Protein AF-0000000084879248 (afdb_homodimer)

pLDDT: mean 86.06, std 22.72, range [16.31, 98.81]

Nearest PDB structures (foldseek):
  3lke-assembly1_B  TM=8.311E-01  e=5.170E-14  Halalkalibacterium halodurans
  2f6q-assembly1_C  TM=8.134E-01  e=3.874E-13  Homo sapiens
  4u18-assembly1_B  TM=7.980E-01  e=1.569E-12  Homo sapiens
  2fbm-assembly1_C  TM=8.054E-01  e=2.321E-12  Homo sapiens
  2gtr-assembly1_C  TM=8.051E-01  e=1.176E-11  Homo sapiens

Solvent-accessible surface area (backbone atoms only — not comparable to full-atom values): 80104 Å² total; per-residue (Å²): 136,77,89,68,68,85,70,77,73,72,75,70,67,68,72,68,67,69,64,88,74,67,65,53,45,43,33,36,35,42,18,58,56,87,44,70,50,41,46,54,43,48,59,63,43,49,76,66,29,49,71,35,37,41,48,56,79,44,64,66,56,45,46,51,48,48,66,66,60,61,45,47,34,33,40,25,62,38,65,89,68,84,79,50,62,82,42,38,71,68,31,32,28,35,36,50,41,70,27,36,74,64,33,31,57,84,31,47,55,38,44,41,34,56,6,53,42,41,82,64,76,50,62,67,59,42,64,73,65,60,72,54,38,90,66,40,29,58,28,49,26,16,21,28,22,36,58,52,92,51,81,77,64,34,64,36,49,17,20,19,70,46,80,43,58,50,79,42,89,78,50,25,40,48,47,36,46,67,40,64,47,29,53,27,41,44,54,15,46,55,50,24,52,54,50,49,54,52,51,41,69,74,54,62,60,71,80,56,61,63,65,53,69,74,58,79,79,78,63,73,80,49,73,80,70,53,60,59,78,67,76,66,57,73,56,26,59,47,28,23,70,85,78,60,38,57,81,76,28,61,54,58,48,70,39,68,72,73,51,54,81,76,40,44,75,54,47,71,77,38,43,37,68,60,46,18,26,30,20,15,23,17,31,72,71,82,26,18,34,40,46,73,72,46,94,55,65,30,24,35,32,60,29,40,42,25,65,54,43,43,88,82,51,81,72,50,50,56,35,74,43,20,50,58,98,41,18,33,28,29,26,23,54,74,62,31,17,33,30,30,39,28,32,25,60,65,66,48,90,87,45,90,52,48,52,45,57,27,41,24,46,61,50,34,46,74,71,63,58,47,54,70,70,55,48,68,40,41,83,36,47,70,79,74,67,82,47,44,72,70,93,54,54,55,87,74,47,62,31,45,46,67,52,80,65,60,84,76,39,32,39,39,39,37,38,37,49,40,77,88,12,29,37,40,44,70,53,31,51,51,50,42,53,53,48,50,55,56,68,68,43,77,52,42,32,32,42,33,41,36,30,12,71,65,25,25,20,40,20,60,30,59,34,54,22,68,67,40,97,48,38,47,62,45,46,51,52,21,51,53,36,46,31,51,46,37,43,42,50,56,44,55,35,46,75,66,44,24,36,33,30,20,38,29,50,16,30,27,22,22,46,22,37,25,44,35,42,48,26,45,38,27,36,28,14,55,76,17,45,36,31,64,29,33,33,90,45,36,38,77,49,51,42,51,31,80,47,34,38,31,25,34,35,32,62,69,54,33,52,44,48,40,46,58,62,55,80,35,45,32,65,57,32,36,73,52,32,59,35,70,45,68,42,76,56,53,66,71,66,28,52,52,49,50,52,54,50,55,68,68,49,78,43,75,71,55,67,79,26,75,33,55,77,69,40,64,68,47,75,67,36,46,51,50,46,46,52,52,28,49,52,50,37,42,35,30,48,45,21,56,38,15,56,52,19,54,55,41,49,48,32,60,56,26,62,52,79,76,90,66,60,58,38,82,46,20,48,81,73,45,50,91,87,60,70,46,67,66,58,40,75,67,64,74,38,44,66,56,36,43,51,50,54,52,50,53,50,52,50,50,52,50,51,50,50,51,52,55,56,58,53,62,70,66,61,77,69,85,79,72,80,72,87,65,62,81,69,53,73,78,51,75,60,79,78,80,66,86,69,71,76,75,66,82,65,75,72,78,65,77,64,74,80,81,77,131,140,77,90,69,67,89,67,78,74,71,73,70,68,70,69,67,67,70,64,89,76,66,65,54,44,42,35,36,34,44,17,59,55,88,44,71,49,43,45,54,42,48,60,62,44,50,77,66,29,48,71,34,39,40,48,57,79,44,65,65,55,45,46,50,48,48,66,68,59,61,45,47,35,35,40,24,63,39,65,88,65,84,80,51,64,83,43,39,70,70,32,32,28,35,36,50,40,71,27,36,76,63,34,31,58,83,30,46,56,39,44,42,33,55,6,52,42,39,82,65,75,50,62,68,58,42,64,73,64,60,71,53,39,88,67,39,29,59,28,48,25,17,21,26,23,35,56,50,92,52,81,79,64,31,63,36,47,17,19,19,69,47,80,42,58,50,80,41,89,76,50,26,39,50,46,36,45,66,39,64,47,29,54,27,40,43,55,15,46,56,50,25,52,53,50,48,53,51,51,40,68,73,52,63,60,71,79,54,60,63,65,52,68,74,57,79,78,78,63,74,77,47,74,81,71,54,61,59,77,67,76,65,59,72,56,27,58,49,28,24,69,85,78,59,39,56,80,77,27,60,54,58,47,69,38,68,73,73,51,53,82,76,41,43,76,54,47,71,76,39,44,36,67,59,45,19,26,32,20,15,26,17,32,71,72,81,25,16,34,42,47,75,71,45,95,56,65,30,22,35,32,59,30,39,42,26,64,54,42,43,86,83,50,80,71,51,50,56,34,73,43,20,49,56,98,42,18,32,28,28,26,23,54,74,63,30,16,34,29,31,38,28,31,27,60,64,66,48,90,84,45,91,51,48,50,44,57,29,42,24,45,60,50,34,44,74,72,63,60,46,53,71,69,54,47,68,39,40,84,36,46,69,78,75,68,81,47,44,72,70,93,55,53,54,85,74,46,63,29,45,46,67,51,81,64,60,83,75,38,30,39,39,39,37,37,38,50,40,78,86,12,31,37,40,44,70,52,30,50,51,51,41,53,52,48,52,56,55,69,66,43,77,53,43,31,33,40,32,40,36,30,12,71,64,24,26,19,40,20,60,27,60,33,55,23,68,66,39,98,47,36,46,62,46,45,51,52,20,52,53,35,46,30,51,46,38,43,40,51,55,44,58,35,47,75,65,46,24,36,32,31,21,38,29,49,15,31,28,22,21,46,21,37,24,44,35,41,48,27,45,40,26,36,27,15,56,76,16,45,36,31,63,30,34,33,90,46,36,37,76,49,50,42,50,32,80,46,32,38,31,25,35,35,33,61,69,52,33,50,46,48,39,46,58,62,55,79,36,45,33,64,56,32,37,74,54,33,59,34,70,44,69,43,75,56,54,66,72,65,27,52,53,49,51,54,53,49,55,68,68,48,78,43,76,74,54,69,81,26,75,33,55,77,69,39,63,68,47,73,68,35,45,51,49,46,47,51,51,27,50,52,49,36,43,35,30,50,43,22,58,38,15,56,52,19,55,55,40,49,48,34,61,55,25,61,52,79,77,90,66,60,57,38,85,46,21,49,81,73,45,50,91,89,58,70,45,66,66,56,40,74,66,65,73,37,43,66,57,35,44,51,51,54,52,51,52,51,52,51,49,53,50,50,50,51,50,52,54,55,55,51,61,70,65,60,76,66,85,79,73,82,70,87,66,62,81,68,54,73,79,50,76,59,78,77,80,67,86,71,70,75,75,65,82,66,80,68,81,76,74,88,77,86,75,83,130

Organism: Fusarium pseudograminearum (strain CS3096) (NCBI:txid1028729)

Secondary structure (DSSP, 8-state):
--TT---------------TTPPP-EEEEEESS--HHHHHHHHHHTTTSEEEEEE---HHHHHHHHHHH--SEEEESS-SSPPPHHHHTTS-EEEEESS-TT-BSTTHHHHHHHT--SS---HHHHHHHT---SS--SEEEEEEEE--SSTT-SPEEEEEEEE--TT-TT--HHHHIIIIIHHHHHHHHHHHHHHHHHHHHHS--HHHHHHTTSS-TTS--------TT----THHHHS-TTT-----S----B-----GGGG---TTTS-HHHHHHHHHHTTTTT-EEE-TTSSS-EEEEEEEEE----TT--PPTTSEEEEETTEEEEE-TTS-EEEEEEEEEPPPTT-SSPPPPEEHHHHHHHHTSS-HHHHH--TTSPPP-TTSPPSSS---SEEEEEPPPBTTBEEEEEEE--GGGEE-HHHHHHHHHHHHHHHTSTTEEEEEEEE-SSEEE-EE-HHHHHHSSSHHHHHHHHHHHHHHHHHIIIIIHHHTTPEEEEEE-SEEETHHHHHHHTSSEEEEETT-EEE---GGGT----TTHHHHHHHHH-HHHHHHHHHH---EEHHHHHHTTS-SEEE---HHHHHHHHHHHHHHS--SS----GGGGGS--SHHHHHHHHHHHHHHHHHHHHSTTHHHHHHHHHHHHTTPPPSS--TTT-GGG--TT---GGGSGGGG-HHHHHHHHHHHHHHHHHHHHHHHHHHHHHTTSS------TGGGTTT---------------SS--------/--TT---------------TTPPP-EEEEEESS--HHHHHHHHHHTTTSEEEEEE---HHHHHHHHHHH--SEEEESS-SSPPPHHHHTTS-EEEEESS-TT-BSTTHHHHHHHT--SS---HHHHHHHT---SS--SEEEEEEEE--SSTT-SPEEEEEEEE--TT-TT--HHHHIIIIIHHHHHHHHHHHHHHHHHHHHHS--HHHHHHTTTS-TTS--------TT----THHHHS-TTT-----S----B-----GGGG---TTTS-HHHHHHHHHHTTTTT-EEE-TTSSS-EEEEEEEEE----TT--PPTTSEEEEETTEEEEE-TTS-EEEEEEEEEPPPTT-SSPPPPEEHHHHHHHHTSS-HHHHH--TTSPPP-TTSPPSSS---SEEEEEPPPBTTBEEEEEEE--GGGEE-HHHHHHHHHHHHHHHTSTTEEEEEEEE-SSEEE-EE-HHHHHHSSSHHHHHHHHHHHHHHHHHIIIIIHHHTTPEEEEEE-SEEETHHHHHHHTSSEEEEETT-EEE---GGGT----TTHHHHHHHHH-HHHHHHHHHH---EEHHHHHHTTS-SEEE---HHHHHHHHHHHHHHS--SS----GGGGGS--SHHHHHHHHHHHHHHHHHHHHSTTHHHHHHHHHHHHTTPPPSS--TTT-GGG--TT---GGGSGGGG-HHHHHHHHHHHHHHHHHHHHHHHHHHHHHTTSS------TGGGTTT----------------S--------

InterPro domains:
  IPR001753 Enoyl-CoA hydratase/isomerase-like domain [PF00378] (423-584)
  IPR005793 Formyl transferase, C-terminal [PF02911] (266-349)
  IPR011034 Formyl transferase-like, C-terminal domain superfamily [SSF50486] (270-350)
  IPR018376 Enoyl-CoA hydratase/isomerase, conserved site [PS00166] (501-521)
  IPR029045 ClpP/crotonase-like domain superfamily [SSF52096] (408-604)
  IPR036477 Formyl transferase, N-terminal domain superfamily [SSF53328] (26-198)
  IPR047180 Hydrogenase maturation factor HoxX-like [PTHR43388] (22-672)

Radius of gyration: 39.76 Å; Cα contacts (8 Å, |Δi|>4): 2836; chains: 2; bounding box: 88×115×114 Å

Foldseek 3Di:
DPPPPPDDPPPCPVPPPPPPPDFEWEEEEEEQDCDLLNQLLCQVNVVRYHYFYFYPPDQVRLLVLCVLRVTQEYEYAHDPDAHDPSRLQAHWYKYKAQWAQAAFEDQRLLCQLLADLCPDADQVVCLVVVPHHLFGFQKTKIWIFTDDPDGPPHATLAMAMDGDGSLPLVAFSVLCCNPVSSVRSSQGVVSSSVQLSVQCVVDPDVVPVVVVVPDDPPDDVRVPHRHSPGHHDPQRNQAHDPPGHGDRRDHHHYDYDQDQVSLEDDQAPDDLSSNLSSQRSCPPPPAHWYQLLHDAIKGFHRSWKAPQFDPPDPDHGSAWQEDDPLWTWGAGNVRIITITQWIFHDQDPPRPFGAFIDGPNVVCVVVVSDDPVSHPHNVRHDDDDPQDDDPDTDDDQWHWDWDPDDPLAIEIEIEGHDDVQAAFLVNLVVSVVRLVVVLPDPRYLEYEYEAHQAFNHAAHDLSHLLNDPASLVRVLSRQVSLLVVLCCQLPVQVVVQHFYEYETQHEYEALRLLSRLSGLAYEYEQSYKYQHEPLLLLAPGASLSVQRLCLFQNDVVSLCSHLLRRIDGPVRCCVSRSHPYYDYDGDPVVVVVVVVVVVVDPSPRPDGRNSCVVAPSPPVRSVVSRVVRSVLRSCCRDALLVVSNSVSSCCVRRVPRDPTDACSSRVSPADVPDHGCSNDPCNSPRVSSVVVVVVVVVVVVVVVVVVVVVVVPPPPDDDPPDPPPDPPPVPVPPPPPPPPPPPPPPVVPPPPPPDD/DPPPPPDDPPPCPVPPPPPPPDFEWEEEEEEQDCDLLNQLLCQVNVVRYHYFYFYPPDQVRLLVLCVLRVTQEYEYAHDPDAHDCSRLQAHWYKYKAQWAQAAFEDQRLLCQLLACLCPDADQVVCLVVVPHHLFGFQKTKMWIFTDDPDGPPHATLAMAMDGDGSLPLVAFSVLCCNPVSSVRSSQGVVSSSVQLSVQCVVCPDVVPVVVVVPDDPPDRPNSPHRHSPGHHDPQRNQAHDPPGHGDRRDHHHYDYDQDQVSLEDDQQPDDLSSNLSSQRSCPPPPAHWYQLLHDAIKGFHRSWKAPQFDPPDPDHGSAWQEDDPLWTWGAGNVGIITITQWIFHDQDPPRPFGAFIGRPNVVCVVVVSDDPVSHPHNVRHDDDDPQDDDPDTDDDQWHWDWDDDDPLAIEIEIEGHDDVQAAFLVNLVVSVVRLVVVLPDPRYLEYEQEAHQAFNHAAHDLSHLLNDPASLVRVLSRQVSLLVVLCCQLPVQVVVQHFYEYETQHEYEALRLLSRLSGLAYEYEQSYKYQHEPLLLLAPGASLSVQRLCLFQNDVVSLCSHLLRRIDGPVRCCVSRSHPYYDYDGDPVVVVVVVVVVVVDPSPRPDGRNSCVVAPSPPVRSVVSRVVRSVLRSCCRDALLVVSNSVSSCCVRRVPRDPTDACSSRVSPADVPDHGCSNDPCNSPRVSSVVVVVVVVVVVVVVVVVVVVVVVPPPPDDDCPDPPPDPPPVPVPPPPPPPPPPPPPPPPPDDDDPDD

Sequence (1512 aa):
MDSQLFSQVPSQEASSTLDSRTPHLNILFLCTAHNSLSQQLYLRLCKTHTVTIEYALSDKVMIEAANLVRPDLIICPFLTSPVPSEVFDNYLTLIVHPGPPGDAGPSALDWVLMGDDGTVSDSAELLKAQSWNETGRSHWGVTVLQAVAEMDAGPVWAFEQFELDINDPETTKATLYRGSVTQAAVTATLSAIDRIISATNEHPDPRITTDLRQQPLSQTPGVHGISVHLQPSPEYKTLSVTQKKPFLGGATHCRPLLRAAERNFDIRTESAEAISRKIRASDSQPGCLTKLFGSTNLYVYGGIVEAGRSVDCKRQPGEVIGSRSGAVCVATCDGMGIWITHIRRVKRKVDPMLWPKVPAVTGLLELGFVSQSTMDDSTALQTLAGWSKASHSTFQDVWVDFAPPTGEQRVAFVYFEFYNGAMSTPQCSRLIEALQYVASVECLEAVVLMGGNSYFSNGIALNVIEASCDPSTESWRNINRIDDVVHMLLEVFPRKNVTTIAAMRGNCAAGGVALATACDVVIASSEAVLNPAYRALGLYGSEYHSLSYNGRCGPEIARGILRGMLPISAHRAKEIGLIDHVLPGSGPSLDVRVRDFVESLSCVPYKPGNWKSRVDVTPSGLATARAHELGEMAKDFWSARSERYTSRRRDFVRKIKSTKTPLRFATHRRREGEVDEEEADTFDDVANYGAMALDKITEHSSQGQKASFAKRNEEAKSHNEGVVIISELLRETRSAQDGKAMLFPCYYGVDTPVCTMDSQLFSQVPSQEASSTLDSRTPHLNILFLCTAHNSLSQQLYLRLCKTHTVTIEYALSDKVMIEAANLVRPDLIICPFLTSPVPSEVFDNYLTLIVHPGPPGDAGPSALDWVLMGDDGTVSDSAELLKAQSWNETGRSHWGVTVLQAVAEMDAGPVWAFEQFELDINDPETTKATLYRGSVTQAAVTATLSAIDRIISATNEHPDPRITTDLRQQPLSQTPGVHGISVHLQPSPEYKTLSVTQKKPFLGGATHCRPLLRAAERNFDIRTESAEAISRKIRASDSQPGCLTKLFGSTNLYVYGGIVEAGRSVDCKRQPGEVIGSRSGAVCVATCDGMGIWITHIRRVKRKVDPMLWPKVPAVTGLLELGFVSQSTMDDSTALQTLAGWSKASHSTFQDVWVDFAPPTGEQRVAFVYFEFYNGAMSTPQCSRLIEALQYVASVECLEAVVLMGGNSYFSNGIALNVIEASCDPSTESWRNINRIDDVVHMLLEVFPRKNVTTIAAMRGNCAAGGVALATACDVVIASSEAVLNPAYRALGLYGSEYHSLSYNGRCGPEIARGILRGMLPISAHRAKEIGLIDHVLPGSGPSLDVRVRDFVESLSCVPYKPGNWKSRVDVTPSGLATARAHELGEMAKDFWSARSERYTSRRRDFVRKIKSTKTPLRFATHRRREGEVDEEEADTFDDVANYGAMALDKITEHSSQGQKASFAKRNEEAKSHNEGVVIISELLRETRSAQDGKAMLFPCYYGVDTPVCT

Structure (mmCIF, N/CA/C/O backbone):
data_AF-0000000084879248-model_v1
#
loop_
_entity.id
_entity.type
_entity.pdbx_description
1 polymer 'Formyl transferase C-terminal domain-containing protein'
#
loop_
_atom_site.group_PDB
_atom_site.id
_atom_site.type_symbol
_atom_site.label_atom_id
_atom_site.label_alt_id
_atom_site.label_comp_id
_atom_site.label_asym_id
_atom_site.label_entity_id
_atom_site.label_seq_id
_atom_site.pdbx_PDB_ins_code
_atom_site.Cartn_x
_atom_site.Cartn_y
_atom_site.Cartn_z
_atom_site.occupancy
_atom_site.B_iso_or_equiv
_atom_site.auth_seq_id
_atom_site.auth_comp_id
_atom_site.auth_asym_id
_atom_site.auth_atom_id
_atom_site.pdbx_PDB_model_num
ATOM 1 N N . MET A 1 1 ? -21.953 7.809 57.656 1 18.22 1 MET A N 1
ATOM 2 C CA . MET A 1 1 ? -22.625 9.094 57.469 1 18.22 1 MET A CA 1
ATOM 3 C C . MET A 1 1 ? -22.047 9.859 56.312 1 18.22 1 MET A C 1
ATOM 5 O O . MET A 1 1 ? -22.781 10.273 55.406 1 18.22 1 MET A O 1
ATOM 9 N N . ASP A 1 2 ? -21.078 10.82 56.5 1 17.64 2 ASP A N 1
ATOM 10 C CA . ASP A 1 2 ? -21.125 12.234 56.188 1 17.64 2 ASP A CA 1
ATOM 11 C C . ASP A 1 2 ? -20.5 12.5 54.812 1 17.64 2 ASP A C 1
ATOM 13 O O . ASP A 1 2 ? -20.141 13.633 54.5 1 17.64 2 ASP A O 1
ATOM 17 N N . SER A 1 3 ? -19.922 11.508 54.25 1 21.44 3 SER A N 1
ATOM 18 C CA . SER A 1 3 ? -18.953 11.781 53.188 1 21.44 3 SER A CA 1
ATOM 19 C C . SER A 1 3 ? -19.609 12.438 52 1 21.44 3 SER A C 1
ATOM 21 O O . SER A 1 3 ? -19.703 11.836 50.938 1 21.44 3 SER A O 1
ATOM 23 N N . GLN A 1 4 ? -20.719 13.281 52.219 1 19.62 4 GLN A N 1
ATOM 24 C CA . GLN A 1 4 ? -21.734 13.781 51.312 1 19.62 4 GLN A CA 1
ATOM 25 C C . GLN A 1 4 ? -21.109 14.672 50.219 1 19.62 4 GLN A C 1
ATOM 27 O O . GLN A 1 4 ? -21.734 14.945 49.219 1 19.62 4 GLN A O 1
ATOM 32 N N . LEU A 1 5 ? -20.094 15.516 50.469 1 20.05 5 LEU A N 1
ATOM 33 C CA . LEU A 1 5 ? -20.219 16.938 50.125 1 20.05 5 LEU A CA 1
ATOM 34 C C . LEU A 1 5 ? -19.828 17.172 48.688 1 20.05 5 LEU A C 1
ATOM 36 O O . LEU A 1 5 ? -19.531 18.312 48.312 1 20.05 5 LEU A O 1
ATOM 40 N N . PHE A 1 6 ? -19.25 16.234 47.906 1 24.88 6 PHE A N 1
ATOM 41 C CA . PHE A 1 6 ? -18.625 16.844 46.75 1 24.88 6 PHE A CA 1
ATOM 42 C C . PHE A 1 6 ? -19.656 17.547 45.875 1 24.88 6 PHE A C 1
ATOM 44 O O . PHE A 1 6 ? -20.531 16.906 45.312 1 24.88 6 PHE A O 1
ATOM 51 N N . SER A 1 7 ? -20.109 18.75 46.312 1 22.33 7 SER A N 1
ATOM 52 C CA . SER A 1 7 ? -21.109 19.672 45.781 1 22.33 7 SER A CA 1
ATOM 53 C C . SER A 1 7 ? -20.953 19.844 44.281 1 22.33 7 SER A C 1
ATOM 55 O O . SER A 1 7 ? -19.875 19.609 43.719 1 22.33 7 SER A O 1
ATOM 57 N N . GLN A 1 8 ? -22.062 19.938 43.594 1 23.78 8 GLN A N 1
ATOM 58 C CA . GLN A 1 8 ? -22.594 20.141 42.25 1 23.78 8 GLN A CA 1
ATOM 59 C C . GLN A 1 8 ? -22.047 21.406 41.625 1 23.78 8 GLN A C 1
ATOM 61 O O . GLN A 1 8 ? -22.344 22.516 42.062 1 23.78 8 GLN A O 1
ATOM 66 N N . VAL A 1 9 ? -20.75 21.516 41.344 1 28.34 9 VAL A N 1
ATOM 67 C CA . VAL A 1 9 ? -20.422 22.781 40.688 1 28.34 9 VAL A CA 1
ATOM 68 C C . VAL A 1 9 ? -21.359 23 39.5 1 28.34 9 VAL A C 1
ATOM 70 O O . VAL A 1 9 ? -21.469 22.141 38.625 1 28.34 9 VAL A O 1
ATOM 73 N N . PRO A 1 10 ? -22.422 23.703 39.781 1 25.53 10 PRO A N 1
ATOM 74 C CA . PRO A 1 10 ? -23.344 24 38.688 1 25.53 10 PRO A CA 1
ATOM 75 C C . PRO A 1 10 ? -22.625 24.453 37.406 1 25.53 10 PRO A C 1
ATOM 77 O O . PRO A 1 10 ? -21.656 25.219 37.469 1 25.53 10 PRO A O 1
ATOM 80 N N . SER A 1 11 ? -22.375 23.5 36.594 1 24.23 11 SER A N 1
ATOM 81 C CA . SER A 1 11 ? -21.969 23.859 35.25 1 24.23 11 SER A CA 1
ATOM 82 C C . SER A 1 11 ? -22.828 25 34.719 1 24.23 11 SER A C 1
ATOM 84 O O . SER A 1 11 ? -24.016 24.812 34.438 1 24.23 11 SER A O 1
ATOM 86 N N . GLN A 1 12 ? -22.734 26.141 35.406 1 24.58 12 GLN A N 1
ATOM 87 C CA . GLN A 1 12 ? -23.453 27.25 34.781 1 24.58 12 GLN A CA 1
ATOM 88 C C . GLN A 1 12 ? -23.156 27.328 33.281 1 24.58 12 GLN A C 1
ATOM 90 O O . GLN A 1 12 ? -22.047 27.672 32.906 1 24.58 12 GLN A O 1
ATOM 95 N N . GLU A 1 13 ? -23.469 26.312 32.594 1 23.97 13 GLU A N 1
ATOM 96 C CA . GLU A 1 13 ? -23.641 26.656 31.188 1 23.97 13 GLU A CA 1
ATOM 97 C C . GLU A 1 13 ? -24.375 27.969 31.016 1 23.97 13 GLU A C 1
ATOM 99 O O . GLU A 1 13 ? -25.562 28.078 31.328 1 23.97 13 GLU A O 1
ATOM 104 N N . ALA A 1 14 ? -23.781 29.031 31.391 1 27.45 14 ALA A N 1
ATOM 105 C CA . ALA A 1 14 ? -24.422 30.297 31.047 1 27.45 14 ALA A CA 1
ATOM 106 C C . ALA A 1 14 ? -25.016 30.234 29.641 1 27.45 14 ALA A C 1
ATOM 108 O O . ALA A 1 14 ? -24.281 30.078 28.656 1 27.45 14 ALA A O 1
ATOM 109 N N . SER A 1 15 ? -26.141 29.531 29.531 1 28.72 15 SER A N 1
ATOM 110 C CA . SER A 1 15 ? -26.922 29.859 28.344 1 28.72 15 SER A CA 1
ATOM 111 C C . SER A 1 15 ? -26.719 31.312 27.938 1 28.72 15 SER A C 1
ATOM 113 O O . SER A 1 15 ? -27.141 32.219 28.641 1 28.72 15 SER A O 1
ATOM 115 N N . SER A 1 16 ? -25.531 31.656 27.672 1 29.88 16 SER A N 1
ATOM 116 C CA . SER A 1 16 ? -25.5 33 27.062 1 29.88 16 SER A CA 1
ATOM 117 C C . SER A 1 16 ? -26.719 33.188 26.141 1 29.88 16 SER A C 1
ATOM 119 O O . SER A 1 16 ? -26.906 32.438 25.188 1 29.88 16 SER A O 1
ATOM 121 N N . THR A 1 17 ? -27.812 33.406 26.719 1 30.73 17 THR A N 1
ATOM 122 C CA . THR A 1 17 ? -28.891 34.031 25.984 1 30.73 17 THR A CA 1
ATOM 123 C C . THR A 1 17 ? -28.344 34.969 24.891 1 30.73 17 THR A C 1
ATOM 125 O O . THR A 1 17 ? -27.781 36 25.188 1 30.73 17 THR A O 1
ATOM 128 N N . LEU A 1 18 ? -27.672 34.375 23.984 1 34.78 18 LEU A N 1
ATOM 129 C CA . LEU A 1 18 ? -27.578 35.219 22.812 1 34.78 18 LEU A CA 1
ATOM 130 C C . LEU A 1 18 ? -28.781 36.156 22.734 1 34.78 18 LEU A C 1
ATOM 132 O O . LEU A 1 18 ? -29.922 35.719 22.672 1 34.78 18 LEU A O 1
ATOM 136 N N . ASP A 1 19 ? -28.828 37.156 23.438 1 36.88 19 ASP A N 1
ATOM 137 C CA . ASP A 1 19 ? -29.797 38.25 23.312 1 36.88 19 ASP A CA 1
ATOM 138 C C . ASP A 1 19 ? -30.328 38.344 21.875 1 36.88 19 ASP A C 1
ATOM 140 O O . ASP A 1 19 ? -29.547 38.344 20.922 1 36.88 19 ASP A O 1
ATOM 144 N N . SER A 1 20 ? -31.5 37.875 21.562 1 41.97 20 SER A N 1
ATOM 145 C CA . SER A 1 20 ? -32.406 37.906 20.422 1 41.97 20 SER A CA 1
ATOM 146 C C . SER A 1 20 ? -32.094 39.094 19.516 1 41.97 20 SER A C 1
ATOM 148 O O . SER A 1 20 ? -32.625 39.156 18.391 1 41.97 20 SER A O 1
ATOM 150 N N . ARG A 1 21 ? -31.359 40.156 19.953 1 49.94 21 ARG A N 1
ATOM 151 C CA . ARG A 1 21 ? -31.516 41.438 19.266 1 49.94 21 ARG A CA 1
ATOM 152 C C . ARG A 1 21 ? -30.312 41.75 18.406 1 49.94 21 ARG A C 1
ATOM 154 O O . ARG A 1 21 ? -30.094 42.875 18 1 49.94 21 ARG A O 1
ATOM 161 N N . THR A 1 22 ? -29.25 40.781 18.484 1 68.44 22 THR A N 1
ATOM 162 C CA . THR A 1 22 ? -28.188 41.281 17.625 1 68.44 22 THR A CA 1
ATOM 163 C C . THR A 1 22 ? -28.547 41.125 16.156 1 68.44 22 THR A C 1
ATOM 165 O O . THR A 1 22 ? -28.875 40.031 15.703 1 68.44 22 THR A O 1
ATOM 168 N N . PRO A 1 23 ? -28.469 42.094 15.562 1 83.88 23 PRO A N 1
ATOM 169 C CA . PRO A 1 23 ? -28.859 42 14.148 1 83.88 23 PRO A CA 1
ATOM 170 C C . PRO A 1 23 ? -27.891 41.156 13.328 1 83.88 23 PRO A C 1
ATOM 172 O O . PRO A 1 23 ? -26.688 41.125 13.617 1 83.88 23 PRO A O 1
ATOM 175 N N . HIS A 1 24 ? -28.375 40.344 12.508 1 92.12 24 HIS A N 1
ATOM 176 C CA . HIS A 1 24 ? -27.625 39.531 11.562 1 92.12 24 HIS A CA 1
ATOM 177 C C . HIS A 1 24 ? -26.953 40.375 10.492 1 92.12 24 HIS A C 1
ATOM 179 O O . HIS A 1 24 ? -27.609 41.156 9.812 1 92.12 24 HIS A O 1
ATOM 185 N N . LEU A 1 25 ? -25.578 40.25 10.406 1 96.31 25 LEU A N 1
ATOM 186 C CA . LEU A 1 25 ? -24.812 41.031 9.445 1 96.31 25 LEU A CA 1
ATOM 187 C C . LEU A 1 25 ? -24.297 40.156 8.32 1 96.31 25 LEU A C 1
ATOM 189 O O . LEU A 1 25 ? -24.016 38.969 8.523 1 96.31 25 LEU A O 1
ATOM 193 N N . ASN A 1 26 ? -24.234 40.719 7.117 1 97.31 26 ASN A N 1
ATOM 194 C CA . ASN A 1 26 ? -23.438 40.156 6.027 1 97.31 26 ASN A CA 1
ATOM 195 C C . ASN A 1 26 ? -22.016 40.688 6.051 1 97.31 26 ASN A C 1
ATOM 197 O O . ASN A 1 26 ? -21.781 41.875 5.773 1 97.31 26 ASN A O 1
ATOM 201 N N . ILE A 1 27 ? -21.109 39.812 6.312 1 98.44 27 ILE A N 1
ATOM 202 C CA . ILE A 1 27 ? -19.734 40.25 6.527 1 98.44 27 ILE A CA 1
ATOM 203 C C . ILE A 1 27 ? -18.844 39.688 5.41 1 98.44 27 ILE A C 1
ATOM 205 O O . ILE A 1 27 ? -18.953 38.531 5.039 1 98.44 27 ILE A O 1
ATOM 209 N N . LEU A 1 28 ? -17.984 40.531 4.852 1 98.62 28 LEU A N 1
ATOM 210 C CA . LEU A 1 28 ? -16.969 40.125 3.891 1 98.62 28 LEU A CA 1
ATOM 211 C C . LEU A 1 28 ? -15.586 40.125 4.531 1 98.62 28 LEU A C 1
ATOM 213 O O . LEU A 1 28 ? -15.156 41.156 5.094 1 98.62 28 LEU A O 1
ATOM 217 N N . PHE A 1 29 ? -14.898 38.969 4.523 1 98.69 29 PHE A N 1
ATOM 218 C CA . PHE A 1 29 ? -13.492 38.906 4.898 1 98.69 29 PHE A CA 1
ATOM 219 C C . PHE A 1 29 ? -12.602 39.219 3.707 1 98.69 29 PHE A C 1
ATOM 221 O O . PHE A 1 29 ? -12.773 38.656 2.623 1 98.69 29 PHE A O 1
ATOM 228 N N . LEU A 1 30 ? -11.75 40.125 3.82 1 98.25 30 LEU A N 1
ATOM 229 C CA . LEU A 1 30 ? -10.602 40.281 2.93 1 98.25 30 LEU A CA 1
ATOM 230 C C . LEU A 1 30 ? -9.328 39.781 3.604 1 98.25 30 LEU A C 1
ATOM 232 O O . LEU A 1 30 ? -8.898 40.344 4.617 1 98.25 30 LEU A O 1
ATOM 236 N N . CYS A 1 31 ? -8.781 38.75 3.053 1 96 31 CYS A N 1
ATOM 237 C CA . CYS A 1 31 ? -7.617 38.125 3.693 1 96 31 CYS A CA 1
ATOM 238 C C . CYS A 1 31 ? -6.57 37.75 2.66 1 96 31 CYS A C 1
ATOM 240 O O . CYS A 1 31 ? -6.914 37.375 1.528 1 96 31 CYS A O 1
ATOM 242 N N . THR A 1 32 ? -5.309 37.812 3.029 1 94.69 32 THR A N 1
ATOM 243 C CA . THR A 1 32 ? -4.238 37.281 2.182 1 94.69 32 THR A CA 1
ATOM 244 C C . THR A 1 32 ? -4.367 35.781 2.012 1 94.69 32 THR A C 1
ATOM 246 O O . THR A 1 32 ? -4.129 35.25 0.925 1 94.69 32 THR A O 1
ATOM 249 N N . ALA A 1 33 ? -4.664 35.094 3.098 1 93.81 33 ALA A N 1
ATOM 250 C CA . ALA A 1 33 ? -4.953 33.656 3.164 1 93.81 33 ALA A CA 1
ATOM 251 C C . ALA A 1 33 ? -5.93 33.344 4.293 1 93.81 33 ALA A C 1
ATOM 253 O O . ALA A 1 33 ? -6.027 34.094 5.262 1 93.81 33 ALA A O 1
ATOM 254 N N . HIS A 1 34 ? -6.688 32.312 4.105 1 96.06 34 HIS A N 1
ATOM 255 C CA . HIS A 1 34 ? -7.59 31.875 5.164 1 96.06 34 HIS A CA 1
ATOM 256 C C . HIS A 1 34 ? -6.852 31.031 6.195 1 96.06 34 HIS A C 1
ATOM 258 O O . HIS A 1 34 ? -7.094 29.812 6.301 1 96.06 34 HIS A O 1
ATOM 264 N N . ASN A 1 35 ? -6.082 31.703 7.039 1 94.56 35 ASN A N 1
ATOM 265 C CA . ASN A 1 35 ? -5.148 31.062 7.957 1 94.56 35 ASN A CA 1
ATOM 266 C C . ASN A 1 35 ? -5.797 30.781 9.312 1 94.56 35 ASN A C 1
ATOM 268 O O . ASN A 1 35 ? -7.02 30.844 9.445 1 94.56 35 ASN A O 1
ATOM 272 N N . SER A 1 36 ? -5.004 30.469 10.344 1 94.56 36 SER A N 1
ATOM 273 C CA . SER A 1 36 ? -5.504 30.031 11.641 1 94.56 36 SER A CA 1
ATOM 274 C C . SER A 1 36 ? -6.402 31.094 12.273 1 94.56 36 SER A C 1
ATOM 276 O O . SER A 1 36 ? -7.496 30.781 12.742 1 94.56 36 SER A O 1
ATOM 278 N N . LEU A 1 37 ? -5.941 32.375 12.266 1 97.12 37 LEU A N 1
ATOM 279 C CA . LEU A 1 37 ? -6.711 33.438 12.875 1 97.12 37 LEU A CA 1
ATOM 280 C C . LEU A 1 37 ? -8.008 33.688 12.117 1 97.12 37 LEU A C 1
ATOM 282 O O . LEU A 1 37 ? -9.078 33.781 12.719 1 97.12 37 LEU A O 1
ATOM 286 N N . SER A 1 38 ? -7.938 33.812 10.805 1 98 38 SER A N 1
ATOM 287 C CA . SER A 1 38 ? -9.133 34.062 10.008 1 98 38 SER A CA 1
ATOM 288 C C . SER A 1 38 ? -10.141 32.938 10.148 1 98 38 SER A C 1
ATOM 290 O O . SER A 1 38 ? -11.352 33.156 10.164 1 98 38 SER A O 1
ATOM 292 N N . GLN A 1 39 ? -9.648 31.688 10.25 1 98 39 GLN A N 1
ATOM 293 C CA . GLN A 1 39 ? -10.547 30.547 10.406 1 98 39 GLN A CA 1
ATOM 294 C C . GLN A 1 39 ? -11.234 30.578 11.766 1 98 39 GLN A C 1
ATOM 296 O O . GLN A 1 39 ? -12.438 30.312 11.859 1 98 39 GLN A O 1
ATOM 301 N N . GLN A 1 40 ? -10.453 30.844 12.781 1 97.31 40 GLN A N 1
ATOM 302 C CA . GLN A 1 40 ? -11.039 30.922 14.117 1 97.31 40 GLN A CA 1
ATOM 303 C C . GLN A 1 40 ? -12.109 32 14.18 1 97.31 40 GLN A C 1
ATOM 305 O O . GLN A 1 40 ? -13.188 31.781 14.727 1 97.31 40 GLN A O 1
ATOM 310 N N . LEU A 1 41 ? -11.812 33.156 13.648 1 98.12 41 LEU A N 1
ATOM 311 C CA . LEU A 1 41 ? -12.758 34.25 13.648 1 98.12 41 LEU A CA 1
ATOM 312 C C . LEU A 1 41 ? -13.984 33.938 12.805 1 98.12 41 LEU A C 1
ATOM 314 O O . LEU A 1 41 ? -15.117 34.25 13.195 1 98.12 41 LEU A O 1
ATOM 318 N N . TYR A 1 42 ? -13.75 33.344 11.648 1 98.31 42 TYR A N 1
ATOM 319 C CA . TYR A 1 42 ? -14.82 32.906 10.766 1 98.31 42 TYR A CA 1
ATOM 320 C C . TYR A 1 42 ? -15.789 31.984 11.508 1 98.31 42 TYR A C 1
ATOM 322 O O . TYR A 1 42 ? -17 32.188 11.445 1 98.31 42 TYR A O 1
ATOM 330 N N . LEU A 1 43 ? -15.273 31.016 12.211 1 98.06 43 LEU A N 1
ATOM 331 C CA . LEU A 1 43 ? -16.094 30.016 12.906 1 98.06 43 LEU A CA 1
ATOM 332 C C . LEU A 1 43 ? -16.906 30.672 14.023 1 98.06 43 LEU A C 1
ATOM 334 O O . LEU A 1 43 ? -18.047 30.281 14.281 1 98.06 43 LEU A O 1
ATOM 338 N N . ARG A 1 44 ? -16.328 31.688 14.664 1 97.31 44 ARG A N 1
ATOM 339 C CA . ARG A 1 44 ? -17.031 32.406 15.734 1 97.31 44 ARG A CA 1
ATOM 340 C C . ARG A 1 44 ? -18.141 33.281 15.172 1 97.31 44 ARG A C 1
ATOM 342 O O . ARG A 1 44 ? -19.203 33.406 15.797 1 97.31 44 ARG A O 1
ATOM 349 N N . LEU A 1 45 ? -17.938 33.875 14.078 1 97.94 45 LEU A N 1
ATOM 350 C CA . LEU A 1 45 ? -18.875 34.812 13.516 1 97.94 45 LEU A CA 1
ATOM 351 C C . LEU A 1 45 ? -20 34.125 12.789 1 97.94 45 LEU A C 1
ATOM 353 O O . LEU A 1 45 ? -21.141 34.625 12.75 1 97.94 45 LEU A O 1
ATOM 357 N N . CYS A 1 46 ? -19.719 32.969 12.234 1 96.62 46 CYS A N 1
ATOM 358 C CA . CYS A 1 46 ? -20.703 32.25 11.43 1 96.62 46 CYS A CA 1
ATOM 359 C C . CYS A 1 46 ? -21.844 31.734 12.305 1 96.62 46 CYS A C 1
ATOM 361 O O . CYS A 1 46 ? -22.891 31.344 11.789 1 96.62 46 CYS A O 1
ATOM 363 N N . LYS A 1 47 ? -21.688 31.781 13.562 1 94.06 47 LYS A N 1
ATOM 364 C CA . LYS A 1 47 ? -22.75 31.375 14.469 1 94.06 47 LYS A CA 1
ATOM 365 C C . LYS A 1 47 ? -23.938 32.344 14.391 1 94.06 47 LYS A C 1
ATOM 367 O O . LYS A 1 47 ? -25.078 31.953 14.594 1 94.06 47 LYS A O 1
ATOM 372 N N . THR A 1 48 ? -23.609 33.562 14.062 1 94.44 48 THR A N 1
ATOM 373 C CA . THR A 1 48 ? -24.641 34.594 14.109 1 94.44 48 THR A CA 1
ATOM 374 C C . THR A 1 48 ? -24.734 35.344 12.781 1 94.44 48 THR A C 1
ATOM 376 O O . THR A 1 48 ? -25.797 35.875 12.422 1 94.44 48 THR A O 1
ATOM 379 N N . HIS A 1 49 ? -23.672 35.438 12.055 1 96.75 49 HIS A N 1
ATOM 380 C CA . HIS A 1 49 ? -23.594 36.25 10.859 1 96.75 49 HIS A CA 1
ATOM 381 C C . HIS A 1 49 ? -23.312 35.406 9.625 1 96.75 49 HIS A C 1
ATOM 383 O O . HIS A 1 49 ? -23.031 34.219 9.734 1 96.75 49 HIS A O 1
ATOM 389 N N . THR A 1 50 ? -23.578 35.969 8.477 1 97.31 50 THR A N 1
ATOM 390 C CA . THR A 1 50 ? -23.141 35.375 7.223 1 97.31 50 THR A CA 1
ATOM 391 C C . THR A 1 50 ? -21.781 35.906 6.816 1 97.31 50 THR A C 1
ATOM 393 O O . THR A 1 50 ? -21.594 37.125 6.695 1 97.31 50 THR A O 1
ATOM 396 N N . VAL A 1 51 ? -20.875 35.031 6.691 1 98.38 51 VAL A N 1
ATOM 397 C CA . VAL A 1 51 ? -19.516 35.469 6.391 1 98.38 51 VAL A CA 1
ATOM 398 C C . VAL A 1 51 ? -19.062 34.844 5.07 1 98.38 51 VAL A C 1
ATOM 400 O O . VAL A 1 51 ? -19.203 33.625 4.859 1 98.38 51 VAL A O 1
ATOM 403 N N . THR A 1 52 ? -18.578 35.594 4.141 1 98.44 52 THR A N 1
ATOM 404 C CA . THR A 1 52 ? -17.922 35.156 2.916 1 98.44 52 THR A CA 1
ATOM 405 C C . THR A 1 52 ? -16.484 35.656 2.852 1 98.44 52 THR A C 1
ATOM 407 O O . THR A 1 52 ? -16.141 36.625 3.527 1 98.44 52 THR A O 1
ATOM 410 N N . ILE A 1 53 ? -15.617 34.969 2.129 1 98.62 53 ILE A N 1
ATOM 411 C CA . ILE A 1 53 ? -14.188 35.25 2.176 1 98.62 53 ILE A CA 1
ATOM 412 C C . ILE A 1 53 ? -13.672 35.531 0.766 1 98.62 53 ILE A C 1
ATOM 414 O O . ILE A 1 53 ? -14 34.812 -0.174 1 98.62 53 ILE A O 1
ATOM 418 N N . GLU A 1 54 ? -12.914 36.562 0.603 1 98.44 54 GLU A N 1
ATOM 419 C CA . GLU A 1 54 ? -12.172 36.875 -0.615 1 98.44 54 GLU A CA 1
ATOM 420 C C . GLU A 1 54 ? -10.688 37.062 -0.322 1 98.44 54 GLU A C 1
ATOM 422 O O . GLU A 1 54 ? -10.328 37.844 0.573 1 98.44 54 GLU A O 1
ATOM 427 N N . TYR A 1 55 ? -9.875 36.375 -1.026 1 97.75 55 TYR A N 1
ATOM 428 C CA . TYR A 1 55 ? -8.438 36.594 -0.905 1 97.75 55 TYR A CA 1
ATOM 429 C C . TYR A 1 55 ? -8.055 37.938 -1.504 1 97.75 55 TYR A C 1
ATOM 431 O O . TYR A 1 55 ? -8.594 38.344 -2.539 1 97.75 55 TYR A O 1
ATOM 439 N N . ALA A 1 56 ? -7.227 38.625 -0.818 1 97.06 56 ALA A N 1
ATOM 440 C CA . ALA A 1 56 ? -6.727 39.906 -1.291 1 97.06 56 ALA A CA 1
ATOM 441 C C . ALA A 1 56 ? -5.641 39.719 -2.344 1 97.06 56 ALA A C 1
ATOM 443 O O . ALA A 1 56 ? -4.461 39.969 -2.082 1 97.06 56 ALA A O 1
ATOM 444 N N . LEU A 1 57 ? -6.062 39.406 -3.494 1 95.81 57 LEU A N 1
ATOM 445 C CA . LEU A 1 57 ? -5.133 39.062 -4.559 1 95.81 57 LEU A CA 1
ATOM 446 C C . LEU A 1 57 ? -4.707 40.281 -5.336 1 95.81 57 LEU A C 1
ATOM 448 O O . LEU A 1 57 ? -3.58 40.375 -5.832 1 95.81 57 LEU A O 1
ATOM 452 N N . SER A 1 58 ? -5.676 41.25 -5.547 1 95.94 58 SER A N 1
ATOM 453 C CA . SER A 1 58 ? -5.461 42.531 -6.215 1 95.94 58 SER A CA 1
ATOM 454 C C . SER A 1 58 ? -6.512 43.562 -5.797 1 95.94 58 SER A C 1
ATOM 456 O O . SER A 1 58 ? -7.535 43.188 -5.211 1 95.94 58 SER A O 1
ATOM 458 N N . ASP A 1 59 ? -6.234 44.781 -6.121 1 96.44 59 ASP A N 1
ATOM 459 C CA . ASP A 1 59 ? -7.211 45.844 -5.844 1 96.44 59 ASP A CA 1
ATOM 460 C C . ASP A 1 59 ? -8.523 45.562 -6.574 1 96.44 59 ASP A C 1
ATOM 462 O O . ASP A 1 59 ? -9.602 45.719 -5.992 1 96.44 59 ASP A O 1
ATOM 466 N N . LYS A 1 60 ? -8.359 45.156 -7.789 1 97 60 LYS A N 1
ATOM 467 C CA . LYS A 1 60 ? -9.523 44.906 -8.625 1 97 60 LYS A CA 1
ATOM 468 C C . LYS A 1 60 ? -10.414 43.812 -8.023 1 97 60 LYS A C 1
ATOM 470 O O . LYS A 1 60 ? -11.633 43.969 -7.961 1 97 60 LYS A O 1
ATOM 475 N N . VAL A 1 61 ? -9.805 42.781 -7.582 1 97.31 61 VAL A N 1
ATOM 476 C CA . VAL A 1 61 ? -10.539 41.625 -7.043 1 97.31 61 VAL A CA 1
ATOM 477 C C . VAL A 1 61 ? -11.234 42.031 -5.742 1 97.31 61 VAL A C 1
ATOM 479 O O . VAL A 1 61 ? -12.367 41.625 -5.488 1 97.31 61 VAL A O 1
ATOM 482 N N . MET A 1 62 ? -10.648 42.812 -4.918 1 97.94 62 MET A N 1
ATOM 483 C CA . MET A 1 62 ? -11.234 43.25 -3.656 1 97.94 62 MET A CA 1
ATOM 484 C C . MET A 1 62 ? -12.422 44.188 -3.904 1 97.94 62 MET A C 1
ATOM 486 O O . MET A 1 62 ? -13.453 44.062 -3.244 1 97.94 62 MET A O 1
ATOM 490 N N . ILE A 1 63 ? -12.266 45.094 -4.84 1 98.12 63 ILE A N 1
ATOM 491 C CA . ILE A 1 63 ? -13.336 46 -5.195 1 98.12 63 ILE A CA 1
ATOM 492 C C . ILE A 1 63 ? -14.531 45.219 -5.754 1 98.12 63 ILE A C 1
ATOM 494 O O . ILE A 1 63 ? -15.672 45.469 -5.363 1 98.12 63 ILE A O 1
ATOM 498 N N . GLU A 1 64 ? -14.211 44.312 -6.656 1 98.06 64 GLU A N 1
ATOM 499 C CA . GLU A 1 64 ? -15.258 43.5 -7.25 1 98.06 64 GLU A CA 1
ATOM 500 C C . GLU A 1 64 ? -16.016 42.688 -6.184 1 98.06 64 GLU A C 1
ATOM 502 O O . GLU A 1 64 ? -17.234 42.594 -6.227 1 98.06 64 GLU A O 1
ATOM 507 N N . ALA A 1 65 ? -15.273 42.156 -5.27 1 98.38 65 ALA A N 1
ATOM 508 C CA . ALA A 1 65 ? -15.883 41.375 -4.203 1 98.38 65 ALA A CA 1
ATOM 509 C C . ALA A 1 65 ? -16.828 42.219 -3.357 1 98.38 65 ALA A C 1
ATOM 511 O O . ALA A 1 65 ? -17.922 41.781 -3.016 1 98.38 65 ALA A O 1
ATOM 512 N N . ALA A 1 66 ? -16.422 43.375 -2.967 1 97.81 66 ALA A N 1
ATOM 513 C CA . ALA A 1 66 ? -17.25 44.281 -2.176 1 97.81 66 ALA A CA 1
ATOM 514 C C . ALA A 1 66 ? -18.547 44.625 -2.914 1 97.81 66 ALA A C 1
ATOM 516 O O . ALA A 1 66 ? -19.625 44.656 -2.309 1 97.81 66 ALA A O 1
ATOM 517 N N . ASN A 1 67 ? -18.391 44.781 -4.215 1 97.06 67 ASN A N 1
ATOM 518 C CA . ASN A 1 67 ? -19.547 45.156 -5.027 1 97.06 67 ASN A CA 1
ATOM 519 C C . ASN A 1 67 ? -20.516 43.969 -5.164 1 97.06 67 ASN A C 1
ATOM 521 O O . ASN A 1 67 ? -21.734 44.156 -5.234 1 97.06 67 ASN A O 1
ATOM 525 N N . LEU A 1 68 ? -19.938 42.844 -5.262 1 97.19 68 LEU A N 1
ATOM 526 C CA . LEU A 1 68 ? -20.766 41.625 -5.402 1 97.19 68 LEU A CA 1
ATOM 527 C C . LEU A 1 68 ? -21.5 41.312 -4.105 1 97.19 68 LEU A C 1
ATOM 529 O O . LEU A 1 68 ? -22.672 40.969 -4.121 1 97.19 68 LEU A O 1
ATOM 533 N N . VAL A 1 69 ? -20.812 41.469 -2.98 1 97.5 69 VAL A N 1
ATOM 534 C CA . VAL A 1 69 ? -21.359 41.062 -1.69 1 97.5 69 VAL A CA 1
ATOM 535 C C . VAL A 1 69 ? -22.266 42.156 -1.136 1 97.5 69 VAL A C 1
ATOM 537 O O . VAL A 1 69 ? -23.281 41.875 -0.486 1 97.5 69 VAL A O 1
ATOM 540 N N . ARG A 1 70 ? -21.891 43.406 -1.394 1 96.06 70 ARG A N 1
ATOM 541 C CA . ARG A 1 70 ? -22.531 44.562 -0.741 1 96.06 70 ARG A CA 1
ATOM 542 C C . ARG A 1 70 ? -22.672 44.312 0.759 1 96.06 70 ARG A C 1
ATOM 544 O O . ARG A 1 70 ? -23.766 44.406 1.306 1 96.06 70 ARG A O 1
ATOM 551 N N . PRO A 1 71 ? -21.594 44.156 1.454 1 97.81 71 PRO A N 1
ATOM 552 C CA . PRO A 1 71 ? -21.609 43.75 2.859 1 97.81 71 PRO A CA 1
ATOM 553 C C . PRO A 1 71 ? -22.031 44.875 3.797 1 97.81 71 PRO A C 1
ATOM 555 O O . PRO A 1 71 ? -21.906 46.062 3.445 1 97.81 71 PRO A O 1
ATOM 558 N N . ASP A 1 72 ? -22.531 44.469 4.953 1 96.69 72 ASP A N 1
ATOM 559 C CA . ASP A 1 72 ? -22.75 45.438 6.027 1 96.69 72 ASP A CA 1
ATOM 560 C C . ASP A 1 72 ? -21.422 45.906 6.641 1 96.69 72 ASP A C 1
ATOM 562 O O . ASP A 1 72 ? -21.312 47.031 7.121 1 96.69 72 ASP A O 1
ATOM 566 N N . LEU A 1 73 ? -20.5 45 6.645 1 97.56 73 LEU A N 1
ATOM 567 C CA . LEU A 1 73 ? -19.219 45.219 7.301 1 97.56 73 LEU A CA 1
ATOM 568 C C . LEU A 1 73 ? -18.125 44.406 6.621 1 97.56 73 LEU A C 1
ATOM 570 O O . LEU A 1 73 ? -18.359 43.25 6.207 1 97.56 73 LEU A O 1
ATOM 574 N N . ILE A 1 74 ? -16.953 45 6.469 1 98.44 74 ILE A N 1
ATOM 575 C CA . ILE A 1 74 ? -15.781 44.281 5.977 1 98.44 74 ILE A CA 1
ATOM 576 C C . ILE A 1 74 ? -14.766 44.125 7.109 1 98.44 74 ILE A C 1
ATOM 578 O O . ILE A 1 74 ? -14.516 45.062 7.867 1 98.44 74 ILE A O 1
ATOM 582 N N . ILE A 1 75 ? -14.234 42.938 7.293 1 98.62 75 ILE A N 1
ATOM 583 C CA . ILE A 1 75 ? -13.203 42.656 8.289 1 98.62 75 ILE A CA 1
ATOM 584 C C . ILE A 1 75 ? -11.984 42.031 7.609 1 98.62 75 ILE A C 1
ATOM 586 O O . ILE A 1 75 ? -12.109 41.156 6.766 1 98.62 75 ILE A O 1
ATOM 590 N N . CYS A 1 76 ? -10.82 42.5 7.965 1 98.25 76 CYS A N 1
ATOM 591 C CA . CYS A 1 76 ? -9.555 42 7.438 1 98.25 76 CYS A CA 1
ATOM 592 C C . CYS A 1 76 ? -8.711 41.375 8.547 1 98.25 76 CYS A C 1
ATOM 594 O O . CYS A 1 76 ? -7.797 42 9.07 1 98.25 76 CYS A O 1
ATOM 596 N N . PRO A 1 77 ? -8.883 40.062 8.75 1 97.19 77 PRO A N 1
ATOM 597 C CA . PRO A 1 77 ? -8.203 39.438 9.875 1 97.19 77 PRO A CA 1
ATOM 598 C C . PRO A 1 77 ? -6.707 39.25 9.633 1 97.19 77 PRO A C 1
ATOM 600 O O . PRO A 1 77 ? -5.922 39.219 10.586 1 97.19 77 PRO A O 1
ATOM 603 N N . PHE A 1 78 ? -6.305 39.062 8.422 1 93.19 78 PHE A N 1
ATOM 604 C CA . PHE A 1 78 ? -4.922 38.844 8.016 1 93.19 78 PHE A CA 1
ATOM 605 C C . PHE A 1 78 ? -4.645 39.469 6.656 1 93.19 78 PHE A C 1
ATOM 607 O O . PHE A 1 78 ? -5.078 38.938 5.625 1 93.19 78 PHE A O 1
ATOM 614 N N . LEU A 1 79 ? -3.93 40.5 6.633 1 91.75 79 LEU A N 1
ATOM 615 C CA . LEU A 1 79 ? -3.646 41.219 5.383 1 91.75 79 LEU A CA 1
ATOM 616 C C . LEU A 1 79 ? -2.17 41.562 5.285 1 91.75 79 LEU A C 1
ATOM 618 O O . LEU A 1 79 ? -1.569 42.031 6.266 1 91.75 79 LEU A O 1
ATOM 622 N N . THR A 1 80 ? -1.639 41.375 4.113 1 87.88 80 THR A N 1
ATOM 623 C CA . THR A 1 80 ? -0.272 41.812 3.834 1 87.88 80 THR A CA 1
ATOM 624 C C . THR A 1 80 ? -0.253 42.906 2.768 1 87.88 80 THR A C 1
ATOM 626 O O . THR A 1 80 ? 0.816 43.375 2.357 1 87.88 80 THR A O 1
ATOM 629 N N . SER A 1 81 ? -1.461 43.281 2.271 1 88.88 81 SER A N 1
ATOM 630 C CA . SER A 1 81 ? -1.611 44.375 1.299 1 88.88 81 SER A CA 1
ATOM 631 C C . SER A 1 81 ? -2.648 45.406 1.76 1 88.88 81 SER A C 1
ATOM 633 O O . SER A 1 81 ? -3.553 45.062 2.529 1 88.88 81 SER A O 1
ATOM 635 N N . PRO A 1 82 ? -2.559 46.531 1.252 1 91.19 82 PRO A N 1
ATOM 636 C CA . PRO A 1 82 ? -3.533 47.531 1.653 1 91.19 82 PRO A CA 1
ATOM 637 C C . PRO A 1 82 ? -4.906 47.312 1.017 1 91.19 82 PRO A C 1
ATOM 639 O O . PRO A 1 82 ? -5 46.781 -0.087 1 91.19 82 PRO A O 1
ATOM 642 N N . VAL A 1 83 ? -5.902 47.844 1.737 1 95.62 83 VAL A N 1
ATOM 643 C CA . VAL A 1 83 ? -7.254 47.844 1.191 1 95.62 83 VAL A CA 1
ATOM 644 C C . VAL A 1 83 ? -7.465 49.062 0.337 1 95.62 83 VAL A C 1
ATOM 646 O O . VAL A 1 83 ? -7.156 50.188 0.766 1 95.62 83 VAL A O 1
ATOM 649 N N . PRO A 1 84 ? -8.023 48.906 -0.88 1 96.06 84 PRO A N 1
ATOM 650 C CA . PRO A 1 84 ? -8.227 50.094 -1.736 1 96.06 84 PRO A CA 1
ATOM 651 C C . PRO A 1 84 ? -9.219 51.062 -1.143 1 96.06 84 PRO A C 1
ATOM 653 O O . PRO A 1 84 ? -10.203 50.688 -0.513 1 96.06 84 PRO A O 1
ATOM 656 N N . SER A 1 85 ? -9.047 52.375 -1.479 1 95.69 85 SER A N 1
ATOM 657 C CA . SER A 1 85 ? -9.898 53.406 -0.941 1 95.69 85 SER A CA 1
ATOM 658 C C . SER A 1 85 ? -11.336 53.25 -1.433 1 95.69 85 SER A C 1
ATOM 660 O O . SER A 1 85 ? -12.281 53.594 -0.716 1 95.69 85 SER A O 1
ATOM 662 N N . GLU A 1 86 ? -11.453 52.781 -2.65 1 95.5 86 GLU A N 1
ATOM 663 C CA . GLU A 1 86 ? -12.781 52.531 -3.203 1 95.5 86 GLU A CA 1
ATOM 664 C C . GLU A 1 86 ? -13.602 51.625 -2.301 1 95.5 86 GLU A C 1
ATOM 666 O O . GLU A 1 86 ? -14.828 51.688 -2.289 1 95.5 86 GLU A O 1
ATOM 671 N N . VAL A 1 87 ? -12.891 50.844 -1.544 1 97.06 87 VAL A N 1
ATOM 672 C CA . VAL A 1 87 ? -13.562 49.875 -0.68 1 97.06 87 VAL A CA 1
ATOM 673 C C . VAL A 1 87 ? -13.852 50.531 0.678 1 97.06 87 VAL A C 1
ATOM 675 O O . VAL A 1 87 ? -15.008 50.594 1.099 1 97.06 87 VAL A O 1
ATOM 678 N N . PHE A 1 88 ? -12.859 51.094 1.365 1 95.38 88 PHE A N 1
ATOM 679 C CA . PHE A 1 88 ? -13.062 51.531 2.746 1 95.38 88 PHE A CA 1
ATOM 680 C C . PHE A 1 88 ? -13.758 52.875 2.805 1 95.38 88 PHE A C 1
ATOM 682 O O . PHE A 1 88 ? -14.227 53.312 3.865 1 95.38 88 PHE A O 1
ATOM 689 N N . ASP A 1 89 ? -13.938 53.562 1.648 1 94.5 89 ASP A N 1
ATOM 690 C CA . ASP A 1 89 ? -14.727 54.812 1.598 1 94.5 89 ASP A CA 1
ATOM 691 C C . ASP A 1 89 ? -16.219 54.5 1.533 1 94.5 89 ASP A C 1
ATOM 693 O O . ASP A 1 89 ? -17.047 55.344 1.841 1 94.5 89 ASP A O 1
ATOM 697 N N . ASN A 1 90 ? -16.547 53.312 1.068 1 94.69 90 ASN A N 1
ATOM 698 C CA . ASN A 1 90 ? -17.938 53 0.836 1 94.69 90 ASN A CA 1
ATOM 699 C C . ASN A 1 90 ? -18.453 51.969 1.854 1 94.69 90 ASN A C 1
ATOM 701 O O . ASN A 1 90 ? -19.656 51.875 2.094 1 94.69 90 ASN A O 1
ATOM 705 N N . TYR A 1 91 ? -17.609 51.188 2.389 1 96.38 91 TYR A N 1
ATOM 706 C CA . TYR A 1 91 ? -17.969 50.188 3.381 1 96.38 91 TYR A CA 1
ATOM 707 C C . TYR A 1 91 ? -17.094 50.312 4.625 1 96.38 91 TYR A C 1
ATOM 709 O O . TYR A 1 91 ? -15.867 50.438 4.523 1 96.38 91 TYR A O 1
ATOM 717 N N . LEU A 1 92 ? -17.719 50.312 5.809 1 96.62 92 LEU A N 1
ATOM 718 C CA . LEU A 1 92 ? -16.906 50.281 7.02 1 96.62 92 LEU A CA 1
ATOM 719 C C . LEU A 1 92 ? -16 49.062 7.039 1 96.62 92 LEU A C 1
ATOM 721 O O . LEU A 1 92 ? -16.484 47.938 6.98 1 96.62 92 LEU A O 1
ATOM 725 N N . THR A 1 93 ? -14.719 49.281 7.027 1 97.62 93 THR A N 1
ATOM 726 C CA . THR A 1 93 ? -13.719 48.219 6.914 1 97.62 93 THR A CA 1
ATOM 727 C C . THR A 1 93 ? -12.828 48.188 8.148 1 97.62 93 THR A C 1
ATOM 729 O O . THR A 1 93 ? -12.188 49.188 8.492 1 97.62 93 THR A O 1
ATOM 732 N N . LEU A 1 94 ? -12.789 47.031 8.797 1 98 94 LEU A N 1
ATOM 733 C CA . LEU A 1 94 ? -11.992 46.875 10.008 1 98 94 LEU A CA 1
ATOM 734 C C . LEU A 1 94 ? -10.703 46.094 9.711 1 98 94 LEU A C 1
ATOM 736 O O . LEU A 1 94 ? -10.719 45.094 8.984 1 98 94 LEU A O 1
ATOM 740 N N . ILE A 1 95 ? -9.602 46.562 10.281 1 97.25 95 ILE A N 1
ATOM 741 C CA . ILE A 1 95 ? -8.305 45.875 10.219 1 97.25 95 ILE A CA 1
ATOM 742 C C . ILE A 1 95 ? -7.949 45.312 11.594 1 97.25 95 ILE A C 1
ATOM 744 O O . ILE A 1 95 ? -8.016 46.031 12.602 1 97.25 95 ILE A O 1
ATOM 748 N N . VAL A 1 96 ? -7.598 44.062 11.625 1 97.81 96 VAL A N 1
ATOM 749 C CA . VAL A 1 96 ? -7.109 43.438 12.859 1 97.81 96 VAL A CA 1
ATOM 750 C C . VAL A 1 96 ? -5.586 43.531 12.906 1 97.81 96 VAL A C 1
ATOM 752 O O . VAL A 1 96 ? -4.895 42.781 12.219 1 97.81 96 VAL A O 1
ATOM 755 N N . HIS A 1 97 ? -5.059 44.375 13.727 1 97 97 HIS A N 1
ATOM 756 C CA . HIS A 1 97 ? -3.621 44.594 13.852 1 97 97 HIS A CA 1
ATOM 757 C C . HIS A 1 97 ? -3.053 43.844 15.062 1 97 97 HIS A C 1
ATOM 759 O O . HIS A 1 97 ? -3.52 44.062 16.188 1 97 97 HIS A O 1
ATOM 765 N N . PRO A 1 98 ? -2.043 43.062 14.883 1 97.38 98 PRO A N 1
ATOM 766 C CA . PRO A 1 98 ? -1.473 42.312 16.016 1 97.38 98 PRO A CA 1
ATOM 767 C C . PRO A 1 98 ? -0.53 43.156 16.859 1 97.38 98 PRO A C 1
ATOM 769 O O . PRO A 1 98 ? 0.618 42.781 17.094 1 97.38 98 PRO A O 1
ATOM 772 N N . GLY A 1 99 ? -1.022 44.219 17.344 1 97.62 99 GLY A N 1
ATOM 773 C CA . GLY A 1 99 ? -0.363 45.188 18.219 1 97.62 99 GLY A CA 1
ATOM 774 C C . GLY A 1 99 ? -1.335 46.062 19 1 97.62 99 GLY A C 1
ATOM 775 O O . GLY A 1 99 ? -2.471 46.25 18.562 1 97.62 99 GLY A O 1
ATOM 776 N N . PRO A 1 100 ? -0.894 46.562 20.141 1 97.56 100 PRO A N 1
ATOM 777 C CA . PRO A 1 100 ? -1.751 47.438 20.953 1 97.56 100 PRO A CA 1
ATOM 778 C C . PRO A 1 100 ? -1.93 48.812 20.328 1 97.56 100 PRO A C 1
ATOM 780 O O . PRO A 1 100 ? -1.274 49.125 19.344 1 97.56 100 PRO A O 1
ATOM 783 N N . PRO A 1 101 ? -2.891 49.594 20.859 1 96.31 101 PRO A N 1
ATOM 784 C CA . PRO A 1 101 ? -3.08 50.938 20.297 1 96.31 101 PRO A CA 1
ATOM 785 C C . PRO A 1 101 ? -1.792 51.75 20.281 1 96.31 101 PRO A C 1
ATOM 787 O O . PRO A 1 101 ? -1.042 51.75 21.266 1 96.31 101 PRO A O 1
ATOM 790 N N . GLY A 1 102 ? -1.564 52.375 19.219 1 93.94 102 GLY A N 1
ATOM 791 C CA . GLY A 1 102 ? -0.352 53.156 19.078 1 93.94 102 GLY A CA 1
ATOM 792 C C . GLY A 1 102 ? 0.747 52.406 18.328 1 93.94 102 GLY A C 1
ATOM 793 O O . GLY A 1 102 ? 1.67 53.031 17.797 1 93.94 102 GLY A O 1
ATOM 794 N N . ASP A 1 103 ? 0.721 51.125 18.391 1 94.94 103 ASP A N 1
ATOM 795 C CA . ASP A 1 103 ? 1.646 50.344 17.578 1 94.94 103 ASP A CA 1
ATOM 796 C C . ASP A 1 103 ? 1.237 50.344 16.109 1 94.94 103 ASP A C 1
ATOM 798 O O . ASP A 1 103 ? 0.047 50.344 15.789 1 94.94 103 ASP A O 1
ATOM 802 N N . ALA A 1 104 ? 2.188 50.406 15.242 1 92.38 104 ALA A N 1
ATOM 803 C CA . ALA A 1 104 ? 1.925 50.344 13.812 1 92.38 104 ALA A CA 1
ATOM 804 C C . ALA A 1 104 ? 3.123 49.781 13.055 1 92.38 104 ALA A C 1
ATOM 806 O O . ALA A 1 104 ? 4.262 49.875 13.516 1 92.38 104 ALA A O 1
ATOM 807 N N . GLY A 1 105 ? 2.771 49.156 11.93 1 90.56 105 GLY A N 1
ATOM 808 C CA . GLY A 1 105 ? 3.82 48.594 11.094 1 90.56 105 GLY A CA 1
ATOM 809 C C . GLY A 1 105 ? 3.619 47.125 10.773 1 90.56 105 GLY A C 1
ATOM 810 O O . GLY A 1 105 ? 2.852 46.438 11.453 1 90.56 105 GLY A O 1
ATOM 811 N N . PRO A 1 106 ? 4.41 46.656 9.82 1 91.19 106 PRO A N 1
ATOM 812 C CA . PRO A 1 106 ? 4.16 45.312 9.289 1 91.19 106 PRO A CA 1
ATOM 813 C C . PRO A 1 106 ? 4.816 44.219 10.117 1 91.19 106 PRO A C 1
ATOM 815 O O . PRO A 1 106 ? 4.527 43.031 9.922 1 91.19 106 PRO A O 1
ATOM 818 N N . SER A 1 107 ? 5.719 44.531 11.086 1 95.06 107 SER A N 1
ATOM 819 C CA . SER A 1 107 ? 6.477 43.531 11.844 1 95.06 107 SER A CA 1
ATOM 820 C C . SER A 1 107 ? 6.254 43.688 13.344 1 95.06 107 SER A C 1
ATOM 822 O O . SER A 1 107 ? 7.211 43.656 14.125 1 95.06 107 SER A O 1
ATOM 824 N N . ALA A 1 108 ? 5.039 43.844 13.672 1 95.81 108 ALA A N 1
ATOM 825 C CA . ALA A 1 108 ? 4.691 44.156 15.062 1 95.81 108 ALA A CA 1
ATOM 826 C C . ALA A 1 108 ? 5.164 43.062 16 1 95.81 108 ALA A C 1
ATOM 828 O O . ALA A 1 108 ? 5.809 43.312 17.016 1 95.81 108 ALA A O 1
ATOM 829 N N . LEU A 1 109 ? 4.871 41.844 15.695 1 97.19 109 LEU A N 1
ATOM 830 C CA . LEU A 1 109 ? 5.215 40.719 16.562 1 97.19 109 LEU A CA 1
ATOM 831 C C . LEU A 1 109 ? 6.719 40.438 16.531 1 97.19 109 LEU A C 1
ATOM 833 O O . LEU A 1 109 ? 7.297 40.062 17.562 1 97.19 109 LEU A O 1
ATOM 837 N N . ASP A 1 110 ? 7.375 40.656 15.414 1 96.38 110 ASP A N 1
ATOM 838 C CA . ASP A 1 110 ? 8.82 40.469 15.305 1 96.38 110 ASP A CA 1
ATOM 839 C C . ASP A 1 110 ? 9.562 41.375 16.281 1 96.38 110 ASP A C 1
ATOM 841 O O . ASP A 1 110 ? 10.406 40.906 17.047 1 96.38 110 ASP A O 1
ATOM 845 N N . TRP A 1 111 ? 9.172 42.625 16.266 1 96.38 111 TRP A N 1
ATOM 846 C CA . TRP A 1 111 ? 9.828 43.625 17.094 1 96.38 111 TRP A CA 1
ATOM 847 C C . TRP A 1 111 ? 9.688 43.312 18.562 1 96.38 111 TRP A C 1
ATOM 849 O O . TRP A 1 111 ? 10.672 43.344 19.312 1 96.38 111 TRP A O 1
ATOM 859 N N . VAL A 1 112 ? 8.477 43.031 18.969 1 97.44 112 VAL A N 1
ATOM 860 C CA . VAL A 1 112 ? 8.234 42.844 20.391 1 97.44 112 VAL A CA 1
ATOM 861 C C . VAL A 1 112 ? 8.961 41.594 20.875 1 97.44 112 VAL A C 1
ATOM 863 O O . VAL A 1 112 ? 9.477 41.562 22 1 97.44 112 VAL A O 1
ATOM 866 N N . LEU A 1 113 ? 9.008 40.562 20.109 1 96.62 113 LEU A N 1
ATOM 867 C CA . LEU A 1 113 ? 9.656 39.312 20.5 1 96.62 113 LEU A CA 1
ATOM 868 C C . LEU A 1 113 ? 11.172 39.469 20.531 1 96.62 113 LEU A C 1
ATOM 870 O O . LEU A 1 113 ? 11.859 38.781 21.281 1 96.62 113 LEU A O 1
ATOM 874 N N . MET A 1 114 ? 11.68 40.375 19.688 1 95.12 114 MET A N 1
ATOM 875 C CA . MET A 1 114 ? 13.109 40.688 19.703 1 95.12 114 MET A CA 1
ATOM 876 C C . MET A 1 114 ? 13.508 41.312 21.031 1 95.12 114 MET A C 1
ATOM 878 O O . MET A 1 114 ? 14.664 41.188 21.453 1 95.12 114 MET A O 1
ATOM 882 N N . GLY A 1 115 ? 12.594 42.031 21.641 1 95.62 115 GLY A N 1
ATOM 883 C CA . GLY A 1 115 ? 12.875 42.688 22.906 1 95.62 115 GLY A CA 1
ATOM 884 C C . GLY A 1 115 ? 12.547 44.156 22.906 1 95.62 115 GLY A C 1
ATOM 885 O O . GLY A 1 115 ? 12.906 44.875 23.844 1 95.62 115 GLY A O 1
ATOM 886 N N . ASP A 1 116 ? 11.875 44.625 21.875 1 96.44 116 ASP A N 1
ATOM 887 C CA . ASP A 1 116 ? 11.461 46.031 21.859 1 96.44 116 ASP A CA 1
ATOM 888 C C . ASP A 1 116 ? 10.469 46.312 22.984 1 96.44 116 ASP A C 1
ATOM 890 O O . ASP A 1 116 ? 9.344 45.812 22.969 1 96.44 116 ASP A O 1
ATOM 894 N N . ASP A 1 117 ? 10.867 47.219 23.859 1 95.38 117 ASP A N 1
ATOM 895 C CA . ASP A 1 117 ? 10 47.5 25 1 95.38 117 ASP A CA 1
ATOM 896 C C . ASP A 1 117 ? 9.43 48.938 24.891 1 95.38 117 ASP A C 1
ATOM 898 O O . ASP A 1 117 ? 8.82 49.438 25.844 1 95.38 117 ASP A O 1
ATOM 902 N N . GLY A 1 118 ? 9.797 49.625 23.812 1 95 118 GLY A N 1
ATOM 903 C CA . GLY A 1 118 ? 9.219 50.938 23.516 1 95 118 GLY A CA 1
ATOM 904 C C . GLY A 1 118 ? 9.969 52.094 24.172 1 95 118 GLY A C 1
ATOM 905 O O . GLY A 1 118 ? 9.625 53.25 23.984 1 95 118 GLY A O 1
ATOM 906 N N . THR A 1 119 ? 11.016 51.844 24.875 1 94.88 119 THR A N 1
ATOM 907 C CA . THR A 1 119 ? 11.766 52.875 25.562 1 94.88 119 THR A CA 1
ATOM 908 C C . THR A 1 119 ? 12.492 53.781 24.547 1 94.88 119 THR A C 1
ATOM 910 O O . THR A 1 119 ? 12.641 54.969 24.766 1 94.88 119 THR A O 1
ATOM 913 N N . VAL A 1 120 ? 13 53.125 23.531 1 95.5 120 VAL A N 1
ATOM 914 C CA . VAL A 1 120 ? 13.648 53.875 22.453 1 95.5 120 VAL A CA 1
ATOM 915 C C . VAL A 1 120 ? 12.648 54.125 21.344 1 95.5 120 VAL A C 1
ATOM 917 O O . VAL A 1 120 ? 12.141 53.219 20.719 1 95.5 120 VAL A O 1
ATOM 920 N N . SER A 1 121 ? 12.391 55.375 21.078 1 94.5 121 SER A N 1
ATOM 921 C CA . SER A 1 121 ? 11.359 55.75 20.109 1 94.5 121 SER A CA 1
ATOM 922 C C . SER A 1 121 ? 11.852 55.562 18.688 1 94.5 121 SER A C 1
ATOM 924 O O . SER A 1 121 ? 11.086 55.125 17.812 1 94.5 121 SER A O 1
ATOM 926 N N . ASP A 1 122 ? 13.094 55.844 18.469 1 94.56 122 ASP A N 1
ATOM 927 C CA . ASP A 1 122 ? 13.656 55.75 17.125 1 94.56 122 ASP A CA 1
ATOM 928 C C . ASP A 1 122 ? 14.094 54.312 16.797 1 94.56 122 ASP A C 1
ATOM 930 O O . ASP A 1 122 ? 14.984 53.781 17.453 1 94.56 122 ASP A O 1
ATOM 934 N N . SER A 1 123 ? 13.5 53.812 15.789 1 94.38 123 SER A N 1
ATOM 935 C CA . SER A 1 123 ? 13.773 52.438 15.414 1 94.38 123 SER A CA 1
ATOM 936 C C . SER A 1 123 ? 15.219 52.25 14.945 1 94.38 123 SER A C 1
ATOM 938 O O . SER A 1 123 ? 15.852 51.25 15.227 1 94.38 123 SER A O 1
ATOM 940 N N . ALA A 1 124 ? 15.742 53.188 14.188 1 94.38 124 ALA A N 1
ATOM 941 C CA . ALA A 1 124 ? 17.109 53.125 13.672 1 94.38 124 ALA A CA 1
ATOM 942 C C . ALA A 1 124 ? 18.125 53.094 14.812 1 94.38 124 ALA A C 1
ATOM 944 O O . ALA A 1 124 ? 19.125 52.375 14.742 1 94.38 124 ALA A O 1
ATOM 945 N N . GLU A 1 125 ? 17.859 53.906 15.766 1 94.62 125 GLU A N 1
ATOM 946 C CA . GLU A 1 125 ? 18.719 53.938 16.938 1 94.62 125 GLU A CA 1
ATOM 947 C C . GLU A 1 125 ? 18.719 52.594 17.672 1 94.62 125 GLU A C 1
ATOM 949 O O . GLU A 1 125 ? 19.766 52.094 18.062 1 94.62 125 GLU A O 1
ATOM 954 N N . LEU A 1 126 ? 17.609 52.062 17.797 1 93.56 126 LEU A N 1
ATOM 955 C CA . LEU A 1 126 ? 17.453 50.781 18.469 1 93.56 126 LEU A CA 1
ATOM 956 C C . LEU A 1 126 ? 18.203 49.688 17.734 1 93.56 126 LEU A C 1
ATOM 958 O O . LEU A 1 126 ? 18.875 48.875 18.344 1 93.56 126 LEU A O 1
ATOM 962 N N . LEU A 1 127 ? 18.094 49.656 16.422 1 93.12 127 LEU A N 1
ATOM 963 C CA . LEU A 1 127 ? 18.734 48.625 15.594 1 93.12 127 LEU A CA 1
ATOM 964 C C . LEU A 1 127 ? 20.25 48.781 15.609 1 93.12 127 LEU A C 1
ATOM 966 O O . LEU A 1 127 ? 20.969 47.781 15.586 1 93.12 127 LEU A O 1
ATOM 970 N N . LYS A 1 128 ? 20.688 50 15.594 1 91.56 128 LYS A N 1
ATOM 971 C CA . LYS A 1 128 ? 22.125 50.25 15.617 1 91.56 128 LYS A CA 1
ATOM 972 C C . LYS A 1 128 ? 22.734 49.844 16.953 1 91.56 128 LYS A C 1
ATOM 974 O O . LYS A 1 128 ? 23.797 49.219 17 1 91.56 128 LYS A O 1
ATOM 979 N N . ALA A 1 129 ? 22.047 50.219 17.953 1 89.5 129 ALA A N 1
ATOM 980 C CA . ALA A 1 129 ? 22.562 49.938 19.297 1 89.5 129 ALA A CA 1
ATOM 981 C C . ALA A 1 129 ? 22.328 48.5 19.688 1 89.5 129 ALA A C 1
ATOM 983 O O . ALA A 1 129 ? 23.016 47.969 20.562 1 89.5 129 ALA A O 1
ATOM 984 N N . GLN A 1 130 ? 21.375 47.875 19.125 1 86.69 130 GLN A N 1
ATOM 985 C CA . GLN A 1 130 ? 20.922 46.531 19.469 1 86.69 130 GLN A CA 1
ATOM 986 C C . GLN A 1 130 ? 20.609 46.438 20.953 1 86.69 130 GLN A C 1
ATOM 988 O O . GLN A 1 130 ? 20.984 45.438 21.594 1 86.69 130 GLN A O 1
ATOM 993 N N . SER A 1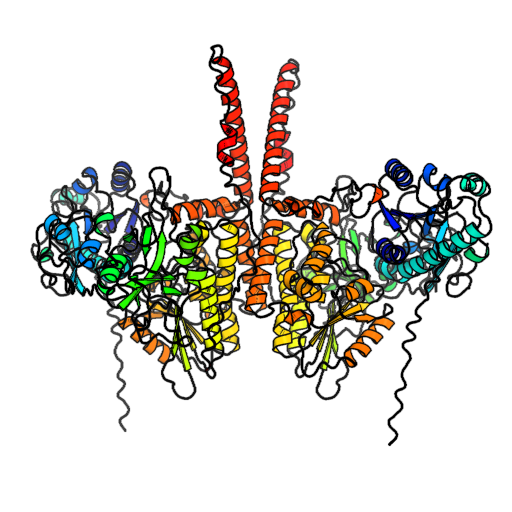 131 ? 20.094 47.469 21.5 1 85.81 131 SER A N 1
ATOM 994 C CA . SER A 1 131 ? 19.797 47.5 22.922 1 85.81 131 SER A CA 1
ATOM 995 C C . SER A 1 131 ? 18.422 46.906 23.219 1 85.81 131 SER A C 1
ATOM 997 O O . SER A 1 131 ? 17.562 47.562 23.797 1 85.81 131 SER A O 1
ATOM 999 N N . TRP A 1 132 ? 18.25 45.656 22.891 1 91.75 132 TRP A N 1
ATOM 1000 C CA . TRP A 1 132 ? 17.016 44.906 23.156 1 91.75 132 TRP A CA 1
ATOM 1001 C C . TRP A 1 132 ? 16.859 44.656 24.656 1 91.75 132 TRP A C 1
ATOM 1003 O O . TRP A 1 132 ? 17.828 44.344 25.344 1 91.75 132 TRP A O 1
ATOM 1013 N N . ASN A 1 133 ? 15.711 44.844 25.125 1 93.56 133 ASN A N 1
ATOM 1014 C CA . ASN A 1 133 ? 15.453 44.531 26.516 1 93.56 133 ASN A CA 1
ATOM 1015 C C . ASN A 1 133 ? 15.406 43.031 26.75 1 93.56 133 ASN A C 1
ATOM 1017 O O . ASN A 1 133 ? 14.633 42.312 26.109 1 93.56 133 ASN A O 1
ATOM 1021 N N . GLU A 1 134 ? 16.047 42.531 27.703 1 91.88 134 GLU A N 1
ATOM 1022 C CA . GLU A 1 134 ? 16.188 41.094 27.938 1 91.88 134 GLU A CA 1
ATOM 1023 C C . GLU A 1 134 ? 14.906 40.5 28.516 1 91.88 134 GLU A C 1
ATOM 1025 O O . GLU A 1 134 ? 14.617 39.312 28.297 1 91.88 134 GLU A O 1
ATOM 1030 N N . THR A 1 135 ? 14.227 41.25 29.172 1 93.38 135 THR A N 1
ATOM 1031 C CA . THR A 1 135 ? 12.984 40.75 29.766 1 93.38 135 THR A CA 1
ATOM 1032 C C . THR A 1 135 ? 11.797 41.031 28.859 1 93.38 135 THR A C 1
ATOM 1034 O O . THR A 1 135 ? 10.805 40.312 28.875 1 93.38 135 THR A O 1
ATOM 1037 N N . GLY A 1 136 ? 11.922 42.094 28.062 1 94.12 136 GLY A N 1
ATOM 1038 C CA . GLY A 1 136 ? 10.852 42.469 27.156 1 94.12 136 GLY A CA 1
ATOM 1039 C C . GLY A 1 136 ? 9.68 43.125 27.875 1 94.12 136 GLY A C 1
ATOM 1040 O O . GLY A 1 136 ? 9.797 43.531 29.031 1 94.12 136 GLY A O 1
ATOM 1041 N N . ARG A 1 137 ? 8.562 43.281 27.141 1 96.19 137 ARG A N 1
ATOM 1042 C CA . ARG A 1 137 ? 7.312 43.844 27.656 1 96.19 137 ARG A CA 1
ATOM 1043 C C . ARG A 1 137 ? 6.539 42.781 28.453 1 96.19 137 ARG A C 1
ATOM 1045 O O . ARG A 1 137 ? 6.613 41.594 28.141 1 96.19 137 ARG A O 1
ATOM 1052 N N . SER A 1 138 ? 5.766 43.281 29.406 1 96.81 138 SER A N 1
ATOM 1053 C CA . SER A 1 138 ? 4.945 42.344 30.172 1 96.81 138 SER A CA 1
ATOM 1054 C C . SER A 1 138 ? 3.678 41.969 29.422 1 96.81 138 SER A C 1
ATOM 1056 O O . SER A 1 138 ? 3.092 40.906 29.656 1 96.81 138 SER A O 1
ATOM 1058 N N . HIS A 1 139 ? 3.238 42.844 28.594 1 97.94 139 HIS A N 1
ATOM 1059 C CA . HIS A 1 139 ? 1.998 42.656 27.844 1 97.94 139 HIS A CA 1
ATOM 1060 C C . HIS A 1 139 ? 2.158 43.062 26.391 1 97.94 139 HIS A C 1
ATOM 1062 O O . HIS A 1 139 ? 3.037 43.844 26.062 1 97.94 139 HIS A O 1
ATOM 1068 N N . TRP A 1 140 ? 1.409 42.469 25.594 1 98.31 140 TRP A N 1
ATOM 1069 C CA . TRP A 1 140 ? 1.177 42.938 24.234 1 98.31 140 TRP A CA 1
ATOM 1070 C C . TRP A 1 140 ? -0.311 42.906 23.891 1 98.31 140 TRP A C 1
ATOM 1072 O O . TRP A 1 140 ? -1.15 42.75 24.781 1 98.31 140 TRP A O 1
ATOM 1082 N N . GLY A 1 141 ? -0.682 43.25 22.625 1 97.94 141 GLY A N 1
ATOM 1083 C CA . GLY A 1 141 ? -2.113 43.312 22.375 1 97.94 141 GLY A CA 1
ATOM 1084 C C . GLY A 1 141 ? -2.469 43.281 20.906 1 97.94 141 GLY A C 1
ATOM 1085 O O . GLY A 1 141 ? -1.589 43.125 20.047 1 97.94 141 GLY A O 1
ATOM 1086 N N . VAL A 1 142 ? -3.744 43.25 20.703 1 98.5 142 VAL A N 1
ATOM 1087 C CA . VAL A 1 142 ? -4.34 43.312 19.359 1 98.5 142 VAL A CA 1
ATOM 1088 C C . VAL A 1 142 ? -5.332 44.469 19.281 1 98.5 142 VAL A C 1
ATOM 1090 O O . VAL A 1 142 ? -6.094 44.688 20.219 1 98.5 142 VAL A O 1
ATOM 1093 N N . THR A 1 143 ? -5.285 45.156 18.172 1 98.19 143 THR A N 1
ATOM 1094 C CA . THR A 1 143 ? -6.18 46.312 17.984 1 98.19 143 THR A CA 1
ATOM 1095 C C . THR A 1 143 ? -7.035 46.094 16.734 1 98.19 143 THR A C 1
ATOM 1097 O O . THR A 1 143 ? -6.539 45.688 15.695 1 98.19 143 THR A O 1
ATOM 1100 N N . VAL A 1 144 ? -8.336 46.344 16.875 1 98.38 144 VAL A N 1
ATOM 1101 C CA . VAL A 1 144 ? -9.258 46.406 15.734 1 98.38 144 VAL A CA 1
ATOM 1102 C C . VAL A 1 144 ? -9.562 47.844 15.383 1 98.38 144 VAL A C 1
ATOM 1104 O O . VAL A 1 144 ? -10.25 48.562 16.125 1 98.38 144 VAL A O 1
ATOM 1107 N N . LEU A 1 145 ? -9.078 48.25 14.25 1 96.44 145 LEU A N 1
ATOM 1108 C CA . LEU A 1 145 ? -9.227 49.625 13.859 1 96.44 145 LEU A CA 1
ATOM 1109 C C . LEU A 1 145 ? -9.867 49.75 12.477 1 96.44 145 LEU A C 1
ATOM 1111 O O . LEU A 1 145 ? -9.906 48.781 11.727 1 96.44 145 LEU A O 1
ATOM 1115 N N . GLN A 1 146 ? -10.414 50.875 12.219 1 96.12 146 GLN A N 1
ATOM 1116 C CA . GLN A 1 146 ? -11.047 51.125 10.93 1 96.12 146 GLN A CA 1
ATOM 1117 C C . GLN A 1 146 ? -10.008 51.5 9.867 1 96.12 146 GLN A C 1
ATOM 1119 O O . GLN A 1 146 ? -9.055 52.219 10.148 1 96.12 146 GLN A O 1
ATOM 1124 N N . ALA A 1 147 ? -10.203 50.969 8.68 1 93.88 147 ALA A N 1
ATOM 1125 C CA . ALA A 1 147 ? -9.289 51.25 7.578 1 93.88 147 ALA A CA 1
ATOM 1126 C C . ALA A 1 147 ? -9.383 52.719 7.137 1 93.88 147 ALA A C 1
ATOM 1128 O O . ALA A 1 147 ? -10.484 53.25 6.984 1 93.88 147 ALA A O 1
ATOM 1129 N N . VAL A 1 148 ? -8.281 53.312 7.039 1 90.12 148 VAL A N 1
ATOM 1130 C CA . VAL A 1 148 ? -8.125 54.656 6.477 1 90.12 148 VAL A CA 1
ATOM 1131 C C . VAL A 1 148 ? -6.926 54.688 5.535 1 90.12 148 VAL A C 1
ATOM 1133 O O . VAL A 1 148 ? -6.297 53.656 5.289 1 90.12 148 VAL A O 1
ATOM 1136 N N . ALA A 1 149 ? -6.695 55.781 5 1 82.62 149 ALA A N 1
ATOM 1137 C CA . ALA A 1 149 ? -5.625 55.906 4.008 1 82.62 149 ALA A CA 1
ATOM 1138 C C . ALA A 1 149 ? -4.266 55.594 4.633 1 82.62 149 ALA A C 1
ATOM 1140 O O . ALA A 1 149 ? -3.432 54.938 4.016 1 82.62 149 ALA A O 1
ATOM 1141 N N . GLU A 1 150 ? -4.129 56.062 5.812 1 78.88 150 GLU A N 1
ATOM 1142 C CA . GLU A 1 150 ? -2.867 55.812 6.508 1 78.88 150 GLU A CA 1
ATOM 1143 C C . GLU A 1 150 ? -2.881 54.469 7.219 1 78.88 150 GLU A C 1
ATOM 1145 O O . GLU A 1 150 ? -3.875 54.094 7.848 1 78.88 150 GLU A O 1
ATOM 1150 N N . MET A 1 151 ? -1.813 53.719 7.109 1 77.06 151 MET A N 1
ATOM 1151 C CA . MET A 1 151 ? -1.704 52.375 7.648 1 77.06 151 MET A CA 1
ATOM 1152 C C . MET A 1 151 ? -1.868 52.375 9.164 1 77.06 151 MET A C 1
ATOM 1154 O O . MET A 1 151 ? -1.156 53.094 9.867 1 77.06 151 MET A O 1
ATOM 1158 N N . ASP A 1 152 ? -2.77 51.656 9.703 1 78.94 152 ASP A N 1
ATOM 1159 C CA . ASP A 1 152 ? -3.01 51.344 11.109 1 78.94 152 ASP A CA 1
ATOM 1160 C C . ASP A 1 152 ? -3.256 52.625 11.914 1 78.94 152 ASP A C 1
ATOM 1162 O O . ASP A 1 152 ? -2.836 52.719 13.07 1 78.94 152 ASP A O 1
ATOM 1166 N N . ALA A 1 153 ? -3.832 53.594 11.297 1 78.81 153 ALA A N 1
ATOM 1167 C CA . ALA A 1 153 ? -3.984 54.906 11.953 1 78.81 153 ALA A CA 1
ATOM 1168 C C . ALA A 1 153 ? -5.457 55.25 12.125 1 78.81 153 ALA A C 1
ATOM 1170 O O . ALA A 1 153 ? -5.789 56.312 12.648 1 78.81 153 ALA A O 1
ATOM 1171 N N . GLY A 1 154 ? -6.266 54.406 11.82 1 88.44 154 GLY A N 1
ATOM 1172 C CA . GLY A 1 154 ? -7.684 54.719 11.859 1 88.44 154 GLY A CA 1
ATOM 1173 C C . GLY A 1 154 ? -8.273 54.625 13.258 1 88.44 154 GLY A C 1
ATOM 1174 O O . GLY A 1 154 ? -7.574 54.281 14.211 1 88.44 154 GLY A O 1
ATOM 1175 N N . PRO A 1 155 ? -9.5 55.062 13.367 1 95 155 PRO A N 1
ATOM 1176 C CA . PRO A 1 155 ? -10.188 55 14.664 1 95 155 PRO A CA 1
ATOM 1177 C C . PRO A 1 155 ? -10.211 53.562 15.227 1 95 155 PRO A C 1
ATOM 1179 O O . PRO A 1 155 ? -10.43 52.594 14.484 1 95 155 PRO A O 1
ATOM 1182 N N . VAL A 1 156 ? -9.922 53.469 16.531 1 97.69 156 VAL A N 1
ATOM 1183 C CA . VAL A 1 156 ? -9.883 52.156 17.203 1 97.69 156 VAL A CA 1
ATOM 1184 C C . VAL A 1 156 ? -11.266 51.812 17.734 1 97.69 156 VAL A C 1
ATOM 1186 O O . VAL A 1 156 ? -11.867 52.562 18.5 1 97.69 156 VAL A O 1
ATOM 1189 N N . TRP A 1 157 ? -11.734 50.688 17.328 1 98.12 157 TRP A N 1
ATOM 1190 C CA . TRP A 1 157 ? -13.047 50.25 17.766 1 98.12 157 TRP A CA 1
ATOM 1191 C C . TRP A 1 157 ? -12.938 49.312 18.969 1 98.12 157 TRP A C 1
ATOM 1193 O O . TRP A 1 157 ? -13.891 49.188 19.75 1 98.12 157 TRP A O 1
ATOM 1203 N N . ALA A 1 158 ? -11.805 48.656 19.094 1 98.5 158 ALA A N 1
ATOM 1204 C CA . ALA A 1 158 ? -11.555 47.812 20.25 1 98.5 158 ALA A CA 1
ATOM 1205 C C . ALA A 1 158 ? -10.094 47.375 20.312 1 98.5 158 ALA A C 1
ATOM 1207 O O . ALA A 1 158 ? -9.398 47.344 19.297 1 98.5 158 ALA A O 1
ATOM 1208 N N . PHE A 1 159 ? -9.602 47.094 21.422 1 97.88 159 PHE A N 1
ATOM 1209 C CA . PHE A 1 159 ? -8.312 46.406 21.578 1 97.88 159 PHE A CA 1
ATOM 1210 C C . PHE A 1 159 ? -8.32 45.5 22.812 1 97.88 159 PHE A C 1
ATOM 1212 O O . PHE A 1 159 ? -9.07 45.75 23.75 1 97.88 159 PHE A O 1
ATOM 1219 N N . GLU A 1 160 ? -7.676 44.469 22.719 1 98.5 160 GLU A N 1
ATOM 1220 C CA . GLU A 1 160 ? -7.473 43.5 23.797 1 98.5 160 GLU A CA 1
ATOM 1221 C C . GLU A 1 160 ? -5.984 43.25 24.031 1 98.5 160 GLU A C 1
ATOM 1223 O O . GLU A 1 160 ? -5.164 43.469 23.141 1 98.5 160 GLU A O 1
ATOM 1228 N N . GLN A 1 161 ? -5.598 42.938 25.297 1 98.5 161 GLN A N 1
ATOM 1229 C CA . GLN A 1 161 ? -4.195 42.719 25.641 1 98.5 161 GLN A CA 1
ATOM 1230 C C . GLN A 1 161 ? -4.012 41.375 26.375 1 98.5 161 GLN A C 1
ATOM 1232 O O . GLN A 1 161 ? -4.977 40.812 26.875 1 98.5 161 GLN A O 1
ATOM 1237 N N . PHE A 1 162 ? -2.883 40.844 26.391 1 97.44 162 PHE A N 1
ATOM 1238 C CA . PHE A 1 162 ? -2.533 39.562 27.016 1 97.44 162 PHE A CA 1
ATOM 1239 C C . PHE A 1 162 ? -1.104 39.594 27.547 1 97.44 162 PHE A C 1
ATOM 1241 O O . PHE A 1 162 ? -0.296 40.438 27.125 1 97.44 162 PHE A O 1
ATOM 1248 N N . GLU A 1 163 ? -0.824 38.719 28.469 1 96.5 163 GLU A N 1
ATOM 1249 C CA . G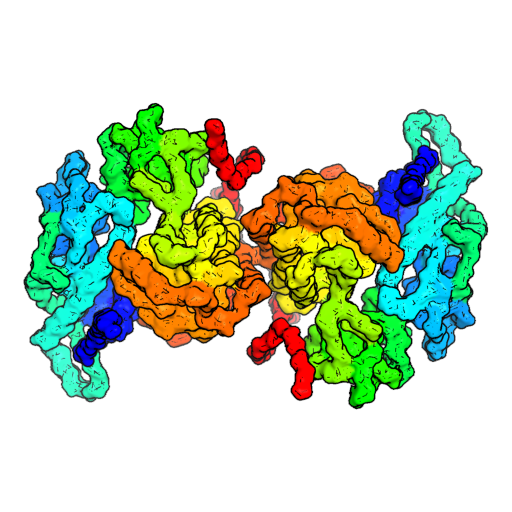LU A 1 163 ? 0.52 38.625 29.031 1 96.5 163 GLU A CA 1
ATOM 1250 C C . GLU A 1 163 ? 1.494 38.031 28.031 1 96.5 163 GLU A C 1
ATOM 1252 O O . GLU A 1 163 ? 1.117 37.156 27.219 1 96.5 163 GLU A O 1
ATOM 1257 N N . LEU A 1 164 ? 2.709 38.5 28.047 1 97.12 164 LEU A N 1
ATOM 1258 C CA . LEU A 1 164 ? 3.738 38.031 27.125 1 97.12 164 LEU A CA 1
ATOM 1259 C C . LEU A 1 164 ? 5.047 37.781 27.859 1 97.12 164 LEU A C 1
ATOM 1261 O O . LEU A 1 164 ? 5.473 38.562 28.703 1 97.12 164 LEU A O 1
ATOM 1265 N N . ASP A 1 165 ? 5.59 36.594 27.688 1 96.06 165 ASP A N 1
ATOM 1266 C CA . ASP A 1 165 ? 6.953 36.25 28.094 1 96.06 165 ASP A CA 1
ATOM 1267 C C . ASP A 1 165 ? 7.805 35.875 26.875 1 96.06 165 ASP A C 1
ATOM 1269 O O . ASP A 1 165 ? 7.699 34.781 26.344 1 96.06 165 ASP A O 1
ATOM 1273 N N . ILE A 1 166 ? 8.672 36.781 26.469 1 95.81 166 ILE A N 1
ATOM 1274 C CA . ILE A 1 166 ? 9.43 36.594 25.25 1 95.81 166 ILE A CA 1
ATOM 1275 C C . ILE A 1 166 ? 10.523 35.562 25.469 1 95.81 166 ILE A C 1
ATOM 1277 O O . ILE A 1 166 ? 11.148 35.094 24.516 1 95.81 166 ILE A O 1
ATOM 1281 N N . ASN A 1 167 ? 10.781 35.156 26.719 1 94.5 167 ASN A N 1
ATOM 1282 C CA . ASN A 1 167 ? 11.82 34.156 27.016 1 94.5 167 ASN A CA 1
ATOM 1283 C C . ASN A 1 167 ? 11.242 32.781 27.25 1 94.5 167 ASN A C 1
ATOM 1285 O O . ASN A 1 167 ? 11.984 31.828 27.5 1 94.5 167 ASN A O 1
ATOM 1289 N N . ASP A 1 168 ? 9.945 32.688 27.141 1 92.38 168 ASP A N 1
ATOM 1290 C CA . ASP A 1 168 ? 9.328 31.359 27.125 1 92.38 168 ASP A CA 1
ATOM 1291 C C . ASP A 1 168 ? 9.773 30.578 25.891 1 92.38 168 ASP A C 1
ATOM 1293 O O . ASP A 1 168 ? 9.547 31 24.766 1 92.38 168 ASP A O 1
ATOM 1297 N N . PRO A 1 169 ? 10.344 29.375 26.156 1 88.62 169 PRO A N 1
ATOM 1298 C CA . PRO A 1 169 ? 10.891 28.609 25.047 1 88.62 169 PRO A CA 1
ATOM 1299 C C . PRO A 1 169 ? 9.82 28.172 24.047 1 88.62 169 PRO A C 1
ATOM 1301 O O . PRO A 1 169 ? 10.133 27.828 22.906 1 88.62 169 PRO A O 1
ATOM 1304 N N . GLU A 1 170 ? 8.641 28.156 24.375 1 88.81 170 GLU A N 1
ATOM 1305 C CA . GLU A 1 170 ? 7.566 27.703 23.5 1 88.81 170 GLU A CA 1
ATOM 1306 C C . GLU A 1 170 ? 6.953 28.859 22.719 1 88.81 170 GLU A C 1
ATOM 1308 O O . GLU A 1 170 ? 6.141 28.641 21.812 1 88.81 170 GLU A O 1
ATOM 1313 N N . THR A 1 171 ? 7.348 30.016 23 1 93.69 171 THR A N 1
ATOM 1314 C CA . THR A 1 171 ? 6.777 31.188 22.359 1 93.69 171 THR A CA 1
ATOM 1315 C C . THR A 1 171 ? 7.582 31.578 21.125 1 93.69 171 THR A C 1
ATOM 1317 O O . THR A 1 171 ? 8.695 32.094 21.234 1 93.69 171 THR A O 1
ATOM 1320 N N . THR A 1 172 ? 7.109 31.25 20.016 1 96.19 172 THR A N 1
ATOM 1321 C CA . THR A 1 172 ? 7.594 31.734 18.734 1 96.19 172 THR A CA 1
ATOM 1322 C C . THR A 1 172 ? 6.586 32.688 18.109 1 96.19 172 THR A C 1
ATOM 1324 O O . THR A 1 172 ? 5.445 32.812 18.562 1 96.19 172 THR A O 1
ATOM 1327 N N . LYS A 1 173 ? 7.051 33.438 17.141 1 96.81 173 LYS A N 1
ATOM 1328 C CA . LYS A 1 173 ? 6.117 34.312 16.438 1 96.81 173 LYS A CA 1
ATOM 1329 C C . LYS A 1 173 ? 4.887 33.562 15.961 1 96.81 173 LYS A C 1
ATOM 1331 O O . LYS A 1 173 ? 3.756 34.031 16.109 1 96.81 173 LYS A O 1
ATOM 1336 N N . ALA A 1 174 ? 5.082 32.375 15.438 1 95.38 174 ALA A N 1
ATOM 1337 C CA . ALA A 1 174 ? 4.004 31.547 14.891 1 95.38 174 ALA A CA 1
ATOM 1338 C C . ALA A 1 174 ? 3.068 31.062 16 1 95.38 174 ALA A C 1
ATOM 1340 O O . ALA A 1 174 ? 1.845 31.125 15.859 1 95.38 174 ALA A O 1
ATOM 1341 N N . THR A 1 175 ? 3.605 30.562 17.078 1 94.88 175 THR A N 1
ATOM 1342 C CA . THR A 1 175 ? 2.771 30.047 18.156 1 94.88 175 THR A CA 1
ATOM 1343 C C . THR A 1 175 ? 2.041 31.172 18.875 1 94.88 175 THR A C 1
ATOM 1345 O O . THR A 1 175 ? 0.899 31 19.312 1 94.88 175 THR A O 1
ATOM 1348 N N . LEU A 1 176 ? 2.697 32.312 18.984 1 95.88 176 LEU A N 1
ATOM 1349 C CA . LEU A 1 176 ? 2.047 33.5 19.562 1 95.88 176 LEU A CA 1
ATOM 1350 C C . LEU A 1 176 ? 0.854 33.906 18.719 1 95.88 176 LEU A C 1
ATOM 1352 O O . LEU A 1 176 ? -0.214 34.219 19.25 1 95.88 176 LEU A O 1
ATOM 1356 N N . TYR A 1 177 ? 1.079 33.938 17.453 1 95.94 177 TYR A N 1
ATOM 1357 C CA . TYR A 1 177 ? 0.037 34.312 16.516 1 95.94 177 TYR A CA 1
ATOM 1358 C C . TYR A 1 177 ? -1.164 33.406 16.609 1 95.94 177 TYR A C 1
ATOM 1360 O O . TYR A 1 177 ? -2.307 33.844 16.688 1 95.94 177 TYR A O 1
ATOM 1368 N N . ARG A 1 178 ? -0.999 32.094 16.734 1 93.88 178 ARG A N 1
ATOM 1369 C CA . ARG A 1 178 ? -2.07 31.094 16.734 1 93.88 178 ARG A CA 1
ATOM 1370 C C . ARG A 1 178 ? -2.736 31.016 18.109 1 93.88 178 ARG A C 1
ATOM 1372 O O . ARG A 1 178 ? -3.871 30.547 18.219 1 93.88 178 ARG A O 1
ATOM 1379 N N . GLY A 1 179 ? -2.01 31.516 19.062 1 93.75 179 GLY A N 1
ATOM 1380 C CA . GLY A 1 179 ? -2.502 31.406 20.422 1 93.75 179 GLY A CA 1
ATOM 1381 C C . GLY A 1 179 ? -3.086 32.719 20.953 1 93.75 179 GLY A C 1
ATOM 1382 O O . GLY A 1 179 ? -4.195 33.094 20.578 1 93.75 179 GLY A O 1
ATOM 1383 N N . SER A 1 180 ? -2.26 33.469 21.656 1 95.38 180 SER A N 1
ATOM 1384 C CA . SER A 1 180 ? -2.721 34.625 22.375 1 95.38 180 SER A CA 1
ATOM 1385 C C . SER A 1 180 ? -3.201 35.719 21.422 1 95.38 180 SER A C 1
ATOM 1387 O O . SER A 1 180 ? -4.172 36.438 21.719 1 95.38 180 SER A O 1
ATOM 1389 N N . VAL A 1 181 ? -2.506 35.906 20.359 1 97.5 181 VAL A N 1
ATOM 1390 C CA . VAL A 1 181 ? -2.893 36.906 19.391 1 97.5 181 VAL A CA 1
ATOM 1391 C C . VAL A 1 181 ? -4.266 36.594 18.812 1 97.5 181 VAL A C 1
ATOM 1393 O O . VAL A 1 181 ? -5.129 37.469 18.719 1 97.5 181 VAL A O 1
ATOM 1396 N N . THR A 1 182 ? -4.465 35.344 18.406 1 97 182 THR A N 1
ATOM 1397 C CA . THR A 1 182 ? -5.742 34.938 17.828 1 97 182 THR A CA 1
ATOM 1398 C C . THR A 1 182 ? -6.863 35.094 18.844 1 97 182 THR A C 1
ATOM 1400 O O . THR A 1 182 ? -7.953 35.562 18.516 1 97 182 THR A O 1
ATOM 1403 N N . GLN A 1 183 ? -6.668 34.719 20.078 1 95.75 183 GLN A N 1
ATOM 1404 C CA . GLN A 1 183 ? -7.688 34.844 21.109 1 95.75 183 GLN A CA 1
ATOM 1405 C C . GLN A 1 183 ? -8.047 36.312 21.359 1 95.75 183 GLN A C 1
ATOM 1407 O O . GLN A 1 183 ? -9.227 36.656 21.484 1 95.75 183 GLN A O 1
ATOM 1412 N N . ALA A 1 184 ? -7.027 37.094 21.406 1 98.06 184 ALA A N 1
ATOM 1413 C CA . ALA A 1 184 ? -7.258 38.531 21.594 1 98.06 184 ALA A CA 1
ATOM 1414 C C . ALA A 1 184 ? -7.996 39.125 20.406 1 98.06 184 ALA A C 1
ATOM 1416 O O . ALA A 1 184 ? -8.852 40 20.578 1 98.06 184 ALA A O 1
ATOM 1417 N N . ALA A 1 185 ? -7.59 38.719 19.25 1 98.56 185 ALA A N 1
ATOM 1418 C CA . ALA A 1 185 ? -8.234 39.188 18.031 1 98.56 185 ALA A CA 1
ATOM 1419 C C . ALA A 1 185 ? -9.719 38.844 18.016 1 98.56 185 ALA A C 1
ATOM 1421 O O . ALA A 1 185 ? -10.547 39.688 17.625 1 98.56 185 ALA A O 1
ATOM 1422 N N . VAL A 1 186 ? -10.055 37.688 18.406 1 97.62 186 VAL A N 1
ATOM 1423 C CA . VAL A 1 186 ? -11.445 37.25 18.453 1 97.62 186 VAL A CA 1
ATOM 1424 C C . VAL A 1 186 ? -12.227 38.094 19.438 1 97.62 186 VAL A C 1
ATOM 1426 O O . VAL A 1 186 ? -13.289 38.625 19.109 1 97.62 186 VAL A O 1
ATOM 1429 N N . THR A 1 187 ? -11.688 38.312 20.594 1 97.94 187 THR A N 1
ATOM 1430 C CA . THR A 1 187 ? -12.336 39.094 21.641 1 97.94 187 THR A CA 1
ATOM 1431 C C . THR A 1 187 ? -12.531 40.531 21.188 1 97.94 187 THR A C 1
ATOM 1433 O O . THR A 1 187 ? -13.625 41.094 21.328 1 97.94 187 THR A O 1
ATOM 1436 N N . ALA A 1 188 ? -11.508 41.062 20.672 1 98.69 188 ALA A N 1
ATOM 1437 C CA . ALA A 1 188 ? -11.547 42.469 20.25 1 98.69 188 ALA A CA 1
ATOM 1438 C C . ALA A 1 188 ? -12.516 42.656 19.078 1 98.69 188 ALA A C 1
ATOM 1440 O O . ALA A 1 188 ? -13.258 43.625 19.031 1 98.69 188 ALA A O 1
ATOM 1441 N N . THR A 1 189 ? -12.484 41.781 18.141 1 98.62 189 THR A N 1
ATOM 1442 C CA . THR A 1 189 ? -13.336 41.906 16.953 1 98.62 189 THR A CA 1
ATOM 1443 C C . THR A 1 189 ? -14.812 41.781 17.328 1 98.62 189 THR A C 1
ATOM 1445 O O . THR A 1 189 ? -15.648 42.531 16.859 1 98.62 189 THR A O 1
ATOM 1448 N N . LEU A 1 190 ? -15.188 40.812 18.141 1 98.06 190 LEU A N 1
ATOM 1449 C CA . LEU A 1 190 ? -16.578 40.656 18.578 1 98.06 190 LEU A CA 1
ATOM 1450 C C . LEU A 1 190 ? -17.062 41.906 19.297 1 98.06 190 LEU A C 1
ATOM 1452 O O . LEU A 1 190 ? -18.188 42.375 19.062 1 98.06 190 LEU A O 1
ATOM 1456 N N . SER A 1 191 ? -16.203 42.438 20.109 1 98.19 191 SER A N 1
ATOM 1457 C CA . SER A 1 191 ? -16.562 43.656 20.828 1 98.19 191 SER A CA 1
ATOM 1458 C C . SER A 1 191 ? -16.734 44.812 19.859 1 98.19 191 SER A C 1
ATOM 1460 O O . SER A 1 191 ? -17.609 45.656 20.047 1 98.19 191 SER A O 1
ATOM 1462 N N . ALA A 1 192 ? -15.828 44.938 18.922 1 98.38 192 ALA A N 1
ATOM 1463 C CA . ALA A 1 192 ? -15.922 45.969 17.922 1 98.38 192 ALA A CA 1
ATOM 1464 C C . ALA A 1 192 ? -17.25 45.938 17.188 1 98.38 192 ALA A C 1
ATOM 1466 O O . ALA A 1 192 ? -17.891 46.969 16.938 1 98.38 192 ALA A O 1
ATOM 1467 N N . ILE A 1 193 ? -17.641 44.781 16.75 1 97.62 193 ILE A N 1
ATOM 1468 C CA . ILE A 1 193 ? -18.891 44.594 16.016 1 97.62 193 ILE A CA 1
ATOM 1469 C C . ILE A 1 193 ? -20.062 45.031 16.891 1 97.62 193 ILE A C 1
ATOM 1471 O O . ILE A 1 193 ? -20.938 45.781 16.422 1 97.62 193 ILE A O 1
ATOM 1475 N N . ASP A 1 194 ? -20.109 44.656 18.156 1 96.62 194 ASP A N 1
ATOM 1476 C CA . ASP A 1 194 ? -21.172 45.062 19.078 1 96.62 194 ASP A CA 1
ATOM 1477 C C . ASP A 1 194 ? -21.234 46.594 19.203 1 96.62 194 ASP A C 1
ATOM 1479 O O . ASP A 1 194 ? -22.312 47.188 19.234 1 96.62 194 ASP A O 1
ATOM 1483 N N . ARG A 1 195 ? -20.156 47.156 19.297 1 96.88 195 ARG A N 1
ATOM 1484 C CA . ARG A 1 195 ? -20.047 48.594 19.469 1 96.88 195 ARG A CA 1
ATOM 1485 C C . ARG A 1 195 ? -20.5 49.344 18.203 1 96.88 195 ARG A C 1
ATOM 1487 O O . ARG A 1 195 ? -21.125 50.375 18.297 1 96.88 195 ARG A O 1
ATOM 1494 N N . ILE A 1 196 ? -20.125 48.812 17.078 1 96.5 196 ILE A N 1
ATOM 1495 C CA . ILE A 1 196 ? -20.531 49.406 15.805 1 96.5 196 ILE A CA 1
ATOM 1496 C C . ILE A 1 196 ? -22.047 49.281 15.664 1 96.5 196 ILE A C 1
ATOM 1498 O O . ILE A 1 196 ? -22.703 50.25 15.227 1 96.5 196 ILE A O 1
ATOM 1502 N N . ILE A 1 197 ? -22.609 48.125 16 1 94.56 197 ILE A N 1
ATOM 1503 C CA . ILE A 1 197 ? -24.047 47.938 15.961 1 94.56 197 ILE A CA 1
ATOM 1504 C C . ILE A 1 197 ? -24.734 48.938 16.891 1 94.56 197 ILE A C 1
ATOM 1506 O O . ILE A 1 197 ? -25.734 49.531 16.516 1 94.56 197 ILE A O 1
ATOM 1510 N N . SER A 1 198 ? -24.203 49.094 18.047 1 93.12 198 SER A N 1
ATOM 1511 C CA . SER A 1 198 ? -24.766 50.031 19.016 1 93.12 198 SER A CA 1
ATOM 1512 C C . SER A 1 198 ? -24.688 51.469 18.484 1 93.12 198 SER A C 1
ATOM 1514 O O . SER A 1 198 ? -25.625 52.25 18.641 1 93.12 198 SER A O 1
ATOM 1516 N N . ALA A 1 199 ? -23.562 51.781 17.906 1 93 199 ALA A N 1
ATOM 1517 C CA . ALA A 1 199 ? -23.375 53.125 17.359 1 93 199 ALA A CA 1
ATOM 1518 C C . ALA A 1 199 ? -24.328 53.375 16.188 1 93 199 ALA A C 1
ATOM 1520 O O . ALA A 1 199 ? -24.797 54.5 15.992 1 93 199 ALA A O 1
ATOM 1521 N N . THR A 1 200 ? -24.531 52.406 15.406 1 90.25 200 THR A N 1
ATOM 1522 C CA . THR A 1 200 ? -25.453 52.5 14.273 1 90.25 200 THR A CA 1
ATOM 1523 C C . THR A 1 200 ? -26.875 52.719 14.75 1 90.25 200 THR A C 1
ATOM 1525 O O . THR A 1 200 ? -27.625 53.5 14.141 1 90.25 200 THR A O 1
ATOM 1528 N N . ASN A 1 201 ? -27.266 52.125 15.828 1 86.25 201 ASN A N 1
ATOM 1529 C CA . ASN A 1 201 ? -28.609 52.25 16.391 1 86.25 201 ASN A CA 1
ATOM 1530 C C . ASN A 1 201 ? -28.812 53.625 17.016 1 86.25 201 ASN A C 1
ATOM 1532 O O . ASN A 1 201 ? -29.938 54.125 17.031 1 86.25 201 ASN A O 1
ATOM 1536 N N . GLU A 1 202 ? -27.875 54.156 17.547 1 83.88 202 GLU A N 1
ATOM 1537 C CA . GLU A 1 202 ? -27.969 55.469 18.172 1 83.88 202 GLU A CA 1
ATOM 1538 C C . GLU A 1 202 ? -28 56.594 17.125 1 83.88 202 GLU A C 1
ATOM 1540 O O . GLU A 1 202 ? -28.562 57.656 17.359 1 83.88 202 GLU A O 1
ATOM 1545 N N . HIS A 1 203 ? -27.281 56.438 16.109 1 74.19 203 HIS A N 1
ATOM 1546 C CA . HIS A 1 203 ? -27.234 57.438 15.039 1 74.19 203 HIS A CA 1
ATOM 1547 C C . HIS A 1 203 ? -27.719 56.844 13.719 1 74.19 203 HIS A C 1
ATOM 1549 O O . HIS A 1 203 ? -26.906 56.5 12.859 1 74.19 203 HIS A O 1
ATOM 1555 N N . PRO A 1 204 ? -28.984 56.594 13.539 1 55.88 204 PRO A N 1
ATOM 1556 C CA . PRO A 1 204 ? -29.422 55.969 12.273 1 55.88 204 PRO A CA 1
ATOM 1557 C C . PRO A 1 204 ? -29.156 56.875 11.07 1 55.88 204 PRO A C 1
ATOM 1559 O O . PRO A 1 204 ? -29.234 58.125 11.188 1 55.88 204 PRO A O 1
ATOM 1562 N N . ASP A 1 205 ? -28.328 56.625 10.203 1 52.97 205 ASP A N 1
ATOM 1563 C CA . ASP A 1 205 ? -28.125 57.406 9 1 52.97 205 ASP A CA 1
ATOM 1564 C C . ASP A 1 205 ? -29.438 57.938 8.445 1 52.97 205 ASP A C 1
ATOM 1566 O O . ASP A 1 205 ? -30.359 57.188 8.164 1 52.97 205 ASP A O 1
ATOM 1570 N N . PRO A 1 206 ? -29.688 59.281 8.469 1 44.44 206 PRO A N 1
ATOM 1571 C CA . PRO A 1 206 ? -30.953 59.875 8.008 1 44.44 206 PRO A CA 1
ATOM 1572 C C . PRO A 1 206 ? -31.312 59.469 6.586 1 44.44 206 PRO A C 1
ATOM 1574 O O . PRO A 1 206 ? -32.469 59.625 6.164 1 44.44 206 PRO A O 1
ATOM 1577 N N . ARG A 1 207 ? -30.25 59.188 5.703 1 44.19 207 ARG A N 1
ATOM 1578 C CA . ARG A 1 207 ? -30.641 58.938 4.32 1 44.19 207 ARG A CA 1
ATOM 1579 C C . ARG A 1 207 ? -31.391 57.594 4.191 1 44.19 207 ARG A C 1
ATOM 1581 O O . ARG A 1 207 ? -31.938 57.281 3.135 1 44.19 207 ARG A O 1
ATOM 1588 N N . ILE A 1 208 ? -31.219 56.781 5.145 1 42.84 208 ILE A N 1
ATOM 1589 C CA . ILE A 1 208 ? -31.797 55.438 5.012 1 42.84 208 ILE A CA 1
ATOM 1590 C C . ILE A 1 208 ? -33.219 55.438 5.586 1 42.84 208 ILE A C 1
ATOM 1592 O O . ILE A 1 208 ? -34.031 54.625 5.191 1 42.84 208 ILE A O 1
ATOM 1596 N N . THR A 1 209 ? -33.438 56.219 6.566 1 37.75 209 THR A N 1
ATOM 1597 C CA . THR A 1 209 ? -34.781 56.156 7.105 1 37.75 209 THR A CA 1
ATOM 1598 C C . THR A 1 209 ? -35.812 56.656 6.086 1 37.75 209 THR A C 1
ATOM 1600 O O . THR A 1 209 ? -37 56.344 6.16 1 37.75 209 THR A O 1
ATOM 1603 N N . THR A 1 210 ? -35.406 57.594 5.312 1 35.16 210 THR A N 1
ATOM 1604 C CA . THR A 1 210 ? -36.469 58.125 4.473 1 35.16 210 THR A CA 1
ATOM 1605 C C . THR A 1 210 ? -36.938 57.062 3.467 1 35.16 210 THR A C 1
ATOM 1607 O O . THR A 1 210 ? -38.125 57 3.115 1 35.16 210 THR A O 1
ATOM 1610 N N . ASP A 1 211 ? -36 56.312 2.855 1 33.91 211 ASP A N 1
ATOM 1611 C CA . ASP A 1 211 ? -36.5 55.5 1.745 1 33.91 211 ASP A CA 1
ATOM 1612 C C . ASP A 1 211 ? -37.156 54.219 2.25 1 33.91 211 ASP A C 1
ATOM 1614 O O . ASP A 1 211 ? -37.625 53.406 1.455 1 33.91 211 ASP A O 1
ATOM 1618 N N . LEU A 1 212 ? -37 53.906 3.574 1 33.59 212 LEU A N 1
ATOM 1619 C CA . LEU A 1 212 ? -37.625 52.656 3.98 1 33.59 212 LEU A CA 1
ATOM 1620 C C . LEU A 1 212 ? -39.156 52.812 4.113 1 33.59 212 LEU A C 1
ATOM 1622 O O . LEU A 1 212 ? -39.844 51.875 4.488 1 33.59 212 LEU A O 1
ATOM 1626 N N . ARG A 1 213 ? -39.594 53.969 4.195 1 33.62 213 ARG A N 1
ATOM 1627 C CA . ARG A 1 213 ? -41.031 53.938 4.426 1 33.62 213 ARG A CA 1
ATOM 1628 C C . ARG A 1 213 ? -41.75 53.219 3.291 1 33.62 213 ARG A C 1
ATOM 1630 O O . ARG A 1 213 ? -42.969 52.938 3.395 1 33.62 213 ARG A O 1
ATOM 1637 N N . GLN A 1 214 ? -41.344 53.469 2.082 1 31.88 214 GLN A N 1
ATOM 1638 C CA . GLN A 1 214 ? -42.312 52.969 1.109 1 31.88 214 GLN A CA 1
ATOM 1639 C C . GLN A 1 214 ? -42.25 51.469 0.968 1 31.88 214 GLN A C 1
ATOM 1641 O O . GLN A 1 214 ? -43.094 50.875 0.279 1 31.88 214 GLN A O 1
ATOM 1646 N N . GLN A 1 215 ? -41 50.781 1.028 1 31.11 215 GLN A N 1
ATOM 1647 C CA . GLN A 1 215 ? -41.219 49.375 0.708 1 31.11 215 GLN A CA 1
ATOM 1648 C C . GLN A 1 215 ? -41.719 48.594 1.923 1 31.11 215 GLN A C 1
ATOM 1650 O O . GLN A 1 215 ? -41.375 48.906 3.061 1 31.11 215 GLN A O 1
ATOM 1655 N N . PRO A 1 216 ? -42.812 47.656 1.822 1 32.41 216 PRO A N 1
ATOM 1656 C CA . PRO A 1 216 ? -43.5 46.844 2.844 1 32.41 216 PRO A CA 1
ATOM 1657 C C . PRO A 1 216 ? -42.5 46.188 3.812 1 32.41 216 PRO A C 1
ATOM 1659 O O . PRO A 1 216 ? -41.344 45.938 3.451 1 32.41 216 PRO A O 1
ATOM 1662 N N . LEU A 1 217 ? -42.75 46.188 5.207 1 34.66 217 LEU A N 1
ATOM 1663 C CA . LEU A 1 217 ? -42.219 45.75 6.484 1 34.66 217 LEU A CA 1
ATOM 1664 C C . LEU A 1 217 ? -41.625 44.344 6.379 1 34.66 217 LEU A C 1
ATOM 1666 O O . LEU A 1 217 ? -41.188 43.781 7.371 1 34.66 217 LEU A O 1
ATOM 1670 N N . SER A 1 218 ? -42.156 43.531 5.449 1 32.25 218 SER A N 1
ATOM 1671 C CA . SER A 1 218 ? -41.906 42.094 5.715 1 32.25 218 SER A CA 1
ATOM 1672 C C . SER A 1 218 ? -40.438 41.812 5.93 1 32.25 218 SER A C 1
ATOM 1674 O O . SER A 1 218 ? -40.031 40.688 6.168 1 32.25 218 SER A O 1
ATOM 1676 N N . GLN A 1 219 ? -39.594 42.531 5.164 1 31.16 219 GLN A N 1
ATOM 1677 C CA . GLN A 1 219 ? -38.281 41.875 5.164 1 31.16 219 GLN A CA 1
ATOM 1678 C C . GLN A 1 219 ? -37.562 42.094 6.492 1 31.16 219 GLN A C 1
ATOM 1680 O O . GLN A 1 219 ? -37.812 43.094 7.18 1 31.16 219 GLN A O 1
ATOM 1685 N N . THR A 1 220 ? -37.031 41.031 7.184 1 34.78 220 THR A N 1
ATOM 1686 C CA . THR A 1 220 ? -36.281 40.969 8.438 1 34.78 220 THR A CA 1
ATOM 1687 C C . THR A 1 220 ? -35.438 42.219 8.633 1 34.78 220 THR A C 1
ATOM 1689 O O . THR A 1 220 ? -34.812 42.688 7.691 1 34.78 220 THR A O 1
ATOM 1692 N N . P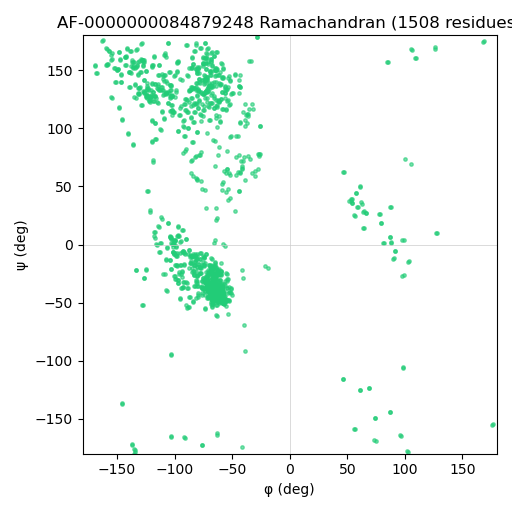RO A 1 221 ? -35.656 43.031 9.641 1 34.69 221 PRO A N 1
ATOM 1693 C CA . PRO A 1 221 ? -34.875 44.25 9.898 1 34.69 221 PRO A CA 1
ATOM 1694 C C . PRO A 1 221 ? -33.375 44.031 9.727 1 34.69 221 PRO A C 1
ATOM 1696 O O . PRO A 1 221 ? -32.75 43.375 10.547 1 34.69 221 PRO A O 1
ATOM 1699 N N . GLY A 1 222 ? -32.844 43.406 8.727 1 36.91 222 GLY A N 1
ATOM 1700 C CA . GLY A 1 222 ? -31.406 43.469 8.523 1 36.91 222 GLY A CA 1
ATOM 1701 C C . GLY A 1 222 ? -30.828 44.844 8.703 1 36.91 222 GLY A C 1
ATOM 1702 O O . GLY A 1 222 ? -31.516 45.844 8.453 1 36.91 222 GLY A O 1
ATOM 1703 N N . VAL A 1 223 ? -30.109 45.125 9.836 1 42.44 223 VAL A N 1
ATOM 1704 C CA . VAL A 1 223 ? -29.406 46.406 9.984 1 42.44 223 VAL A CA 1
ATOM 1705 C C . VAL A 1 223 ? -29.047 46.969 8.602 1 42.44 223 VAL A C 1
ATOM 1707 O O . VAL A 1 223 ? -28.281 46.344 7.855 1 42.44 223 VAL A O 1
ATOM 1710 N N . HIS A 1 224 ? -29.938 47.469 7.953 1 47.88 224 HIS A N 1
ATOM 1711 C CA . HIS A 1 224 ? -29.703 48.25 6.738 1 47.88 224 HIS A CA 1
ATOM 1712 C C . HIS A 1 224 ? -28.859 49.469 7.023 1 47.88 224 HIS A C 1
ATOM 1714 O O . HIS A 1 224 ? -29.172 50.25 7.922 1 47.88 224 HIS A O 1
ATOM 1720 N N . GLY A 1 225 ? -27.438 49.562 6.645 1 69.44 225 GLY A N 1
ATOM 1721 C CA . GLY A 1 225 ? -26.438 50.469 6.086 1 69.44 225 GLY A CA 1
ATOM 1722 C C . GLY A 1 225 ? -25.469 51 7.121 1 69.44 225 GLY A C 1
ATOM 1723 O O . GLY A 1 225 ? -25.703 52.062 7.73 1 69.44 225 GLY A O 1
ATOM 1724 N N . ILE A 1 226 ? -24.625 50.281 7.676 1 89.62 226 ILE A N 1
ATOM 1725 C CA . ILE A 1 226 ? -23.531 50.781 8.523 1 89.62 226 ILE A CA 1
ATOM 1726 C C . ILE A 1 226 ? -22.75 51.875 7.797 1 89.62 226 ILE A C 1
ATOM 1728 O O . ILE A 1 226 ? -22.266 51.656 6.688 1 89.62 226 ILE A O 1
ATOM 1732 N N . SER A 1 227 ? -22.781 53 8.477 1 91.56 227 SER A N 1
ATOM 1733 C CA . SER A 1 227 ? -22.094 54.125 7.875 1 91.56 227 SER A CA 1
ATOM 1734 C C . SER A 1 227 ? -20.594 54.062 8.125 1 91.56 227 SER A C 1
ATOM 1736 O O . SER A 1 227 ? -20.156 53.688 9.211 1 91.56 227 SER A O 1
ATOM 1738 N N . VAL A 1 228 ? -19.828 54.562 7.18 1 93.5 228 VAL A N 1
ATOM 1739 C CA . VAL A 1 228 ? -18.375 54.656 7.301 1 93.5 228 VAL A CA 1
ATOM 1740 C C . VAL A 1 228 ? -17.984 55.812 8.195 1 93.5 228 VAL A C 1
ATOM 1742 O O . VAL A 1 228 ? -16.859 55.875 8.672 1 93.5 228 VAL A O 1
ATOM 1745 N N . HIS A 1 229 ? -18.938 56.625 8.602 1 91.25 229 HIS A N 1
ATOM 1746 C CA . HIS A 1 229 ? -18.641 57.875 9.336 1 91.25 229 HIS A CA 1
ATOM 1747 C C . HIS A 1 229 ? -18.953 57.719 10.82 1 91.25 229 HIS A C 1
ATOM 1749 O O . HIS A 1 229 ? -18.906 58.688 11.57 1 91.25 229 HIS A O 1
ATOM 1755 N N . LEU A 1 230 ? -19.266 56.531 11.172 1 92.5 230 LEU A N 1
ATOM 1756 C CA . LEU A 1 230 ? -19.438 56.281 12.602 1 92.5 230 LEU A CA 1
ATOM 1757 C C . LEU A 1 230 ? -18.172 56.625 13.375 1 92.5 230 LEU A C 1
ATOM 1759 O O . LEU A 1 230 ? -17.062 56.406 12.883 1 92.5 230 LEU A O 1
ATOM 1763 N N . GLN A 1 231 ? -18.328 57.156 14.562 1 90.81 231 GLN A N 1
ATOM 1764 C CA . GLN A 1 231 ? -17.172 57.5 15.383 1 90.81 231 GLN A CA 1
ATOM 1765 C C . GLN A 1 231 ? -17.141 56.656 16.656 1 90.81 231 GLN A C 1
ATOM 1767 O O . GLN A 1 231 ? -18.094 56.688 17.438 1 90.81 231 GLN A O 1
ATOM 1772 N N . PRO A 1 232 ? -16.094 55.938 16.875 1 95.12 232 PRO A N 1
ATOM 1773 C CA . PRO A 1 232 ? -16 55.188 18.125 1 95.12 232 PRO A CA 1
ATOM 1774 C C . PRO A 1 232 ? -15.734 56.094 19.344 1 95.12 232 PRO A C 1
ATOM 1776 O O . PRO A 1 232 ? -15.164 57.156 19.203 1 95.12 232 PRO A O 1
ATOM 1779 N N . SER A 1 233 ? -16.125 55.562 20.484 1 94.81 233 SER A N 1
ATOM 1780 C CA . SER A 1 233 ? -15.789 56.219 21.734 1 94.81 233 SER A CA 1
ATOM 1781 C C . SER A 1 233 ? -14.281 56.25 21.969 1 94.81 233 SER A C 1
ATOM 1783 O O . SER A 1 233 ? -13.602 55.25 21.703 1 94.81 233 SER A O 1
ATOM 1785 N N . PRO A 1 234 ? -13.727 57.344 22.484 1 92.62 234 PRO A N 1
ATOM 1786 C CA . PRO A 1 234 ? -12.289 57.406 22.781 1 92.62 234 PRO A CA 1
ATOM 1787 C C . PRO A 1 234 ? -11.852 56.344 23.797 1 92.62 234 PRO A C 1
ATOM 1789 O O . PRO A 1 234 ? -10.688 55.938 23.797 1 92.62 234 PRO A O 1
ATOM 1792 N N . GLU A 1 235 ? -12.773 55.906 24.562 1 95.25 235 GLU A N 1
ATOM 1793 C CA . GLU A 1 235 ? -12.477 54.875 25.578 1 95.25 235 GLU A CA 1
ATOM 1794 C C . GLU A 1 235 ? -12.078 53.562 24.938 1 95.25 235 GLU A C 1
ATOM 1796 O O . GLU A 1 235 ? -11.367 52.75 25.547 1 95.25 235 GLU A O 1
ATOM 1801 N N . TYR A 1 236 ? -12.547 53.375 23.75 1 97 236 TYR A N 1
ATOM 1802 C CA . TYR A 1 236 ? -12.281 52.125 23.078 1 97 236 TYR A CA 1
ATOM 1803 C C . TYR A 1 236 ? -10.797 51.938 22.781 1 97 236 TYR A C 1
ATOM 1805 O O . TYR A 1 236 ? -10.289 50.844 22.719 1 97 236 TYR A O 1
ATOM 1813 N N . LYS A 1 237 ? -10.07 53.031 22.609 1 95.56 237 LYS A N 1
ATOM 1814 C CA . LYS A 1 237 ? -8.633 53.031 22.359 1 95.56 237 LYS A CA 1
ATOM 1815 C C . LYS A 1 237 ? -7.84 52.969 23.656 1 95.56 237 LYS A C 1
ATOM 1817 O O . LYS A 1 237 ? -6.719 52.469 23.688 1 95.56 237 LYS A O 1
ATOM 1822 N N . THR A 1 238 ? -8.43 53.406 24.766 1 96.12 238 THR A N 1
ATOM 1823 C CA . THR A 1 238 ? -7.688 53.594 26.016 1 96.12 238 THR A CA 1
ATOM 1824 C C . THR A 1 238 ? -7.855 52.375 26.922 1 96.12 238 THR A C 1
ATOM 1826 O O . THR A 1 238 ? -6.949 52.031 27.703 1 96.12 238 THR A O 1
ATOM 1829 N N . LEU A 1 239 ? -9.023 51.719 26.812 1 97.75 239 LEU A N 1
ATOM 1830 C CA . LEU A 1 239 ? -9.312 50.625 27.719 1 97.75 239 LEU A CA 1
ATOM 1831 C C . LEU A 1 239 ? -9.508 49.312 26.969 1 97.75 239 LEU A C 1
ATOM 1833 O O . LEU A 1 239 ? -10.258 49.281 25.984 1 97.75 239 LEU A O 1
ATOM 1837 N N . SER A 1 240 ? -8.805 48.312 27.5 1 98.12 240 SER A N 1
ATOM 1838 C CA . SER A 1 240 ? -8.953 47 26.891 1 98.12 240 SER A CA 1
ATOM 1839 C C . SER A 1 240 ? -10.344 46.406 27.125 1 98.12 240 SER A C 1
ATOM 1841 O O . SER A 1 240 ? -11.047 46.844 28.047 1 98.12 240 SER A O 1
ATOM 1843 N N . VAL A 1 241 ? -10.719 45.438 26.297 1 98.12 241 VAL A N 1
ATOM 1844 C CA . VAL A 1 241 ? -12.078 44.938 26.281 1 98.12 241 VAL A CA 1
ATOM 1845 C C . VAL A 1 241 ? -12.352 44.188 27.594 1 98.12 241 VAL A C 1
ATOM 1847 O O . VAL A 1 241 ? -13.352 44.438 28.266 1 98.12 241 VAL A O 1
ATOM 1850 N N . THR A 1 242 ? -11.453 43.281 27.969 1 97.12 242 THR A N 1
ATOM 1851 C CA . THR A 1 242 ? -11.727 42.375 29.062 1 97.12 242 THR A CA 1
ATOM 1852 C C . THR A 1 242 ? -11.414 43.031 30.406 1 97.12 242 THR A C 1
ATOM 1854 O O . THR A 1 242 ? -12.258 43.062 31.312 1 97.12 242 THR A O 1
ATOM 1857 N N . GLN A 1 243 ? -10.266 43.625 30.531 1 96.81 243 GLN A N 1
ATOM 1858 C CA . GLN A 1 243 ? -9.805 44.125 31.828 1 96.81 243 GLN A CA 1
ATOM 1859 C C . GLN A 1 243 ? -10.219 45.594 32.031 1 96.81 243 GLN A C 1
ATOM 1861 O O . GLN A 1 243 ? -10.18 46.094 33.156 1 96.81 243 GLN A O 1
ATOM 1866 N N . LYS A 1 244 ? -10.555 46.219 31.016 1 97.12 244 LYS A N 1
ATOM 1867 C CA . LYS A 1 244 ? -10.914 47.656 31.062 1 97.12 244 LYS A CA 1
ATOM 1868 C C . LYS A 1 244 ? -9.766 48.469 31.641 1 97.12 244 LYS A C 1
ATOM 1870 O O . LYS A 1 244 ? -9.984 49.312 32.531 1 97.12 244 LYS A O 1
ATOM 1875 N N . LYS A 1 245 ? -8.602 48.156 31.188 1 97.88 245 LYS A N 1
ATOM 1876 C CA . LYS A 1 245 ? -7.387 48.875 31.594 1 97.88 245 LYS A CA 1
ATOM 1877 C C . LYS A 1 245 ? -6.602 49.344 30.375 1 97.88 245 LYS A C 1
ATOM 1879 O O . LYS A 1 245 ? -6.734 48.812 29.281 1 97.88 245 LYS A O 1
ATOM 1884 N N . PRO A 1 246 ? -5.836 50.438 30.641 1 97.31 246 PRO A N 1
ATOM 1885 C CA . PRO A 1 246 ? -4.93 50.844 29.562 1 97.31 246 PRO A CA 1
ATOM 1886 C C . PRO A 1 246 ? -3.879 49.75 29.25 1 97.31 246 PRO A C 1
ATOM 1888 O O . PRO A 1 246 ? -3.707 48.812 30.016 1 97.31 246 PRO A O 1
ATOM 1891 N N . PHE A 1 247 ? -3.291 49.969 28.141 1 97.5 247 PHE A N 1
ATOM 1892 C CA . PHE A 1 247 ? -2.252 49.031 27.75 1 97.5 247 PHE A CA 1
ATOM 1893 C C . PHE A 1 247 ? -1.143 48.969 28.797 1 97.5 247 PHE A C 1
ATOM 1895 O O . PHE A 1 247 ? -0.587 50 29.172 1 97.5 247 PHE A O 1
ATOM 1902 N N . LEU A 1 248 ? -0.793 47.812 29.172 1 97.88 248 LEU A N 1
ATOM 1903 C CA . LEU A 1 248 ? 0.095 47.625 30.312 1 97.88 248 LEU A CA 1
ATOM 1904 C C . LEU A 1 248 ? 1.524 47.344 29.844 1 97.88 248 LEU A C 1
ATOM 1906 O O . LEU A 1 248 ? 2.439 47.25 30.672 1 97.88 248 LEU A O 1
ATOM 1910 N N . GLY A 1 249 ? 1.792 47.312 28.562 1 97.31 249 GLY A N 1
ATOM 1911 C CA . GLY A 1 249 ? 3.08 46.875 28.062 1 97.31 249 GLY A CA 1
ATOM 1912 C C . GLY A 1 249 ? 4.027 48 27.766 1 97.31 249 GLY A C 1
ATOM 1913 O O . GLY A 1 249 ? 5.059 47.812 27.109 1 97.31 249 GLY A O 1
ATOM 1914 N N . GLY A 1 250 ? 3.68 49.219 28.125 1 95.69 250 GLY A N 1
ATOM 1915 C CA . GLY A 1 250 ? 4.562 50.344 27.922 1 95.69 250 GLY A CA 1
ATOM 1916 C C . GLY A 1 250 ? 4.27 51.125 26.656 1 95.69 250 GLY A C 1
ATOM 1917 O O . GLY A 1 250 ? 3.221 50.938 26.031 1 95.69 250 GLY A O 1
ATOM 1918 N N . ALA A 1 251 ? 5.227 51.938 26.281 1 96 251 ALA A N 1
ATOM 1919 C CA . ALA A 1 251 ? 5.02 52.844 25.156 1 96 251 ALA A CA 1
ATOM 1920 C C . ALA A 1 251 ? 5.043 52.062 23.828 1 96 251 ALA A C 1
ATOM 1922 O O . ALA A 1 251 ? 5.836 51.125 23.672 1 96 251 ALA A O 1
ATOM 1923 N N . THR A 1 252 ? 4.211 52.469 22.938 1 96 252 THR A N 1
ATOM 1924 C CA . THR A 1 252 ? 4.156 51.875 21.609 1 96 252 THR A CA 1
ATOM 1925 C C . THR A 1 252 ? 4.598 52.875 20.547 1 96 252 THR A C 1
ATOM 1927 O O . THR A 1 252 ? 4.527 54.094 20.766 1 96 252 THR A O 1
ATOM 1930 N N . HIS A 1 253 ? 5.094 52.375 19.438 1 95.44 253 HIS A N 1
ATOM 1931 C CA . HIS A 1 253 ? 5.598 53.219 18.359 1 95.44 253 HIS A CA 1
ATOM 1932 C C . HIS A 1 253 ? 5.262 52.594 17 1 95.44 253 HIS A C 1
ATOM 1934 O O . HIS A 1 253 ? 4.914 51.438 16.906 1 95.44 253 HIS A O 1
ATOM 1940 N N . CYS A 1 254 ? 5.32 53.406 16.016 1 94.19 254 CYS A N 1
ATOM 1941 C CA . CYS A 1 254 ? 5.34 52.906 14.648 1 94.19 254 CYS A CA 1
ATOM 1942 C C . CYS A 1 254 ? 6.707 52.312 14.305 1 94.19 254 CYS A C 1
ATOM 1944 O O . CYS A 1 254 ? 7.719 53 14.406 1 94.19 254 CYS A O 1
ATOM 1946 N N . ARG A 1 255 ? 6.762 51.125 13.992 1 95 255 ARG A N 1
ATOM 1947 C CA . ARG A 1 255 ? 8 50.438 13.633 1 95 255 ARG A CA 1
ATOM 1948 C C . ARG A 1 255 ? 7.984 50 12.172 1 95 255 ARG A C 1
ATOM 1950 O O . ARG A 1 255 ? 6.973 49.5 11.68 1 95 255 ARG A O 1
ATOM 1957 N N . PRO A 1 256 ? 9.062 50.188 11.469 1 93.31 256 PRO A N 1
ATOM 1958 C CA . PRO A 1 256 ? 9.133 49.75 10.078 1 93.31 256 PRO A CA 1
ATOM 1959 C C . PRO A 1 256 ? 9.258 48.219 9.953 1 93.31 256 PRO A C 1
ATOM 1961 O O . PRO A 1 256 ? 9.32 47.531 10.969 1 93.31 256 PRO A O 1
ATOM 1964 N N . LEU A 1 257 ? 9.195 47.75 8.719 1 93.5 257 LEU A N 1
ATOM 1965 C CA . LEU A 1 257 ? 9.461 46.344 8.445 1 93.5 257 LEU A CA 1
ATOM 1966 C C . LEU A 1 257 ? 10.812 45.938 9.016 1 93.5 257 LEU A C 1
ATOM 1968 O O . LEU A 1 257 ? 11.82 46.625 8.805 1 93.5 257 LEU A O 1
ATOM 1972 N N . LEU A 1 258 ? 10.812 44.938 9.828 1 94.38 258 LEU A N 1
ATOM 1973 C CA . LEU A 1 258 ? 12.078 44.375 10.305 1 94.38 258 LEU A CA 1
ATOM 1974 C C . LEU A 1 258 ? 12.703 43.5 9.234 1 94.38 258 LEU A C 1
ATOM 1976 O O . LEU A 1 258 ? 12.234 42.375 8.984 1 94.38 258 LEU A O 1
ATOM 1980 N N . ARG A 1 259 ? 13.766 43.844 8.664 1 90.25 259 ARG A N 1
ATOM 1981 C CA . ARG A 1 259 ? 14.406 43.156 7.551 1 90.25 259 ARG A CA 1
ATOM 1982 C C . ARG A 1 259 ? 15.117 41.875 8.023 1 90.25 259 ARG A C 1
ATOM 1984 O O . ARG A 1 259 ? 15.461 41.75 9.203 1 90.25 259 ARG A O 1
ATOM 1991 N N . ALA A 1 260 ? 15.359 41.031 7.113 1 91.44 260 ALA A N 1
ATOM 1992 C CA . ALA A 1 260 ? 16 39.75 7.41 1 91.44 260 ALA A CA 1
ATOM 1993 C C . ALA A 1 260 ? 17.359 39.969 8.055 1 91.44 260 ALA A C 1
ATOM 1995 O O . ALA A 1 260 ? 17.719 39.281 9.016 1 91.44 260 ALA A O 1
ATOM 1996 N N . ALA A 1 261 ? 18.125 40.812 7.496 1 90.5 261 ALA A N 1
ATOM 1997 C CA . ALA A 1 261 ? 19.484 41.094 7.961 1 90.5 261 ALA A CA 1
ATOM 1998 C C . ALA A 1 261 ? 19.484 41.625 9.383 1 90.5 261 ALA A C 1
ATOM 2000 O O . ALA A 1 261 ? 20.469 41.438 10.125 1 90.5 261 ALA A O 1
ATOM 2001 N N . GLU A 1 262 ? 18.406 42.219 9.766 1 92.25 262 GLU A N 1
ATOM 2002 C CA . GLU A 1 262 ? 18.312 42.844 11.078 1 92.25 262 GLU A CA 1
ATOM 2003 C C . GLU A 1 262 ? 17.938 41.812 12.148 1 92.25 262 GLU A C 1
ATOM 2005 O O . GLU A 1 262 ? 17.938 42.156 13.336 1 92.25 262 GLU A O 1
ATOM 2010 N N . ARG A 1 263 ? 17.609 40.656 11.75 1 91.38 263 ARG A N 1
ATOM 2011 C CA . ARG A 1 263 ? 17.203 39.562 12.641 1 91.38 263 ARG A CA 1
ATOM 2012 C C . ARG A 1 263 ? 18.391 38.688 13.023 1 91.38 263 ARG A C 1
ATOM 2014 O O . ARG A 1 263 ? 18.281 37.844 13.914 1 91.38 263 ARG A O 1
ATOM 2021 N N . ASN A 1 264 ? 19.516 38.875 12.5 1 90.5 264 ASN A N 1
ATOM 2022 C CA . ASN A 1 264 ? 20.688 38 12.633 1 90.5 264 ASN A CA 1
ATOM 2023 C C . ASN A 1 264 ? 21.234 38.031 14.062 1 90.5 264 ASN A C 1
ATOM 2025 O O . ASN A 1 264 ? 20.812 38.844 14.883 1 90.5 264 ASN A O 1
ATOM 2029 N N . PHE A 1 265 ? 22.062 37.062 14.336 1 94 265 PHE A N 1
ATOM 2030 C CA . PHE A 1 265 ? 22.734 36.969 15.633 1 94 265 PHE A CA 1
ATOM 2031 C C . PHE A 1 265 ? 24.234 36.75 15.469 1 94 265 PHE A C 1
ATOM 2033 O O . PHE A 1 265 ? 24.688 36.344 14.398 1 94 265 PHE A O 1
ATOM 2040 N N . ASP A 1 266 ? 24.953 37.094 16.5 1 93.5 266 ASP A N 1
ATOM 2041 C CA . ASP A 1 266 ? 26.391 36.812 16.562 1 93.5 266 ASP A CA 1
ATOM 2042 C C . ASP A 1 266 ? 26.688 35.719 17.578 1 93.5 266 ASP A C 1
ATOM 2044 O O . ASP A 1 266 ? 26.734 35.969 18.781 1 93.5 266 ASP A O 1
ATOM 2048 N N . ILE A 1 267 ? 27.031 34.594 17.109 1 94.81 267 ILE A N 1
ATOM 2049 C CA . ILE A 1 267 ? 27.188 33.406 17.906 1 94.81 267 ILE A CA 1
ATOM 2050 C C . ILE A 1 267 ? 28.391 33.562 18.844 1 94.81 267 ILE A C 1
ATOM 2052 O O . ILE A 1 267 ? 28.484 32.875 19.875 1 94.81 267 ILE A O 1
ATOM 2056 N N . ARG A 1 268 ? 29.312 34.438 18.578 1 92.5 268 ARG A N 1
ATOM 2057 C CA . ARG A 1 268 ? 30.562 34.594 19.312 1 92.5 268 ARG A CA 1
ATOM 2058 C C . ARG A 1 268 ? 30.375 35.531 20.5 1 92.5 268 ARG A C 1
ATOM 2060 O O . ARG A 1 268 ? 31.172 35.5 21.453 1 92.5 268 ARG A O 1
ATOM 2067 N N . THR A 1 269 ? 29.359 36.312 20.438 1 93.75 269 THR A N 1
ATOM 2068 C CA . THR A 1 269 ? 29.266 37.344 21.469 1 93.75 269 THR A CA 1
ATOM 2069 C C . THR A 1 269 ? 27.922 37.25 22.188 1 93.75 269 THR A C 1
ATOM 2071 O O . THR A 1 269 ? 27.781 37.75 23.312 1 93.75 269 THR A O 1
ATOM 2074 N N . GLU A 1 270 ? 26.984 36.688 21.609 1 94.69 270 GLU A N 1
ATOM 2075 C CA . GLU A 1 270 ? 25.656 36.688 22.203 1 94.69 270 GLU A CA 1
ATOM 2076 C C . GLU A 1 270 ? 25.375 35.406 22.953 1 94.69 270 GLU A C 1
ATOM 2078 O O . GLU A 1 270 ? 25.891 34.344 22.578 1 94.69 270 GLU A O 1
ATOM 2083 N N . SER A 1 271 ? 24.547 35.531 24.016 1 95.06 271 SER A N 1
ATOM 2084 C CA . SER A 1 271 ? 24.188 34.375 24.812 1 95.06 271 SER A CA 1
ATOM 2085 C C . SER A 1 271 ? 23.203 33.469 24.078 1 95.06 271 SER A C 1
ATOM 2087 O O . SER A 1 271 ? 22.547 33.906 23.125 1 95.06 271 SER A O 1
ATOM 2089 N N . ALA A 1 272 ? 23.141 32.219 24.531 1 96.88 272 ALA A N 1
ATOM 2090 C CA . ALA A 1 272 ? 22.203 31.281 23.953 1 96.88 272 ALA A CA 1
ATOM 2091 C C . ALA A 1 272 ? 20.766 31.797 24.047 1 96.88 272 ALA A C 1
ATOM 2093 O O . ALA A 1 272 ? 19.984 31.625 23.109 1 96.88 272 ALA A O 1
ATOM 2094 N N . GLU A 1 273 ? 20.438 32.375 25.094 1 95.5 273 GLU A N 1
ATOM 2095 C CA . GLU A 1 273 ? 19.094 32.906 25.312 1 95.5 273 GLU A CA 1
ATOM 2096 C C . GLU A 1 273 ? 18.766 34 24.312 1 95.5 273 GLU A C 1
ATOM 2098 O O . GLU A 1 273 ? 17.641 34.062 23.797 1 95.5 273 GLU A O 1
ATOM 2103 N N . ALA A 1 274 ? 19.688 34.875 24.125 1 94.75 274 ALA A N 1
ATOM 2104 C CA . ALA A 1 274 ? 19.484 35.969 23.172 1 94.75 274 ALA A CA 1
ATOM 2105 C C . ALA A 1 274 ? 19.312 35.438 21.75 1 94.75 274 ALA A C 1
ATOM 2107 O O . ALA A 1 274 ? 18.453 35.906 21 1 94.75 274 ALA A O 1
ATOM 2108 N N . ILE A 1 275 ? 20.141 34.5 21.422 1 96.75 275 ILE A N 1
ATOM 2109 C CA . ILE A 1 275 ? 20.062 33.875 20.094 1 96.75 275 ILE A CA 1
ATOM 2110 C C . ILE A 1 275 ? 18.734 33.156 19.938 1 96.75 275 ILE A C 1
ATOM 2112 O O . ILE A 1 275 ? 18.094 33.25 18.891 1 96.75 275 ILE A O 1
ATOM 2116 N N . SER A 1 276 ? 18.375 32.438 20.969 1 97.44 276 SER A N 1
ATOM 2117 C CA . SER A 1 276 ? 17.094 31.734 20.969 1 97.44 276 SER A CA 1
ATOM 2118 C C . SER A 1 276 ? 15.945 32.688 20.656 1 97.44 276 SER A C 1
ATOM 2120 O O . SER A 1 276 ? 15.086 32.375 19.828 1 97.44 276 SER A O 1
ATOM 2122 N N . ARG A 1 277 ? 15.906 33.781 21.281 1 95.69 277 ARG A N 1
ATOM 2123 C CA . ARG A 1 277 ? 14.844 34.781 21.109 1 95.69 277 ARG A CA 1
ATOM 2124 C C . ARG A 1 277 ? 14.789 35.25 19.656 1 95.69 277 ARG A C 1
ATOM 2126 O O . ARG A 1 277 ? 13.703 35.406 19.078 1 95.69 277 ARG A O 1
ATOM 2133 N N . LYS A 1 278 ? 15.906 35.5 19.078 1 95.94 278 LYS A N 1
ATOM 2134 C CA . LYS A 1 278 ? 15.969 36.031 17.719 1 95.94 278 LYS A CA 1
ATOM 2135 C C . LYS A 1 278 ? 15.461 34.969 16.719 1 95.94 278 LYS A C 1
ATOM 2137 O O . LYS A 1 278 ? 14.734 35.312 15.781 1 95.94 278 LYS A O 1
ATOM 2142 N N . ILE A 1 279 ? 15.859 33.75 16.922 1 97.62 279 ILE A N 1
ATOM 2143 C CA . ILE A 1 279 ? 15.406 32.688 16.047 1 97.62 279 ILE A CA 1
ATOM 2144 C C . ILE A 1 279 ? 13.898 32.5 16.188 1 97.62 279 ILE A C 1
ATOM 2146 O O . ILE A 1 279 ? 13.18 32.406 15.188 1 97.62 279 ILE A O 1
ATOM 2150 N N . ARG A 1 280 ? 13.383 32.5 17.328 1 97.38 280 ARG A N 1
ATOM 2151 C CA . ARG A 1 280 ? 11.961 32.281 17.609 1 97.38 280 ARG A CA 1
ATOM 2152 C C . ARG A 1 280 ? 11.133 33.438 17.109 1 97.38 280 ARG A C 1
ATOM 2154 O O . ARG A 1 280 ? 10 33.281 16.641 1 97.38 280 ARG A O 1
ATOM 2161 N N . ALA A 1 281 ? 11.68 34.656 17.156 1 96.88 281 ALA A N 1
ATOM 2162 C CA . ALA A 1 281 ? 10.992 35.875 16.703 1 96.88 281 ALA A CA 1
ATOM 2163 C C . ALA A 1 281 ? 10.812 35.844 15.188 1 96.88 281 ALA A C 1
ATOM 2165 O O . ALA A 1 281 ? 9.961 36.562 14.648 1 96.88 281 ALA A O 1
ATOM 2166 N N . SER A 1 282 ? 11.578 35.031 14.57 1 96.12 282 SER A N 1
ATOM 2167 C CA . SER A 1 282 ? 11.602 35.031 13.109 1 96.12 282 SER A CA 1
ATOM 2168 C C . SER A 1 282 ? 10.82 33.844 12.539 1 96.12 282 SER A C 1
ATOM 2170 O O . SER A 1 282 ? 10.758 33.688 11.32 1 96.12 282 SER A O 1
ATOM 2172 N N . ASP A 1 283 ? 10.188 33.125 13.383 1 94.88 283 ASP A N 1
ATOM 2173 C CA . ASP A 1 283 ? 9.422 31.938 12.977 1 94.88 283 ASP A CA 1
ATOM 2174 C C . ASP A 1 283 ? 7.996 32.312 12.586 1 94.88 283 ASP A C 1
ATOM 2176 O O . ASP A 1 283 ? 7.375 33.156 13.242 1 94.88 283 ASP A O 1
ATOM 2180 N N . SER A 1 284 ? 7.402 31.938 11.57 1 89.81 284 SER A N 1
ATOM 2181 C CA . SER A 1 284 ? 7.895 30.984 10.586 1 89.81 284 SER A CA 1
ATOM 2182 C C . SER A 1 284 ? 8.453 31.688 9.359 1 89.81 284 SER A C 1
ATOM 2184 O O . SER A 1 284 ? 9.195 31.078 8.578 1 89.81 284 SER A O 1
ATOM 2186 N N . GLN A 1 285 ? 7.992 32.781 9.102 1 88.25 285 GLN A N 1
ATOM 2187 C CA . GLN A 1 285 ? 8.484 33.594 7.98 1 88.25 285 GLN A CA 1
ATOM 2188 C C . GLN A 1 285 ? 9.094 34.906 8.453 1 88.25 285 GLN A C 1
ATOM 2190 O O . GLN A 1 285 ? 8.492 35.594 9.266 1 88.25 285 GLN A O 1
ATOM 2195 N N . PRO A 1 286 ? 10.188 35.188 8.078 1 91.88 286 PRO A N 1
ATOM 2196 C CA . PRO A 1 286 ? 10.984 34.531 7.031 1 91.88 286 PRO A CA 1
ATOM 2197 C C . PRO A 1 286 ? 11.938 33.469 7.582 1 91.88 286 PRO A C 1
ATOM 2199 O O . PRO A 1 286 ? 12.453 32.656 6.824 1 91.88 286 PRO A O 1
ATOM 2202 N N . GLY A 1 287 ? 12.234 33.469 8.836 1 95.31 287 GLY A N 1
ATOM 2203 C CA . GLY A 1 287 ? 13.32 32.75 9.477 1 95.31 287 GLY A CA 1
ATOM 2204 C C . GLY A 1 287 ? 14.461 33.656 9.898 1 95.31 287 GLY A C 1
ATOM 2205 O O . GLY A 1 287 ? 14.484 34.844 9.547 1 95.31 287 GLY A O 1
ATOM 2206 N N . CYS A 1 288 ? 15.273 33.094 10.656 1 97.69 288 CYS A N 1
ATOM 2207 C CA . CYS A 1 288 ? 16.422 33.875 11.094 1 97.69 288 CYS A CA 1
ATOM 2208 C C . CYS A 1 288 ? 17.594 33.719 10.141 1 97.69 288 CYS A C 1
ATOM 2210 O O . CYS A 1 288 ? 18.141 32.594 10 1 97.69 288 CYS A O 1
ATOM 2212 N N . LEU A 1 289 ? 17.938 34.781 9.539 1 96.62 289 LEU A N 1
ATOM 2213 C CA . LEU A 1 289 ? 19.016 34.75 8.547 1 96.62 289 LEU A CA 1
ATOM 2214 C C . LEU A 1 289 ? 20.375 34.688 9.219 1 96.62 289 LEU A C 1
ATOM 2216 O O . LEU A 1 289 ? 20.656 35.469 10.133 1 96.62 289 LEU A O 1
ATOM 2220 N N . THR A 1 290 ? 21.234 33.75 8.797 1 96.12 290 THR A N 1
ATOM 2221 C CA . THR A 1 290 ? 22.547 33.656 9.422 1 96.12 290 THR A CA 1
ATOM 2222 C C . THR A 1 290 ? 23.562 33.031 8.461 1 96.12 290 THR A C 1
ATOM 2224 O O . THR A 1 290 ? 23.172 32.375 7.488 1 96.12 290 THR A O 1
ATOM 2227 N N . LYS A 1 291 ? 24.828 33.25 8.711 1 94.06 291 LYS A N 1
ATOM 2228 C CA . LYS A 1 291 ? 25.938 32.594 8.008 1 94.06 291 LYS A CA 1
ATOM 2229 C C . LYS A 1 291 ? 26.688 31.641 8.93 1 94.06 291 LYS A C 1
ATOM 2231 O O . LYS A 1 291 ? 27.875 31.359 8.711 1 94.06 291 LYS A O 1
ATOM 2236 N N . LEU A 1 292 ? 26.031 31.25 9.844 1 94.19 292 LEU A N 1
ATOM 2237 C CA . LEU A 1 292 ? 26.609 30.438 10.914 1 94.19 292 LEU A CA 1
ATOM 2238 C C . LEU A 1 292 ? 27.344 29.234 10.344 1 94.19 292 LEU A C 1
ATOM 2240 O O . LEU A 1 292 ? 28.391 28.844 10.844 1 94.19 292 LEU A O 1
ATOM 2244 N N . PHE A 1 293 ? 26.922 28.516 9.359 1 92.44 293 PHE A N 1
ATOM 2245 C CA . PHE A 1 293 ? 27.422 27.219 8.906 1 92.44 293 PHE A CA 1
ATOM 2246 C C . PHE A 1 293 ? 28.375 27.391 7.723 1 92.44 293 PHE A C 1
ATOM 2248 O O . PHE A 1 293 ? 29.016 26.422 7.297 1 92.44 293 PHE A O 1
ATOM 2255 N N . GLY A 1 294 ? 28.406 28.594 7.23 1 83 294 GLY A N 1
ATOM 2256 C CA . GLY A 1 294 ? 29.281 28.781 6.09 1 83 294 GLY A CA 1
ATOM 2257 C C . GLY A 1 294 ? 29.203 30.188 5.5 1 83 294 GLY A C 1
ATOM 2258 O O . GLY A 1 294 ? 28.938 31.141 6.219 1 83 294 GLY A O 1
ATOM 2259 N N . SER A 1 295 ? 29.578 30.094 4.16 1 83.75 295 SER A N 1
ATOM 2260 C CA . SER A 1 295 ? 29.672 31.375 3.48 1 83.75 295 SER A CA 1
ATOM 2261 C C . SER A 1 295 ? 28.328 31.781 2.889 1 83.75 295 SER A C 1
ATOM 2263 O O . SER A 1 295 ? 28.141 32.938 2.502 1 83.75 295 SER A O 1
ATOM 2265 N N . THR A 1 296 ? 27.422 30.859 2.953 1 90.62 296 THR A N 1
ATOM 2266 C CA . THR A 1 296 ? 26.125 31.172 2.357 1 90.62 296 THR A CA 1
ATOM 2267 C C . THR A 1 296 ? 25.078 31.391 3.439 1 90.62 296 THR A C 1
ATOM 2269 O O . THR A 1 296 ? 25.062 30.688 4.453 1 90.62 296 THR A O 1
ATOM 2272 N N . ASN A 1 297 ? 24.234 32.375 3.186 1 94.5 297 ASN A N 1
ATOM 2273 C CA . ASN A 1 297 ? 23.141 32.688 4.098 1 94.5 297 ASN A CA 1
ATOM 2274 C C . ASN A 1 297 ? 22.078 31.578 4.09 1 94.5 297 ASN A C 1
ATOM 2276 O O . ASN A 1 297 ? 21.781 31.016 3.037 1 94.5 297 ASN A O 1
ATOM 2280 N N . LEU A 1 298 ? 21.672 31.234 5.246 1 96.38 298 LEU A N 1
ATOM 2281 C CA . LEU A 1 298 ? 20.531 30.328 5.441 1 96.38 298 LEU A CA 1
ATOM 2282 C C . LEU A 1 298 ? 19.531 30.922 6.426 1 96.38 298 LEU A C 1
ATOM 2284 O O . LEU A 1 298 ? 19.891 31.734 7.273 1 96.38 298 LEU A O 1
ATOM 2288 N N . TYR A 1 299 ? 18.297 30.594 6.211 1 97.69 299 TYR A N 1
ATOM 2289 C CA . TYR A 1 299 ? 17.344 30.797 7.281 1 97.69 299 TYR A CA 1
ATOM 2290 C C . TYR A 1 299 ? 17.328 29.625 8.25 1 97.69 299 TYR A C 1
ATOM 2292 O O . TYR A 1 299 ? 17.344 28.469 7.832 1 97.69 299 TYR A O 1
ATOM 2300 N N . VAL A 1 300 ? 17.344 29.906 9.531 1 97.94 300 VAL A N 1
ATOM 2301 C CA . VAL A 1 300 ? 17.359 28.828 10.516 1 97.94 300 VAL A CA 1
ATOM 2302 C C . VAL A 1 300 ? 16.109 28.938 11.398 1 97.94 300 VAL A C 1
ATOM 2304 O O . VAL A 1 300 ? 15.547 30.016 11.562 1 97.94 300 VAL A O 1
ATOM 2307 N N . TYR A 1 301 ? 15.648 27.828 11.969 1 97.81 301 TYR A N 1
ATOM 2308 C CA . TYR A 1 301 ? 14.469 27.688 12.812 1 97.81 301 TYR A CA 1
ATOM 2309 C C . TYR A 1 301 ? 14.781 26.875 14.062 1 97.81 301 TYR A C 1
ATOM 2311 O O . TYR A 1 301 ? 15.812 26.203 14.133 1 97.81 301 TYR A O 1
ATOM 2319 N N . GLY A 1 302 ? 13.836 26.922 15 1 96.88 302 GLY A N 1
ATOM 2320 C CA . GLY A 1 302 ? 14.031 26.297 16.297 1 96.88 302 GLY A CA 1
ATOM 2321 C C . GLY A 1 302 ? 14.469 27.281 17.375 1 96.88 302 GLY A C 1
ATOM 2322 O O . GLY A 1 302 ? 13.688 28.141 17.781 1 96.88 302 GLY A O 1
ATOM 2323 N N . GLY A 1 303 ? 15.711 27.203 17.719 1 97 303 GLY A N 1
ATOM 2324 C CA . GLY A 1 303 ? 16.266 28.125 18.703 1 97 303 GLY A CA 1
ATOM 2325 C C . GLY A 1 303 ? 16.094 27.625 20.125 1 97 303 GLY A C 1
ATOM 2326 O O . GLY A 1 303 ? 15.859 28.422 21.047 1 97 303 GLY A O 1
ATOM 2327 N N . ILE A 1 304 ? 16.109 26.312 20.359 1 97.5 304 ILE A N 1
ATOM 2328 C CA . ILE A 1 304 ? 16 25.766 21.719 1 97.5 304 ILE A CA 1
ATOM 2329 C C . ILE A 1 304 ? 17.375 25.781 22.391 1 97.5 304 ILE A C 1
ATOM 2331 O O . ILE A 1 304 ? 18.375 25.359 21.797 1 97.5 304 ILE A O 1
ATOM 2335 N N . VAL A 1 305 ? 17.438 26.219 23.609 1 97.75 305 VAL A N 1
ATOM 2336 C CA . VAL A 1 305 ? 18.688 26.328 24.328 1 97.75 305 VAL A CA 1
ATOM 2337 C C . VAL A 1 305 ? 19.109 24.969 24.859 1 97.75 305 VAL A C 1
ATOM 2339 O O . VAL A 1 305 ? 18.281 24.203 25.375 1 97.75 305 VAL A O 1
ATOM 2342 N N . GLU A 1 306 ? 20.328 24.625 24.641 1 97 306 GLU A N 1
ATOM 2343 C CA . GLU A 1 306 ? 20.938 23.469 25.266 1 97 306 GLU A CA 1
ATOM 2344 C C . GLU A 1 306 ? 21.703 23.859 26.531 1 97 306 GLU A C 1
ATOM 2346 O O . GLU A 1 306 ? 22.797 24.422 26.453 1 97 306 GLU A O 1
ATOM 2351 N N . ALA A 1 307 ? 21.172 23.422 27.641 1 96.12 307 ALA A N 1
ATOM 2352 C CA . ALA A 1 307 ? 21.781 23.781 28.922 1 96.12 307 ALA A CA 1
ATOM 2353 C C . ALA A 1 307 ? 22.641 22.641 29.469 1 96.12 307 ALA A C 1
ATOM 2355 O O . ALA A 1 307 ? 23.344 22.797 30.453 1 96.12 307 ALA A O 1
ATOM 2356 N N . GLY A 1 308 ? 22.578 21.516 28.844 1 92.25 308 GLY A N 1
ATOM 2357 C CA . GLY A 1 308 ? 23.281 20.328 29.328 1 92.25 308 GLY A CA 1
ATOM 2358 C C . GLY A 1 308 ? 24.609 20.109 28.656 1 92.25 308 GLY A C 1
ATOM 2359 O O . GLY A 1 308 ? 25.141 18.984 28.688 1 92.25 308 GLY A O 1
ATOM 2360 N N . ARG A 1 309 ? 25.141 21.062 28 1 91.62 309 ARG A N 1
ATOM 2361 C CA . ARG A 1 309 ? 26.438 20.922 27.359 1 91.62 309 ARG A CA 1
ATOM 2362 C C . ARG A 1 309 ? 27.516 20.609 28.391 1 91.62 309 ARG A C 1
ATOM 2364 O O . ARG A 1 309 ? 27.547 21.203 29.469 1 91.62 309 ARG A O 1
ATOM 2371 N N . SER A 1 310 ? 28.359 19.672 27.984 1 90.69 310 SER A N 1
ATOM 2372 C CA . SER A 1 310 ? 29.422 19.25 28.891 1 90.69 310 SER A CA 1
ATOM 2373 C C . SER A 1 310 ? 30.391 20.391 29.188 1 90.69 310 SER A C 1
ATOM 2375 O O . SER A 1 310 ? 30.75 21.156 28.281 1 90.69 310 SER A O 1
ATOM 2377 N N . VAL A 1 311 ? 30.859 20.375 30.344 1 85.56 311 VAL A N 1
ATOM 2378 C CA . VAL A 1 311 ? 31.812 21.391 30.766 1 85.56 311 VAL A CA 1
ATOM 2379 C C . VAL A 1 311 ? 33.156 21.141 30.094 1 85.56 311 VAL A C 1
ATOM 2381 O O . VAL A 1 311 ? 33.938 22.078 29.875 1 85.56 311 VAL A O 1
ATOM 2384 N N . ASP A 1 312 ? 33.375 19.938 29.719 1 86.06 312 ASP A N 1
ATOM 2385 C CA . ASP A 1 312 ? 34.656 19.562 29.141 1 86.06 312 ASP A CA 1
ATOM 2386 C C . ASP A 1 312 ? 34.656 19.734 27.625 1 86.06 312 ASP A C 1
ATOM 2388 O O . ASP A 1 312 ? 35.656 19.438 26.953 1 86.06 312 ASP A O 1
ATOM 2392 N N . CYS A 1 313 ? 33.5 20.297 27.203 1 88.25 313 CYS A N 1
ATOM 2393 C CA . CYS A 1 313 ? 33.406 20.5 25.75 1 88.25 313 CYS A CA 1
ATOM 2394 C C . CYS A 1 313 ? 34.438 21.531 25.281 1 88.25 313 CYS A C 1
ATOM 2396 O O . CYS A 1 313 ? 34.469 22.641 25.797 1 88.25 313 CYS A O 1
ATOM 2398 N N . LYS A 1 314 ? 35.281 21.188 24.281 1 85.88 314 LYS A N 1
ATOM 2399 C CA . LYS A 1 314 ? 36.344 22.062 23.812 1 85.88 314 LYS A CA 1
ATOM 2400 C C . LYS A 1 314 ? 35.906 22.781 22.531 1 85.88 314 LYS A C 1
ATOM 2402 O O . LYS A 1 314 ? 36.688 23.547 21.953 1 85.88 314 LYS A O 1
ATOM 2407 N N . ARG A 1 315 ? 34.75 22.547 22.156 1 89.62 315 ARG A N 1
ATOM 2408 C CA . ARG A 1 315 ? 34.312 23.172 20.922 1 89.62 315 ARG A CA 1
ATOM 2409 C C . ARG A 1 315 ? 34.094 24.672 21.109 1 89.62 315 ARG A C 1
ATOM 2411 O O . ARG A 1 315 ? 33.625 25.109 22.172 1 89.62 315 ARG A O 1
ATOM 2418 N N . GLN A 1 316 ? 34.469 25.453 20.094 1 92.44 316 GLN A N 1
ATOM 2419 C CA . GLN A 1 316 ? 34.344 26.906 20.109 1 92.44 316 GLN A CA 1
ATOM 2420 C C . GLN A 1 316 ? 32.938 27.344 19.688 1 92.44 316 GLN A C 1
ATOM 2422 O O . GLN A 1 316 ? 32.219 26.594 19.031 1 92.44 316 GLN A O 1
ATOM 2427 N N . PRO A 1 317 ? 32.594 28.547 20.156 1 95.12 317 PRO A N 1
ATOM 2428 C CA . PRO A 1 317 ? 31.312 29.078 19.688 1 95.12 317 PRO A CA 1
ATOM 2429 C C . PRO A 1 317 ? 31.172 29.031 18.156 1 95.12 317 PRO A C 1
ATOM 2431 O O . PRO A 1 317 ? 32.094 29.422 17.438 1 95.12 317 PRO A O 1
ATOM 2434 N N . GLY A 1 318 ? 30 28.453 17.734 1 94.75 318 GLY A N 1
ATOM 2435 C CA . GLY A 1 318 ? 29.781 28.359 16.297 1 94.75 318 GLY A CA 1
ATOM 2436 C C . GLY A 1 318 ? 30.016 26.953 15.758 1 94.75 318 GLY A C 1
ATOM 2437 O O . GLY A 1 318 ? 29.594 26.641 14.641 1 94.75 318 GLY A O 1
ATOM 2438 N N . GLU A 1 319 ? 30.609 26.188 16.516 1 93.88 319 GLU A N 1
ATOM 2439 C CA . GLU A 1 319 ? 30.859 24.812 16.078 1 93.88 319 GLU A CA 1
ATOM 2440 C C . GLU A 1 319 ? 29.703 23.891 16.453 1 93.88 319 GLU A C 1
ATOM 2442 O O . GLU A 1 319 ? 29.078 24.062 17.5 1 93.88 319 GLU A O 1
ATOM 2447 N N . VAL A 1 320 ? 29.484 22.922 15.555 1 95.06 320 VAL A N 1
ATOM 2448 C CA . VAL A 1 320 ? 28.453 21.938 15.82 1 95.06 320 VAL A CA 1
ATOM 2449 C C . VAL A 1 320 ? 28.922 20.953 16.891 1 95.06 320 VAL A C 1
ATOM 2451 O O . VAL A 1 320 ? 30.016 20.391 16.781 1 95.06 320 VAL A O 1
ATOM 2454 N N . ILE A 1 321 ? 28.125 20.734 17.875 1 93.88 321 ILE A N 1
ATOM 2455 C CA . ILE A 1 321 ? 28.562 19.891 18.984 1 93.88 321 ILE A CA 1
ATOM 2456 C C . ILE A 1 321 ? 27.75 18.609 19 1 93.88 321 ILE A C 1
ATOM 2458 O O . ILE A 1 321 ? 28 17.719 19.812 1 93.88 321 ILE A O 1
ATOM 2462 N N . GLY A 1 322 ? 26.75 18.531 18.141 1 92.94 322 GLY A N 1
ATOM 2463 C CA . GLY A 1 322 ? 26 17.297 18.047 1 92.94 322 GLY A CA 1
ATOM 2464 C C . GLY A 1 322 ? 24.703 17.453 17.25 1 92.94 322 GLY A C 1
ATOM 2465 O O . GLY A 1 322 ? 24.391 18.547 16.781 1 92.94 322 GLY A O 1
ATOM 2466 N N . SER A 1 323 ? 24.016 16.344 17.016 1 95.25 323 SER A N 1
ATOM 2467 C CA . SER A 1 323 ? 22.719 16.312 16.344 1 95.25 323 SER A CA 1
ATOM 2468 C C . SER A 1 323 ? 21.75 15.383 17.047 1 95.25 323 SER A C 1
ATOM 2470 O O . SER A 1 323 ? 22.156 14.492 17.797 1 95.25 323 SER A O 1
ATOM 2472 N N . ARG A 1 324 ? 20.516 15.617 16.938 1 94.81 324 ARG A N 1
ATOM 2473 C CA . ARG A 1 324 ? 19.453 14.789 17.5 1 94.81 324 ARG A CA 1
ATOM 2474 C C . ARG A 1 324 ? 18.156 14.945 16.703 1 94.81 324 ARG A C 1
ATOM 2476 O O . ARG A 1 324 ? 17.703 16.062 16.469 1 94.81 324 ARG A O 1
ATOM 2483 N N . SER A 1 325 ? 17.562 13.844 16.234 1 94.81 325 SER A N 1
ATOM 2484 C CA . SER A 1 325 ? 16.234 13.828 15.617 1 94.81 325 SER A CA 1
ATOM 2485 C C . SER A 1 325 ? 16.141 14.844 14.484 1 94.81 325 SER A C 1
ATOM 2487 O O . SER A 1 325 ? 15.172 15.594 14.391 1 94.81 325 SER A O 1
ATOM 2489 N N . GLY A 1 326 ? 17.156 14.992 13.773 1 95.38 326 GLY A N 1
ATOM 2490 C CA . GLY A 1 326 ? 17.172 15.852 12.594 1 95.38 326 GLY A CA 1
ATOM 2491 C C . GLY A 1 326 ? 17.609 17.266 12.891 1 95.38 326 GLY A C 1
ATOM 2492 O O . GLY A 1 326 ? 17.766 18.078 11.977 1 95.38 326 GLY A O 1
ATOM 2493 N N . ALA A 1 327 ? 17.812 17.625 14.156 1 97.19 327 ALA A N 1
ATOM 2494 C CA . ALA A 1 327 ? 18.281 18.938 14.57 1 97.19 327 ALA A CA 1
ATOM 2495 C C . ALA A 1 327 ? 19.797 18.938 14.82 1 97.19 327 ALA A C 1
ATOM 2497 O O . ALA A 1 327 ? 20.391 17.875 15.047 1 97.19 327 ALA A O 1
ATOM 2498 N N . VAL A 1 328 ? 20.391 20.094 14.75 1 96.94 328 VAL A N 1
ATOM 2499 C CA . VAL A 1 328 ? 21.812 20.266 15.023 1 96.94 328 VAL A CA 1
ATOM 2500 C C . VAL A 1 328 ? 22.016 21.234 16.188 1 96.94 328 VAL A C 1
ATOM 2502 O O . VAL A 1 328 ? 21.297 22.219 16.312 1 96.94 328 VAL A O 1
ATOM 2505 N N . CYS A 1 329 ? 22.953 20.891 17.062 1 96.94 329 CYS A N 1
ATOM 2506 C CA . CYS A 1 329 ? 23.266 21.75 18.188 1 96.94 329 CYS A CA 1
ATOM 2507 C C . CYS A 1 329 ? 24.594 22.469 17.969 1 96.94 329 CYS A C 1
ATOM 2509 O O . CYS A 1 329 ? 25.594 21.844 17.641 1 96.94 329 CYS A O 1
ATOM 2511 N N . VAL A 1 330 ? 24.594 23.797 18.188 1 96.88 330 VAL A N 1
ATOM 2512 C CA . VAL A 1 330 ? 25.797 24.609 17.969 1 96.88 330 VAL A CA 1
ATOM 2513 C C . VAL A 1 330 ? 26.234 25.234 19.297 1 96.88 330 VAL A C 1
ATOM 2515 O O . VAL A 1 330 ? 25.391 25.703 20.078 1 96.88 330 VAL A O 1
ATOM 2518 N N . ALA A 1 331 ? 27.531 25.25 19.562 1 96.25 331 ALA A N 1
ATOM 2519 C CA . ALA A 1 331 ? 28.094 25.812 20.797 1 96.25 331 ALA A CA 1
ATOM 2520 C C . ALA A 1 331 ? 27.969 27.328 20.797 1 96.25 331 ALA A C 1
ATOM 2522 O O . ALA A 1 331 ? 28.203 27.984 19.781 1 96.25 331 ALA A O 1
ATOM 2523 N N . THR A 1 332 ? 27.531 27.875 21.906 1 96.62 332 THR A N 1
ATOM 2524 C CA . THR A 1 332 ? 27.484 29.328 22.078 1 96.62 332 THR A CA 1
ATOM 2525 C C . THR A 1 332 ? 28.594 29.781 23.016 1 96.62 332 THR A C 1
ATOM 2527 O O . THR A 1 332 ? 29.297 28.969 23.625 1 96.62 332 THR A O 1
ATOM 2530 N N . CYS A 1 333 ? 28.766 31.109 23.156 1 95.5 333 CYS A N 1
ATOM 2531 C CA . CYS A 1 333 ? 29.906 31.672 23.859 1 95.5 333 CYS A CA 1
ATOM 2532 C C . CYS A 1 333 ? 29.734 31.562 25.375 1 95.5 333 CYS A C 1
ATOM 2534 O O . CYS A 1 333 ? 30.703 31.656 26.125 1 95.5 333 CYS A O 1
ATOM 2536 N N . ASP A 1 334 ? 28.531 31.391 25.922 1 95.38 334 ASP A N 1
ATOM 2537 C CA . ASP A 1 334 ? 28.25 31.375 27.359 1 95.38 334 ASP A CA 1
ATOM 2538 C C . ASP A 1 334 ? 28.281 29.953 27.906 1 95.38 334 ASP A C 1
ATOM 2540 O O . ASP A 1 334 ? 27.719 29.688 28.969 1 95.38 334 ASP A O 1
ATOM 2544 N N . GLY A 1 335 ? 28.766 29.047 27.156 1 94.5 335 GLY A N 1
ATOM 2545 C CA . GLY A 1 335 ? 28.922 27.672 27.609 1 94.5 335 GLY A CA 1
ATOM 2546 C C . GLY A 1 335 ? 27.688 26.828 27.406 1 94.5 335 GLY A C 1
ATOM 2547 O O . GLY A 1 335 ? 27.625 25.672 27.828 1 94.5 335 GLY A O 1
ATOM 2548 N N . MET A 1 336 ? 26.734 27.344 26.766 1 96.56 336 MET A N 1
ATOM 2549 C CA . MET A 1 336 ? 25.516 26.625 26.422 1 96.56 336 MET A CA 1
ATOM 2550 C C . MET A 1 336 ? 25.516 26.203 24.953 1 96.56 336 MET A C 1
ATOM 2552 O O . MET A 1 336 ? 26.578 26.141 24.328 1 96.56 336 MET A O 1
ATOM 2556 N N . GLY A 1 337 ? 24.469 25.828 24.406 1 96.5 337 GLY A N 1
ATOM 2557 C CA . GLY A 1 337 ? 24.266 25.547 23 1 96.5 337 GLY A CA 1
ATOM 2558 C C . GLY A 1 337 ? 22.906 26 22.484 1 96.5 337 GLY A C 1
ATOM 2559 O O . GLY A 1 337 ? 22.047 26.422 23.266 1 96.5 337 GLY A O 1
ATOM 2560 N N . ILE A 1 338 ? 22.75 25.984 21.219 1 97.62 338 ILE A N 1
ATOM 2561 C CA . ILE A 1 338 ? 21.484 26.328 20.578 1 97.62 338 ILE A CA 1
ATOM 2562 C C . ILE A 1 338 ? 21.125 25.266 19.547 1 97.62 338 ILE A C 1
ATOM 2564 O O . ILE A 1 338 ? 21.969 24.844 18.766 1 97.62 338 ILE A O 1
ATOM 2568 N N . TRP A 1 339 ? 19.922 24.781 19.625 1 97.69 339 TRP A N 1
ATOM 2569 C CA . TRP A 1 339 ? 19.438 23.781 18.672 1 97.69 339 TRP A CA 1
ATOM 2570 C C . TRP A 1 339 ? 18.781 24.453 17.469 1 97.69 339 TRP A C 1
ATOM 2572 O O . TRP A 1 339 ? 17.844 25.234 17.609 1 97.69 339 TRP A O 1
ATOM 2582 N N . ILE A 1 340 ? 19.219 24.141 16.312 1 97.94 340 ILE A N 1
ATOM 2583 C CA . ILE A 1 340 ? 18.594 24.484 15.039 1 97.94 340 ILE A CA 1
ATOM 2584 C C . ILE A 1 340 ? 17.859 23.266 14.477 1 97.94 340 ILE A C 1
ATOM 2586 O O . ILE A 1 340 ? 18.5 22.266 14.109 1 97.94 340 ILE A O 1
ATOM 2590 N N . THR A 1 341 ? 16.594 23.344 14.367 1 97.94 341 THR A N 1
ATOM 2591 C CA . THR A 1 341 ? 15.812 22.172 14.008 1 97.94 341 THR A CA 1
ATOM 2592 C C . THR A 1 341 ? 15.609 22.094 12.5 1 97.94 341 THR A C 1
ATOM 2594 O O . THR A 1 341 ? 15.555 21 11.93 1 97.94 341 THR A O 1
ATOM 2597 N N . HIS A 1 342 ? 15.438 23.266 11.883 1 98.19 342 HIS A N 1
ATOM 2598 C CA . HIS A 1 342 ? 15.203 23.328 10.445 1 98.19 342 HIS A CA 1
ATOM 2599 C C . HIS A 1 342 ? 16.016 24.438 9.789 1 98.19 342 HIS A C 1
ATOM 2601 O O . HIS A 1 342 ? 16.453 25.375 10.469 1 98.19 342 HIS A O 1
ATOM 2607 N N . ILE A 1 343 ? 16.234 24.281 8.508 1 97.69 343 ILE A N 1
ATOM 2608 C CA . ILE A 1 343 ? 16.859 25.328 7.719 1 97.69 343 ILE A CA 1
ATOM 2609 C C . ILE A 1 343 ? 16.109 25.5 6.398 1 97.69 343 ILE A C 1
ATOM 2611 O O . ILE A 1 343 ? 15.359 24.625 5.984 1 97.69 343 ILE A O 1
ATOM 2615 N N . ARG A 1 344 ? 16.234 26.578 5.848 1 97.44 344 ARG A N 1
ATOM 2616 C CA . ARG A 1 344 ? 15.711 26.875 4.523 1 97.44 344 ARG A CA 1
ATOM 2617 C C . ARG A 1 344 ? 16.703 27.703 3.713 1 97.44 344 ARG A C 1
ATOM 2619 O O . ARG A 1 344 ? 17.297 28.656 4.223 1 97.44 344 ARG A O 1
ATOM 2626 N N . ARG A 1 345 ? 16.906 27.359 2.5 1 95.94 345 ARG A N 1
ATOM 2627 C CA . ARG A 1 345 ? 17.75 28.125 1.593 1 95.94 345 ARG A CA 1
ATOM 2628 C C . ARG A 1 345 ? 17.125 29.469 1.261 1 95.94 345 ARG A C 1
ATOM 2630 O O . ARG A 1 345 ? 15.891 29.578 1.176 1 95.94 345 ARG A O 1
ATOM 2637 N N . VAL A 1 346 ? 17.938 30.406 1.099 1 95.06 346 VAL A N 1
ATOM 2638 C CA . VAL A 1 346 ? 17.453 31.719 0.682 1 95.06 346 VAL A CA 1
ATOM 2639 C C . VAL A 1 346 ? 17.031 31.672 -0.786 1 95.06 346 VAL A C 1
ATOM 2641 O O . VAL A 1 346 ? 17.719 31.062 -1.613 1 95.06 346 VAL A O 1
ATOM 2644 N N . LYS A 1 347 ? 15.898 32.188 -1.016 1 92.88 347 LYS A N 1
ATOM 2645 C CA . LYS A 1 347 ? 15.453 32.281 -2.402 1 92.88 347 LYS A CA 1
ATOM 2646 C C . LYS A 1 347 ? 16.266 33.344 -3.164 1 92.88 347 LYS A C 1
ATOM 2648 O O . LYS A 1 347 ? 16.203 34.531 -2.861 1 92.88 347 LYS A O 1
ATOM 2653 N N . ARG A 1 348 ? 17 32.969 -4.223 1 83.88 348 ARG A N 1
ATOM 2654 C CA . ARG A 1 348 ? 17.75 33.875 -5.098 1 83.88 348 ARG A CA 1
ATOM 2655 C C . ARG A 1 348 ? 16.859 34.438 -6.188 1 83.88 348 ARG A C 1
ATOM 2657 O O . ARG A 1 348 ? 15.766 33.938 -6.441 1 83.88 348 ARG A O 1
ATOM 2664 N N . LYS A 1 349 ? 17.281 35.406 -6.707 1 86.94 349 LYS A N 1
ATOM 2665 C CA . LYS A 1 349 ? 16.531 36.062 -7.789 1 86.94 349 LYS A CA 1
ATOM 2666 C C . LYS A 1 349 ? 16.25 35.062 -8.914 1 86.94 349 LYS A C 1
ATOM 2668 O O . LYS A 1 349 ? 15.188 35.125 -9.555 1 86.94 349 LYS A O 1
ATOM 2673 N N . VAL A 1 350 ? 17.062 34.156 -9.117 1 86.94 350 VAL A N 1
ATOM 2674 C CA . VAL A 1 350 ? 16.938 33.188 -10.219 1 86.94 350 VAL A CA 1
ATOM 2675 C C . VAL A 1 350 ? 15.992 32.062 -9.828 1 86.94 350 VAL A C 1
ATOM 2677 O O . VAL A 1 350 ? 15.5 31.344 -10.688 1 86.94 350 VAL A O 1
ATOM 2680 N N . ASP A 1 351 ? 15.742 32.062 -8.492 1 88.25 351 ASP A N 1
ATOM 2681 C CA . ASP A 1 351 ? 14.844 31.016 -8.023 1 88.25 351 ASP A CA 1
ATOM 2682 C C . ASP A 1 351 ? 13.383 31.422 -8.25 1 88.25 351 ASP A C 1
ATOM 2684 O O . ASP A 1 351 ? 12.953 32.5 -7.816 1 88.25 351 ASP A O 1
ATOM 2688 N N . PRO A 1 352 ? 12.703 30.625 -8.977 1 87.12 352 PRO A N 1
ATOM 2689 C CA . PRO A 1 352 ? 11.312 30.969 -9.281 1 87.12 352 PRO A CA 1
ATOM 2690 C C . PRO A 1 352 ? 10.398 30.844 -8.07 1 87.12 352 PRO A C 1
ATOM 2692 O O . PRO A 1 352 ? 9.32 31.453 -8.039 1 87.12 352 PRO A O 1
ATOM 2695 N N . MET A 1 353 ? 10.781 30.016 -7.109 1 92.88 353 MET A N 1
ATOM 2696 C CA . MET A 1 353 ? 9.922 29.719 -5.969 1 92.88 353 MET A CA 1
ATOM 2697 C C . MET A 1 353 ? 10.742 29.594 -4.688 1 92.88 353 MET A C 1
ATOM 2699 O O . MET A 1 353 ? 11.961 29.391 -4.742 1 92.88 353 MET A O 1
ATOM 2703 N N . LEU A 1 354 ? 10.07 29.688 -3.527 1 94.44 354 LEU A N 1
ATOM 2704 C CA . LEU A 1 354 ? 10.734 29.516 -2.24 1 94.44 354 LEU A CA 1
ATOM 2705 C C . LEU A 1 354 ? 11.211 28.078 -2.055 1 94.44 354 LEU A C 1
ATOM 2707 O O . LEU A 1 354 ? 10.625 27.156 -2.625 1 94.44 354 LEU A O 1
ATOM 2711 N N . TRP A 1 355 ? 12.211 27.938 -1.261 1 95.94 355 TRP A N 1
ATOM 2712 C CA . TRP A 1 355 ? 12.719 26.594 -0.956 1 95.94 355 TRP A CA 1
ATOM 2713 C C . TRP A 1 355 ? 11.961 26 0.222 1 95.94 355 TRP A C 1
ATOM 2715 O O . TRP A 1 355 ? 11.453 26.719 1.084 1 95.94 355 TRP A O 1
ATOM 2725 N N . PRO A 1 356 ? 11.867 24.703 0.267 1 97.06 356 PRO A N 1
ATOM 2726 C CA . PRO A 1 356 ? 11.219 24.062 1.413 1 97.06 356 PRO A CA 1
ATOM 2727 C C . PRO A 1 356 ? 12.039 24.188 2.699 1 97.06 356 PRO A C 1
ATOM 2729 O O . PRO A 1 356 ? 13.266 24.234 2.65 1 97.06 356 PRO A O 1
ATOM 2732 N N . LYS A 1 357 ? 11.391 24.234 3.816 1 97.19 357 LYS A N 1
ATOM 2733 C CA . LYS A 1 357 ? 12.031 24.078 5.121 1 97.19 357 LYS A CA 1
ATOM 2734 C C . LYS A 1 357 ? 12.312 22.609 5.414 1 97.19 357 LYS A C 1
ATOM 2736 O O . LYS A 1 357 ? 11.391 21.781 5.438 1 97.19 357 LYS A O 1
ATOM 2741 N N . VAL A 1 358 ? 13.508 22.281 5.695 1 97.62 358 VAL A N 1
ATOM 2742 C CA . VAL A 1 358 ? 13.852 20.875 5.895 1 97.62 358 VAL A CA 1
ATOM 2743 C C . VAL A 1 358 ? 14.578 20.703 7.227 1 97.62 358 VAL A C 1
ATOM 2745 O O . VAL A 1 358 ? 15.117 21.672 7.773 1 97.62 358 VAL A O 1
ATOM 2748 N N . PRO A 1 359 ? 14.555 19.5 7.793 1 97.81 359 PRO A N 1
ATOM 2749 C CA . PRO A 1 359 ? 15.352 19.266 9 1 97.81 359 PRO A CA 1
ATOM 2750 C C . PRO A 1 359 ? 16.812 19.688 8.82 1 97.81 359 PRO A C 1
ATOM 2752 O O . PRO A 1 359 ? 17.391 19.469 7.754 1 97.81 359 PRO A O 1
ATOM 2755 N N . ALA A 1 360 ? 17.375 20.234 9.789 1 98.06 360 ALA A N 1
ATOM 2756 C CA . ALA A 1 360 ? 18.703 20.859 9.711 1 98.06 360 ALA A CA 1
ATOM 2757 C C . ALA A 1 360 ? 19.75 19.844 9.266 1 98.06 360 ALA A C 1
ATOM 2759 O O . ALA A 1 360 ? 20.594 20.141 8.414 1 98.06 360 ALA A O 1
ATOM 2760 N N . VAL A 1 361 ? 19.734 18.656 9.836 1 96.81 361 VAL A N 1
ATOM 2761 C CA . VAL A 1 361 ? 20.734 17.641 9.516 1 96.81 361 VAL A CA 1
ATOM 2762 C C . VAL A 1 361 ? 20.703 17.328 8.023 1 96.81 361 VAL A C 1
ATOM 2764 O O . VAL A 1 361 ? 21.734 17.375 7.352 1 96.81 361 VAL A O 1
ATOM 2767 N N . THR A 1 362 ? 19.516 17.078 7.531 1 95.62 362 THR A N 1
ATOM 2768 C CA . THR A 1 362 ? 19.344 16.719 6.129 1 95.62 362 THR A CA 1
ATOM 2769 C C . THR A 1 362 ? 19.781 17.859 5.219 1 95.62 362 THR A C 1
ATOM 2771 O O . THR A 1 362 ? 20.516 17.641 4.242 1 95.62 362 THR A O 1
ATOM 2774 N N . GLY A 1 363 ? 19.328 19.062 5.523 1 95.88 363 GLY A N 1
ATOM 2775 C CA . GLY A 1 363 ? 19.656 20.219 4.699 1 95.88 363 GLY A CA 1
ATOM 2776 C C . GLY A 1 363 ? 21.141 20.547 4.68 1 95.88 363 GLY A C 1
ATOM 2777 O O . GLY A 1 363 ? 21.703 20.828 3.625 1 95.88 363 GLY A O 1
ATOM 2778 N N . LEU A 1 364 ? 21.797 20.469 5.824 1 96.5 364 LEU A N 1
ATOM 2779 C CA . LEU A 1 364 ? 23.203 20.844 5.93 1 96.5 364 LEU A CA 1
ATOM 2780 C C . LEU A 1 364 ? 24.094 19.812 5.254 1 96.5 364 LEU A C 1
ATOM 2782 O O . LEU A 1 364 ? 25.109 20.156 4.648 1 96.5 364 LEU A O 1
ATOM 2786 N N . LEU A 1 365 ? 23.734 18.578 5.379 1 94.81 365 LEU A N 1
ATOM 2787 C CA . LEU A 1 365 ? 24.484 17.531 4.695 1 94.81 365 LEU A CA 1
ATOM 2788 C C . LEU A 1 365 ? 24.375 17.672 3.182 1 94.81 365 LEU A C 1
ATOM 2790 O O . LEU A 1 365 ? 25.359 17.547 2.463 1 94.81 365 LEU A O 1
ATOM 2794 N N . GLU A 1 366 ? 23.141 17.922 2.77 1 92.94 366 GLU A N 1
ATOM 2795 C CA . GLU A 1 366 ? 22.906 18.078 1.339 1 92.94 366 GLU A CA 1
ATOM 2796 C C . GLU A 1 366 ? 23.703 19.25 0.771 1 92.94 366 GLU A C 1
ATOM 2798 O O . GLU A 1 366 ? 24.172 19.203 -0.365 1 92.94 366 GLU A O 1
ATOM 2803 N N . LEU A 1 367 ? 23.844 20.312 1.559 1 93.38 367 LEU A N 1
ATOM 2804 C CA . LEU A 1 367 ? 24.531 21.516 1.116 1 93.38 367 LEU A CA 1
ATOM 2805 C C . LEU A 1 367 ? 26.047 21.375 1.318 1 93.38 367 LEU A C 1
ATOM 2807 O O . LEU A 1 367 ? 26.812 22.234 0.871 1 93.38 367 LEU A O 1
ATOM 2811 N N . GLY A 1 368 ? 26.516 20.312 2.043 1 91.94 368 GLY A N 1
ATOM 2812 C CA . GLY A 1 368 ? 27.938 20.062 2.262 1 91.94 368 GLY A CA 1
ATOM 2813 C C . GLY A 1 368 ? 28.531 20.922 3.35 1 91.94 368 GLY A C 1
ATOM 2814 O O . GLY A 1 368 ? 29.75 21.125 3.396 1 91.94 368 GLY A O 1
ATOM 2815 N N . PHE A 1 369 ? 27.688 21.5 4.207 1 92.81 369 PHE A N 1
ATOM 2816 C CA . PHE A 1 369 ? 28.172 22.422 5.234 1 92.81 369 PHE A CA 1
ATOM 2817 C C . PHE A 1 369 ? 28.672 21.656 6.449 1 92.81 369 PHE A C 1
ATOM 2819 O O . PHE A 1 369 ? 29.438 22.188 7.258 1 92.81 369 PHE A O 1
ATOM 2826 N N . VAL A 1 370 ? 28.172 20.484 6.629 1 90.38 370 VAL A N 1
ATOM 2827 C CA . VAL A 1 370 ? 28.594 19.625 7.73 1 90.38 370 VAL A CA 1
ATOM 2828 C C . VAL A 1 370 ? 28.828 18.203 7.215 1 90.38 370 VAL A C 1
ATOM 2830 O O . VAL A 1 370 ? 28.25 17.797 6.207 1 90.38 370 VAL A O 1
ATOM 2833 N N . SER A 1 371 ? 29.688 17.5 7.863 1 90.5 371 SER A N 1
ATOM 2834 C CA . SER A 1 371 ? 29.953 16.109 7.492 1 90.5 371 SER A CA 1
ATOM 2835 C C . SER A 1 371 ? 29.156 15.141 8.367 1 90.5 371 SER A C 1
ATOM 2837 O O . SER A 1 371 ? 28.719 15.508 9.461 1 90.5 371 SER A O 1
ATOM 2839 N N . GLN A 1 372 ? 28.984 14.023 7.82 1 87.69 372 GLN A N 1
ATOM 2840 C CA . GLN A 1 372 ? 28.281 12.984 8.562 1 87.69 372 GLN A CA 1
ATOM 2841 C C . GLN A 1 372 ? 29 12.656 9.867 1 87.69 372 GLN A C 1
ATOM 2843 O O . GLN A 1 372 ? 28.359 12.398 10.891 1 87.69 372 GLN A O 1
ATOM 2848 N N . SER A 1 373 ? 30.281 12.688 9.867 1 87.62 373 SER A N 1
ATOM 2849 C CA . SER A 1 373 ? 31.078 12.398 11.055 1 87.62 373 SER A CA 1
ATOM 2850 C C . SER A 1 373 ? 30.812 13.414 12.164 1 87.62 373 SER A C 1
ATOM 2852 O O . SER A 1 373 ? 30.75 13.055 13.344 1 87.62 373 SER A O 1
ATOM 2854 N N . THR A 1 374 ? 30.656 14.656 11.766 1 85.81 374 THR A N 1
ATOM 2855 C CA . THR A 1 374 ? 30.328 15.711 12.719 1 85.81 374 THR A CA 1
ATOM 2856 C C . THR A 1 374 ? 28.969 15.461 13.359 1 85.81 374 THR A C 1
ATOM 2858 O O . THR A 1 374 ? 28.797 15.68 14.555 1 85.81 374 THR A O 1
ATOM 2861 N N . MET A 1 375 ? 28.094 14.969 12.555 1 85.56 375 MET A N 1
ATOM 2862 C CA . MET A 1 375 ? 26.734 14.727 13.031 1 85.56 375 MET A CA 1
ATOM 2863 C C . MET A 1 375 ? 26.688 13.531 13.977 1 85.56 375 MET A C 1
ATOM 2865 O O . MET A 1 375 ? 25.828 13.469 14.859 1 85.56 375 MET A O 1
ATOM 2869 N N . ASP A 1 376 ? 27.594 12.656 13.797 1 85.12 376 ASP A N 1
ATOM 2870 C CA . ASP A 1 376 ? 27.609 11.43 14.586 1 85.12 376 ASP A CA 1
ATOM 2871 C C . ASP A 1 376 ? 28.266 11.656 15.945 1 85.12 376 ASP A C 1
ATOM 2873 O O . ASP A 1 376 ? 28.094 10.859 16.875 1 85.12 376 ASP A O 1
ATOM 2877 N N . ASP A 1 377 ? 28.984 12.703 16.062 1 82.94 377 ASP A N 1
ATOM 2878 C CA . ASP A 1 377 ? 29.672 13.016 17.328 1 82.94 377 ASP A CA 1
ATOM 2879 C C . ASP A 1 377 ? 28.719 13.719 18.297 1 82.94 377 ASP A C 1
ATOM 2881 O O . ASP A 1 377 ? 28.328 14.867 18.062 1 82.94 377 ASP A O 1
ATOM 2885 N N . SER A 1 378 ? 28.266 13.07 19.281 1 79.75 378 SER A N 1
ATOM 2886 C CA . SER A 1 378 ? 27.359 13.672 20.266 1 79.75 378 SER A CA 1
ATOM 2887 C C . SER A 1 378 ? 27.953 13.602 21.672 1 79.75 378 SER A C 1
ATOM 2889 O O . SER A 1 378 ? 27.219 13.586 22.656 1 79.75 378 SER A O 1
ATOM 2891 N N . THR A 1 379 ? 29.266 13.602 21.703 1 80.88 379 THR A N 1
ATOM 2892 C CA . THR A 1 379 ? 29.953 13.422 22.969 1 80.88 379 THR A CA 1
ATOM 2893 C C . THR A 1 379 ? 29.719 14.617 23.891 1 80.88 379 THR A C 1
ATOM 2895 O O . THR A 1 379 ? 29.781 14.484 25.125 1 80.88 379 THR A O 1
ATOM 2898 N N . ALA A 1 380 ? 29.438 15.703 23.359 1 87.06 380 ALA A N 1
ATOM 2899 C CA . ALA A 1 380 ? 29.281 16.922 24.156 1 87.06 380 ALA A CA 1
ATOM 2900 C C . ALA A 1 380 ? 27.859 17.078 24.672 1 87.06 380 ALA A C 1
ATOM 2902 O O . ALA A 1 380 ? 27.562 17.969 25.453 1 87.06 380 ALA A O 1
ATOM 2903 N N . LEU A 1 381 ? 27 16.203 24.266 1 90.44 381 LEU A N 1
ATOM 2904 C CA . LEU A 1 381 ? 25.594 16.297 24.625 1 90.44 381 LEU A CA 1
ATOM 2905 C C . LEU A 1 381 ? 25.203 15.203 25.609 1 90.44 381 LEU A C 1
ATOM 2907 O O . LEU A 1 381 ? 25.688 14.07 25.484 1 90.44 381 LEU A O 1
ATOM 2911 N N . GLN A 1 382 ? 24.406 15.57 26.531 1 86.69 382 GLN A N 1
ATOM 2912 C CA . GLN A 1 382 ? 23.875 14.57 27.453 1 86.69 382 GLN A CA 1
ATOM 2913 C C . GLN A 1 382 ? 22.828 13.703 26.766 1 86.69 382 GLN A C 1
ATOM 2915 O O . GLN A 1 382 ? 21.969 14.211 26.047 1 86.69 382 GLN A O 1
ATOM 2920 N N . THR A 1 383 ? 22.906 12.438 27.062 1 85.25 383 THR A N 1
ATOM 2921 C CA . THR A 1 383 ? 21.922 11.5 26.5 1 85.25 383 THR A CA 1
ATOM 2922 C C . THR A 1 383 ? 20.594 11.625 27.234 1 85.25 383 THR A C 1
ATOM 2924 O O . THR A 1 383 ? 20.562 11.797 28.453 1 85.25 383 THR A O 1
ATOM 2927 N N . LEU A 1 384 ? 19.547 11.531 26.516 1 89 384 LEU A N 1
ATOM 2928 C CA . LEU A 1 384 ? 18.203 11.555 27.109 1 89 384 LEU A CA 1
ATOM 2929 C C . LEU A 1 384 ? 17.922 10.258 27.859 1 89 384 LEU A C 1
ATOM 2931 O O . LEU A 1 384 ? 18.344 9.18 27.422 1 89 384 LEU A O 1
ATOM 2935 N N . ALA A 1 385 ? 17.281 10.312 28.922 1 89.06 385 ALA A N 1
ATOM 2936 C CA . ALA A 1 385 ? 16.922 9.141 29.719 1 89.06 385 ALA A CA 1
ATOM 2937 C C . ALA A 1 385 ? 15.633 8.5 29.203 1 89.06 385 ALA A C 1
ATOM 2939 O O . ALA A 1 385 ? 14.547 8.781 29.719 1 89.06 385 ALA A O 1
ATOM 2940 N N . GLY A 1 386 ? 15.758 7.574 28.234 1 93.12 386 GLY A N 1
ATOM 2941 C CA . GLY A 1 386 ? 14.578 6.922 27.703 1 93.12 386 GLY A CA 1
ATOM 2942 C C . GLY A 1 386 ? 13.602 7.891 27.062 1 93.12 386 GLY A C 1
ATOM 2943 O O . GLY A 1 386 ? 13.984 8.688 26.203 1 93.12 386 GLY A O 1
ATOM 2944 N N . TRP A 1 387 ? 12.328 7.758 27.625 1 96.75 387 TRP A N 1
ATOM 2945 C CA . TRP A 1 387 ? 11.305 8.594 27 1 96.75 387 TRP A CA 1
ATOM 2946 C C . TRP A 1 387 ? 10.797 9.648 27.984 1 96.75 387 TRP A C 1
ATOM 2948 O O . TRP A 1 387 ? 9.781 10.305 27.719 1 96.75 387 TRP A O 1
ATOM 2958 N N . SER A 1 388 ? 11.516 9.883 29.062 1 96.62 388 SER A N 1
ATOM 2959 C CA . SER A 1 388 ? 11.133 10.914 30.016 1 96.62 388 SER A CA 1
ATOM 2960 C C . SER A 1 388 ? 11.555 12.297 29.531 1 96.62 388 SER A C 1
ATOM 2962 O O . SER A 1 388 ? 12.539 12.43 28.797 1 96.62 388 SER A O 1
ATOM 2964 N N . LYS A 1 389 ? 10.859 13.273 29.953 1 96.19 389 LYS A N 1
ATOM 2965 C CA . LYS A 1 389 ? 11.266 14.641 29.641 1 96.19 389 LYS A CA 1
ATOM 2966 C C . LYS A 1 389 ? 12.578 15 30.328 1 96.19 389 LYS A C 1
ATOM 2968 O O . LYS A 1 389 ? 12.781 14.672 31.5 1 96.19 389 LYS A O 1
ATOM 2973 N N . ALA A 1 390 ? 13.438 15.648 29.578 1 95.75 390 ALA A N 1
ATOM 2974 C CA . ALA A 1 390 ? 14.734 16.047 30.125 1 95.75 390 ALA A CA 1
ATOM 2975 C C . ALA A 1 390 ? 14.562 17.047 31.266 1 95.75 390 ALA A C 1
ATOM 2977 O O . ALA A 1 390 ? 13.672 17.891 31.234 1 95.75 390 ALA A O 1
ATOM 2978 N N . SER A 1 391 ? 15.461 17.031 32.188 1 93.81 391 SER A N 1
ATOM 2979 C CA . SER A 1 391 ? 15.414 17.922 33.344 1 93.81 391 SER A CA 1
ATOM 2980 C C . SER A 1 391 ? 16.016 19.281 33 1 93.81 391 SER A C 1
ATOM 2982 O O . SER A 1 391 ? 15.773 20.266 33.719 1 93.81 391 SER A O 1
ATOM 2984 N N . HIS A 1 392 ? 16.828 19.359 32.031 1 93.25 392 HIS A N 1
ATOM 2985 C CA . HIS A 1 392 ? 17.438 20.609 31.594 1 93.25 392 HIS A CA 1
ATOM 2986 C C . HIS A 1 392 ? 16.844 21.047 30.25 1 93.25 392 HIS A C 1
ATOM 2988 O O . HIS A 1 392 ? 16.188 20.25 29.562 1 93.25 392 HIS A O 1
ATOM 2994 N N . SER A 1 393 ? 17.078 22.297 29.984 1 95.31 393 SER A N 1
ATOM 2995 C CA . SER A 1 393 ? 16.609 22.812 28.688 1 95.31 393 SER A CA 1
ATOM 2996 C C . SER A 1 393 ? 17.359 22.156 27.531 1 95.31 393 SER A C 1
ATOM 2998 O O . SER A 1 393 ? 18.594 22.203 27.484 1 95.31 393 SER A O 1
ATOM 3000 N N . THR A 1 394 ? 16.688 21.438 26.672 1 96.44 394 THR A N 1
ATOM 3001 C CA . THR A 1 394 ? 17.266 20.766 25.5 1 96.44 394 THR A CA 1
ATOM 3002 C C . THR A 1 394 ? 16.172 20.469 24.469 1 96.44 394 THR A C 1
ATOM 3004 O O . THR A 1 394 ? 14.992 20.688 24.719 1 96.44 394 THR A O 1
ATOM 3007 N N . PHE A 1 395 ? 16.609 20.094 23.344 1 96.5 395 PHE A N 1
ATOM 3008 C CA . PHE A 1 395 ? 15.664 19.719 22.312 1 96.5 395 PHE A CA 1
ATOM 3009 C C . PHE A 1 395 ? 15.203 18.281 22.484 1 96.5 395 PHE A C 1
ATOM 3011 O O . PHE A 1 395 ? 16.016 17.359 22.547 1 96.5 395 PHE A O 1
ATOM 3018 N N . GLN A 1 396 ? 13.969 18.094 22.625 1 96.62 396 GLN A N 1
ATOM 3019 C CA . GLN A 1 396 ? 13.281 16.812 22.719 1 96.62 396 GLN A CA 1
ATOM 3020 C C . GLN A 1 396 ? 11.875 16.906 22.125 1 96.62 396 GLN A C 1
ATOM 3022 O O . GLN A 1 396 ? 11.023 17.641 22.656 1 96.62 396 GLN A O 1
ATOM 3027 N N . ASP A 1 397 ? 11.625 16.141 21.078 1 96.44 397 ASP A N 1
ATOM 3028 C CA . ASP A 1 397 ? 10.352 16.391 20.391 1 96.44 397 ASP A CA 1
ATOM 3029 C C . ASP A 1 397 ? 9.328 15.305 20.75 1 96.44 397 ASP A C 1
ATOM 3031 O O . ASP A 1 397 ? 8.148 15.422 20.406 1 96.44 397 ASP A O 1
ATOM 3035 N N . VAL A 1 398 ? 9.711 14.156 21.375 1 98.12 398 VAL A N 1
ATOM 3036 C CA . VAL A 1 398 ? 8.781 13.141 21.859 1 98.12 398 VAL A CA 1
ATOM 3037 C C . VAL A 1 398 ? 9.148 12.766 23.297 1 98.12 398 VAL A C 1
ATOM 3039 O O . VAL A 1 398 ? 10.328 12.586 23.625 1 98.12 398 VAL A O 1
ATOM 3042 N N . TRP A 1 399 ? 8.242 12.672 24.188 1 98.06 399 TRP A N 1
ATOM 3043 C CA . TRP A 1 399 ? 8.484 12.172 25.547 1 98.06 399 TRP A CA 1
ATOM 3044 C C . TRP A 1 399 ? 7.207 11.602 26.156 1 98.06 399 TRP A C 1
ATOM 3046 O O . TRP A 1 399 ? 6.117 11.789 25.609 1 98.06 399 TRP A O 1
ATOM 3056 N N . VAL A 1 400 ? 7.316 10.852 27.172 1 98.12 400 VAL A N 1
ATOM 3057 C CA . VAL A 1 400 ? 6.215 10.195 27.875 1 98.12 400 VAL A CA 1
ATOM 3058 C C . VAL A 1 400 ? 6.207 10.617 29.328 1 98.12 400 VAL A C 1
ATOM 3060 O O . VAL A 1 400 ? 7.254 10.648 29.984 1 98.12 400 VAL A O 1
ATOM 3063 N N . ASP A 1 401 ? 5.141 11.07 29.781 1 96.44 401 ASP A N 1
ATOM 3064 C CA . ASP A 1 401 ? 4.914 11.367 31.188 1 96.44 401 ASP A CA 1
ATOM 3065 C C . ASP A 1 401 ? 3.867 10.43 31.781 1 96.44 401 ASP A C 1
ATOM 3067 O O . ASP A 1 401 ? 2.818 10.195 31.188 1 96.44 401 ASP A O 1
ATOM 3071 N N . PHE A 1 402 ? 4.098 9.836 32.938 1 95.06 402 PHE A N 1
ATOM 3072 C CA . PHE A 1 402 ? 3.145 8.945 33.594 1 95.06 402 PHE A CA 1
ATOM 3073 C C . PHE A 1 402 ? 2.436 9.664 34.75 1 95.06 402 PHE A C 1
ATOM 3075 O O . PHE A 1 402 ? 3.061 10.43 35.5 1 95.06 402 PHE A O 1
ATOM 3082 N N . ALA A 1 403 ? 1.158 9.523 34.781 1 92.12 403 ALA A N 1
ATOM 3083 C CA . ALA A 1 403 ? 0.434 10 35.938 1 92.12 403 ALA A CA 1
ATOM 3084 C C . ALA A 1 403 ? 0.846 9.227 37.188 1 92.12 403 ALA A C 1
ATOM 3086 O O . ALA A 1 403 ? 1.289 8.078 37.094 1 92.12 403 ALA A O 1
ATOM 3087 N N . PRO A 1 404 ? 0.722 9.922 38.344 1 85.19 404 PRO A N 1
ATOM 3088 C CA . PRO A 1 404 ? 0.95 9.164 39.562 1 85.19 404 PRO A CA 1
ATOM 3089 C C . PRO A 1 404 ? 0.055 7.934 39.688 1 85.19 404 PRO A C 1
ATOM 3091 O O . PRO A 1 404 ? -1.125 7.988 39.312 1 85.19 404 PRO A O 1
ATOM 3094 N N . PRO A 1 405 ? 0.662 6.93 40.031 1 79.19 405 PRO A N 1
ATOM 3095 C CA . PRO A 1 405 ? -0.09 5.672 40.062 1 79.19 405 PRO A CA 1
ATOM 3096 C C . PRO A 1 405 ? -1.283 5.727 41.031 1 79.19 405 PRO A C 1
ATOM 3098 O O . PRO A 1 405 ? -1.202 6.344 42.094 1 79.19 405 PRO A O 1
ATOM 3101 N N . THR A 1 406 ? -2.324 5.461 40.562 1 76.06 406 THR A N 1
ATOM 3102 C CA . THR A 1 406 ? -3.484 5.184 41.406 1 76.06 406 THR A CA 1
ATOM 3103 C C . THR A 1 406 ? -3.664 3.68 41.594 1 76.06 406 THR A C 1
ATOM 3105 O O . THR A 1 406 ? -4.227 3.002 40.719 1 76.06 406 THR A O 1
ATOM 3108 N N . GLY A 1 407 ? -3.213 3.145 42.656 1 77.56 407 GLY A N 1
ATOM 3109 C CA . GLY A 1 407 ? -3.174 1.698 42.812 1 77.56 407 GLY A CA 1
ATOM 3110 C C . GLY A 1 407 ? -2.164 1.029 41.906 1 77.56 407 GLY A C 1
ATOM 3111 O O . GLY A 1 407 ? -0.993 1.409 41.875 1 77.56 407 GLY A O 1
ATOM 3112 N N . GLU A 1 408 ? -2.719 0.09 41.125 1 79.75 408 GLU A N 1
ATOM 3113 C CA . GLU A 1 408 ? -1.828 -0.647 40.219 1 79.75 408 GLU A CA 1
ATOM 3114 C C . GLU A 1 408 ? -1.932 -0.133 38.781 1 79.75 408 GLU A C 1
ATOM 3116 O O . GLU A 1 408 ? -1.148 -0.53 37.938 1 79.75 408 GLU A O 1
ATOM 3121 N N . GLN A 1 409 ? -2.812 0.897 38.625 1 84.81 409 GLN A N 1
ATOM 3122 C CA . GLN A 1 409 ? -3.078 1.301 37.25 1 84.81 409 GLN A CA 1
ATOM 3123 C C . GLN A 1 409 ? -2.271 2.541 36.875 1 84.81 409 GLN A C 1
ATOM 3125 O O . GLN A 1 409 ? -1.981 3.381 37.719 1 84.81 409 GLN A O 1
ATOM 3130 N N . ARG A 1 410 ? -1.88 2.572 35.625 1 91.69 410 ARG A N 1
ATOM 3131 C CA . ARG A 1 410 ? -1.039 3.658 35.125 1 91.69 410 ARG A CA 1
ATOM 3132 C C . ARG A 1 410 ? -1.657 4.312 33.875 1 91.69 410 ARG A C 1
ATOM 3134 O O . ARG A 1 410 ? -2.33 3.646 33.094 1 91.69 410 ARG A O 1
ATOM 3141 N N . VAL A 1 411 ? -1.508 5.633 33.812 1 95.5 411 VAL A N 1
ATOM 3142 C CA . VAL A 1 411 ? -1.883 6.391 32.625 1 95.5 411 VAL A CA 1
ATOM 3143 C C . VAL A 1 411 ? -0.646 7.059 32.031 1 95.5 411 VAL A C 1
ATOM 3145 O O . VAL A 1 411 ? 0.119 7.715 32.75 1 95.5 411 VAL A O 1
ATOM 3148 N N . ALA A 1 412 ? -0.411 6.863 30.797 1 97.5 412 ALA A N 1
ATOM 3149 C CA . ALA A 1 412 ? 0.729 7.461 30.094 1 97.5 412 ALA A CA 1
ATOM 3150 C C . ALA A 1 412 ? 0.287 8.633 29.219 1 97.5 412 ALA A C 1
ATOM 3152 O O . ALA A 1 412 ? -0.684 8.516 28.469 1 97.5 412 ALA A O 1
ATOM 3153 N N . PHE A 1 413 ? 0.891 9.75 29.391 1 97.69 413 PHE A N 1
ATOM 3154 C CA . PHE A 1 413 ? 0.713 10.906 28.516 1 97.69 413 PHE A CA 1
ATOM 3155 C C . PHE A 1 413 ? 1.87 11.031 27.531 1 97.69 413 PHE A C 1
ATOM 3157 O O . PHE A 1 413 ? 3.018 11.227 27.938 1 97.69 413 PHE A O 1
ATOM 3164 N N . VAL A 1 414 ? 1.605 10.859 26.234 1 98.62 414 VAL A N 1
ATOM 3165 C CA . VAL A 1 414 ? 2.639 10.875 25.203 1 98.62 414 VAL A CA 1
ATOM 3166 C C . VAL A 1 414 ? 2.623 12.211 24.469 1 98.62 414 VAL A C 1
ATOM 3168 O O . VAL A 1 414 ? 1.627 12.57 23.844 1 98.62 414 VAL A O 1
ATOM 3171 N N . TYR A 1 415 ? 3.703 12.898 24.531 1 97.69 415 TYR A N 1
ATOM 3172 C CA . TYR A 1 415 ? 3.857 14.188 23.859 1 97.69 415 TYR A CA 1
ATOM 3173 C C . TYR A 1 415 ? 4.695 14.055 22.594 1 97.69 415 TYR A C 1
ATOM 3175 O O . TYR A 1 415 ? 5.688 13.32 22.578 1 97.69 415 TYR A O 1
ATOM 3183 N N . PHE A 1 416 ? 4.301 14.688 21.531 1 97.94 416 PHE A N 1
ATOM 3184 C CA . PHE A 1 416 ? 5.102 14.758 20.312 1 97.94 416 PHE A CA 1
ATOM 3185 C C . PHE A 1 416 ? 5.016 16.141 19.688 1 97.94 416 PHE A C 1
ATOM 3187 O O . PHE A 1 416 ? 4.156 16.391 18.828 1 97.94 416 PHE A O 1
ATOM 3194 N N . GLU A 1 417 ? 5.945 16.969 19.984 1 95.81 417 GLU A N 1
ATOM 3195 C CA . GLU A 1 417 ? 6.043 18.359 19.547 1 95.81 417 GLU A CA 1
ATOM 3196 C C . GLU A 1 417 ? 6.816 18.469 18.25 1 95.81 417 GLU A C 1
ATOM 3198 O O . GLU A 1 417 ? 7.992 18.859 18.25 1 95.81 417 GLU A O 1
ATOM 3203 N N . PHE A 1 418 ? 6.137 18.234 17.188 1 97.12 418 PHE A N 1
ATOM 3204 C CA . PHE A 1 418 ? 6.746 18.312 15.859 1 97.12 418 PHE A CA 1
ATOM 3205 C C . PHE A 1 418 ? 6.52 19.672 15.234 1 97.12 418 PHE A C 1
ATOM 3207 O O . PHE A 1 418 ? 5.457 20.281 15.406 1 97.12 418 PHE A O 1
ATOM 3214 N N . TYR A 1 419 ? 7.496 20.172 14.539 1 95.69 419 TYR A N 1
ATOM 3215 C CA . TYR A 1 419 ? 7.465 21.5 13.922 1 95.69 419 TYR A CA 1
ATOM 3216 C C . TYR A 1 419 ? 6.258 21.641 13.008 1 95.69 419 TYR A C 1
ATOM 3218 O O . TYR A 1 419 ? 6.094 20.875 12.055 1 95.69 419 TYR A O 1
ATOM 3226 N N . ASN A 1 420 ? 5.359 22.562 13.367 1 93.69 420 ASN A N 1
ATOM 3227 C CA . ASN A 1 420 ? 4.137 22.891 12.641 1 93.69 420 ASN A CA 1
ATOM 3228 C C . ASN A 1 420 ? 3.172 21.703 12.602 1 93.69 420 ASN A C 1
ATOM 3230 O O . ASN A 1 420 ? 2.301 21.641 11.734 1 93.69 420 ASN A O 1
ATOM 3234 N N . GLY A 1 421 ? 3.344 20.703 13.375 1 96.62 421 GLY A N 1
ATOM 3235 C CA . GLY A 1 421 ? 2.443 19.562 13.516 1 96.62 421 GLY A CA 1
ATOM 3236 C C . GLY A 1 421 ? 2.611 18.531 12.422 1 96.62 421 GLY A C 1
ATOM 3237 O O . GLY A 1 421 ? 1.868 17.547 12.375 1 96.62 421 GLY A O 1
ATOM 3238 N N . ALA A 1 422 ? 3.547 18.766 11.5 1 97.25 422 ALA A N 1
ATOM 3239 C CA . ALA A 1 422 ? 3.801 17.812 10.414 1 97.25 422 ALA A CA 1
ATOM 3240 C C . ALA A 1 422 ? 4.641 16.641 10.898 1 97.25 422 ALA A C 1
ATOM 3242 O O . ALA A 1 422 ? 5.562 16.812 11.695 1 97.25 422 ALA A O 1
ATOM 3243 N N . MET A 1 423 ? 4.363 15.461 10.414 1 98.25 423 MET A N 1
ATOM 3244 C CA . MET A 1 423 ? 5.047 14.258 10.883 1 98.25 423 MET A CA 1
ATOM 3245 C C . MET A 1 423 ? 5.781 13.57 9.734 1 98.25 423 MET A C 1
ATOM 3247 O O . MET A 1 423 ? 5.16 12.898 8.906 1 98.25 423 MET A O 1
ATOM 3251 N N . SER A 1 424 ? 7.094 13.68 9.758 1 98.19 424 SER A N 1
ATOM 3252 C CA . SER A 1 424 ? 7.898 12.984 8.758 1 98.19 424 SER A CA 1
ATOM 3253 C C . SER A 1 424 ? 8.031 11.5 9.086 1 98.19 424 SER A C 1
ATOM 3255 O O . SER A 1 424 ? 7.656 11.07 10.172 1 98.19 424 SER A O 1
ATOM 3257 N N . THR A 1 425 ? 8.531 10.734 8.172 1 97.38 425 THR A N 1
ATOM 3258 C CA . THR A 1 425 ? 8.672 9.297 8.336 1 97.38 425 THR A CA 1
ATOM 3259 C C . THR A 1 425 ? 9.508 8.969 9.57 1 97.38 425 THR A C 1
ATOM 3261 O O . THR A 1 425 ? 9.086 8.172 10.422 1 97.38 425 THR A O 1
ATOM 3264 N N . PRO A 1 426 ? 10.695 9.594 9.773 1 96.75 426 PRO A N 1
ATOM 3265 C CA . PRO A 1 426 ? 11.477 9.297 10.977 1 96.75 426 PRO A CA 1
ATOM 3266 C C . PRO A 1 426 ? 10.766 9.727 12.266 1 96.75 426 PRO A C 1
ATOM 3268 O O . PRO A 1 426 ? 10.914 9.078 13.305 1 96.75 426 PRO A O 1
ATOM 3271 N N . GLN A 1 427 ? 10.047 10.789 12.164 1 98.06 427 GLN A N 1
ATOM 3272 C CA . GLN A 1 427 ? 9.297 11.25 13.328 1 98.06 427 GLN A CA 1
ATOM 3273 C C . GLN A 1 427 ? 8.211 10.25 13.711 1 98.06 427 GLN A C 1
ATOM 3275 O O . GLN A 1 427 ? 8 9.977 14.891 1 98.06 427 GLN A O 1
ATOM 3280 N N . CYS A 1 428 ? 7.496 9.742 12.734 1 98.38 428 CYS A N 1
ATOM 3281 C CA . CYS A 1 428 ? 6.512 8.695 12.992 1 98.38 428 CYS A CA 1
ATOM 3282 C C . CYS A 1 428 ? 7.164 7.473 13.625 1 98.38 428 CYS A C 1
ATOM 3284 O O . CYS A 1 428 ? 6.602 6.863 14.539 1 98.38 428 CYS A O 1
ATOM 3286 N N . SER A 1 429 ? 8.344 7.141 13.117 1 97.06 429 SER A N 1
ATOM 3287 C CA . SER A 1 429 ? 9.07 6 13.672 1 97.06 429 SER A CA 1
ATOM 3288 C C . SER A 1 429 ? 9.398 6.211 15.141 1 97.06 429 SER A C 1
ATOM 3290 O O . SER A 1 429 ? 9.242 5.297 15.953 1 97.06 429 SER A O 1
ATOM 3292 N N . ARG A 1 430 ? 9.852 7.367 15.484 1 96.88 430 ARG A N 1
ATOM 3293 C CA . ARG A 1 430 ? 10.18 7.68 16.875 1 96.88 430 ARG A CA 1
ATOM 3294 C C . ARG A 1 430 ? 8.93 7.633 17.75 1 96.88 430 ARG A C 1
ATOM 3296 O O . ARG A 1 430 ? 8.984 7.168 18.891 1 96.88 430 ARG A O 1
ATOM 3303 N N . LEU A 1 431 ? 7.859 8.18 17.25 1 98.44 431 LEU A N 1
ATOM 3304 C CA . LEU A 1 431 ? 6.605 8.133 17.984 1 98.44 431 LEU A CA 1
ATOM 3305 C C . LEU A 1 431 ? 6.172 6.691 18.234 1 98.44 431 LEU A C 1
ATOM 3307 O O . LEU A 1 431 ? 5.691 6.352 19.312 1 98.44 431 LEU A O 1
ATOM 3311 N N . ILE A 1 432 ? 6.277 5.82 17.219 1 98.19 432 ILE A N 1
ATOM 3312 C CA . ILE A 1 432 ? 5.93 4.41 17.344 1 98.19 432 ILE A CA 1
ATOM 3313 C C . ILE A 1 432 ? 6.789 3.756 18.422 1 98.19 432 ILE A C 1
ATOM 3315 O O . ILE A 1 432 ? 6.289 2.977 19.234 1 98.19 432 ILE A O 1
ATOM 3319 N N . GLU A 1 433 ? 8.094 4.074 18.422 1 96.94 433 GLU A N 1
ATOM 3320 C CA . GLU A 1 433 ? 8.984 3.531 19.453 1 96.94 433 GLU A CA 1
ATOM 3321 C C . GLU A 1 433 ? 8.531 3.943 20.844 1 96.94 433 GLU A C 1
ATOM 3323 O O . GLU A 1 433 ? 8.555 3.135 21.781 1 96.94 433 GLU A O 1
ATOM 3328 N N . ALA A 1 434 ? 8.156 5.184 20.969 1 98.25 434 ALA A N 1
ATOM 3329 C CA . ALA A 1 434 ? 7.641 5.664 22.25 1 98.25 434 ALA A CA 1
ATOM 3330 C C . ALA A 1 434 ? 6.363 4.926 22.641 1 98.25 434 ALA A C 1
ATOM 3332 O O . ALA A 1 434 ? 6.184 4.551 23.812 1 98.25 434 ALA A O 1
ATOM 3333 N N . LEU A 1 435 ? 5.512 4.738 21.719 1 98.44 435 LEU A N 1
ATOM 3334 C CA . LEU A 1 435 ? 4.25 4.055 21.984 1 98.44 435 LEU A CA 1
ATOM 3335 C C . LEU A 1 435 ? 4.48 2.588 22.312 1 98.44 435 LEU A C 1
ATOM 3337 O O . LEU A 1 435 ? 3.756 2.01 23.125 1 98.44 435 LEU A O 1
ATOM 3341 N N . GLN A 1 436 ? 5.41 1.999 21.625 1 96.62 436 GLN A N 1
ATOM 3342 C CA . GLN A 1 436 ? 5.77 0.623 21.953 1 96.62 436 GLN A CA 1
ATOM 3343 C C . GLN A 1 436 ? 6.285 0.511 23.375 1 96.62 436 GLN A C 1
ATOM 3345 O O . GLN A 1 436 ? 5.949 -0.438 24.094 1 96.62 436 GLN A O 1
ATOM 3350 N N . TYR A 1 437 ? 7.133 1.468 23.812 1 97.12 437 TYR A N 1
ATOM 3351 C CA . TYR A 1 437 ? 7.586 1.536 25.203 1 97.12 437 TYR A CA 1
ATOM 3352 C C . TYR A 1 437 ? 6.402 1.615 26.156 1 97.12 437 TYR A C 1
ATOM 3354 O O . TYR A 1 437 ? 6.336 0.867 27.141 1 97.12 437 TYR A O 1
ATOM 3362 N N . VAL A 1 438 ? 5.508 2.459 25.828 1 98 438 VAL A N 1
ATOM 3363 C CA . VAL A 1 438 ? 4.324 2.648 26.656 1 98 438 VAL A CA 1
ATOM 3364 C C . VAL A 1 438 ? 3.516 1.354 26.703 1 98 438 VAL A C 1
ATOM 3366 O O . VAL A 1 438 ? 3.025 0.959 27.766 1 98 438 VAL A O 1
ATOM 3369 N N . ALA A 1 439 ? 3.34 0.703 25.578 1 96.62 439 ALA A N 1
ATOM 3370 C CA . ALA A 1 439 ? 2.559 -0.527 25.484 1 96.62 439 ALA A CA 1
ATOM 3371 C C . ALA A 1 439 ? 3.188 -1.646 26.312 1 96.62 439 ALA A C 1
ATOM 3373 O O . ALA A 1 439 ? 2.51 -2.609 26.672 1 96.62 439 ALA A O 1
ATOM 3374 N N . SER A 1 440 ? 4.469 -1.549 26.531 1 94.75 440 SER A N 1
ATOM 3375 C CA . SER A 1 440 ? 5.176 -2.592 27.266 1 94.75 440 SER A CA 1
ATOM 3376 C C . SER A 1 440 ? 5.027 -2.408 28.781 1 94.75 440 SER A C 1
ATOM 3378 O O . SER A 1 440 ? 5.367 -3.303 29.547 1 94.75 440 SER A O 1
ATOM 3380 N N . VAL A 1 441 ? 4.48 -1.265 29.156 1 93.31 441 VAL A N 1
ATOM 3381 C CA . VAL A 1 441 ? 4.289 -0.973 30.578 1 93.31 441 VAL A CA 1
ATOM 3382 C C . VAL A 1 441 ? 3.182 -1.857 31.141 1 93.31 441 VAL A C 1
ATOM 3384 O O . VAL A 1 441 ? 2.109 -1.978 30.547 1 93.31 441 VAL A O 1
ATOM 3387 N N . GLU A 1 442 ? 3.463 -2.467 32.281 1 90.44 442 GLU A N 1
ATOM 3388 C CA . GLU A 1 442 ? 2.473 -3.324 32.906 1 90.44 442 GLU A CA 1
ATOM 3389 C C . GLU A 1 442 ? 1.365 -2.496 33.562 1 90.44 442 GLU A C 1
ATOM 3391 O O . GLU A 1 442 ? 1.603 -1.369 34 1 90.44 442 GLU A O 1
ATOM 3396 N N . CYS A 1 443 ? 0.219 -2.928 33.562 1 90.38 443 CYS A N 1
ATOM 3397 C CA . CYS A 1 443 ? -0.952 -2.355 34.219 1 90.38 443 CYS A CA 1
ATOM 3398 C C . CYS A 1 443 ? -1.297 -0.995 33.625 1 90.38 443 CYS A C 1
ATOM 3400 O O . CYS A 1 443 ? -1.655 -0.068 34.344 1 90.38 443 CYS A O 1
ATOM 3402 N N . LEU A 1 444 ? -1 -0.76 32.406 1 94.38 444 LEU A N 1
ATOM 3403 C CA . LEU A 1 444 ? -1.408 0.453 31.719 1 94.38 444 LEU A CA 1
ATOM 3404 C C . LEU A 1 444 ? -2.908 0.443 31.438 1 94.38 444 LEU A C 1
ATOM 3406 O O . LEU A 1 444 ? -3.424 -0.489 30.812 1 94.38 444 LEU A O 1
ATOM 3410 N N . GLU A 1 445 ? -3.574 1.462 31.938 1 94.44 445 GLU A N 1
ATOM 3411 C CA . GLU A 1 445 ? -5.02 1.506 31.719 1 94.44 445 GLU A CA 1
ATOM 3412 C C . GLU A 1 445 ? -5.371 2.389 30.531 1 94.44 445 GLU A C 1
ATOM 3414 O O . GLU A 1 445 ? -6.367 2.143 29.844 1 94.44 445 GLU A O 1
ATOM 3419 N N . ALA A 1 446 ? -4.535 3.482 30.344 1 96.69 446 ALA A N 1
ATOM 3420 C CA . ALA A 1 446 ? -4.832 4.398 29.234 1 96.69 446 ALA A CA 1
ATOM 3421 C C . ALA A 1 446 ? -3.561 5.051 28.703 1 96.69 446 ALA A C 1
ATOM 3423 O O . ALA A 1 446 ? -2.58 5.203 29.438 1 96.69 446 ALA A O 1
ATOM 3424 N N . VAL A 1 447 ? -3.576 5.359 27.484 1 98.12 447 VAL A N 1
ATOM 3425 C CA . VAL A 1 447 ? -2.553 6.172 26.828 1 98.12 447 VAL A CA 1
ATOM 3426 C C . VAL A 1 447 ? -3.193 7.418 26.234 1 98.12 447 VAL A C 1
ATOM 3428 O O . VAL A 1 447 ? -4.219 7.332 25.547 1 98.12 447 VAL A O 1
ATOM 3431 N N . VAL A 1 448 ? -2.691 8.586 26.547 1 98.44 448 VAL A N 1
ATOM 3432 C CA . VAL A 1 448 ? -3.211 9.867 26.078 1 98.44 448 VAL A CA 1
ATOM 3433 C C . VAL A 1 448 ? -2.217 10.508 25.109 1 98.44 448 VAL A C 1
ATOM 3435 O O . VAL A 1 448 ? -1.084 10.812 25.5 1 98.44 448 VAL A O 1
ATOM 3438 N N . LEU A 1 449 ? -2.613 10.641 23.875 1 98.75 449 LEU A N 1
ATOM 3439 C CA . LEU A 1 449 ? -1.807 11.375 22.922 1 98.75 449 LEU A CA 1
ATOM 3440 C C . LEU A 1 449 ? -2.008 12.883 23.078 1 98.75 449 LEU A C 1
ATOM 3442 O O . LEU A 1 449 ? -3.094 13.398 22.797 1 98.75 449 LEU A O 1
ATOM 3446 N N . MET A 1 450 ? -0.974 13.57 23.406 1 97.75 450 MET A N 1
ATOM 3447 C CA . MET A 1 450 ? -1.076 14.984 23.75 1 97.75 450 MET A CA 1
ATOM 3448 C C . MET A 1 450 ? -0.729 15.867 22.562 1 97.75 450 MET A C 1
ATOM 3450 O O . MET A 1 450 ? -1.07 17.047 22.531 1 97.75 450 MET A O 1
ATOM 3454 N N . GLY A 1 451 ? -0.042 15.312 21.531 1 96.5 451 GLY A N 1
ATOM 3455 C CA . GLY A 1 451 ? 0.396 16.109 20.391 1 96.5 451 GLY A CA 1
ATOM 3456 C C . GLY A 1 451 ? 1.259 17.297 20.797 1 96.5 451 GLY A C 1
ATOM 3457 O O . GLY A 1 451 ? 1.966 17.234 21.812 1 96.5 451 GLY A O 1
ATOM 3458 N N . GLY A 1 452 ? 1.343 18.297 19.953 1 92.69 452 GLY A N 1
ATOM 3459 C CA . GLY A 1 452 ? 2.02 19.547 20.266 1 92.69 452 GLY A CA 1
ATOM 3460 C C . GLY A 1 452 ? 1.104 20.578 20.891 1 92.69 452 GLY A C 1
ATOM 3461 O O . GLY A 1 452 ? -0.112 20.391 20.953 1 92.69 452 GLY A O 1
ATOM 3462 N N . ASN A 1 453 ? 1.669 21.609 21.328 1 87.12 453 ASN A N 1
ATOM 3463 C CA . ASN A 1 453 ? 0.911 22.641 22.031 1 87.12 453 ASN A CA 1
ATOM 3464 C C . ASN A 1 453 ? 0.103 23.484 21.047 1 87.12 453 ASN A C 1
ATOM 3466 O O . ASN A 1 453 ? -1.058 23.812 21.312 1 87.12 453 ASN A O 1
ATOM 3470 N N . SER A 1 454 ? 0.698 23.844 19.953 1 89.25 454 SER A N 1
ATOM 3471 C CA . SER A 1 454 ? 0.026 24.719 19 1 89.25 454 SER A CA 1
ATOM 3472 C C . SER A 1 454 ? -0.699 23.906 17.922 1 89.25 454 SER A C 1
ATOM 3474 O O . SER A 1 454 ? -1.698 24.375 17.375 1 89.25 454 SER A O 1
ATOM 3476 N N . TYR A 1 455 ? -0.141 22.859 17.516 1 95.25 455 TYR A N 1
ATOM 3477 C CA . TYR A 1 455 ? -0.742 21.859 16.641 1 95.25 455 TYR A CA 1
ATOM 3478 C C . TYR A 1 455 ? -0.711 20.484 17.266 1 95.25 455 TYR A C 1
ATOM 3480 O O . TYR A 1 455 ? 0.332 20.031 17.75 1 95.25 455 TYR A O 1
ATOM 3488 N N . PHE A 1 456 ? -1.842 19.844 17.297 1 97.12 456 PHE A N 1
ATOM 3489 C CA . PHE A 1 456 ? -1.815 18.422 17.625 1 97.12 456 PHE A CA 1
ATOM 3490 C C . PHE A 1 456 ? -1.036 17.625 16.578 1 97.12 456 PHE A C 1
ATOM 3492 O O . PHE A 1 456 ? 0.002 17.047 16.891 1 97.12 456 PHE A O 1
ATOM 3499 N N . SER A 1 457 ? -1.526 17.672 15.367 1 98 457 SER A N 1
ATOM 3500 C CA . SER A 1 457 ? -0.874 17.078 14.203 1 98 457 SER A CA 1
ATOM 3501 C C . SER A 1 457 ? -1.518 17.562 12.906 1 98 457 SER A C 1
ATOM 3503 O O . SER A 1 457 ? -2.725 17.797 12.859 1 98 457 SER A O 1
ATOM 3505 N N . ASN A 1 458 ? -0.688 17.672 11.875 1 97.38 458 ASN A N 1
ATOM 3506 C CA . ASN A 1 458 ? -1.201 18.047 10.562 1 97.38 458 ASN A CA 1
ATOM 3507 C C . ASN A 1 458 ? -0.975 16.938 9.539 1 97.38 458 ASN A C 1
ATOM 3509 O O . ASN A 1 458 ? -1.127 17.172 8.336 1 97.38 458 ASN A O 1
ATOM 3513 N N . GLY A 1 459 ? -0.583 15.805 10.031 1 97.69 459 GLY A N 1
ATOM 3514 C CA . GLY A 1 459 ? -0.382 14.695 9.117 1 97.69 459 GLY A CA 1
ATOM 3515 C C . GLY A 1 459 ? 1.012 14.664 8.516 1 97.69 459 GLY A C 1
ATOM 3516 O O . GLY A 1 459 ? 1.997 14.938 9.203 1 97.69 459 GLY A O 1
ATOM 3517 N N . ILE A 1 460 ? 1.162 14.266 7.27 1 97.44 460 ILE A N 1
ATOM 3518 C CA . ILE A 1 460 ? 2.453 13.984 6.648 1 97.44 460 ILE A CA 1
ATOM 3519 C C . ILE A 1 460 ? 3.234 15.289 6.477 1 97.44 460 ILE A C 1
ATOM 3521 O O . ILE A 1 460 ? 2.645 16.375 6.418 1 97.44 460 ILE A O 1
ATOM 3525 N N . ALA A 1 461 ? 4.531 15.172 6.367 1 98.38 461 ALA A N 1
ATOM 3526 C CA . ALA A 1 461 ? 5.426 16.328 6.305 1 98.38 461 ALA A CA 1
ATOM 3527 C C . ALA A 1 461 ? 5.676 16.75 4.859 1 98.38 461 ALA A C 1
ATOM 3529 O O . ALA A 1 461 ? 6.699 16.391 4.27 1 98.38 461 ALA A O 1
ATOM 3530 N N . LEU A 1 462 ? 4.891 17.688 4.383 1 98.31 462 LEU A N 1
ATOM 3531 C CA . LEU A 1 462 ? 4.891 18.062 2.977 1 98.31 462 LEU A CA 1
ATOM 3532 C C . LEU A 1 462 ? 6.203 18.75 2.598 1 98.31 462 LEU A C 1
ATOM 3534 O O . LEU A 1 462 ? 6.676 18.609 1.469 1 98.31 462 LEU A O 1
ATOM 3538 N N . ASN A 1 463 ? 6.832 19.5 3.523 1 98.12 463 ASN A N 1
ATOM 3539 C CA . ASN A 1 463 ? 8.109 20.141 3.23 1 98.12 463 ASN A CA 1
ATOM 3540 C C . ASN A 1 463 ? 9.203 19.109 2.971 1 98.12 463 ASN A C 1
ATOM 3542 O O . ASN A 1 463 ? 9.977 19.25 2.018 1 98.12 463 ASN A O 1
ATOM 3546 N N . VAL A 1 464 ? 9.25 18.094 3.836 1 98.38 464 VAL A N 1
ATOM 3547 C CA . VAL A 1 464 ? 10.234 17.031 3.678 1 98.38 464 VAL A CA 1
ATOM 3548 C C . VAL A 1 464 ? 9.977 16.281 2.367 1 98.38 464 VAL A C 1
ATOM 3550 O O . VAL A 1 464 ? 10.922 15.961 1.641 1 98.38 464 VAL A O 1
ATOM 3553 N N . ILE A 1 465 ? 8.734 16.062 2.062 1 98.31 465 ILE A N 1
ATOM 3554 C CA . ILE A 1 465 ? 8.336 15.344 0.856 1 98.31 465 ILE A CA 1
ATOM 3555 C C . ILE A 1 465 ? 8.742 16.141 -0.378 1 98.31 465 ILE A C 1
ATOM 3557 O O . ILE A 1 465 ? 9.336 15.602 -1.312 1 98.31 465 ILE A O 1
ATOM 3561 N N . GLU A 1 466 ? 8.445 17.453 -0.385 1 97.69 466 GLU A N 1
ATOM 3562 C CA . GLU A 1 466 ? 8.75 18.312 -1.526 1 97.69 466 GLU A CA 1
ATOM 3563 C C . GLU A 1 466 ? 10.258 18.422 -1.749 1 97.69 466 GLU A C 1
ATOM 3565 O O . GLU A 1 466 ? 10.719 18.562 -2.885 1 97.69 466 GLU A O 1
ATOM 3570 N N . ALA A 1 467 ? 11.016 18.312 -0.723 1 97.38 467 ALA A N 1
ATOM 3571 C CA . ALA A 1 467 ? 12.469 18.453 -0.799 1 97.38 467 ALA A CA 1
ATOM 3572 C C . ALA A 1 467 ? 13.125 17.172 -1.284 1 97.38 467 ALA A C 1
ATOM 3574 O O . ALA A 1 467 ? 14.297 17.172 -1.685 1 97.38 467 ALA A O 1
ATOM 3575 N N . SER A 1 468 ? 12.375 16.109 -1.308 1 96.5 468 SER A N 1
ATOM 3576 C CA . SER A 1 468 ? 12.914 14.805 -1.696 1 96.5 468 SER A CA 1
ATOM 3577 C C . SER A 1 468 ? 13.172 14.742 -3.197 1 96.5 468 SER A C 1
ATOM 3579 O O . SER A 1 468 ? 12.508 15.422 -3.979 1 96.5 468 SER A O 1
ATOM 3581 N N . CYS A 1 469 ? 14.203 13.883 -3.545 1 93.06 469 CYS A N 1
ATOM 3582 C CA . CYS A 1 469 ? 14.5 13.656 -4.957 1 93.06 469 CYS A CA 1
ATOM 3583 C C . CYS A 1 469 ? 13.359 12.906 -5.637 1 93.06 469 CYS A C 1
ATOM 3585 O O . CYS A 1 469 ? 13.211 12.969 -6.859 1 93.06 469 CYS A O 1
ATOM 3587 N N . ASP A 1 470 ? 12.57 12.227 -4.883 1 94 470 ASP A N 1
ATOM 3588 C CA . ASP A 1 470 ? 11.383 11.508 -5.336 1 94 470 ASP A CA 1
ATOM 3589 C C . ASP A 1 470 ? 10.211 11.734 -4.383 1 94 470 ASP A C 1
ATOM 3591 O O . ASP A 1 470 ? 9.93 10.891 -3.525 1 94 470 ASP A O 1
ATOM 3595 N N . PRO A 1 471 ? 9.492 12.773 -4.59 1 96.62 471 PRO A N 1
ATOM 3596 C CA . PRO A 1 471 ? 8.422 13.148 -3.668 1 96.62 471 PRO A CA 1
ATOM 3597 C C . PRO A 1 471 ? 7.34 12.078 -3.553 1 96.62 471 PRO A C 1
ATOM 3599 O O . PRO A 1 471 ? 6.77 11.883 -2.475 1 96.62 471 PRO A O 1
ATOM 3602 N N . SER A 1 472 ? 7.035 11.367 -4.652 1 95.62 472 SER A N 1
ATOM 3603 C CA . SER A 1 472 ? 6.02 10.32 -4.617 1 95.62 472 SER A CA 1
ATOM 3604 C C . SER A 1 472 ? 6.422 9.188 -3.68 1 95.62 472 SER A C 1
ATOM 3606 O O . SER A 1 472 ? 5.629 8.758 -2.84 1 95.62 472 SER A O 1
ATOM 3608 N N . THR A 1 473 ? 7.617 8.719 -3.809 1 94.56 473 THR A N 1
ATOM 3609 C CA . THR A 1 473 ? 8.109 7.641 -2.957 1 94.56 473 THR A CA 1
ATOM 3610 C C . THR A 1 473 ? 8.172 8.094 -1.5 1 94.56 473 THR A C 1
ATOM 3612 O O . THR A 1 473 ? 7.852 7.324 -0.592 1 94.56 473 THR A O 1
ATOM 3615 N N . GLU A 1 474 ? 8.633 9.344 -1.272 1 97.19 474 GLU A N 1
ATOM 3616 C CA . GLU A 1 474 ? 8.68 9.859 0.091 1 97.19 474 GLU A CA 1
ATOM 3617 C C . GLU A 1 474 ? 7.281 9.977 0.688 1 97.19 474 GLU A C 1
ATOM 3619 O O . GLU A 1 474 ? 7.082 9.695 1.873 1 97.19 474 GLU A O 1
ATOM 3624 N N . SER A 1 475 ? 6.324 10.445 -0.112 1 98.25 475 SER A N 1
ATOM 3625 C CA . SER A 1 475 ? 4.941 10.492 0.344 1 98.25 475 SER A CA 1
ATOM 3626 C C . SER A 1 475 ? 4.453 9.117 0.775 1 98.25 475 SER A C 1
ATOM 3628 O O . SER A 1 475 ? 3.789 8.977 1.806 1 98.25 475 SER A O 1
ATOM 3630 N N . TRP A 1 476 ? 4.785 8.125 -0.035 1 98.06 476 TRP A N 1
ATOM 3631 C CA . TRP A 1 476 ? 4.383 6.742 0.222 1 98.06 476 TRP A CA 1
ATOM 3632 C C . TRP A 1 476 ? 4.965 6.242 1.537 1 98.06 476 TRP A C 1
ATOM 3634 O O . TRP A 1 476 ? 4.254 5.66 2.361 1 98.06 476 TRP A O 1
ATOM 3644 N N . ARG A 1 477 ? 6.219 6.445 1.743 1 96.94 477 ARG A N 1
ATOM 3645 C CA . ARG A 1 477 ? 6.863 6.031 2.986 1 96.94 477 ARG A CA 1
ATOM 3646 C C . ARG A 1 477 ? 6.227 6.719 4.188 1 96.94 477 ARG A C 1
ATOM 3648 O O . ARG A 1 477 ? 5.949 6.078 5.203 1 96.94 477 ARG A O 1
ATOM 3655 N N . ASN A 1 478 ? 6.039 7.973 4.047 1 98.38 478 ASN A N 1
ATOM 3656 C CA . ASN A 1 478 ? 5.492 8.781 5.137 1 98.38 478 ASN A CA 1
ATOM 3657 C C . ASN A 1 478 ? 4.074 8.352 5.492 1 98.38 478 ASN A C 1
ATOM 3659 O O . ASN A 1 478 ? 3.748 8.18 6.672 1 98.38 478 ASN A O 1
ATOM 3663 N N . ILE A 1 479 ? 3.217 8.156 4.48 1 98.44 479 ILE A N 1
ATOM 3664 C CA . ILE A 1 479 ? 1.821 7.816 4.738 1 98.44 479 ILE A CA 1
ATOM 3665 C C . ILE A 1 479 ? 1.736 6.434 5.375 1 98.44 479 ILE A C 1
ATOM 3667 O O . ILE A 1 479 ? 0.902 6.195 6.254 1 98.44 479 ILE A O 1
ATOM 3671 N N . ASN A 1 480 ? 2.527 5.484 4.938 1 98.25 480 ASN A N 1
ATOM 3672 C CA . ASN A 1 480 ? 2.539 4.156 5.539 1 98.25 480 ASN A CA 1
ATOM 3673 C C . ASN A 1 480 ? 2.957 4.211 7.008 1 98.25 480 ASN A C 1
ATOM 3675 O O . ASN A 1 480 ? 2.402 3.496 7.84 1 98.25 480 ASN A O 1
ATOM 3679 N N . ARG A 1 481 ? 3.896 5.043 7.281 1 98 481 ARG A N 1
ATOM 3680 C CA . ARG A 1 481 ? 4.418 5.051 8.641 1 98 481 ARG A CA 1
ATOM 3681 C C . ARG A 1 481 ? 3.426 5.699 9.602 1 98 481 ARG A C 1
ATOM 3683 O O . ARG A 1 481 ? 3.318 5.289 10.766 1 98 481 ARG A O 1
ATOM 3690 N N . ILE A 1 482 ? 2.789 6.77 9.18 1 98.44 482 ILE A N 1
ATOM 3691 C CA . ILE A 1 482 ? 1.766 7.34 10.047 1 98.44 482 ILE A CA 1
ATOM 3692 C C . ILE A 1 482 ? 0.622 6.344 10.227 1 98.44 482 ILE A C 1
ATOM 3694 O O . ILE A 1 482 ? 0.013 6.27 11.289 1 98.44 482 ILE A O 1
ATOM 3698 N N . ASP A 1 483 ? 0.252 5.586 9.148 1 98.5 483 ASP A N 1
ATOM 3699 C CA . ASP A 1 483 ? -0.735 4.516 9.273 1 98.5 483 ASP A CA 1
ATOM 3700 C C . ASP A 1 483 ? -0.332 3.521 10.359 1 98.5 483 ASP A C 1
ATOM 3702 O O . ASP A 1 483 ? -1.188 2.984 11.07 1 98.5 483 ASP A O 1
ATOM 3706 N N . ASP A 1 484 ? 0.951 3.248 10.461 1 97.88 484 ASP A N 1
ATOM 3707 C CA . ASP A 1 484 ? 1.444 2.328 11.477 1 97.88 484 ASP A CA 1
ATOM 3708 C C . ASP A 1 484 ? 1.221 2.893 12.883 1 97.88 484 ASP A C 1
ATOM 3710 O O . ASP A 1 484 ? 0.979 2.143 13.828 1 97.88 484 ASP A O 1
ATOM 3714 N N . VAL A 1 485 ? 1.37 4.215 13.039 1 98.56 485 VAL A N 1
ATOM 3715 C CA . VAL A 1 485 ? 1.034 4.852 14.305 1 98.56 485 VAL A CA 1
ATOM 3716 C C . VAL A 1 485 ? -0.43 4.582 14.648 1 98.56 485 VAL A C 1
ATOM 3718 O O . VAL A 1 485 ? -0.749 4.168 15.766 1 98.56 485 VAL A O 1
ATOM 3721 N N . VAL A 1 486 ? -1.271 4.832 13.719 1 98.75 486 VAL A N 1
ATOM 3722 C CA . VAL A 1 486 ? -2.707 4.688 13.93 1 98.75 486 VAL A CA 1
ATOM 3723 C C . VAL A 1 486 ? -3.043 3.221 14.195 1 98.75 486 VAL A C 1
ATOM 3725 O O . VAL A 1 486 ? -3.941 2.916 14.984 1 98.75 486 VAL A O 1
ATOM 3728 N N . HIS A 1 487 ? -2.332 2.342 13.523 1 97.69 487 HIS A N 1
ATOM 3729 C CA . HIS A 1 487 ? -2.535 0.914 13.742 1 97.69 487 HIS A CA 1
ATOM 3730 C C . HIS A 1 487 ? -2.281 0.538 15.195 1 97.69 487 HIS A C 1
ATOM 3732 O O . HIS A 1 487 ? -2.965 -0.329 15.742 1 97.69 487 HIS A O 1
ATOM 3738 N N . MET A 1 488 ? -1.302 1.133 15.867 1 97.44 488 MET A N 1
ATOM 3739 C CA . MET A 1 488 ? -1.066 0.896 17.297 1 97.44 488 MET A CA 1
ATOM 3740 C C . MET A 1 488 ? -2.293 1.273 18.109 1 97.44 488 MET A C 1
ATOM 3742 O O . MET A 1 488 ? -2.656 0.566 19.062 1 97.44 488 MET A O 1
ATOM 3746 N N . LEU A 1 489 ? -2.93 2.289 17.688 1 98.44 489 LEU A N 1
ATOM 3747 C CA . LEU A 1 489 ? -4.078 2.809 18.438 1 98.44 489 LEU A CA 1
ATOM 3748 C C . LEU A 1 489 ? -5.305 1.93 18.219 1 98.44 489 LEU A C 1
ATOM 3750 O O . LEU A 1 489 ? -6.145 1.805 19.109 1 98.44 489 LEU A O 1
ATOM 3754 N N . LEU A 1 490 ? -5.402 1.355 17.094 1 98.25 490 LEU A N 1
ATOM 3755 C CA . LEU A 1 490 ? -6.617 0.641 16.703 1 98.25 490 LEU A CA 1
ATOM 3756 C C . LEU A 1 490 ? -6.504 -0.841 17.047 1 98.25 490 LEU A C 1
ATOM 3758 O O . LEU A 1 490 ? -7.52 -1.523 17.219 1 98.25 490 LEU A O 1
ATOM 3762 N N . GLU A 1 491 ? -5.312 -1.297 17.156 1 95.56 491 GLU A N 1
ATOM 3763 C CA . GLU A 1 491 ? -5.184 -2.744 17.297 1 95.56 491 GLU A CA 1
ATOM 3764 C C . GLU A 1 491 ? -4.32 -3.104 18.5 1 95.56 491 GLU A C 1
ATOM 3766 O O . GLU A 1 491 ? -4.758 -3.846 19.391 1 95.56 491 GLU A O 1
ATOM 3771 N N . VAL A 1 492 ? -3.086 -2.549 18.656 1 94.75 492 VAL A N 1
ATOM 3772 C CA . VAL A 1 492 ? -2.109 -2.98 19.641 1 94.75 492 VAL A CA 1
ATOM 3773 C C . VAL A 1 492 ? -2.621 -2.658 21.047 1 94.75 492 VAL A C 1
ATOM 3775 O O . VAL A 1 492 ? -2.646 -3.529 21.922 1 94.75 492 VAL A O 1
ATOM 3778 N N . PHE A 1 493 ? -3.033 -1.442 21.297 1 97.56 493 PHE A N 1
ATOM 3779 C CA . PHE A 1 493 ? -3.463 -1.03 22.625 1 97.56 493 PHE A CA 1
ATOM 3780 C C . PHE A 1 493 ? -4.785 -1.689 23 1 97.56 493 PHE A C 1
ATOM 3782 O O . PHE A 1 493 ? -4.93 -2.229 24.094 1 97.56 493 PHE A O 1
ATOM 3789 N N . PRO A 1 494 ? -5.746 -1.703 22.062 1 96.25 494 PRO A N 1
ATOM 3790 C CA . PRO A 1 494 ? -7 -2.385 22.406 1 96.25 494 PRO A CA 1
ATOM 3791 C C . PRO A 1 494 ? -6.801 -3.859 22.734 1 96.25 494 PRO A C 1
ATOM 3793 O O . PRO A 1 494 ? -7.469 -4.391 23.625 1 96.25 494 PRO A O 1
ATOM 3796 N N . ARG A 1 495 ? -5.945 -4.535 22.078 1 92.94 495 ARG A N 1
ATOM 3797 C CA . ARG A 1 495 ? -5.66 -5.938 22.359 1 92.94 495 ARG A CA 1
ATOM 3798 C C . ARG A 1 495 ? -5.156 -6.117 23.781 1 92.94 495 ARG A C 1
ATOM 3800 O O . ARG A 1 495 ? -5.332 -7.184 24.375 1 92.94 495 ARG A O 1
ATOM 3807 N N . LYS A 1 496 ? -4.559 -5.102 24.328 1 94.69 496 LYS A N 1
ATOM 3808 C CA . LYS A 1 496 ? -4.031 -5.129 25.703 1 94.69 496 LYS A CA 1
ATOM 3809 C C . LYS A 1 496 ? -5.02 -4.512 26.688 1 94.69 496 LYS A C 1
ATOM 3811 O O . LYS A 1 496 ? -4.68 -4.262 27.844 1 94.69 496 LYS A O 1
ATOM 3816 N N . ASN A 1 497 ? -6.223 -4.199 26.188 1 95.56 497 ASN A N 1
ATOM 3817 C CA . ASN A 1 497 ? -7.293 -3.6 26.984 1 95.56 497 ASN A CA 1
ATOM 3818 C C . ASN A 1 497 ? -6.895 -2.229 27.516 1 95.56 497 ASN A C 1
ATOM 3820 O O . ASN A 1 497 ? -7.148 -1.914 28.688 1 95.56 497 ASN A O 1
ATOM 3824 N N . VAL A 1 498 ? -6.133 -1.491 26.719 1 97.06 498 VAL A N 1
ATOM 3825 C CA . VAL A 1 498 ? -5.719 -0.138 27.078 1 97.06 498 VAL A CA 1
ATOM 3826 C C . VAL A 1 498 ? -6.574 0.88 26.328 1 97.06 498 VAL A C 1
ATOM 3828 O O . VAL A 1 498 ? -6.68 0.825 25.094 1 97.06 498 VAL A O 1
ATOM 3831 N N . THR A 1 499 ? -7.164 1.844 27.031 1 97.81 499 THR A N 1
ATOM 3832 C CA . THR A 1 499 ? -7.969 2.889 26.406 1 97.81 499 THR A CA 1
ATOM 3833 C C . THR A 1 499 ? -7.078 3.924 25.719 1 97.81 499 THR A C 1
ATOM 3835 O O . THR A 1 499 ? -6.113 4.406 26.312 1 97.81 499 THR A O 1
ATOM 3838 N N . THR A 1 500 ? -7.359 4.223 24.5 1 98.5 500 THR A N 1
ATOM 3839 C CA . THR A 1 500 ? -6.613 5.246 23.766 1 98.5 500 THR A CA 1
ATOM 3840 C C . THR A 1 500 ? -7.375 6.57 23.766 1 98.5 500 THR A C 1
ATOM 3842 O O . THR A 1 500 ? -8.578 6.602 23.5 1 98.5 500 THR A O 1
ATOM 3845 N N . ILE A 1 501 ? -6.684 7.668 24.094 1 98.56 501 ILE A N 1
ATOM 3846 C CA . ILE A 1 501 ? -7.285 8.992 24.188 1 98.56 501 ILE A CA 1
ATOM 3847 C C . ILE A 1 501 ? -6.449 10 23.406 1 98.56 501 ILE A C 1
ATOM 3849 O O . ILE A 1 501 ? -5.219 10 23.5 1 98.56 501 ILE A O 1
ATOM 3853 N N . ALA A 1 502 ? -7.051 10.766 22.562 1 98.69 502 ALA A N 1
ATOM 3854 C CA . ALA A 1 502 ? -6.391 11.906 21.922 1 98.69 502 ALA A CA 1
ATOM 3855 C C . ALA A 1 502 ? -6.824 13.219 22.578 1 98.69 502 ALA A C 1
ATOM 3857 O O . ALA A 1 502 ? -8.023 13.453 22.766 1 98.69 502 ALA A O 1
ATOM 3858 N N . ALA A 1 503 ? -5.891 14 22.969 1 98.19 503 ALA A N 1
ATOM 3859 C CA . ALA A 1 503 ? -6.148 15.336 23.484 1 98.19 503 ALA A CA 1
ATOM 3860 C C . ALA A 1 503 ? -5.613 16.406 22.547 1 98.19 503 ALA A C 1
ATOM 3862 O O . ALA A 1 503 ? -4.438 16.766 22.609 1 98.19 503 ALA A O 1
ATOM 3863 N N . MET A 1 504 ? -6.52 16.969 21.734 1 97.56 504 MET A N 1
ATOM 3864 C CA . MET A 1 504 ? -6.148 18.031 20.797 1 97.56 504 MET A CA 1
ATOM 3865 C C . MET A 1 504 ? -6.062 19.375 21.5 1 97.56 504 MET A C 1
ATOM 3867 O O . MET A 1 504 ? -7.047 20.109 21.547 1 97.56 504 MET A O 1
ATOM 3871 N N . ARG A 1 505 ? -4.867 19.703 21.859 1 95.75 505 ARG A N 1
ATOM 3872 C CA . ARG A 1 505 ? -4.664 20.938 22.609 1 95.75 505 ARG A CA 1
ATOM 3873 C C . ARG A 1 505 ? -4.52 22.125 21.672 1 95.75 505 ARG A C 1
ATOM 3875 O O . ARG A 1 505 ? -4.637 23.281 22.094 1 95.75 505 ARG A O 1
ATOM 3882 N N . GLY A 1 506 ? -4.262 21.891 20.375 1 94.69 506 GLY A N 1
ATOM 3883 C CA . GLY A 1 506 ? -4.156 22.906 19.328 1 94.69 506 GLY A CA 1
ATOM 3884 C C . GLY A 1 506 ? -4.859 22.5 18.047 1 94.69 506 GLY A C 1
ATOM 3885 O O . GLY A 1 506 ? -5.641 21.547 18.031 1 94.69 506 GLY A O 1
ATOM 3886 N N . ASN A 1 507 ? -4.66 23.297 16.984 1 96.94 507 ASN A N 1
ATOM 3887 C CA . ASN A 1 507 ? -5.285 23.016 15.695 1 96.94 507 ASN A CA 1
ATOM 3888 C C . ASN A 1 507 ? -4.871 21.656 15.148 1 96.94 507 ASN A C 1
ATOM 3890 O O . ASN A 1 507 ? -3.859 21.094 15.578 1 96.94 507 ASN A O 1
ATOM 3894 N N . CYS A 1 508 ? -5.664 21.109 14.328 1 97.81 508 CYS A N 1
ATOM 3895 C CA . CYS A 1 508 ? -5.445 19.766 13.773 1 97.81 508 CYS A CA 1
ATOM 3896 C C . CYS A 1 508 ? -5.977 19.688 12.352 1 97.81 508 CYS A C 1
ATOM 3898 O O . CYS A 1 508 ? -7.047 20.219 12.047 1 97.81 508 CYS A O 1
ATOM 3900 N N . ALA A 1 509 ? -5.199 19 11.5 1 97.62 509 ALA A N 1
ATOM 3901 C CA . ALA A 1 509 ? -5.648 18.969 10.109 1 97.62 509 ALA A CA 1
ATOM 3902 C C . ALA A 1 509 ? -5.367 17.609 9.477 1 97.62 509 ALA A C 1
ATOM 3904 O O . ALA A 1 509 ? -4.461 16.891 9.914 1 97.62 509 ALA A O 1
ATOM 3905 N N . ALA A 1 510 ? -6.148 17.266 8.477 1 97.25 510 ALA A N 1
ATOM 3906 C CA . ALA A 1 510 ? -5.988 16.125 7.574 1 97.25 510 ALA A CA 1
ATOM 3907 C C . ALA A 1 510 ? -5.668 14.852 8.352 1 97.25 510 ALA A C 1
ATOM 3909 O O . ALA A 1 510 ? -6.426 14.453 9.242 1 97.25 510 ALA A O 1
ATOM 3910 N N . GLY A 1 511 ? -4.461 14.32 8.109 1 98.06 511 GLY A N 1
ATOM 3911 C CA . GLY A 1 511 ? -4.082 13.07 8.742 1 98.06 511 GLY A CA 1
ATOM 3912 C C . GLY A 1 511 ? -4.004 13.164 10.258 1 98.06 511 GLY A C 1
ATOM 3913 O O . GLY A 1 511 ? -4.168 12.164 10.961 1 98.06 511 GLY A O 1
ATOM 3914 N N . GLY A 1 512 ? -3.779 14.383 10.727 1 98.62 512 GLY A N 1
ATOM 3915 C CA . GLY A 1 512 ? -3.783 14.586 12.164 1 98.62 512 GLY A CA 1
ATOM 3916 C C . GLY A 1 512 ? -5.148 14.367 12.789 1 98.62 512 GLY A C 1
ATOM 3917 O O . GLY A 1 512 ? -5.254 13.789 13.875 1 98.62 512 GLY A O 1
ATOM 3918 N N . VAL A 1 513 ? -6.184 14.844 12.094 1 98.81 513 VAL A N 1
ATOM 3919 C CA . VAL A 1 513 ? -7.543 14.641 12.594 1 98.81 513 VAL A CA 1
ATOM 3920 C C . VAL A 1 513 ? -7.891 13.148 12.555 1 98.81 513 VAL A C 1
ATOM 3922 O O . VAL A 1 513 ? -8.469 12.617 13.508 1 98.81 513 VAL A O 1
ATOM 3925 N N . ALA A 1 514 ? -7.508 12.531 11.445 1 98.75 514 ALA A N 1
ATOM 3926 C CA . ALA A 1 514 ? -7.777 11.109 11.297 1 98.75 514 ALA A CA 1
ATOM 3927 C C . ALA A 1 514 ? -7.066 10.297 12.383 1 98.75 514 ALA A C 1
ATOM 3929 O O . ALA A 1 514 ? -7.633 9.352 12.93 1 98.75 514 ALA A O 1
ATOM 3930 N N . LEU A 1 515 ? -5.848 10.656 12.664 1 98.75 515 LEU A N 1
ATOM 3931 C CA . LEU A 1 515 ? -5.086 10.008 13.727 1 98.75 515 LEU A CA 1
ATOM 3932 C C . LEU A 1 515 ? -5.793 10.148 15.07 1 98.75 515 LEU A C 1
ATOM 3934 O O . LEU A 1 515 ? -5.969 9.172 15.797 1 98.75 515 LEU A O 1
ATOM 3938 N N . ALA A 1 516 ? -6.254 11.32 15.367 1 98.81 516 ALA A N 1
ATOM 3939 C CA . ALA A 1 516 ? -6.926 11.578 16.641 1 98.81 516 ALA A CA 1
ATOM 3940 C C . ALA A 1 516 ? -8.234 10.805 16.734 1 98.81 516 ALA A C 1
ATOM 3942 O O . ALA A 1 516 ? -8.531 10.203 17.781 1 98.81 516 ALA A O 1
ATOM 3943 N N . THR A 1 517 ? -8.992 10.781 15.664 1 98.81 517 THR A N 1
ATOM 3944 C CA . THR A 1 517 ? -10.336 10.211 15.688 1 98.81 517 THR A CA 1
ATOM 3945 C C . THR A 1 517 ? -10.281 8.688 15.719 1 98.81 517 THR A C 1
ATOM 3947 O O . THR A 1 517 ? -11.289 8.023 15.969 1 98.81 517 THR A O 1
ATOM 3950 N N . ALA A 1 518 ? -9.117 8.148 15.5 1 98.75 518 ALA A N 1
ATOM 3951 C CA . ALA A 1 518 ? -8.938 6.699 15.594 1 98.75 518 ALA A CA 1
ATOM 3952 C C . ALA A 1 518 ? -8.93 6.242 17.047 1 98.75 518 ALA A C 1
ATOM 3954 O O . ALA A 1 518 ? -9.102 5.055 17.344 1 98.75 518 ALA A O 1
ATOM 3955 N N . CYS A 1 519 ? -8.719 7.125 18.016 1 98.69 519 CYS A N 1
ATOM 3956 C CA . CYS A 1 519 ? -8.68 6.789 19.438 1 98.69 519 CYS A CA 1
ATOM 3957 C C . CYS A 1 519 ? -10.07 6.461 19.969 1 98.69 519 CYS A C 1
ATOM 3959 O O . CYS A 1 519 ? -11.07 6.785 19.328 1 98.69 519 CYS A O 1
ATOM 3961 N N . ASP A 1 520 ? -10.141 5.828 21.141 1 98.44 520 ASP A N 1
ATOM 3962 C CA . ASP A 1 520 ? -11.414 5.512 21.797 1 98.44 520 ASP A CA 1
ATOM 3963 C C . ASP A 1 520 ? -12.156 6.785 22.188 1 98.44 520 ASP A C 1
ATOM 3965 O O . ASP A 1 520 ? -13.383 6.859 22.062 1 98.44 520 ASP A O 1
ATOM 3969 N N . VAL A 1 521 ? -11.375 7.727 22.719 1 98.25 521 VAL A N 1
ATOM 3970 C CA . VAL A 1 521 ? -11.922 8.992 23.188 1 98.25 521 VAL A CA 1
ATOM 3971 C C . VAL A 1 521 ? -11.117 10.156 22.609 1 98.25 521 VAL A C 1
ATOM 3973 O O . VAL A 1 521 ? -9.883 10.102 22.578 1 98.25 521 VAL A O 1
ATOM 3976 N N . VAL A 1 522 ? -11.828 11.156 22.141 1 98.75 522 VAL A N 1
ATOM 3977 C CA . VAL A 1 522 ? -11.156 12.336 21.609 1 98.75 522 VAL A CA 1
ATOM 3978 C C . VAL A 1 522 ? -11.609 13.578 22.375 1 98.75 522 VAL A C 1
ATOM 3980 O O . VAL A 1 522 ? -12.805 13.867 22.453 1 98.75 522 VAL A O 1
ATOM 3983 N N . ILE A 1 523 ? -10.641 14.258 22.922 1 98.25 523 ILE A N 1
ATOM 3984 C CA . ILE A 1 523 ? -10.82 15.523 23.625 1 98.25 523 ILE A CA 1
ATOM 3985 C C . ILE A 1 523 ? -10.188 16.656 22.828 1 98.25 523 ILE A C 1
ATOM 3987 O O . ILE A 1 523 ? -9.094 16.516 22.281 1 98.25 523 ILE A O 1
ATOM 3991 N N . ALA A 1 524 ? -10.906 17.812 22.703 1 98.19 524 ALA A N 1
ATOM 3992 C CA . ALA A 1 524 ? -10.336 18.953 22.016 1 98.19 524 ALA A CA 1
ATOM 3993 C C . ALA A 1 524 ? -10.508 20.234 22.828 1 98.19 524 ALA A C 1
ATOM 3995 O O . ALA A 1 524 ? -11.492 20.391 23.547 1 98.19 524 ALA A O 1
ATOM 3996 N N . SER A 1 525 ? -9.539 21.078 22.688 1 97.44 525 SER A N 1
ATOM 3997 C CA . SER A 1 525 ? -9.703 22.438 23.203 1 97.44 525 SER A CA 1
ATOM 3998 C C . SER A 1 525 ? -10.852 23.156 22.484 1 97.44 525 SER A C 1
ATOM 4000 O O . SER A 1 525 ? -11.039 23 21.281 1 97.44 525 SER A O 1
ATOM 4002 N N . SER A 1 526 ? -11.547 24 23.219 1 96.12 526 SER A N 1
ATOM 4003 C CA . SER A 1 526 ? -12.617 24.797 22.625 1 96.12 526 SER A CA 1
ATOM 4004 C C . SER A 1 526 ? -12.062 25.781 21.594 1 96.12 526 SER A C 1
ATOM 4006 O O . SER A 1 526 ? -12.805 26.312 20.766 1 96.12 526 SER A O 1
ATOM 4008 N N . GLU A 1 527 ? -10.742 25.984 21.625 1 94.31 527 GLU A N 1
ATOM 4009 C CA . GLU A 1 527 ? -10.102 26.938 20.734 1 94.31 527 GLU A CA 1
ATOM 4010 C C . GLU A 1 527 ? -9.492 26.25 19.531 1 94.31 527 GLU A C 1
ATOM 4012 O O . GLU A 1 527 ? -8.961 26.922 18.625 1 94.31 527 GLU A O 1
ATOM 4017 N N . ALA A 1 528 ? -9.562 24.969 19.453 1 95.94 528 ALA A N 1
ATOM 4018 C CA . ALA A 1 528 ? -8.953 24.219 18.344 1 95.94 528 ALA A CA 1
ATOM 4019 C C . ALA A 1 528 ? -9.812 24.297 17.094 1 95.94 528 ALA A C 1
ATOM 4021 O O . ALA A 1 528 ? -11.039 24.25 17.172 1 95.94 528 ALA A O 1
ATOM 4022 N N . VAL A 1 529 ? -9.195 24.453 15.984 1 97.75 529 VAL A N 1
ATOM 4023 C CA . VAL A 1 529 ? -9.852 24.375 14.68 1 97.75 529 VAL A CA 1
ATOM 4024 C C . VAL A 1 529 ? -9.453 23.078 13.969 1 97.75 529 VAL A C 1
ATOM 4026 O O . VAL A 1 529 ? -8.273 22.75 13.898 1 97.75 529 VAL A O 1
ATOM 4029 N N . LEU A 1 530 ? -10.422 22.344 13.461 1 98.5 530 LEU A N 1
ATOM 4030 C CA . LEU A 1 530 ? -10.188 21.078 12.781 1 98.5 530 LEU A CA 1
ATOM 4031 C C . LEU A 1 530 ? -10.406 21.203 11.281 1 98.5 530 LEU A C 1
ATOM 4033 O O . LEU A 1 530 ? -11.398 21.797 10.844 1 98.5 530 LEU A O 1
ATOM 4037 N N . ASN A 1 531 ? -9.516 20.766 10.547 1 98.44 531 ASN A N 1
ATOM 4038 C CA . ASN A 1 531 ? -9.625 20.625 9.102 1 98.44 531 ASN A CA 1
ATOM 4039 C C . ASN A 1 531 ? -9.445 19.172 8.672 1 98.44 531 ASN A C 1
ATOM 4041 O O . ASN A 1 531 ? -8.359 18.781 8.227 1 98.44 531 ASN A O 1
ATOM 4045 N N . PRO A 1 532 ? -10.484 18.375 8.609 1 98.19 532 PRO A N 1
ATOM 4046 C CA . PRO A 1 532 ? -10.352 16.922 8.453 1 98.19 532 PRO A CA 1
ATOM 4047 C C . PRO A 1 532 ? -10.078 16.5 7.012 1 98.19 532 PRO A C 1
ATOM 4049 O O . PRO A 1 532 ? -9.633 15.383 6.762 1 98.19 532 PRO A O 1
ATOM 4052 N N . ALA A 1 533 ? -10.312 17.328 6.051 1 97.38 533 ALA A N 1
ATOM 4053 C CA . ALA A 1 533 ? -10.297 16.922 4.648 1 97.38 533 ALA A CA 1
ATOM 4054 C C . ALA A 1 533 ? -8.875 16.875 4.105 1 97.38 533 ALA A C 1
ATOM 4056 O O . ALA A 1 533 ? -8.008 17.656 4.52 1 97.38 533 ALA A O 1
ATOM 4057 N N . TYR A 1 534 ? -8.633 15.969 3.09 1 95.94 534 TYR A N 1
ATOM 4058 C CA . TYR A 1 534 ? -7.379 15.781 2.367 1 95.94 534 TYR A CA 1
ATOM 4059 C C . TYR A 1 534 ? -7.445 16.422 0.986 1 95.94 534 TYR A C 1
ATOM 4061 O O . TYR A 1 534 ? -6.41 16.719 0.389 1 95.94 534 TYR A O 1
ATOM 4069 N N . ARG A 1 535 ? -8.633 16.609 0.57 1 95.69 535 ARG A N 1
ATOM 4070 C CA . ARG A 1 535 ? -8.969 16.781 -0.839 1 95.69 535 ARG A CA 1
ATOM 4071 C C . ARG A 1 535 ? -8.406 18.094 -1.371 1 95.69 535 ARG A C 1
ATOM 4073 O O . ARG A 1 535 ? -8.047 18.203 -2.545 1 95.69 535 ARG A O 1
ATOM 4080 N N . ALA A 1 536 ? -8.289 19.062 -0.526 1 95.56 536 ALA A N 1
ATOM 4081 C CA . ALA A 1 536 ? -7.762 20.359 -0.94 1 95.56 536 ALA A CA 1
ATOM 4082 C C . ALA A 1 536 ? -6.32 20.25 -1.434 1 95.56 536 ALA A C 1
ATOM 4084 O O . ALA A 1 536 ? -5.867 21.047 -2.25 1 95.56 536 ALA A O 1
ATOM 4085 N N . LEU A 1 537 ? -5.621 19.172 -1.011 1 97 537 LEU A N 1
ATOM 4086 C CA . LEU A 1 537 ? -4.246 18.922 -1.43 1 97 537 LEU A CA 1
ATOM 4087 C C . LEU A 1 537 ? -4.203 17.891 -2.545 1 97 537 LEU A C 1
ATOM 4089 O O . LEU A 1 537 ? -3.123 17.484 -2.988 1 97 537 LEU A O 1
ATOM 4093 N N . GLY A 1 538 ? -5.375 17.484 -2.967 1 97.25 538 GLY A N 1
ATOM 4094 C CA . GLY A 1 538 ? -5.43 16.484 -4.027 1 97.25 538 GLY A CA 1
ATOM 4095 C C . GLY A 1 538 ? -5.156 15.078 -3.543 1 97.25 538 GLY A C 1
ATOM 4096 O O . GLY A 1 538 ? -4.648 14.242 -4.293 1 97.25 538 GLY A O 1
ATOM 4097 N N . LEU A 1 539 ? -5.426 14.82 -2.303 1 98.19 539 LEU A N 1
ATOM 4098 C CA . LEU A 1 539 ? -5.211 13.5 -1.73 1 98.19 539 LEU A CA 1
ATOM 4099 C C . LEU A 1 539 ? -6.539 12.852 -1.346 1 98.19 539 LEU A C 1
ATOM 4101 O O . LEU A 1 539 ? -7.469 13.539 -0.925 1 98.19 539 LEU A O 1
ATOM 4105 N N . TYR A 1 540 ? -6.641 11.562 -1.472 1 97.69 540 TYR A N 1
ATOM 4106 C CA . TYR A 1 540 ? -7.785 10.805 -0.983 1 97.69 540 TYR A CA 1
ATOM 4107 C C . TYR A 1 540 ? -7.785 10.734 0.54 1 97.69 540 TYR A C 1
ATOM 4109 O O . TYR A 1 540 ? -8.82 10.93 1.175 1 97.69 540 TYR A O 1
ATOM 4117 N N . GLY A 1 541 ? -6.602 10.438 1.059 1 97.81 541 GLY A N 1
ATOM 4118 C CA . GLY A 1 541 ? -6.449 10.312 2.5 1 97.81 541 GLY A CA 1
ATOM 4119 C C . GLY A 1 541 ? -6.234 8.883 2.957 1 97.81 541 GLY A C 1
ATOM 4120 O O . GLY A 1 541 ? -6.59 7.941 2.25 1 97.81 541 GLY A O 1
ATOM 4121 N N . SER A 1 542 ? -5.695 8.742 4.164 1 98.19 542 SER A N 1
ATOM 4122 C CA . SER A 1 542 ? -5.438 7.457 4.801 1 98.19 542 SER A CA 1
ATOM 4123 C C . SER A 1 542 ? -5.641 7.535 6.309 1 98.19 542 SER A C 1
ATOM 4125 O O . SER A 1 542 ? -6.68 8 6.777 1 98.19 542 SER A O 1
ATOM 4127 N N . GLU A 1 543 ? -4.738 6.949 7.09 1 98.56 543 GLU A N 1
ATOM 4128 C CA . GLU A 1 543 ? -4.82 6.922 8.547 1 98.56 543 GLU A CA 1
ATOM 4129 C C . GLU A 1 543 ? -6.145 6.324 9.016 1 98.56 543 GLU A C 1
ATOM 4131 O O . GLU A 1 543 ? -6.668 6.703 10.062 1 98.56 543 GLU A O 1
ATOM 4136 N N . TYR A 1 544 ? -6.805 5.469 8.211 1 98.69 544 TYR A N 1
ATOM 4137 C CA . TYR A 1 544 ? -8.023 4.73 8.531 1 98.69 544 TYR A CA 1
ATOM 4138 C C . TYR A 1 544 ? -9.203 5.68 8.711 1 98.69 544 TYR A C 1
ATOM 4140 O O . TYR A 1 544 ? -10.109 5.41 9.5 1 98.69 544 TYR A O 1
ATOM 4148 N N . HIS A 1 545 ? -9.148 6.883 8.039 1 98.56 545 HIS A N 1
ATOM 4149 C CA . HIS A 1 545 ? -10.227 7.855 8.18 1 98.56 545 HIS A CA 1
ATOM 4150 C C . HIS A 1 545 ? -11.555 7.277 7.703 1 98.56 545 HIS A C 1
ATOM 4152 O O . HIS A 1 545 ? -12.617 7.66 8.195 1 98.56 545 HIS A O 1
ATOM 4158 N N . SER A 1 546 ? -11.5 6.352 6.715 1 97.94 546 SER A N 1
ATOM 4159 C CA . SER A 1 546 ? -12.711 5.738 6.176 1 97.94 546 SER A CA 1
ATOM 4160 C C . SER A 1 546 ? -13.461 4.961 7.246 1 97.94 546 SER A C 1
ATOM 4162 O O . SER A 1 546 ? -14.672 4.762 7.145 1 97.94 546 SER A O 1
ATOM 4164 N N . LEU A 1 547 ? -12.742 4.492 8.258 1 98.38 547 LEU A N 1
ATOM 4165 C CA . LEU A 1 547 ? -13.383 3.811 9.383 1 98.38 547 LEU A CA 1
ATOM 4166 C C . LEU A 1 547 ? -13.812 4.809 10.453 1 98.38 547 LEU A C 1
ATOM 4168 O O . LEU A 1 547 ? -14.992 4.871 10.805 1 98.38 547 LEU A O 1
ATOM 4172 N N . SER A 1 548 ? -12.883 5.629 10.914 1 98.62 548 SER A N 1
ATOM 4173 C CA . SER A 1 548 ? -13.156 6.473 12.078 1 98.62 548 SER A CA 1
ATOM 4174 C C . SER A 1 548 ? -14.195 7.539 11.758 1 98.62 548 SER A C 1
ATOM 4176 O O . SER A 1 548 ? -15.086 7.805 12.562 1 98.62 548 SER A O 1
ATOM 4178 N N . TYR A 1 549 ? -14.055 8.25 10.578 1 98.62 549 TYR A N 1
ATOM 4179 C CA . TYR A 1 549 ? -15.039 9.273 10.25 1 98.62 549 TYR A CA 1
ATOM 4180 C C . TYR A 1 549 ? -16.438 8.68 10.102 1 98.62 549 TYR A C 1
ATOM 4182 O O . TYR A 1 549 ? -17.406 9.234 10.609 1 98.62 549 TYR A O 1
ATOM 4190 N N . ASN A 1 550 ? -16.547 7.531 9.414 1 98.44 550 ASN A N 1
ATOM 4191 C CA . ASN A 1 550 ? -17.844 6.883 9.227 1 98.44 550 ASN A CA 1
ATOM 4192 C C . ASN A 1 550 ? -18.406 6.371 10.547 1 98.44 550 ASN A C 1
ATOM 4194 O O . ASN A 1 550 ? -19.609 6.48 10.805 1 98.44 550 ASN A O 1
ATOM 4198 N N . GLY A 1 551 ? -17.547 5.758 11.297 1 98.75 551 GLY A N 1
ATOM 4199 C CA . GLY A 1 551 ? -18 5.25 12.586 1 98.75 551 GLY A CA 1
ATOM 4200 C C . GLY A 1 551 ? -18.453 6.344 13.539 1 98.75 551 GLY A C 1
ATOM 4201 O O . GLY A 1 551 ? -19.375 6.148 14.32 1 98.75 551 GLY A O 1
ATOM 4202 N N . ARG A 1 552 ? -17.828 7.516 13.484 1 98.5 552 ARG A N 1
ATOM 4203 C CA . ARG A 1 552 ? -18.078 8.594 14.422 1 98.5 552 ARG A CA 1
ATOM 4204 C C . ARG A 1 552 ? -19.25 9.469 13.953 1 98.5 552 ARG A C 1
ATOM 4206 O O . ARG A 1 552 ? -20.172 9.758 14.719 1 98.5 552 ARG A O 1
ATOM 4213 N N . CYS A 1 553 ? -19.203 9.797 12.625 1 97.5 553 CYS A N 1
ATOM 4214 C CA . CYS A 1 553 ? -20.141 10.812 12.148 1 97.5 553 CYS A CA 1
ATOM 4215 C C . CYS A 1 553 ? -21.25 10.18 11.297 1 97.5 553 CYS A C 1
ATOM 4217 O O . CYS A 1 553 ? -22.266 10.812 11.047 1 97.5 553 CYS A O 1
ATOM 4219 N N . GLY A 1 554 ? -21.094 8.93 10.891 1 97.69 554 GLY A N 1
ATOM 4220 C CA . GLY A 1 554 ? -21.938 8.359 9.852 1 97.69 554 GLY A CA 1
ATOM 4221 C C . GLY A 1 554 ? -21.453 8.664 8.453 1 97.69 554 GLY A C 1
ATOM 4222 O O . GLY A 1 554 ? -20.766 9.664 8.227 1 97.69 554 GLY A O 1
ATOM 4223 N N . PRO A 1 555 ? -21.797 7.898 7.488 1 96.56 555 PRO A N 1
ATOM 4224 C CA . PRO A 1 555 ? -21.25 8.008 6.133 1 96.56 555 PRO A CA 1
ATOM 4225 C C . PRO A 1 555 ? -21.594 9.328 5.457 1 96.56 555 PRO A C 1
ATOM 4227 O O . PRO A 1 555 ? -20.766 9.898 4.742 1 96.56 555 PRO A O 1
ATOM 4230 N N . GLU A 1 556 ? -22.797 9.852 5.648 1 97.06 556 GLU A N 1
ATOM 4231 C CA . GLU A 1 556 ? -23.234 11.07 4.973 1 97.06 556 GLU A CA 1
ATOM 4232 C C . GLU A 1 556 ? -22.453 12.281 5.465 1 97.06 556 GLU A C 1
ATOM 4234 O O . GLU A 1 556 ? -21.953 13.07 4.664 1 97.06 556 GLU A O 1
ATOM 4239 N N . ILE A 1 557 ? -22.328 12.43 6.777 1 98.12 557 ILE A N 1
ATOM 4240 C CA . ILE A 1 557 ? -21.609 13.555 7.359 1 98.12 557 ILE A CA 1
ATOM 4241 C C . ILE A 1 557 ? -20.125 13.43 7.035 1 98.12 557 ILE A C 1
ATOM 4243 O O . ILE A 1 557 ? -19.469 14.43 6.719 1 98.12 557 ILE A O 1
ATOM 4247 N N . ALA A 1 558 ? -19.594 12.219 7.141 1 97.94 558 ALA A N 1
ATOM 4248 C CA . ALA A 1 558 ? -18.188 11.969 6.805 1 97.94 558 ALA A CA 1
ATOM 4249 C C . ALA A 1 558 ? -17.875 12.43 5.383 1 97.94 558 ALA A C 1
ATOM 4251 O O . ALA A 1 558 ? -16.875 13.102 5.148 1 97.94 558 ALA A O 1
ATOM 4252 N N . ARG A 1 559 ? -18.734 12.031 4.434 1 96.5 559 ARG A N 1
ATOM 4253 C CA . ARG A 1 559 ? -18.562 12.453 3.047 1 96.5 559 ARG A CA 1
ATOM 4254 C C . ARG A 1 559 ? -18.625 13.969 2.924 1 96.5 559 ARG A C 1
ATOM 4256 O O . ARG A 1 559 ? -17.828 14.57 2.191 1 96.5 559 ARG A O 1
ATOM 4263 N N . GLY A 1 560 ? -19.547 14.539 3.645 1 97.12 560 GLY A N 1
ATOM 4264 C CA . GLY A 1 560 ? -19.719 15.984 3.607 1 97.12 560 GLY A CA 1
ATOM 4265 C C . GLY A 1 560 ? -18.5 16.734 4.09 1 97.12 560 GLY A C 1
ATOM 4266 O O . GLY A 1 560 ? -18.078 17.719 3.475 1 97.12 560 GLY A O 1
ATOM 4267 N N . ILE A 1 561 ? -17.891 16.312 5.188 1 96.94 561 ILE A N 1
ATOM 4268 C CA . ILE A 1 561 ? -16.766 17.031 5.754 1 96.94 561 ILE A CA 1
ATOM 4269 C C . ILE A 1 561 ? -15.531 16.859 4.867 1 96.94 561 ILE A C 1
ATOM 4271 O O . ILE A 1 561 ? -14.695 17.766 4.758 1 96.94 561 ILE A O 1
ATOM 4275 N N . LEU A 1 562 ? -15.406 15.719 4.195 1 96.88 562 LEU A N 1
ATOM 4276 C CA . LEU A 1 562 ? -14.266 15.461 3.322 1 96.88 562 LEU A CA 1
ATOM 4277 C C . LEU A 1 562 ? -14.383 16.25 2.029 1 96.88 562 LEU A C 1
ATOM 4279 O O . LEU A 1 562 ? -13.375 16.703 1.479 1 96.88 562 LEU A O 1
ATOM 4283 N N . ARG A 1 563 ? -15.555 16.484 1.558 1 96.19 563 ARG A N 1
ATOM 4284 C CA . ARG A 1 563 ? -15.773 17.156 0.277 1 96.19 563 ARG A CA 1
ATOM 4285 C C . ARG A 1 563 ? -15.922 18.656 0.461 1 96.19 563 ARG A C 1
ATOM 4287 O O . ARG A 1 563 ? -15.531 19.438 -0.409 1 96.19 563 ARG A O 1
ATOM 4294 N N . GLY A 1 564 ? -16.469 19.016 1.554 1 95.62 564 GLY A N 1
ATOM 4295 C CA . GLY A 1 564 ? -16.703 20.438 1.803 1 95.62 564 GLY A CA 1
ATOM 4296 C C . GLY A 1 564 ? -15.422 21.203 2.066 1 95.62 564 GLY A C 1
ATOM 4297 O O . GLY A 1 564 ? -15.312 22.375 1.691 1 95.62 564 GLY A O 1
ATOM 4298 N N . MET A 1 565 ? -14.43 20.562 2.703 1 97.44 565 MET A N 1
ATOM 4299 C CA . MET A 1 565 ? -13.109 21.125 2.963 1 97.44 565 MET A CA 1
ATOM 4300 C C . MET A 1 565 ? -13.234 22.469 3.689 1 97.44 565 MET A C 1
ATOM 4302 O O . MET A 1 565 ? -12.539 23.422 3.355 1 97.44 565 MET A O 1
ATOM 4306 N N . LEU A 1 566 ? -14.133 22.562 4.59 1 97.69 566 LEU A N 1
ATOM 4307 C CA . LEU A 1 566 ? -14.32 23.75 5.426 1 97.69 566 LEU A CA 1
ATOM 4308 C C . LEU A 1 566 ? -13.781 23.5 6.836 1 97.69 566 LEU A C 1
ATOM 4310 O O . LEU A 1 566 ? -13.789 22.359 7.316 1 97.69 566 LEU A O 1
ATOM 4314 N N . PRO A 1 567 ? -13.266 24.578 7.504 1 98.06 567 PRO A N 1
ATOM 4315 C CA . PRO A 1 567 ? -12.867 24.406 8.906 1 98.06 567 PRO A CA 1
ATOM 4316 C C . PRO A 1 567 ? -14.047 24.078 9.812 1 98.06 567 PRO A C 1
ATOM 4318 O O . PRO A 1 567 ? -15.18 24.484 9.547 1 98.06 567 PRO A O 1
ATOM 4321 N N . ILE A 1 568 ? -13.734 23.328 10.859 1 98.38 568 ILE A N 1
ATOM 4322 C CA . ILE A 1 568 ? -14.758 22.906 11.812 1 98.38 568 ILE A CA 1
ATOM 4323 C C . ILE A 1 568 ? -14.336 23.297 13.227 1 98.38 568 ILE A C 1
ATOM 4325 O O . ILE A 1 568 ? -13.195 23.062 13.633 1 98.38 568 ILE A O 1
ATOM 4329 N N . SER A 1 569 ? -15.242 23.938 13.977 1 97.94 569 SER A N 1
ATOM 4330 C CA . SER A 1 569 ? -14.961 24.25 15.375 1 97.94 569 SER A CA 1
ATOM 4331 C C . SER A 1 569 ? -15.008 23 16.25 1 97.94 569 SER A C 1
ATOM 4333 O O . SER A 1 569 ? -15.617 22 15.859 1 97.94 569 SER A O 1
ATOM 4335 N N . ALA A 1 570 ? -14.414 23.047 17.406 1 97.94 570 ALA A N 1
ATOM 4336 C CA . ALA A 1 570 ? -14.453 21.922 18.344 1 97.94 570 ALA A CA 1
ATOM 4337 C C . ALA A 1 570 ? -15.891 21.594 18.75 1 97.94 570 ALA A C 1
ATOM 4339 O O . ALA A 1 570 ? -16.266 20.422 18.828 1 97.94 570 ALA A O 1
ATOM 4340 N N . HIS A 1 571 ? -16.688 22.578 18.875 1 97.69 571 HIS A N 1
ATOM 4341 C CA . HIS A 1 571 ? -18.078 22.375 19.297 1 97.69 571 HIS A CA 1
ATOM 4342 C C . HIS A 1 571 ? -18.891 21.703 18.188 1 97.69 571 HIS A C 1
ATOM 4344 O O . HIS A 1 571 ? -19.672 20.797 18.453 1 97.69 571 HIS A O 1
ATOM 4350 N N . ARG A 1 572 ? -18.703 22.203 17 1 97.94 572 ARG A N 1
ATOM 4351 C CA . ARG A 1 572 ? -19.406 21.578 15.875 1 97.94 572 ARG A CA 1
ATOM 4352 C C . ARG A 1 572 ? -18.938 20.125 15.68 1 97.94 572 ARG A C 1
ATOM 4354 O O . ARG A 1 572 ? -19.734 19.25 15.359 1 97.94 572 ARG A O 1
ATOM 4361 N N . ALA A 1 573 ? -17.656 19.891 15.828 1 98.69 573 ALA A N 1
ATOM 4362 C CA . ALA A 1 573 ? -17.109 18.547 15.703 1 98.69 573 ALA A CA 1
ATOM 4363 C C . ALA A 1 573 ? -17.75 17.594 16.703 1 98.69 573 ALA A C 1
ATOM 4365 O O . ALA A 1 573 ? -18.031 16.438 16.391 1 98.69 573 ALA A O 1
ATOM 4366 N N . LYS A 1 574 ? -17.953 18.062 17.906 1 98.62 574 LYS A N 1
ATOM 4367 C CA . LYS A 1 574 ? -18.641 17.266 18.922 1 98.62 574 LYS A CA 1
ATOM 4368 C C . LYS A 1 574 ? -20.094 17.016 18.516 1 98.62 574 LYS A C 1
ATOM 4370 O O . LYS A 1 574 ? -20.594 15.891 18.656 1 98.62 574 LYS A O 1
ATOM 4375 N N . GLU A 1 575 ? -20.75 18.031 18.031 1 98.19 575 GLU A N 1
ATOM 4376 C CA . GLU A 1 575 ? -22.156 17.938 17.641 1 98.19 575 GLU A CA 1
ATOM 4377 C C . GLU A 1 575 ? -22.359 16.875 16.562 1 98.19 575 GLU A C 1
ATOM 4379 O O . GLU A 1 575 ? -23.344 16.125 16.594 1 98.19 575 GLU A O 1
ATOM 4384 N N . ILE A 1 576 ? -21.438 16.781 15.648 1 98.12 576 ILE A N 1
ATOM 4385 C CA . ILE A 1 576 ? -21.625 15.867 14.531 1 98.12 576 ILE A CA 1
ATOM 4386 C C . ILE A 1 576 ? -21.031 14.5 14.883 1 98.12 576 ILE A C 1
ATOM 4388 O O . ILE A 1 576 ? -21.078 13.57 14.07 1 98.12 576 ILE A O 1
ATOM 4392 N N . GLY A 1 577 ? -20.328 14.438 16.016 1 98.5 577 GLY A N 1
ATOM 4393 C CA . GLY A 1 577 ? -19.875 13.148 16.516 1 98.5 577 GLY A CA 1
ATOM 4394 C C . GLY A 1 577 ? -18.422 12.867 16.172 1 98.5 577 GLY A C 1
ATOM 4395 O O . GLY A 1 577 ? -17.891 11.805 16.5 1 98.5 577 GLY A O 1
ATOM 4396 N N . LEU A 1 578 ? -17.719 13.805 15.562 1 98.56 578 LEU A N 1
ATOM 4397 C CA . LEU A 1 578 ? -16.344 13.602 15.133 1 98.56 578 LEU A CA 1
ATOM 4398 C C . LEU A 1 578 ? -15.414 13.492 16.328 1 98.56 578 LEU A C 1
ATOM 4400 O O . LEU A 1 578 ? -14.414 12.766 16.281 1 98.56 578 LEU A O 1
ATOM 4404 N N . ILE A 1 579 ? -15.695 14.219 17.422 1 98.62 579 ILE A N 1
ATOM 4405 C CA . ILE A 1 579 ? -14.953 14.125 18.672 1 98.62 579 ILE A CA 1
ATOM 4406 C C . ILE A 1 579 ? -15.914 13.906 19.828 1 98.62 579 ILE A C 1
ATOM 4408 O O . ILE A 1 579 ? -17.141 13.984 19.656 1 98.62 579 ILE A O 1
ATOM 4412 N N . ASP A 1 580 ? -15.398 13.664 21.031 1 98.31 580 ASP A N 1
ATOM 4413 C CA . ASP A 1 580 ? -16.25 13.234 22.125 1 98.31 580 ASP A CA 1
ATOM 4414 C C . ASP A 1 580 ? -16.453 14.359 23.141 1 98.31 580 ASP A C 1
ATOM 4416 O O . ASP A 1 580 ? -17.531 14.531 23.688 1 98.31 580 ASP A O 1
ATOM 4420 N N . HIS A 1 581 ? -15.359 15.109 23.406 1 98.19 581 HIS A N 1
ATOM 4421 C CA . HIS A 1 581 ? -15.43 16.109 24.469 1 98.19 581 HIS A CA 1
ATOM 4422 C C . HIS A 1 581 ? -14.703 17.391 24.062 1 98.19 581 HI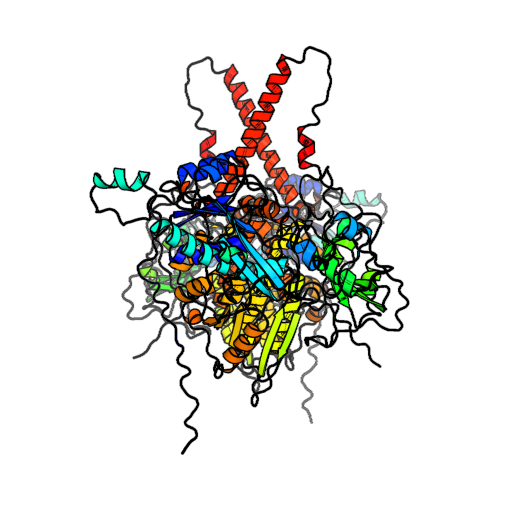S A C 1
ATOM 4424 O O . HIS A 1 581 ? -13.742 17.344 23.297 1 98.19 581 HIS A O 1
ATOM 4430 N N . VAL A 1 582 ? -15.188 18.547 24.562 1 98.38 582 VAL A N 1
ATOM 4431 C CA . VAL A 1 582 ? -14.562 19.844 24.391 1 98.38 582 VAL A CA 1
ATOM 4432 C C . VAL A 1 582 ? -14.25 20.453 25.766 1 98.38 582 VAL A C 1
ATOM 4434 O O . VAL A 1 582 ? -15.117 20.5 26.641 1 98.38 582 VAL A O 1
ATOM 4437 N N . LEU A 1 583 ? -13.023 20.797 25.969 1 97.62 583 LEU A N 1
ATOM 4438 C CA . LEU A 1 583 ? -12.609 21.453 27.203 1 97.62 583 LEU A CA 1
ATOM 4439 C C . LEU A 1 583 ? -12.211 22.906 26.922 1 97.62 583 LEU A C 1
ATOM 4441 O O . LEU A 1 583 ? -11.609 23.203 25.891 1 97.62 583 LEU A O 1
ATOM 4445 N N . PRO A 1 584 ? -12.469 23.766 27.859 1 94.69 584 PRO A N 1
ATOM 4446 C CA . PRO A 1 584 ? -12.133 25.188 27.641 1 94.69 584 PRO A CA 1
ATOM 4447 C C . PRO A 1 584 ? -10.656 25.484 27.891 1 94.69 584 PRO A C 1
ATOM 4449 O O . PRO A 1 584 ? -10.039 24.859 28.75 1 94.69 584 PRO A O 1
ATOM 4452 N N . GLY A 1 585 ? -10.203 26.453 27.141 1 86.62 585 GLY A N 1
ATOM 4453 C CA . GLY A 1 585 ? -8.906 27.031 27.438 1 86.62 585 GLY A CA 1
ATOM 4454 C C . GLY A 1 585 ? -7.812 26.547 26.5 1 86.62 585 GLY A C 1
ATOM 4455 O O . GLY A 1 585 ? -8.094 25.875 25.5 1 86.62 585 GLY A O 1
ATOM 4456 N N . SER A 1 586 ? -6.559 27.078 26.812 1 85.56 586 SER A N 1
ATOM 4457 C CA . SER A 1 586 ? -5.34 26.734 26.078 1 85.56 586 SER A CA 1
ATOM 4458 C C . SER A 1 586 ? -4.117 26.781 27 1 85.56 586 SER A C 1
ATOM 4460 O O . SER A 1 586 ? -4.223 27.156 28.156 1 85.56 586 SER A O 1
ATOM 4462 N N . GLY A 1 587 ? -3.066 26.219 26.531 1 84.69 587 GLY A N 1
ATOM 4463 C CA . GLY A 1 587 ? -1.807 26.312 27.25 1 84.69 587 GLY A CA 1
ATOM 4464 C C . GLY A 1 587 ? -1.751 25.438 28.484 1 84.69 587 GLY A C 1
ATOM 4465 O O . GLY A 1 587 ? -2.379 24.375 28.516 1 84.69 587 GLY A O 1
ATOM 4466 N N . PRO A 1 588 ? -1.015 25.859 29.5 1 85.19 588 PRO A N 1
ATOM 4467 C CA . PRO A 1 588 ? -0.792 25.031 30.688 1 85.19 588 PRO A CA 1
ATOM 4468 C C . PRO A 1 588 ? -2.082 24.734 31.438 1 85.19 588 PRO A C 1
ATOM 4470 O O . PRO A 1 588 ? -2.229 23.656 32 1 85.19 588 PRO A O 1
ATOM 4473 N N . SER A 1 589 ? -2.967 25.703 31.453 1 89.81 589 SER A N 1
ATOM 4474 C CA . SER A 1 589 ? -4.234 25.469 32.156 1 89.81 589 SER A CA 1
ATOM 4475 C C . SER A 1 589 ? -5.023 24.344 31.484 1 89.81 589 SER A C 1
ATOM 4477 O O . SER A 1 589 ? -5.676 23.547 32.156 1 89.81 589 SER A O 1
ATOM 4479 N N . LEU A 1 590 ? -5.008 24.281 30.188 1 93.38 590 LEU A N 1
ATOM 4480 C CA . LEU A 1 590 ? -5.676 23.219 29.453 1 93.38 590 LEU A CA 1
ATOM 4481 C C . LEU A 1 590 ? -5.023 21.859 29.75 1 93.38 590 LEU A C 1
ATOM 4483 O O . LEU A 1 590 ? -5.707 20.844 29.844 1 93.38 590 LEU A O 1
ATOM 4487 N N . ASP A 1 591 ? -3.699 21.828 29.891 1 92.75 591 ASP A N 1
ATOM 4488 C CA . ASP A 1 591 ? -2.984 20.594 30.203 1 92.75 591 ASP A CA 1
ATOM 4489 C C . ASP A 1 591 ? -3.484 20 31.516 1 92.75 591 ASP A C 1
ATOM 4491 O O . ASP A 1 591 ? -3.699 18.781 31.609 1 92.75 591 ASP A O 1
ATOM 4495 N N . VAL A 1 592 ? -3.643 20.828 32.438 1 92.94 592 VAL A N 1
ATOM 4496 C CA . VAL A 1 592 ? -4.125 20.406 33.75 1 92.94 592 VAL A CA 1
ATOM 4497 C C . VAL A 1 592 ? -5.555 19.875 33.625 1 92.94 592 VAL A C 1
ATOM 4499 O O . VAL A 1 592 ? -5.891 18.844 34.188 1 92.94 592 VAL A O 1
ATOM 4502 N N . ARG A 1 593 ? -6.336 20.578 32.875 1 95.25 593 ARG A N 1
ATOM 4503 C CA . ARG A 1 593 ? -7.727 20.172 32.688 1 95.25 593 ARG A CA 1
ATOM 4504 C C . ARG A 1 593 ? -7.82 18.812 32 1 95.25 593 ARG A C 1
ATOM 4506 O O . ARG A 1 593 ? -8.695 18.016 32.344 1 95.25 593 ARG A O 1
ATOM 4513 N N . VAL A 1 594 ? -7.008 18.594 31.031 1 96 594 VAL A N 1
ATOM 4514 C CA . VAL A 1 594 ? -6.988 17.328 30.312 1 96 594 VAL A CA 1
ATOM 4515 C C . VAL A 1 594 ? -6.629 16.188 31.266 1 96 594 VAL A C 1
ATOM 4517 O O . VAL A 1 594 ? -7.273 15.141 31.266 1 96 594 VAL A O 1
ATOM 4520 N N . ARG A 1 595 ? -5.602 16.375 32.094 1 94.06 595 ARG A N 1
ATOM 4521 C CA . ARG A 1 595 ? -5.164 15.352 33.031 1 94.06 595 ARG A CA 1
ATOM 4522 C C . ARG A 1 595 ? -6.266 15.031 34.031 1 94.06 595 ARG A C 1
ATOM 4524 O O . ARG A 1 595 ? -6.531 13.859 34.312 1 94.06 595 ARG A O 1
ATOM 4531 N N . ASP A 1 596 ? -6.898 16.094 34.562 1 93.56 596 ASP A N 1
ATOM 4532 C CA . ASP A 1 596 ? -7.992 15.898 35.5 1 93.56 596 ASP A CA 1
ATOM 4533 C C . ASP A 1 596 ? -9.148 15.141 34.844 1 93.56 596 ASP A C 1
ATOM 4535 O O . ASP A 1 596 ? -9.742 14.258 35.469 1 93.56 596 ASP A O 1
ATOM 4539 N N . PHE A 1 597 ? -9.445 15.547 33.719 1 95.31 597 PHE A N 1
ATOM 4540 C CA . PHE A 1 597 ? -10.555 14.922 33 1 95.31 597 PHE A CA 1
ATOM 4541 C C . PHE A 1 597 ? -10.266 13.445 32.75 1 95.31 597 PHE A C 1
ATOM 4543 O O . PHE A 1 597 ? -11.148 12.594 32.938 1 95.31 597 PHE A O 1
ATOM 4550 N N . VAL A 1 598 ? -9.062 13.109 32.25 1 94.81 598 VAL A N 1
ATOM 4551 C CA . VAL A 1 598 ? -8.672 11.734 31.984 1 94.81 598 VAL A CA 1
ATOM 4552 C C . VAL A 1 598 ? -8.758 10.898 33.25 1 94.81 598 VAL A C 1
ATOM 4554 O O . VAL A 1 598 ? -9.188 9.742 33.219 1 94.81 598 VAL A O 1
ATOM 4557 N N . GLU A 1 599 ? -8.352 11.422 34.312 1 88.44 599 GLU A N 1
ATOM 4558 C CA . GLU A 1 599 ? -8.43 10.727 35.594 1 88.44 599 GLU A CA 1
ATOM 4559 C C . GLU A 1 599 ? -9.875 10.422 35.969 1 88.44 599 GLU A C 1
ATOM 4561 O O . GLU A 1 599 ? -10.156 9.43 36.625 1 88.44 599 GLU A O 1
ATOM 4566 N N . SER A 1 600 ? -10.703 11.305 35.562 1 89.75 600 SER A N 1
ATOM 4567 C CA . SER A 1 600 ? -12.117 11.133 35.875 1 89.75 600 SER A CA 1
ATOM 4568 C C . SER A 1 600 ? -12.773 10.109 34.969 1 89.75 600 SER A C 1
ATOM 4570 O O . SER A 1 600 ? -13.844 9.578 35.281 1 89.75 600 SER A O 1
ATOM 4572 N N . LEU A 1 601 ? -12.086 9.906 33.875 1 88.5 601 LEU A N 1
ATOM 4573 C CA . LEU A 1 601 ? -12.617 8.922 32.938 1 88.5 601 LEU A CA 1
ATOM 4574 C C . LEU A 1 601 ? -12.375 7.504 33.438 1 88.5 601 LEU A C 1
ATOM 4576 O O . LEU A 1 601 ? -11.32 7.215 34 1 88.5 601 LEU A O 1
ATOM 4580 N N . SER A 1 602 ? -13.32 6.691 33.75 1 77 602 SER A N 1
ATOM 4581 C CA . SER A 1 602 ? -13.164 5.289 34.125 1 77 602 SER A CA 1
ATOM 4582 C C . SER A 1 602 ? -12.734 4.453 32.906 1 77 602 SER A C 1
ATOM 4584 O O . SER A 1 602 ? -13.523 4.223 31.984 1 77 602 SER A O 1
ATOM 4586 N N . CYS A 1 603 ? -11.523 4.055 32.906 1 78.5 603 CYS A N 1
ATOM 4587 C CA . CYS A 1 603 ? -11.008 3.307 31.766 1 78.5 603 CYS A CA 1
ATOM 4588 C C . CYS A 1 603 ? -10.898 1.822 32.094 1 78.5 603 CYS A C 1
ATOM 4590 O O . CYS A 1 603 ? -10.383 1.044 31.281 1 78.5 603 CYS A O 1
ATOM 4592 N N . VAL A 1 604 ? -11.414 1.456 33.312 1 78.94 604 VAL A N 1
ATOM 4593 C CA . VAL A 1 604 ? -11.391 0.052 33.688 1 78.94 604 VAL A CA 1
ATOM 4594 C C . VAL A 1 604 ? -12.805 -0.405 34.031 1 78.94 604 VAL A C 1
ATOM 4596 O O . VAL A 1 604 ? -13.484 0.209 34.875 1 78.94 604 VAL A O 1
ATOM 4599 N N . PRO A 1 605 ? -13.266 -1.429 33.5 1 87.94 605 PRO A N 1
ATOM 4600 C CA . PRO A 1 605 ? -12.633 -2.234 32.469 1 87.94 605 PRO A CA 1
ATOM 4601 C C . PRO A 1 605 ? -12.602 -1.525 31.109 1 87.94 605 PRO A C 1
ATOM 4603 O O . PRO A 1 605 ? -13.359 -0.58 30.875 1 87.94 605 PRO A O 1
ATOM 4606 N N . TYR A 1 606 ? -11.695 -1.922 30.297 1 92.69 606 TYR A N 1
ATOM 4607 C CA . TYR A 1 606 ? -11.562 -1.352 28.953 1 92.69 606 TYR A CA 1
ATOM 4608 C C . TYR A 1 606 ? -12.867 -1.488 28.188 1 92.69 606 TYR A C 1
ATOM 4610 O O . TYR A 1 606 ? -13.477 -2.562 28.156 1 92.69 606 TYR A O 1
ATOM 4618 N N . LYS A 1 607 ? -13.312 -0.386 27.609 1 93.25 607 LYS A N 1
ATOM 4619 C CA . LYS A 1 607 ? -14.438 -0.344 26.688 1 93.25 607 LYS A CA 1
ATOM 4620 C C . LYS A 1 607 ? -14.07 0.397 25.406 1 93.25 607 LYS A C 1
ATOM 4622 O O . LYS A 1 607 ? -13.688 1.569 25.438 1 93.25 607 LYS A O 1
ATOM 4627 N N . PRO A 1 608 ? -14.18 -0.323 24.266 1 95.25 608 PRO A N 1
ATOM 4628 C CA . PRO A 1 608 ? -13.891 0.365 23.016 1 95.25 608 PRO A CA 1
ATOM 4629 C C . PRO A 1 608 ? -14.797 1.576 22.781 1 95.25 608 PRO A C 1
ATOM 4631 O O . PRO A 1 608 ? -15.945 1.588 23.234 1 95.25 608 PRO A O 1
ATOM 4634 N N . GLY A 1 609 ? -14.273 2.625 22.188 1 95.88 609 GLY A N 1
ATOM 4635 C CA . GLY A 1 609 ? -15.109 3.76 21.828 1 95.88 609 GLY A CA 1
ATOM 4636 C C . GLY A 1 609 ? -16.391 3.354 21.109 1 95.88 609 GLY A C 1
ATOM 4637 O O . GLY A 1 609 ? -16.391 2.391 20.344 1 95.88 609 GLY A O 1
ATOM 4638 N N . ASN A 1 610 ? -17.422 4.023 21.281 1 95.5 610 ASN A N 1
ATOM 4639 C CA . ASN A 1 610 ? -18.734 3.689 20.734 1 95.5 610 ASN A CA 1
ATOM 4640 C C . ASN A 1 610 ? -18.703 3.617 19.219 1 95.5 610 ASN A C 1
ATOM 4642 O O . ASN A 1 610 ? -19.438 2.82 18.609 1 95.5 610 ASN A O 1
ATOM 4646 N N . TRP A 1 611 ? -17.906 4.441 18.594 1 97.88 611 TRP A N 1
ATOM 4647 C CA . TRP A 1 611 ? -17.875 4.516 17.141 1 97.88 611 TRP A CA 1
ATOM 4648 C C . TRP A 1 611 ? -17.391 3.203 16.531 1 97.88 611 TRP A C 1
ATOM 4650 O O . TRP A 1 611 ? -17.75 2.869 15.406 1 97.88 611 TRP A O 1
ATOM 4660 N N . LYS A 1 612 ? -16.594 2.457 17.281 1 97.94 612 LYS A N 1
ATOM 4661 C CA . LYS A 1 612 ? -15.984 1.227 16.797 1 97.94 612 LYS A CA 1
ATOM 4662 C C . LYS A 1 612 ? -17.031 0.127 16.609 1 97.94 612 LYS A C 1
ATOM 4664 O O . LYS A 1 612 ? -16.781 -0.857 15.914 1 97.94 612 LYS A O 1
ATOM 4669 N N . SER A 1 613 ? -18.188 0.264 17.203 1 97.25 613 SER A N 1
ATOM 4670 C CA . SER A 1 613 ? -19.266 -0.72 17.062 1 97.25 613 SER A CA 1
ATOM 4671 C C . SER A 1 613 ? -19.984 -0.546 15.727 1 97.25 613 SER A C 1
ATOM 4673 O O . SER A 1 613 ? -20.703 -1.447 15.281 1 97.25 613 SER A O 1
ATOM 4675 N N . ARG A 1 614 ? -19.75 0.535 15.055 1 97.38 614 ARG A N 1
ATOM 4676 C CA . ARG A 1 614 ? -20.5 0.869 13.852 1 97.38 614 ARG A CA 1
ATOM 4677 C C . ARG A 1 614 ? -19.688 0.541 12.594 1 97.38 614 ARG A C 1
ATOM 4679 O O . ARG A 1 614 ? -20.188 0.675 11.477 1 97.38 614 ARG A O 1
ATOM 4686 N N . VAL A 1 615 ? -18.484 0.158 12.766 1 97.81 615 VAL A N 1
ATOM 4687 C CA . VAL A 1 615 ? -17.609 -0.202 11.664 1 97.81 615 VAL A CA 1
ATOM 4688 C C . VAL A 1 615 ? -16.797 -1.451 12.023 1 97.81 615 VAL A C 1
ATOM 4690 O O . VAL A 1 615 ? -16.812 -1.888 13.18 1 97.81 615 VAL A O 1
ATOM 4693 N N . ASP A 1 616 ? -16.156 -2.078 11.07 1 96.81 616 ASP A N 1
ATOM 4694 C CA . ASP A 1 616 ? -15.375 -3.291 11.289 1 96.81 616 ASP A CA 1
ATOM 4695 C C . ASP A 1 616 ? -13.93 -2.957 11.68 1 96.81 616 ASP A C 1
ATOM 4697 O O . ASP A 1 616 ? -13.086 -2.73 10.805 1 96.81 616 ASP A O 1
ATOM 4701 N N . VAL A 1 617 ? -13.625 -3.016 12.961 1 96.94 617 VAL A N 1
ATOM 4702 C CA . VAL A 1 617 ? -12.281 -2.697 13.414 1 96.94 617 VAL A CA 1
ATOM 4703 C C . VAL A 1 617 ? -11.547 -3.982 13.789 1 96.94 617 VAL A C 1
ATOM 4705 O O . VAL A 1 617 ? -10.594 -3.955 14.57 1 96.94 617 VAL A O 1
ATOM 4708 N N . THR A 1 618 ? -12.07 -5.148 13.297 1 93.81 618 THR A N 1
ATOM 4709 C CA . THR A 1 618 ? -11.32 -6.387 13.422 1 93.81 618 THR A CA 1
ATOM 4710 C C . THR A 1 618 ? -10.031 -6.324 12.594 1 93.81 618 THR A C 1
ATOM 4712 O O . THR A 1 618 ? -9.883 -5.453 11.734 1 93.81 618 THR A O 1
ATOM 4715 N N . PRO A 1 619 ? -9.055 -7.191 12.852 1 89.69 619 PRO A N 1
ATOM 4716 C CA . PRO A 1 619 ? -7.836 -7.191 12.039 1 89.69 619 PRO A CA 1
ATOM 4717 C C . PRO A 1 619 ? -8.125 -7.25 10.539 1 89.69 619 PRO A C 1
ATOM 4719 O O . PRO A 1 619 ? -7.457 -6.57 9.758 1 89.69 619 PRO A O 1
ATOM 4722 N N . SER A 1 620 ? -9.117 -8 10.141 1 89.75 620 SER A N 1
ATOM 4723 C CA . SER A 1 620 ? -9.484 -8.078 8.727 1 89.75 620 SER A CA 1
ATOM 4724 C C . SER A 1 620 ? -10.062 -6.762 8.234 1 89.75 620 SER A C 1
ATOM 4726 O O . SER A 1 620 ? -9.781 -6.34 7.109 1 89.75 620 SER A O 1
ATOM 4728 N N . GLY A 1 621 ? -10.93 -6.18 9.117 1 93.62 621 GLY A N 1
ATOM 4729 C CA . GLY A 1 621 ? -11.484 -4.883 8.758 1 93.62 621 GLY A CA 1
ATOM 4730 C C . GLY A 1 621 ? -10.43 -3.807 8.609 1 93.62 621 GLY A C 1
ATOM 4731 O O . GLY A 1 621 ? -10.477 -3.006 7.672 1 93.62 621 GLY A O 1
ATOM 4732 N N . LEU A 1 622 ? -9.461 -3.799 9.516 1 96.81 622 LEU A N 1
ATOM 4733 C CA . LEU A 1 622 ? -8.367 -2.836 9.461 1 96.81 622 LEU A CA 1
ATOM 4734 C C . LEU A 1 622 ? -7.523 -3.043 8.203 1 96.81 622 LEU A C 1
ATOM 4736 O O . LEU A 1 622 ? -7.16 -2.076 7.527 1 96.81 622 LEU A O 1
ATOM 4740 N N . ALA A 1 623 ? -7.234 -4.266 7.887 1 93 623 ALA A N 1
ATOM 4741 C CA . ALA A 1 623 ? -6.449 -4.586 6.695 1 93 623 ALA A CA 1
ATOM 4742 C C . ALA A 1 623 ? -7.16 -4.129 5.43 1 93 623 ALA A C 1
ATOM 4744 O O . ALA A 1 623 ? -6.531 -3.604 4.508 1 93 623 ALA A O 1
ATOM 4745 N N . THR A 1 624 ? -8.438 -4.367 5.398 1 93.75 624 THR A N 1
ATOM 4746 C CA . THR A 1 624 ? -9.234 -3.98 4.242 1 93.75 624 THR A CA 1
ATOM 4747 C C . THR A 1 624 ? -9.234 -2.465 4.062 1 93.75 624 THR A C 1
ATOM 4749 O O . THR A 1 624 ? -9.047 -1.967 2.953 1 93.75 624 THR A O 1
ATOM 4752 N N . ALA A 1 625 ? -9.469 -1.773 5.172 1 97.38 625 ALA A N 1
ATOM 4753 C CA . ALA A 1 625 ? -9.492 -0.314 5.121 1 97.38 625 ALA A CA 1
ATOM 4754 C C . ALA A 1 625 ? -8.133 0.242 4.688 1 97.38 625 ALA A C 1
ATOM 4756 O O . ALA A 1 625 ? -8.07 1.153 3.861 1 97.38 625 ALA A O 1
ATOM 4757 N N . ARG A 1 626 ? -7.09 -0.271 5.25 1 97.31 626 ARG A N 1
ATOM 4758 C CA . ARG A 1 626 ? -5.742 0.175 4.91 1 97.31 626 ARG A CA 1
ATOM 4759 C C . ARG A 1 626 ? -5.438 -0.068 3.436 1 97.31 626 ARG A C 1
ATOM 4761 O O . ARG A 1 626 ? -4.902 0.809 2.756 1 97.31 626 ARG A O 1
ATOM 4768 N N . ALA A 1 627 ? -5.746 -1.24 2.939 1 94.94 627 ALA A N 1
ATOM 4769 C CA . ALA A 1 627 ? -5.508 -1.576 1.537 1 94.94 627 ALA A CA 1
ATOM 4770 C C . ALA A 1 627 ? -6.27 -0.634 0.61 1 94.94 627 ALA A C 1
ATOM 4772 O O . ALA A 1 627 ? -5.73 -0.179 -0.402 1 94.94 627 ALA A O 1
ATOM 4773 N N . HIS A 1 628 ? -7.508 -0.378 0.946 1 96.38 628 HIS A N 1
ATOM 4774 C CA . HIS A 1 628 ? -8.328 0.5 0.119 1 96.38 628 HIS A CA 1
ATOM 4775 C C . HIS A 1 628 ? -7.758 1.914 0.084 1 96.38 628 HIS A C 1
ATOM 4777 O O . HIS A 1 628 ? -7.566 2.484 -0.993 1 96.38 628 HIS A O 1
ATOM 4783 N N . GLU A 1 629 ? -7.508 2.459 1.257 1 98.19 629 GLU A N 1
ATOM 4784 C CA . GLU A 1 629 ? -7.004 3.826 1.344 1 98.19 629 GLU A CA 1
ATOM 4785 C C . GLU A 1 629 ? -5.652 3.963 0.644 1 98.19 629 GLU A C 1
ATOM 4787 O O . GLU A 1 629 ? -5.426 4.922 -0.093 1 98.19 629 GLU A O 1
ATOM 4792 N N . LEU A 1 630 ? -4.793 2.996 0.852 1 98 630 LEU A N 1
ATOM 4793 C CA . LEU A 1 630 ? -3.471 3.051 0.242 1 98 630 LEU A CA 1
ATOM 4794 C C . LEU A 1 630 ? -3.559 2.854 -1.268 1 98 630 LEU A C 1
ATOM 4796 O O . LEU A 1 630 ? -2.75 3.402 -2.018 1 98 630 LEU A O 1
ATOM 4800 N N . GLY A 1 631 ? -4.543 2.035 -1.744 1 97.06 631 GLY A N 1
ATOM 4801 C CA . GLY A 1 631 ? -4.777 1.957 -3.178 1 97.06 631 GLY A CA 1
ATOM 4802 C C . GLY A 1 631 ? -5.113 3.297 -3.803 1 97.06 631 GLY A C 1
ATOM 4803 O O . GLY A 1 631 ? -4.559 3.658 -4.844 1 97.06 631 GLY A O 1
ATOM 4804 N N . GLU A 1 632 ? -6 4.027 -3.152 1 97.44 632 GLU A N 1
ATOM 4805 C CA . GLU A 1 632 ? -6.363 5.363 -3.621 1 97.44 632 GLU A CA 1
ATOM 4806 C C . GLU A 1 632 ? -5.172 6.316 -3.541 1 97.44 632 GLU A C 1
ATOM 4808 O O . GLU A 1 632 ? -4.938 7.102 -4.461 1 97.44 632 GLU A O 1
ATOM 4813 N N . MET A 1 633 ? -4.418 6.242 -2.459 1 98.19 633 MET A N 1
ATOM 4814 C CA . MET A 1 633 ? -3.252 7.105 -2.291 1 98.19 633 MET A CA 1
ATOM 4815 C C . MET A 1 633 ? -2.189 6.797 -3.342 1 98.19 633 MET A C 1
ATOM 4817 O O . MET A 1 633 ? -1.503 7.699 -3.82 1 98.19 633 MET A O 1
ATOM 4821 N N . ALA A 1 634 ? -1.986 5.516 -3.664 1 96.75 634 ALA A N 1
ATOM 4822 C CA . ALA A 1 634 ? -1.038 5.129 -4.707 1 96.75 634 ALA A CA 1
ATOM 4823 C C . ALA A 1 634 ? -1.395 5.781 -6.039 1 96.75 634 ALA A C 1
ATOM 4825 O O . ALA A 1 634 ? -0.511 6.227 -6.777 1 96.75 634 ALA A O 1
ATOM 4826 N N . LYS A 1 635 ? -2.674 5.785 -6.379 1 96.44 635 LYS A N 1
ATOM 4827 C CA . LYS A 1 635 ? -3.125 6.473 -7.59 1 96.44 635 LYS A CA 1
ATOM 4828 C C . LYS A 1 635 ? -2.768 7.953 -7.543 1 96.44 635 LYS A C 1
ATOM 4830 O O . LYS A 1 635 ? -2.416 8.547 -8.57 1 96.44 635 LYS A O 1
ATOM 4835 N N . ASP A 1 636 ? -2.842 8.578 -6.309 1 97.44 636 ASP A N 1
ATOM 4836 C CA . ASP A 1 636 ? -2.506 9.984 -6.137 1 97.44 636 ASP A CA 1
ATOM 4837 C C . ASP A 1 636 ? -1.01 10.219 -6.328 1 97.44 636 ASP A C 1
ATOM 4839 O O . ASP A 1 636 ? -0.584 11.336 -6.625 1 97.44 636 ASP A O 1
ATOM 4843 N N . PHE A 1 637 ? -0.193 9.227 -6.168 1 97.06 637 PHE A N 1
ATOM 4844 C CA . PHE A 1 637 ? 1.253 9.414 -6.18 1 97.06 637 PHE A CA 1
ATOM 4845 C C . PHE A 1 637 ? 1.835 9.047 -7.539 1 97.06 637 PHE A C 1
ATOM 4847 O O . PHE A 1 637 ? 2.852 9.609 -7.957 1 97.06 637 PHE A O 1
ATOM 4854 N N . TRP A 1 638 ? 1.18 8.086 -8.273 1 93.56 638 TRP A N 1
ATOM 4855 C CA . TRP A 1 638 ? 1.936 7.559 -9.406 1 93.56 638 TRP A CA 1
ATOM 4856 C C . TRP A 1 638 ? 1.068 7.5 -10.656 1 93.56 638 TRP A C 1
ATOM 4858 O O . TRP A 1 638 ? 1.584 7.387 -11.773 1 93.56 638 TRP A O 1
ATOM 4868 N N . SER A 1 639 ? -0.289 7.473 -10.586 1 93.25 639 SER A N 1
ATOM 4869 C CA . SER A 1 639 ? -1.143 7.41 -11.766 1 93.25 639 SER A CA 1
ATOM 4870 C C . SER A 1 639 ? -1.23 8.766 -12.461 1 93.25 639 SER A C 1
ATOM 4872 O O . SER A 1 639 ? -0.535 9.711 -12.078 1 93.25 639 SER A O 1
ATOM 4874 N N . ALA A 1 640 ? -2.098 8.859 -13.461 1 89.94 640 ALA A N 1
ATOM 4875 C CA . ALA A 1 640 ? -2.346 10.133 -14.125 1 89.94 640 ALA A CA 1
ATOM 4876 C C . ALA A 1 640 ? -2.939 11.148 -13.164 1 89.94 640 ALA A C 1
ATOM 4878 O O . ALA A 1 640 ? -2.725 12.359 -13.312 1 89.94 640 ALA A O 1
ATOM 4879 N N . ARG A 1 641 ? -3.58 10.688 -12.18 1 94.06 641 ARG A N 1
ATOM 4880 C CA . ARG A 1 641 ? -4.238 11.523 -11.18 1 94.06 641 ARG A CA 1
ATOM 4881 C C . ARG A 1 641 ? -3.217 12.195 -10.266 1 94.06 641 ARG A C 1
ATOM 4883 O O . ARG A 1 641 ? -3.549 13.125 -9.531 1 94.06 641 ARG A O 1
ATOM 4890 N N . SER A 1 642 ? -1.953 11.836 -10.359 1 94.31 642 SER A N 1
ATOM 4891 C CA . SER A 1 642 ? -0.899 12.352 -9.484 1 94.31 642 SER A CA 1
ATOM 4892 C C . SER A 1 642 ? -0.676 13.844 -9.703 1 94.31 642 SER A C 1
ATOM 4894 O O . SER A 1 642 ? -0.169 14.531 -8.82 1 94.31 642 SER A O 1
ATOM 4896 N N . GLU A 1 643 ? -1.104 14.344 -10.781 1 93.62 643 GLU A N 1
ATOM 4897 C CA . GLU A 1 643 ? -0.926 15.758 -11.102 1 93.62 643 GLU A CA 1
ATOM 4898 C C . GLU A 1 643 ? -1.631 16.641 -10.078 1 93.62 643 GLU A C 1
ATOM 4900 O O . GLU A 1 643 ? -1.127 17.719 -9.727 1 93.62 643 GLU A O 1
ATOM 4905 N N . ARG A 1 644 ? -2.773 16.234 -9.633 1 95.75 644 ARG A N 1
ATOM 4906 C CA . ARG A 1 644 ? -3.551 17.062 -8.727 1 95.75 644 ARG A CA 1
ATOM 4907 C C . ARG A 1 644 ? -2.83 17.25 -7.391 1 95.75 644 ARG A C 1
ATOM 4909 O O . ARG A 1 644 ? -2.881 18.328 -6.793 1 95.75 644 ARG A O 1
ATOM 4916 N N . TYR A 1 645 ? -2.121 16.234 -6.977 1 97.62 645 TYR A N 1
ATOM 4917 C CA . TYR A 1 645 ? -1.369 16.312 -5.73 1 97.62 645 TYR A CA 1
ATOM 4918 C C . TYR A 1 645 ? -0.039 17.031 -5.938 1 97.62 645 TYR A C 1
ATOM 4920 O O . TYR A 1 645 ? 0.348 17.875 -5.133 1 97.62 645 TYR A O 1
ATOM 4928 N N . THR A 1 646 ? 0.656 16.703 -6.949 1 96.69 646 THR A N 1
ATOM 4929 C CA . THR A 1 646 ? 1.995 17.219 -7.211 1 96.69 646 THR A CA 1
ATOM 4930 C C . THR A 1 646 ? 1.979 18.75 -7.324 1 96.69 646 THR A C 1
ATOM 4932 O O . THR A 1 646 ? 2.789 19.422 -6.695 1 96.69 646 THR A O 1
ATOM 4935 N N . SER A 1 647 ? 1.105 19.266 -8.086 1 96 647 SER A N 1
ATOM 4936 C CA . SER A 1 647 ? 1.03 20.703 -8.281 1 96 647 SER A CA 1
ATOM 4937 C C . SER A 1 647 ? 0.607 21.422 -7.008 1 96 647 SER A C 1
ATOM 4939 O O . SER A 1 647 ? 1.191 22.438 -6.641 1 96 647 SER A O 1
ATOM 4941 N N . ARG A 1 648 ? -0.336 20.891 -6.316 1 97.25 648 ARG A N 1
ATOM 4942 C CA . ARG A 1 648 ? -0.855 21.516 -5.109 1 97.25 648 ARG A CA 1
ATOM 4943 C C . ARG A 1 648 ? 0.165 21.453 -3.979 1 97.25 648 ARG A C 1
ATOM 4945 O O . ARG A 1 648 ? 0.307 22.422 -3.213 1 97.25 648 ARG A O 1
ATOM 4952 N N . ARG A 1 649 ? 0.854 20.312 -3.85 1 97.56 649 ARG A N 1
ATOM 4953 C CA . ARG A 1 649 ? 1.925 20.203 -2.863 1 97.56 649 ARG A CA 1
ATOM 4954 C C . ARG A 1 649 ? 3.012 21.25 -3.117 1 97.56 649 ARG A C 1
ATOM 4956 O O . ARG A 1 649 ? 3.439 21.938 -2.195 1 97.56 649 ARG A O 1
ATOM 4963 N N . ARG A 1 650 ? 3.438 21.344 -4.359 1 96.69 650 ARG A N 1
ATOM 4964 C CA . ARG A 1 650 ? 4.445 22.328 -4.746 1 96.69 650 ARG A CA 1
ATOM 4965 C C . ARG A 1 650 ? 3.998 23.75 -4.398 1 96.69 650 ARG A C 1
ATOM 4967 O O . ARG A 1 650 ? 4.73 24.484 -3.746 1 96.69 650 ARG A O 1
ATOM 4974 N N . ASP A 1 651 ? 2.793 24.078 -4.82 1 96.19 651 ASP A N 1
ATOM 4975 C CA . ASP A 1 651 ? 2.283 25.438 -4.613 1 96.19 651 ASP A CA 1
ATOM 4976 C C . ASP A 1 651 ? 2.17 25.766 -3.127 1 96.19 651 ASP A C 1
ATOM 4978 O O . ASP A 1 651 ? 2.449 26.891 -2.709 1 96.19 651 ASP A O 1
ATOM 4982 N N . PHE A 1 652 ? 1.781 24.812 -2.4 1 96.06 652 PHE A N 1
ATOM 4983 C CA . PHE A 1 652 ? 1.642 25.016 -0.961 1 96.06 652 PHE A CA 1
ATOM 4984 C C . PHE A 1 652 ? 3.002 25.234 -0.309 1 96.06 652 PHE A C 1
ATOM 4986 O O . PHE A 1 652 ? 3.195 26.203 0.428 1 96.06 652 PHE A O 1
ATOM 4993 N N . VAL A 1 653 ? 3.953 24.312 -0.524 1 96.81 653 VAL A N 1
ATOM 4994 C CA . VAL A 1 653 ? 5.246 24.312 0.148 1 96.81 653 VAL A CA 1
ATOM 4995 C C . VAL A 1 653 ? 6.086 25.484 -0.344 1 96.81 653 VAL A C 1
ATOM 4997 O O . VAL A 1 653 ? 6.762 26.156 0.447 1 96.81 653 VAL A O 1
ATOM 5000 N N . ARG A 1 654 ? 5.988 25.75 -1.6 1 95.88 654 ARG A N 1
ATOM 5001 C CA . ARG A 1 654 ? 6.848 26.75 -2.203 1 95.88 654 ARG A CA 1
ATOM 5002 C C . ARG A 1 654 ? 6.152 28.109 -2.25 1 95.88 654 ARG A C 1
ATOM 5004 O O . ARG A 1 654 ? 6.688 29.078 -2.807 1 95.88 654 ARG A O 1
ATOM 5011 N N . LYS A 1 655 ? 4.973 28.172 -1.73 1 92.56 655 LYS A N 1
ATOM 5012 C CA . LYS A 1 655 ? 4.215 29.391 -1.495 1 92.56 655 LYS A CA 1
ATOM 5013 C C . LYS A 1 655 ? 3.938 30.125 -2.805 1 92.56 655 LYS A C 1
ATOM 5015 O O . LYS A 1 655 ? 4.203 31.328 -2.92 1 92.56 655 LYS A O 1
ATOM 5020 N N . ILE A 1 656 ? 3.445 29.359 -3.711 1 92.19 656 ILE A N 1
ATOM 5021 C CA . ILE A 1 656 ? 2.99 29.969 -4.953 1 92.19 656 ILE A CA 1
ATOM 5022 C C . ILE A 1 656 ? 1.682 30.719 -4.711 1 92.19 656 ILE A C 1
ATOM 5024 O O . ILE A 1 656 ? 0.786 30.219 -4.031 1 92.19 656 ILE A O 1
ATOM 5028 N N . LYS A 1 657 ? 1.611 31.922 -5.16 1 89.94 657 LYS A N 1
ATOM 5029 C CA . LYS A 1 657 ? 0.438 32.75 -4.945 1 89.94 657 LYS A CA 1
ATOM 5030 C C . LYS A 1 657 ? -0.804 32.125 -5.586 1 89.94 657 LYS A C 1
ATOM 5032 O O . LYS A 1 657 ? -0.74 31.609 -6.695 1 89.94 657 LYS A O 1
ATOM 5037 N N . SER A 1 658 ? -1.889 32.219 -4.844 1 92.69 658 SER A N 1
ATOM 5038 C CA . SER A 1 658 ? -3.152 31.719 -5.379 1 92.69 658 SER A CA 1
ATOM 5039 C C . SER A 1 658 ? -3.643 32.594 -6.535 1 92.69 658 SER A C 1
ATOM 5041 O O . SER A 1 658 ? -3.412 33.781 -6.555 1 92.69 658 SER A O 1
ATOM 5043 N N . THR A 1 659 ? -4.324 31.984 -7.48 1 92.56 659 THR A N 1
ATOM 5044 C CA . THR A 1 659 ? -4.832 32.719 -8.633 1 92.56 659 THR A CA 1
ATOM 5045 C C . THR A 1 659 ? -6.305 33.062 -8.445 1 92.56 659 THR A C 1
ATOM 5047 O O . THR A 1 659 ? -6.836 33.938 -9.141 1 92.56 659 THR A O 1
ATOM 5050 N N . LYS A 1 660 ? -6.918 32.406 -7.57 1 95.19 660 LYS A N 1
ATOM 5051 C CA . LYS A 1 660 ? -8.32 32.656 -7.262 1 95.19 660 LYS A CA 1
ATOM 5052 C C . LYS A 1 660 ? -8.68 32.156 -5.871 1 95.19 660 LYS A C 1
ATOM 5054 O O . LYS A 1 660 ? -7.98 31.312 -5.312 1 95.19 660 LYS A O 1
ATOM 5059 N N . THR A 1 661 ? -9.719 32.75 -5.277 1 97.12 661 THR A N 1
ATOM 5060 C CA . THR A 1 661 ? -10.258 32.219 -4.031 1 97.12 661 THR A CA 1
ATOM 5061 C C . THR A 1 661 ? -11.172 31.031 -4.301 1 97.12 661 THR A C 1
ATOM 5063 O O . THR A 1 661 ? -12.062 31.109 -5.148 1 97.12 661 THR A O 1
ATOM 5066 N N . PRO A 1 662 ? -10.969 29.906 -3.637 1 96.75 662 PRO A N 1
ATOM 5067 C CA . PRO A 1 662 ? -11.898 28.781 -3.83 1 96.75 662 PRO A CA 1
ATOM 5068 C C . PRO A 1 662 ? -13.352 29.188 -3.604 1 96.75 662 PRO A C 1
ATOM 5070 O O . PRO A 1 662 ? -13.656 29.953 -2.691 1 96.75 662 PRO A O 1
ATOM 5073 N N . LEU A 1 663 ? -14.258 28.656 -4.348 1 97.5 663 LEU A N 1
ATOM 5074 C CA . LEU A 1 663 ? -15.68 29 -4.289 1 97.5 663 LEU A CA 1
ATOM 5075 C C . LEU A 1 663 ? -16.281 28.609 -2.938 1 97.5 663 LEU A C 1
ATOM 5077 O O . LEU A 1 663 ? -17.188 29.281 -2.451 1 97.5 663 LEU A O 1
ATOM 5081 N N . ARG A 1 664 ? -15.742 27.609 -2.309 1 96.5 664 ARG A N 1
ATOM 5082 C CA . ARG A 1 664 ? -16.234 27.188 -1.005 1 96.5 664 ARG A CA 1
ATOM 5083 C C . ARG A 1 664 ? -16.062 28.281 0.036 1 96.5 664 ARG A C 1
ATOM 5085 O O . ARG A 1 664 ? -16.797 28.344 1.024 1 96.5 664 ARG A O 1
ATOM 5092 N N . PHE A 1 665 ? -15.109 29.172 -0.17 1 97.75 665 PHE A N 1
ATOM 5093 C CA . PHE A 1 665 ? -14.891 30.328 0.699 1 97.75 665 PHE A CA 1
ATOM 5094 C C . PHE A 1 665 ? -15.594 31.562 0.148 1 97.75 665 PHE A C 1
ATOM 5096 O O . PHE A 1 665 ? -16.266 32.281 0.889 1 97.75 665 PHE A O 1
ATOM 5103 N N . ALA A 1 666 ? -15.406 31.766 -1.174 1 98.06 666 ALA A N 1
ATOM 5104 C CA . ALA A 1 666 ? -16.031 32.906 -1.846 1 98.06 666 ALA A CA 1
ATOM 5105 C C . ALA A 1 666 ? -17.453 32.562 -2.295 1 98.06 666 ALA A C 1
ATOM 5107 O O . ALA A 1 666 ? -17.734 32.531 -3.492 1 98.06 666 ALA A O 1
ATOM 5108 N N . THR A 1 667 ? -18.297 32.469 -1.396 1 97.06 667 THR A N 1
ATOM 5109 C CA . THR A 1 667 ? -19.672 32.031 -1.687 1 97.06 667 THR A CA 1
ATOM 5110 C C . THR A 1 667 ? -20.391 33.062 -2.549 1 97.06 667 THR A C 1
ATOM 5112 O O . THR A 1 667 ? -21.312 32.719 -3.297 1 97.06 667 THR A O 1
ATOM 5115 N N . HIS A 1 668 ? -20.016 34.281 -2.521 1 96.75 668 HIS A N 1
ATOM 5116 C CA . HIS A 1 668 ? -20.609 35.375 -3.307 1 96.75 668 HIS A CA 1
ATOM 5117 C C . HIS A 1 668 ? -20.312 35.188 -4.793 1 96.75 668 HIS A C 1
ATOM 5119 O O . HIS A 1 668 ? -20.953 35.812 -5.637 1 96.75 668 HIS A O 1
ATOM 5125 N N . ARG A 1 669 ? -19.312 34.375 -5.055 1 97.12 669 ARG A N 1
ATOM 5126 C CA . ARG A 1 669 ? -18.969 34.125 -6.449 1 97.12 669 ARG A CA 1
ATOM 5127 C C . ARG A 1 669 ? -19.547 32.781 -6.93 1 97.12 669 ARG A C 1
ATOM 5129 O O . ARG A 1 669 ? -19.453 32.469 -8.117 1 97.12 669 ARG A O 1
ATOM 5136 N N . ARG A 1 670 ? -20.078 32.031 -6.023 1 96.19 670 ARG A N 1
ATOM 5137 C CA . ARG A 1 670 ? -20.547 30.688 -6.324 1 96.19 670 ARG A CA 1
ATOM 5138 C C . ARG A 1 670 ? -21.938 30.703 -6.93 1 96.19 670 ARG A C 1
ATOM 5140 O O . ARG A 1 670 ? -22.922 31.031 -6.246 1 96.19 670 ARG A O 1
ATOM 5147 N N . ARG A 1 671 ? -22.078 30.312 -8.172 1 93.62 671 ARG A N 1
ATOM 5148 C CA . ARG A 1 671 ? -23.375 30.203 -8.828 1 93.62 671 ARG A CA 1
ATOM 5149 C C . ARG A 1 671 ? -24.047 28.875 -8.484 1 93.62 671 ARG A C 1
ATOM 5151 O O . ARG A 1 671 ? -23.406 27.969 -7.949 1 93.62 671 ARG A O 1
ATOM 5158 N N . GLU A 1 672 ? -25.25 28.844 -8.789 1 92.12 672 GLU A N 1
ATOM 5159 C CA . GLU A 1 672 ? -26 27.625 -8.5 1 92.12 672 GLU A CA 1
ATOM 5160 C C . GLU A 1 672 ? -25.422 26.438 -9.266 1 92.12 672 GLU A C 1
ATOM 5162 O O . GLU A 1 672 ? -25.219 26.5 -10.477 1 92.12 672 GLU A O 1
ATOM 5167 N N . GLY A 1 673 ? -25.078 25.5 -8.547 1 90.81 673 GLY A N 1
ATOM 5168 C CA . GLY A 1 673 ? -24.578 24.281 -9.156 1 90.81 673 GLY A CA 1
ATOM 5169 C C . GLY A 1 673 ? -23.078 24.281 -9.359 1 90.81 673 GLY A C 1
ATOM 5170 O O . GLY A 1 673 ? -22.484 23.25 -9.664 1 90.81 673 GLY A O 1
ATOM 5171 N N . GLU A 1 674 ? -22.531 25.438 -9.188 1 94.56 674 GLU A N 1
ATOM 5172 C CA . GLU A 1 674 ? -21.078 25.531 -9.375 1 94.56 674 GLU A CA 1
ATOM 5173 C C . GLU A 1 674 ? -20.328 25.031 -8.148 1 94.56 674 GLU A C 1
ATOM 5175 O O . GLU A 1 674 ? -20.734 25.281 -7.016 1 94.56 674 GLU A O 1
ATOM 5180 N N . VAL A 1 675 ? -19.281 24.172 -8.414 1 94.81 675 VAL A N 1
ATOM 5181 C CA . VAL A 1 675 ? -18.484 23.641 -7.309 1 94.81 675 VAL A CA 1
ATOM 5182 C C . VAL A 1 675 ? -17 23.781 -7.629 1 94.81 675 VAL A C 1
ATOM 5184 O O . VAL A 1 675 ? -16.625 23.969 -8.789 1 94.81 675 VAL A O 1
ATOM 5187 N N . ASP A 1 676 ? -16.219 23.859 -6.609 1 96.12 676 ASP A N 1
ATOM 5188 C CA . ASP A 1 676 ? -14.781 23.719 -6.82 1 96.12 676 ASP A CA 1
ATOM 5189 C C . ASP A 1 676 ? -14.453 22.375 -7.469 1 96.12 676 ASP A C 1
ATOM 5191 O O . ASP A 1 676 ? -15.18 21.391 -7.289 1 96.12 676 ASP A O 1
ATOM 5195 N N . GLU A 1 677 ? -13.367 22.266 -8.234 1 94.5 677 GLU A N 1
ATOM 5196 C CA . GLU A 1 677 ? -12.984 21.031 -8.898 1 94.5 677 GLU A CA 1
ATOM 5197 C C . GLU A 1 677 ? -12.812 19.891 -7.883 1 94.5 677 GLU A C 1
ATOM 5199 O O . GLU A 1 677 ? -13.141 18.75 -8.172 1 94.5 677 GLU A O 1
ATOM 5204 N N . GLU A 1 678 ? -12.328 20.281 -6.688 1 95.62 678 GLU A N 1
ATOM 5205 C CA . GLU A 1 678 ? -12.07 19.281 -5.652 1 95.62 678 GLU A CA 1
ATOM 5206 C C . GLU A 1 678 ? -13.375 18.672 -5.137 1 95.62 678 GLU A C 1
ATOM 5208 O O . GLU A 1 678 ? -13.367 17.609 -4.523 1 95.62 678 GLU A O 1
ATOM 5213 N N . GLU A 1 679 ? -14.453 19.344 -5.32 1 95.88 679 GLU A N 1
ATOM 5214 C CA . GLU A 1 679 ? -15.734 18.891 -4.785 1 95.88 679 GLU A CA 1
ATOM 5215 C C . GLU A 1 679 ? -16.422 17.922 -5.746 1 95.88 679 GLU A C 1
ATOM 5217 O O . GLU A 1 679 ? -17.375 17.25 -5.375 1 95.88 679 GLU A O 1
ATOM 5222 N N . ALA A 1 680 ? -15.953 17.875 -6.949 1 93.94 680 ALA A N 1
ATOM 5223 C CA . ALA A 1 680 ? -16.609 17.094 -7.992 1 93.94 680 ALA A CA 1
ATOM 5224 C C . ALA A 1 680 ? -16.156 15.633 -7.957 1 93.94 680 ALA A C 1
ATOM 5226 O O . ALA A 1 680 ? -15.023 15.336 -7.586 1 93.94 680 ALA A O 1
ATOM 5227 N N . ASP A 1 681 ? -17.016 14.727 -8.414 1 92.06 681 ASP A N 1
ATOM 5228 C CA . ASP A 1 681 ? -16.703 13.297 -8.492 1 92.06 681 ASP A CA 1
ATOM 5229 C C . ASP A 1 681 ? -15.594 13.039 -9.516 1 92.06 681 ASP A C 1
ATOM 5231 O O . ASP A 1 681 ? -14.789 12.117 -9.344 1 92.06 681 ASP A O 1
ATOM 5235 N N . THR A 1 682 ? -15.57 13.805 -10.516 1 92.19 682 THR A N 1
ATOM 5236 C CA . THR A 1 682 ? -14.586 13.641 -11.586 1 92.19 682 THR A CA 1
ATOM 5237 C C . THR A 1 682 ? -13.172 13.883 -11.055 1 92.19 682 THR A C 1
ATOM 5239 O O . THR A 1 682 ? -12.195 13.477 -11.688 1 92.19 682 THR A O 1
ATOM 5242 N N . PHE A 1 683 ? -13.133 14.57 -9.93 1 94.88 683 PHE A N 1
ATOM 5243 C CA . PHE A 1 683 ? -11.844 14.852 -9.297 1 94.88 683 PHE A CA 1
ATOM 5244 C C . PHE A 1 683 ? -11.141 13.555 -8.906 1 94.88 683 PHE A C 1
ATOM 5246 O O . PHE A 1 683 ? -9.914 13.516 -8.805 1 94.88 683 PHE A O 1
ATOM 5253 N N . ASP A 1 684 ? -11.891 12.453 -8.773 1 93.44 684 ASP A N 1
ATOM 5254 C CA . ASP A 1 684 ? -11.352 11.172 -8.32 1 93.44 684 ASP A CA 1
ATOM 5255 C C . ASP A 1 684 ? -11.086 10.242 -9.508 1 93.44 684 ASP A C 1
ATOM 5257 O O . ASP A 1 684 ? -10.5 9.172 -9.344 1 93.44 684 ASP A O 1
ATOM 5261 N N . ASP A 1 685 ? -11.484 10.625 -10.664 1 91.12 685 ASP A N 1
ATOM 5262 C CA . ASP A 1 685 ? -11.461 9.742 -11.82 1 91.12 685 ASP A CA 1
ATOM 5263 C C . ASP A 1 685 ? -10.094 9.773 -12.508 1 91.12 685 ASP A C 1
ATOM 5265 O O . ASP A 1 685 ? -9.766 10.742 -13.188 1 91.12 685 ASP A O 1
ATOM 5269 N N . VAL A 1 686 ? -9.336 8.703 -12.414 1 90.25 686 VAL A N 1
ATOM 5270 C CA . VAL A 1 686 ? -8 8.602 -13 1 90.25 686 VAL A CA 1
ATOM 5271 C C . VAL A 1 686 ? -8.086 8.781 -14.516 1 90.25 686 VAL A C 1
ATOM 5273 O O . VAL A 1 686 ? -7.211 9.406 -15.117 1 90.25 686 VAL A O 1
ATOM 5276 N N . ALA A 1 687 ? -9.094 8.203 -15.141 1 86.31 687 ALA A N 1
ATOM 5277 C CA . ALA A 1 687 ? -9.258 8.258 -16.594 1 86.31 687 ALA A CA 1
ATOM 5278 C C . ALA A 1 687 ? -9.391 9.703 -17.062 1 86.31 687 ALA A C 1
ATOM 5280 O O . ALA A 1 687 ? -8.906 10.047 -18.156 1 86.31 687 ALA A O 1
ATOM 5281 N N . ASN A 1 688 ? -10.062 10.5 -16.281 1 87.31 688 ASN A N 1
ATOM 5282 C CA . ASN A 1 688 ? -10.203 11.914 -16.609 1 87.31 688 ASN A CA 1
ATOM 5283 C C . ASN A 1 688 ? -8.844 12.609 -16.703 1 87.31 688 ASN A C 1
ATOM 5285 O O . ASN A 1 688 ? -8.609 13.406 -17.609 1 87.31 688 ASN A O 1
ATOM 5289 N N . TYR A 1 689 ? -8 12.344 -15.867 1 88.25 689 TYR A N 1
ATOM 5290 C CA . TYR A 1 689 ? -6.668 12.945 -15.859 1 88.25 689 TYR A CA 1
ATOM 5291 C C . TYR A 1 689 ? -5.82 12.398 -17 1 88.25 689 TYR A C 1
ATOM 5293 O O . TYR A 1 689 ? -5.004 13.125 -17.578 1 88.25 689 TYR A O 1
ATOM 5301 N N . GLY A 1 690 ? -6.016 11.117 -17.266 1 83.31 690 GLY A N 1
ATOM 5302 C CA . GLY A 1 690 ? -5.344 10.562 -18.438 1 83.31 690 GLY A CA 1
ATOM 5303 C C . GLY A 1 690 ? -5.723 11.25 -19.734 1 83.31 690 GLY A C 1
ATOM 5304 O O . GLY A 1 690 ? -4.859 11.555 -20.562 1 83.31 690 GLY A O 1
ATOM 5305 N N . ALA A 1 691 ? -6.941 11.523 -19.875 1 81.38 691 ALA A N 1
ATOM 5306 C CA . ALA A 1 691 ? -7.449 12.203 -21.062 1 81.38 691 ALA A CA 1
ATOM 5307 C C . ALA A 1 691 ? -6.926 13.633 -21.156 1 81.38 691 ALA A C 1
ATOM 5309 O O . ALA A 1 691 ? -6.551 14.102 -22.234 1 81.38 691 ALA A O 1
ATOM 5310 N N . MET A 1 692 ? -6.906 14.219 -20.062 1 80.62 692 MET A N 1
ATOM 5311 C CA . MET A 1 692 ? -6.418 15.594 -20 1 80.62 692 MET A CA 1
ATOM 5312 C C . MET A 1 692 ? -4.945 15.664 -20.406 1 80.62 692 MET A C 1
ATOM 5314 O O . MET A 1 692 ? -4.527 16.594 -21.078 1 80.62 692 MET A O 1
ATOM 5318 N N . ALA A 1 693 ? -4.203 14.734 -19.969 1 75.94 693 ALA A N 1
ATOM 5319 C CA . ALA A 1 693 ? -2.779 14.688 -20.297 1 75.94 693 ALA A CA 1
ATOM 5320 C C . ALA A 1 693 ? -2.568 14.484 -21.797 1 75.94 693 ALA A C 1
ATOM 5322 O O . ALA A 1 693 ? -1.668 15.086 -22.391 1 75.94 693 ALA A O 1
ATOM 5323 N N . LEU A 1 694 ? -3.371 13.68 -22.359 1 74.81 694 LEU A N 1
ATOM 5324 C CA . LEU A 1 694 ? -3.291 13.43 -23.781 1 74.81 694 LEU A CA 1
ATOM 5325 C C . LEU A 1 694 ? -3.678 14.672 -24.578 1 74.81 694 LEU A C 1
ATOM 5327 O O . LEU A 1 694 ? -3.066 14.977 -25.609 1 74.81 694 LEU A O 1
ATOM 5331 N N . ASP A 1 695 ? -4.648 15.352 -24.094 1 72.38 695 ASP A N 1
ATOM 5332 C CA . ASP A 1 695 ? -5.09 16.578 -24.75 1 72.38 695 ASP A CA 1
ATOM 5333 C C . ASP A 1 695 ? -3.996 17.641 -24.719 1 72.38 695 ASP A C 1
ATOM 5335 O O . ASP A 1 695 ? -3.785 18.359 -25.703 1 72.38 695 ASP A O 1
ATOM 5339 N N . LYS A 1 696 ? -3.27 17.75 -23.766 1 73.62 696 LYS A N 1
ATOM 5340 C CA . LYS A 1 696 ? -2.191 18.719 -23.609 1 73.62 696 LYS A CA 1
ATOM 5341 C C . LYS A 1 696 ? -1.046 18.406 -24.578 1 73.62 696 LYS A C 1
ATOM 5343 O O . LYS A 1 696 ? -0.427 19.328 -25.125 1 73.62 696 LYS A O 1
ATOM 5348 N N . ILE A 1 697 ? -0.811 17.172 -24.781 1 67.88 697 ILE A N 1
ATOM 5349 C CA . ILE A 1 697 ? 0.257 16.75 -25.672 1 67.88 697 ILE A CA 1
ATOM 5350 C C . ILE A 1 697 ? -0.134 17.062 -27.125 1 67.88 697 ILE A C 1
ATOM 5352 O O . ILE A 1 697 ? 0.685 17.547 -27.906 1 67.88 697 ILE A O 1
ATOM 5356 N N . THR A 1 698 ? -1.351 16.812 -27.391 1 67.31 698 THR A N 1
ATOM 5357 C CA . THR A 1 698 ? -1.841 17.062 -28.75 1 67.31 698 THR A CA 1
ATOM 5358 C C . THR A 1 698 ? -1.862 18.547 -29.047 1 67.31 698 THR A C 1
ATOM 5360 O O . THR A 1 698 ? -1.528 18.969 -30.156 1 67.31 698 THR A O 1
ATOM 5363 N N . GLU A 1 699 ? -2.219 19.281 -28.047 1 66 699 GLU A N 1
ATOM 5364 C CA . GLU A 1 699 ? -2.244 20.734 -28.219 1 66 699 GLU A CA 1
ATOM 5365 C C . GLU A 1 699 ? -0.834 21.281 -28.406 1 66 699 GLU A C 1
ATOM 5367 O O . GLU A 1 699 ? -0.61 22.172 -29.234 1 66 699 GLU A O 1
ATOM 5372 N N . HIS A 1 700 ? 0.054 20.781 -27.688 1 61.41 700 HIS A N 1
ATOM 5373 C CA . HIS A 1 700 ? 1.434 21.234 -27.797 1 61.41 700 HIS A CA 1
ATOM 5374 C C . HIS A 1 700 ? 2.053 20.812 -29.125 1 61.41 700 HIS A C 1
ATOM 5376 O O . HIS A 1 700 ? 2.84 21.547 -29.703 1 61.41 700 HIS A O 1
ATOM 5382 N N . SER A 1 701 ? 1.724 19.609 -29.531 1 57.19 701 SER A N 1
ATOM 5383 C CA . SER A 1 701 ? 2.207 19.141 -30.828 1 57.19 701 SER A CA 1
ATOM 5384 C C . SER A 1 701 ? 1.611 19.953 -31.969 1 57.19 701 SER A C 1
ATOM 5386 O O . SER A 1 701 ? 2.299 20.25 -32.938 1 57.19 701 SER A O 1
ATOM 5388 N N . SER A 1 702 ? 0.398 20.359 -31.766 1 55.28 702 SER A N 1
ATOM 5389 C CA . SER A 1 702 ? -0.246 21.203 -32.781 1 55.28 702 SER A CA 1
ATOM 5390 C C . SER A 1 702 ? 0.322 22.609 -32.781 1 55.28 702 SER A C 1
ATOM 5392 O O . SER A 1 702 ? 0.503 23.219 -33.812 1 55.28 702 SER A O 1
ATOM 5394 N N . GLN A 1 703 ? 0.576 23 -31.625 1 53.59 703 GLN A N 1
ATOM 5395 C CA . GLN A 1 703 ? 1.161 24.344 -31.531 1 53.59 703 GLN A CA 1
ATOM 5396 C C . GLN A 1 703 ? 2.613 24.344 -31.984 1 53.59 703 GLN A C 1
ATOM 5398 O O . GLN A 1 703 ? 3.082 25.312 -32.562 1 53.59 703 GLN A O 1
ATOM 5403 N N . GLY A 1 704 ? 3.273 23.344 -31.844 1 46.38 704 GLY A N 1
ATOM 5404 C CA . GLY A 1 704 ? 4.621 23.188 -32.375 1 46.38 704 GLY A CA 1
ATOM 5405 C C . GLY A 1 704 ? 4.656 23.062 -33.875 1 46.38 704 GLY A C 1
ATOM 5406 O O . GLY A 1 704 ? 5.562 23.594 -34.531 1 46.38 704 GLY A O 1
ATOM 5407 N N . GLN A 1 705 ? 3.707 22.406 -34.5 1 47.16 705 GLN A N 1
ATOM 5408 C CA . GLN A 1 705 ? 3.605 22.312 -35.938 1 47.16 705 GLN A CA 1
ATOM 5409 C C . GLN A 1 705 ? 3.166 23.641 -36.562 1 47.16 705 GLN A C 1
ATOM 5411 O O . GLN A 1 705 ? 3.584 23.984 -37.656 1 47.16 705 GLN A O 1
ATOM 5416 N N . LYS A 1 706 ? 2.361 24.312 -36 1 44.34 706 LYS A N 1
ATOM 5417 C CA . LYS A 1 706 ? 2.006 25.656 -36.469 1 44.34 706 LYS A CA 1
ATOM 5418 C C . LYS A 1 706 ? 3.186 26.609 -36.344 1 44.34 706 LYS A C 1
ATOM 5420 O O . LYS A 1 706 ? 3.4 27.453 -37.219 1 44.34 706 LYS A O 1
ATOM 5425 N N . ALA A 1 707 ? 3.904 26.469 -35.344 1 41.25 707 ALA A N 1
ATOM 5426 C CA . ALA A 1 707 ? 5.09 27.312 -35.219 1 41.25 707 ALA A CA 1
ATOM 5427 C C . ALA A 1 707 ? 6.145 26.938 -36.25 1 41.25 707 ALA A C 1
ATOM 5429 O O . ALA A 1 707 ? 6.832 27.812 -36.781 1 41.25 707 ALA A O 1
ATOM 5430 N N . SER A 1 708 ? 6.18 25.688 -36.625 1 42.44 708 SER A N 1
ATOM 5431 C CA . SER A 1 708 ? 7.078 25.281 -37.719 1 42.44 708 SER A CA 1
ATOM 5432 C C . SER A 1 708 ? 6.535 25.719 -39.062 1 42.44 708 SER A C 1
ATOM 5434 O O . SER A 1 708 ? 7.305 26.016 -39.969 1 42.44 708 SER A O 1
ATOM 5436 N N . PHE A 1 709 ? 5.301 25.859 -39.281 1 35.94 709 PHE A N 1
ATOM 5437 C CA . PHE A 1 709 ? 4.742 26.312 -40.531 1 35.94 709 PHE A CA 1
ATOM 5438 C C . PHE A 1 709 ? 4.844 27.844 -40.656 1 35.94 709 PHE A C 1
ATOM 5440 O O . PHE A 1 709 ? 5.051 28.375 -41.75 1 35.94 709 PHE A O 1
ATOM 5447 N N . ALA A 1 710 ? 4.703 28.625 -39.625 1 35.88 710 ALA A N 1
ATOM 5448 C CA . ALA A 1 710 ? 4.84 30.078 -39.688 1 35.88 710 ALA A CA 1
ATOM 5449 C C . ALA A 1 710 ? 6.297 30.484 -39.875 1 35.88 710 ALA A C 1
ATOM 5451 O O . ALA A 1 710 ? 6.582 31.484 -40.531 1 35.88 710 ALA A O 1
ATOM 5452 N N . LYS A 1 711 ? 7.203 29.766 -39.312 1 35.41 711 LYS A N 1
ATOM 5453 C CA . LYS A 1 711 ? 8.617 30.094 -39.531 1 35.41 711 LYS A CA 1
ATOM 5454 C C . LYS A 1 711 ? 9.055 29.766 -40.938 1 35.41 711 LYS A C 1
ATOM 5456 O O . LYS A 1 711 ? 10.07 30.266 -41.406 1 35.41 711 LYS A O 1
ATOM 5461 N N . ARG A 1 712 ? 8.398 28.922 -41.594 1 35.16 712 ARG A N 1
ATOM 5462 C CA . ARG A 1 712 ? 8.812 28.672 -42.969 1 35.16 712 ARG A CA 1
ATOM 5463 C C . ARG A 1 712 ? 8.453 29.859 -43.844 1 35.16 712 ARG A C 1
ATOM 5465 O O . ARG A 1 712 ? 9.039 30.031 -44.938 1 35.16 712 ARG A O 1
ATOM 5472 N N . ASN A 1 713 ? 7.461 30.703 -43.625 1 30.03 713 ASN A N 1
ATOM 5473 C CA . ASN A 1 713 ? 7.211 31.766 -44.594 1 30.03 713 ASN A CA 1
ATOM 5474 C C . ASN A 1 713 ? 8.195 32.938 -44.406 1 30.03 713 ASN A C 1
ATOM 5476 O O . ASN A 1 713 ? 8.383 33.719 -45.312 1 30.03 713 ASN A O 1
ATOM 5480 N N . GLU A 1 714 ? 8.477 33.375 -43.219 1 28.8 714 GLU A N 1
ATOM 5481 C CA . GLU A 1 714 ? 9.281 34.594 -43.156 1 28.8 714 GLU A CA 1
ATOM 5482 C C . GLU A 1 714 ? 10.766 34.281 -43.344 1 28.8 714 GLU A C 1
ATOM 5484 O O . GLU A 1 714 ? 11.57 35.188 -43.469 1 28.8 714 GLU A O 1
ATOM 5489 N N . GLU A 1 715 ? 11.344 33.156 -42.938 1 29 715 GLU A N 1
ATOM 5490 C CA . GLU A 1 715 ? 12.805 33.094 -42.906 1 29 715 GLU A CA 1
ATOM 5491 C C . GLU A 1 715 ? 13.383 32.906 -44.312 1 29 715 GLU A C 1
ATOM 5493 O O . GLU A 1 715 ? 13.445 31.797 -44.844 1 29 715 GLU A O 1
ATOM 5498 N N . ALA A 1 716 ? 13.109 33.75 -45.406 1 25.36 716 ALA A N 1
ATOM 5499 C CA . ALA A 1 716 ? 14.195 33.938 -46.375 1 25.36 716 ALA A CA 1
ATOM 5500 C C . ALA A 1 716 ? 15.469 34.406 -45.656 1 25.36 716 ALA A C 1
ATOM 5502 O O . ALA A 1 716 ? 16.562 34.312 -46.219 1 25.36 716 ALA A O 1
ATOM 5503 N N . LYS A 1 717 ? 15.469 35.594 -44.938 1 23.7 717 LYS A N 1
ATOM 5504 C CA . LYS A 1 717 ? 16.812 36.125 -44.688 1 23.7 717 LYS A CA 1
ATOM 5505 C C . LYS A 1 717 ? 17.625 35.156 -43.812 1 23.7 717 LYS A C 1
ATOM 5507 O O . LYS A 1 717 ? 17.047 34.281 -43.156 1 23.7 717 LYS A O 1
ATOM 5512 N N . SER A 1 718 ? 18.844 35.625 -43.094 1 22.16 718 SER A N 1
ATOM 5513 C CA . SER A 1 718 ? 20.094 34.969 -42.719 1 22.16 718 SER A CA 1
ATOM 5514 C C . SER A 1 718 ? 19.875 34 -41.562 1 22.16 718 SER A C 1
ATOM 5516 O O . SER A 1 718 ? 20.609 33.031 -41.406 1 22.16 718 SER A O 1
ATOM 5518 N N . HIS A 1 719 ? 19.062 34.469 -40.531 1 20.11 719 HIS A N 1
ATOM 5519 C CA . HIS A 1 719 ? 19.547 34.25 -39.188 1 20.11 719 HIS A CA 1
ATOM 5520 C C . HIS A 1 719 ? 19.312 32.781 -38.781 1 20.11 719 HIS A C 1
ATOM 5522 O O . HIS A 1 719 ? 18.203 32.281 -38.875 1 20.11 719 HIS A O 1
ATOM 5528 N N . ASN A 1 720 ? 20.344 31.938 -38.719 1 21.09 720 ASN A N 1
ATOM 5529 C CA . ASN A 1 720 ? 20.578 30.516 -38.438 1 21.09 720 ASN A CA 1
ATOM 5530 C C . ASN A 1 720 ? 20.078 30.125 -37.062 1 21.09 720 ASN A C 1
ATOM 5532 O O . ASN A 1 720 ? 20.469 29.078 -36.531 1 21.09 720 ASN A O 1
ATOM 5536 N N . GLU A 1 721 ? 19.469 31.078 -36.25 1 21.55 721 GLU A N 1
ATOM 5537 C CA . GLU A 1 721 ? 19.5 30.703 -34.844 1 21.55 721 GLU A CA 1
ATOM 5538 C C . GLU A 1 721 ? 18.688 29.438 -34.594 1 21.55 721 GLU A C 1
ATOM 5540 O O . GLU A 1 721 ? 17.547 29.312 -35.031 1 21.55 721 GLU A O 1
ATOM 5545 N N . GLY A 1 722 ? 19.438 28.344 -34.312 1 21.27 722 GLY A N 1
ATOM 5546 C CA . GLY A 1 722 ? 19.172 26.938 -34.062 1 21.27 722 GLY A CA 1
ATOM 5547 C C . GLY A 1 722 ? 18.078 26.719 -33.031 1 21.27 722 GLY A C 1
ATOM 5548 O O . GLY A 1 722 ? 17.797 27.578 -32.219 1 21.27 722 GLY A O 1
ATOM 5549 N N . VAL A 1 723 ? 17.125 25.906 -33.312 1 22.94 723 VAL A N 1
ATOM 5550 C CA . VAL A 1 723 ? 15.898 25.312 -32.812 1 22.94 723 VAL A CA 1
ATOM 5551 C C . VAL A 1 723 ? 16.188 24.625 -31.469 1 22.94 723 VAL A C 1
ATOM 5553 O O . VAL A 1 723 ? 16.703 23.516 -31.438 1 22.94 723 VAL A O 1
ATOM 5556 N N . VAL A 1 724 ? 16.984 25.312 -30.469 1 23.73 724 VAL A N 1
ATOM 5557 C CA . VAL A 1 724 ? 17.297 24.672 -29.188 1 23.73 724 VAL A CA 1
ATOM 5558 C C . VAL A 1 724 ? 16.016 24.469 -28.391 1 23.73 724 VAL A C 1
ATOM 5560 O O . VAL A 1 724 ? 16.062 24.047 -27.234 1 23.73 724 VAL A O 1
ATOM 5563 N N . ILE A 1 725 ? 14.844 24.797 -28.828 1 22.08 725 ILE A N 1
ATOM 5564 C CA . ILE A 1 725 ? 13.906 25.172 -27.781 1 22.08 725 ILE A CA 1
ATOM 5565 C C . ILE A 1 725 ? 13.453 23.922 -27.031 1 22.08 725 ILE A C 1
ATOM 5567 O O . ILE A 1 725 ? 13.406 23.922 -25.797 1 22.08 725 ILE A O 1
ATOM 5571 N N . ILE A 1 726 ? 12.945 23.031 -27.812 1 23.25 726 ILE A N 1
ATOM 5572 C CA . ILE A 1 726 ? 11.891 22.281 -27.125 1 23.25 726 ILE A CA 1
ATOM 5573 C C . ILE A 1 726 ? 12.516 21.328 -26.109 1 23.25 726 ILE A C 1
ATOM 5575 O O . ILE A 1 726 ? 11.828 20.844 -25.203 1 23.25 726 ILE A O 1
ATOM 5579 N N . SER A 1 727 ? 13.781 20.797 -26.391 1 24.2 727 SER A N 1
ATOM 5580 C CA . SER A 1 727 ? 14.352 19.703 -25.609 1 24.2 727 SER A CA 1
ATOM 5581 C C . SER A 1 727 ? 14.672 20.172 -24.188 1 24.2 727 SER A C 1
ATOM 5583 O O . SER A 1 727 ? 15.039 19.359 -23.328 1 24.2 727 SER A O 1
ATOM 5585 N N . GLU A 1 728 ? 14.93 21.484 -23.969 1 25.91 728 GLU A N 1
ATOM 5586 C CA . GLU A 1 728 ? 15.539 22 -22.75 1 25.91 728 GLU A CA 1
ATOM 5587 C C . GLU A 1 728 ? 14.594 21.844 -21.562 1 25.91 728 GLU A C 1
ATOM 5589 O O . GLU A 1 728 ? 15.023 21.906 -20.406 1 25.91 728 GLU A O 1
ATOM 5594 N N . LEU A 1 729 ? 13.352 22.031 -21.812 1 24.52 729 LEU A N 1
ATOM 5595 C CA . LEU A 1 729 ? 12.547 22.141 -20.609 1 24.52 729 LEU A CA 1
ATOM 5596 C C . LEU A 1 729 ? 12.609 20.844 -19.797 1 24.52 729 LEU A C 1
ATOM 5598 O O . LEU A 1 729 ? 12.602 20.875 -18.562 1 24.52 729 LEU A O 1
ATOM 5602 N N . LEU A 1 730 ? 12.523 19.719 -20.516 1 23.97 730 LEU A N 1
ATOM 5603 C CA . LEU A 1 730 ? 12.383 18.5 -19.734 1 23.97 730 LEU A CA 1
ATOM 5604 C C . LEU A 1 730 ? 13.727 18.078 -19.141 1 23.97 730 LEU A C 1
ATOM 5606 O O . LEU A 1 730 ? 13.797 17.141 -18.344 1 23.97 730 LEU A O 1
ATOM 5610 N N . ARG A 1 731 ? 14.891 18.516 -19.812 1 24.19 731 ARG A N 1
ATOM 5611 C CA . ARG A 1 731 ? 16.203 17.953 -19.547 1 24.19 731 ARG A CA 1
ATOM 5612 C C . ARG A 1 731 ? 16.766 18.469 -18.219 1 24.19 731 ARG A C 1
ATOM 5614 O O . ARG A 1 731 ? 17.938 18.266 -17.906 1 24.19 731 ARG A O 1
ATOM 5621 N N . GLU A 1 732 ? 16.219 19.484 -17.688 1 23.44 732 GLU A N 1
ATOM 5622 C CA . GLU A 1 732 ? 17.078 19.875 -16.578 1 23.44 732 GLU A CA 1
ATOM 5623 C C . GLU A 1 732 ? 17.344 18.703 -15.641 1 23.44 732 GLU A C 1
ATOM 5625 O O . GLU A 1 732 ? 16.656 18.547 -14.633 1 23.44 732 GLU A O 1
ATOM 5630 N N . THR A 1 733 ? 17.516 17.531 -16.25 1 22.91 733 THR A N 1
ATOM 5631 C CA . THR A 1 733 ? 17.797 16.375 -15.414 1 22.91 733 THR A CA 1
ATOM 5632 C C . THR A 1 733 ? 19.172 16.516 -14.742 1 22.91 733 THR A C 1
ATOM 5634 O O . THR A 1 733 ? 20.188 16.688 -15.414 1 22.91 733 THR A O 1
ATOM 5637 N N . ARG A 1 734 ? 19.328 17.109 -13.539 1 22.27 734 ARG A N 1
ATOM 5638 C CA . ARG A 1 734 ? 20.562 17.094 -12.758 1 22.27 734 ARG A CA 1
ATOM 5639 C C . ARG A 1 734 ? 21.281 15.75 -12.898 1 22.27 734 ARG A C 1
ATOM 5641 O O . ARG A 1 734 ? 20.656 14.695 -12.875 1 22.27 734 ARG A O 1
ATOM 5648 N N . SER A 1 735 ? 22.484 15.672 -13.602 1 21.03 735 SER A N 1
ATOM 5649 C CA . SER A 1 735 ? 23.422 14.57 -13.727 1 21.03 735 SER A CA 1
ATOM 5650 C C . SER A 1 735 ? 23.609 13.836 -12.406 1 21.03 735 SER A C 1
ATOM 5652 O O . SER A 1 735 ? 23.812 14.469 -11.367 1 21.03 735 SER A O 1
ATOM 5654 N N . ALA A 1 736 ? 23.203 12.617 -12.305 1 22.86 736 ALA A N 1
ATOM 5655 C CA . ALA A 1 736 ? 23.438 11.648 -11.227 1 22.86 736 ALA A CA 1
ATOM 5656 C C . ALA A 1 736 ? 24.922 11.406 -11.023 1 22.86 736 ALA A C 1
ATOM 5658 O O . ALA A 1 736 ? 25.578 10.75 -11.836 1 22.86 736 ALA A O 1
ATOM 5659 N N . GLN A 1 737 ? 25.844 12.391 -10.836 1 19.41 737 GLN A N 1
ATOM 5660 C CA . GLN A 1 737 ? 27.203 11.977 -10.508 1 19.41 737 GLN A CA 1
ATOM 5661 C C . GLN A 1 737 ? 27.203 10.641 -9.773 1 19.41 737 GLN A C 1
ATOM 5663 O O . GLN A 1 737 ? 26.172 10.211 -9.25 1 19.41 737 GLN A O 1
ATOM 5668 N N . ASP A 1 738 ? 28.578 10.141 -9.43 1 20.42 738 ASP A N 1
ATOM 5669 C CA . ASP A 1 738 ? 29.125 8.875 -8.969 1 20.42 738 ASP A CA 1
ATOM 5670 C C . ASP A 1 738 ? 28.469 8.422 -7.672 1 20.42 738 ASP A C 1
ATOM 5672 O O . ASP A 1 738 ? 28.625 9.047 -6.625 1 20.42 738 ASP A O 1
ATOM 5676 N N . GLY A 1 739 ? 27.406 8.195 -7.664 1 19.34 739 GLY A N 1
ATOM 5677 C CA . GLY A 1 739 ? 26.703 7.809 -6.449 1 19.34 739 GLY A CA 1
ATOM 5678 C C . GLY A 1 739 ? 27.328 6.613 -5.754 1 19.34 739 GLY A C 1
ATOM 5679 O O . GLY A 1 739 ? 27.156 5.477 -6.199 1 19.34 739 GLY A O 1
ATOM 5680 N N . LYS A 1 740 ? 28.656 6.805 -5.32 1 21.64 740 LYS A N 1
ATOM 5681 C CA . LYS A 1 740 ? 29.109 5.789 -4.383 1 21.64 740 LYS A CA 1
ATOM 5682 C C . LYS A 1 740 ? 27.969 5.293 -3.496 1 21.64 740 LYS A C 1
ATOM 5684 O O . LYS A 1 740 ? 27.156 6.09 -3.027 1 21.64 740 LYS A O 1
ATOM 5689 N N . ALA A 1 741 ? 27.75 3.988 -3.6 1 22.39 741 ALA A N 1
ATOM 5690 C CA . ALA A 1 741 ? 26.859 3.088 -2.883 1 22.39 741 ALA A CA 1
ATOM 5691 C C . ALA A 1 741 ? 26.844 3.398 -1.388 1 22.39 741 ALA A C 1
ATOM 5693 O O . ALA A 1 741 ? 27.859 3.232 -0.707 1 22.39 741 ALA A O 1
ATOM 5694 N N . MET A 1 742 ? 26.359 4.547 -1.006 1 19.39 742 MET A N 1
ATOM 5695 C CA . MET A 1 742 ? 26.328 4.707 0.445 1 19.39 742 MET A CA 1
ATOM 5696 C C . MET A 1 742 ? 25.969 3.395 1.131 1 19.39 742 MET A C 1
ATOM 5698 O O . MET A 1 742 ? 25 2.738 0.749 1 19.39 742 MET A O 1
ATOM 5702 N N . LEU A 1 743 ? 26.953 2.742 1.712 1 19.02 743 LEU A N 1
ATOM 5703 C CA . LEU A 1 743 ? 26.859 1.574 2.58 1 19.02 743 LEU A CA 1
ATOM 5704 C C . LEU A 1 743 ? 25.594 1.621 3.426 1 19.02 743 LEU A C 1
ATOM 5706 O O . LEU A 1 743 ? 25.016 2.693 3.633 1 19.02 743 LEU A O 1
ATOM 5710 N N . PHE A 1 744 ? 25.219 0.446 3.857 1 19.58 744 PHE A N 1
ATOM 5711 C CA . PHE A 1 744 ? 24.031 0.072 4.629 1 19.58 744 PHE A CA 1
ATOM 5712 C C . PHE A 1 744 ? 23.922 0.929 5.883 1 19.58 744 PHE A C 1
ATOM 5714 O O . PHE A 1 744 ? 24.672 0.755 6.836 1 19.58 744 PHE A O 1
ATOM 5721 N N . PRO A 1 745 ? 23.797 2.146 5.754 1 21.11 745 PRO A N 1
ATOM 5722 C CA . PRO A 1 745 ? 23.844 2.814 7.059 1 21.11 745 PRO A CA 1
ATOM 5723 C C . PRO A 1 745 ? 23.031 2.078 8.125 1 21.11 745 PRO A C 1
ATOM 5725 O O . PRO A 1 745 ? 22.125 1.31 7.793 1 21.11 745 PRO A O 1
ATOM 5728 N N . CYS A 1 746 ? 23.609 1.932 9.297 1 19.86 746 CYS A N 1
ATOM 5729 C CA . CYS A 1 746 ? 23.031 1.368 10.508 1 19.86 746 CYS A CA 1
ATOM 5730 C C . CYS A 1 746 ? 21.625 1.896 10.727 1 19.86 746 CYS A C 1
ATOM 5732 O O . CYS A 1 746 ? 21.422 3.096 10.93 1 19.86 746 CYS A O 1
ATOM 5734 N N . TYR A 1 747 ? 20.812 1.404 10.055 1 20.59 747 TYR A N 1
ATOM 5735 C CA . TYR A 1 747 ? 19.391 1.711 10.242 1 20.59 747 TYR A CA 1
ATOM 5736 C C . TYR A 1 747 ? 19.047 1.806 11.727 1 20.59 747 TYR A C 1
ATOM 5738 O O . TYR A 1 747 ? 18.406 2.762 12.164 1 20.59 747 TYR A O 1
ATOM 5746 N N . TYR A 1 748 ? 19.094 0.562 12.406 1 20.83 748 TYR A N 1
ATOM 5747 C CA . TYR A 1 748 ? 18.484 0.681 13.727 1 20.83 748 TYR A CA 1
ATOM 5748 C C . TYR A 1 748 ? 19.469 1.296 14.719 1 20.83 748 TYR A C 1
ATOM 5750 O O . TYR A 1 748 ? 20.484 0.685 15.055 1 20.83 748 TYR A O 1
ATOM 5758 N N . GLY A 1 749 ? 20.094 2.383 14.648 1 22.3 749 GLY A N 1
ATOM 5759 C CA . GLY A 1 749 ? 21.25 2.75 15.469 1 22.3 749 GLY A CA 1
ATOM 5760 C C . GLY A 1 749 ? 21.031 2.473 16.953 1 22.3 749 GLY A C 1
ATOM 5761 O O . GLY A 1 749 ? 21 3.398 17.766 1 22.3 749 GLY A O 1
ATOM 5762 N N . VAL A 1 750 ? 20.281 1.564 17.5 1 20.36 750 VAL A N 1
ATOM 5763 C CA . VAL A 1 750 ? 20.266 1.789 18.938 1 20.36 750 VAL A CA 1
ATOM 5764 C C . VAL A 1 750 ? 21.594 1.364 19.547 1 20.36 750 VAL A C 1
ATOM 5766 O O . VAL A 1 750 ? 21.875 0.169 19.656 1 20.36 750 VAL A O 1
ATOM 5769 N N . ASP A 1 751 ? 22.891 1.681 19.062 1 20.84 751 ASP A N 1
ATOM 5770 C CA . ASP A 1 751 ? 24.016 1.132 19.812 1 20.84 751 ASP A CA 1
ATOM 5771 C C . ASP A 1 751 ? 24.062 1.691 21.234 1 20.84 751 ASP A C 1
ATOM 5773 O O . ASP A 1 751 ? 25.062 1.524 21.938 1 20.84 751 ASP A O 1
ATOM 5777 N N . THR A 1 752 ? 23.312 2.209 22 1 18.45 752 THR A N 1
ATOM 5778 C CA . THR A 1 752 ? 23.953 2.867 23.141 1 18.45 752 THR A CA 1
ATOM 5779 C C . THR A 1 752 ? 24.5 1.837 24.125 1 18.45 752 THR A C 1
ATOM 5781 O O . THR A 1 752 ? 25.031 2.197 25.172 1 18.45 752 THR A O 1
ATOM 5784 N N . PRO A 1 753 ? 25.047 0.493 24.062 1 19.66 753 PRO A N 1
ATOM 5785 C CA . PRO A 1 753 ? 25.422 0.064 25.422 1 19.66 753 PRO A CA 1
ATOM 5786 C C . PRO A 1 753 ? 26.734 0.68 25.891 1 19.66 753 PRO A C 1
ATOM 5788 O O . PRO A 1 753 ? 27.75 0.556 25.203 1 19.66 753 PRO A O 1
ATOM 5791 N N . VAL A 1 754 ? 27.094 1.817 26.375 1 17.52 754 VAL A N 1
ATOM 5792 C CA . VAL A 1 754 ? 28.344 2.004 27.109 1 17.52 754 VAL A CA 1
ATOM 5793 C C . VAL A 1 754 ? 28.344 1.134 28.359 1 17.52 754 VAL A C 1
ATOM 5795 O O . VAL A 1 754 ? 27.469 1.273 29.219 1 17.52 754 VAL A O 1
ATOM 5798 N N . CYS A 1 755 ? 28.688 -0.243 28.5 1 17.59 755 CYS A N 1
ATOM 5799 C CA . CYS A 1 755 ? 29.281 -0.803 29.703 1 17.59 755 CYS A CA 1
ATOM 5800 C C . CYS A 1 755 ? 30.562 -0.061 30.062 1 17.59 755 CYS A C 1
ATOM 5802 O O . CYS A 1 755 ? 31.391 0.225 29.203 1 17.59 755 CYS A O 1
ATOM 5804 N N . THR A 1 756 ? 30.625 0.459 31.375 1 16.31 756 THR A N 1
ATOM 5805 C CA . THR A 1 756 ? 31.562 0.114 32.438 1 16.31 756 THR A CA 1
ATOM 5806 C C . THR A 1 756 ? 31.578 -1.395 32.688 1 16.31 756 THR A C 1
ATOM 5808 O O . THR A 1 756 ? 30.562 -2.068 32.5 1 16.31 756 THR A O 1
ATOM 5811 N N . MET B 1 1 ? 18.266 -53.375 30.203 1 18.25 1 MET B N 1
ATOM 5812 C CA . MET B 1 1 ? 18.984 -53.906 29.047 1 18.25 1 MET B CA 1
ATOM 5813 C C . MET B 1 1 ? 18.734 -53.062 27.812 1 18.25 1 MET B C 1
ATOM 5815 O O . MET B 1 1 ? 19.656 -52.438 27.281 1 18.25 1 MET B O 1
ATOM 5819 N N . ASP B 1 2 ? 17.906 -53.531 26.797 1 17.69 2 ASP B N 1
ATOM 5820 C CA . ASP B 1 2 ? 18.125 -53.875 25.391 1 17.69 2 ASP B CA 1
ATOM 5821 C C . ASP B 1 2 ? 17.641 -52.75 24.469 1 17.69 2 ASP B C 1
ATOM 5823 O O . ASP B 1 2 ? 17.391 -52.969 23.297 1 17.69 2 ASP B O 1
ATOM 5827 N N . SER B 1 3 ? 17.203 -51.688 25 1 21.66 3 SER B N 1
ATOM 5828 C CA . SER B 1 3 ? 16.328 -50.812 24.219 1 21.66 3 SER B CA 1
ATOM 5829 C C . SER B 1 3 ? 17.062 -50.25 23 1 21.66 3 SER B C 1
ATOM 5831 O O . SER B 1 3 ? 17.234 -49.031 22.891 1 21.66 3 SER B O 1
ATOM 5833 N N . GLN B 1 4 ? 18.188 -50.938 22.5 1 20.92 4 GLN B N 1
ATOM 5834 C CA . GLN B 1 4 ? 19.266 -50.5 21.625 1 20.92 4 GLN B CA 1
ATOM 5835 C C . GLN B 1 4 ? 18.75 -50.188 20.219 1 20.92 4 GLN B C 1
ATOM 5837 O O . GLN B 1 4 ? 19.5 -49.781 19.344 1 20.92 4 GLN B O 1
ATOM 5842 N N . LEU B 1 5 ? 17.578 -50.656 19.734 1 21.3 5 LEU B N 1
ATOM 5843 C CA . LEU B 1 5 ? 17.547 -51.219 18.375 1 21.3 5 LEU B CA 1
ATOM 5844 C C . LEU B 1 5 ? 17.406 -50.094 17.344 1 21.3 5 LEU B C 1
ATOM 5846 O O . LEU B 1 5 ? 17.219 -50.375 16.156 1 21.3 5 LEU B O 1
ATOM 5850 N N . PHE B 1 6 ? 16.984 -48.844 17.703 1 25.98 6 PHE B N 1
ATOM 5851 C CA . PHE B 1 6 ? 16.516 -48.125 16.516 1 25.98 6 PHE B CA 1
ATOM 5852 C C . PHE B 1 6 ? 17.656 -47.875 15.547 1 25.98 6 PHE B C 1
ATOM 5854 O O . PHE B 1 6 ? 18.516 -47.031 15.797 1 25.98 6 PHE B O 1
ATOM 5861 N N . SER B 1 7 ? 18.203 -48.969 14.938 1 22.08 7 SER B N 1
ATOM 5862 C CA . SER B 1 7 ? 19.312 -49.062 14 1 22.08 7 SER B CA 1
ATOM 5863 C C . SER B 1 7 ? 19.25 -47.969 12.93 1 22.08 7 SER B C 1
ATOM 5865 O O . SER B 1 7 ? 18.172 -47.406 12.68 1 22.08 7 SER B O 1
ATOM 5867 N N . GLN B 1 8 ? 20.391 -47.5 12.5 1 24.02 8 GLN B N 1
ATOM 5868 C CA . GLN B 1 8 ? 21.016 -46.562 11.57 1 24.02 8 GLN B CA 1
ATOM 5869 C C . GLN B 1 8 ? 20.531 -46.812 10.141 1 24.02 8 GLN B C 1
ATOM 5871 O O . GLN B 1 8 ? 20.859 -47.844 9.547 1 24.02 8 GLN B O 1
ATOM 5876 N N . VAL B 1 9 ? 19.266 -46.625 9.805 1 27.28 9 VAL B N 1
ATOM 5877 C CA . VAL B 1 9 ? 19 -46.875 8.383 1 27.28 9 VAL B CA 1
ATOM 5878 C C . VAL B 1 9 ? 20.016 -46.062 7.543 1 27.28 9 VAL B C 1
ATOM 5880 O O . VAL B 1 9 ? 20.125 -44.844 7.691 1 27.28 9 VAL B O 1
ATOM 5883 N N . PRO B 1 10 ? 21.109 -46.719 7.223 1 25.88 10 PRO B N 1
ATOM 5884 C CA . PRO B 1 10 ? 22.094 -46.031 6.379 1 25.88 10 PRO B CA 1
ATOM 5885 C C . PRO B 1 10 ? 21.453 -45.344 5.188 1 25.88 10 PRO B C 1
ATOM 5887 O O . PRO B 1 10 ? 20.562 -45.875 4.543 1 25.88 10 PRO B O 1
ATOM 5890 N N . SER B 1 11 ? 21.156 -44.125 5.398 1 24.27 11 SER B N 1
ATOM 5891 C CA . SER B 1 11 ? 20.812 -43.312 4.234 1 24.27 11 SER B CA 1
ATOM 5892 C C . SER B 1 11 ? 21.766 -43.594 3.074 1 24.27 11 SER B C 1
ATOM 5894 O O . SER B 1 11 ? 22.938 -43.219 3.135 1 24.27 11 SER B O 1
ATOM 5896 N N . GLN B 1 12 ? 21.75 -44.875 2.609 1 24.81 12 GLN B N 1
ATOM 5897 C CA . GLN B 1 12 ? 22.547 -45.031 1.401 1 24.81 12 GLN B CA 1
ATOM 5898 C C . GLN B 1 12 ? 22.297 -43.906 0.4 1 24.81 12 GLN B C 1
ATOM 5900 O O . GLN B 1 12 ? 21.203 -43.812 -0.163 1 24.81 12 GLN B O 1
ATOM 5905 N N . GLU B 1 13 ? 22.594 -42.75 0.775 1 24.47 13 GLU B N 1
ATOM 5906 C CA . GLU B 1 13 ? 22.781 -41.844 -0.357 1 24.47 13 GLU B CA 1
ATOM 5907 C C . GLU B 1 13 ? 23.531 -42.531 -1.499 1 24.47 13 GLU B C 1
ATOM 5909 O O . GLU B 1 13 ? 24.703 -42.875 -1.364 1 24.47 13 GLU B O 1
ATOM 5914 N N . ALA B 1 14 ? 22.875 -43.438 -2.17 1 26.84 14 ALA B N 1
ATOM 5915 C CA . ALA B 1 14 ? 23.531 -43.938 -3.381 1 26.84 14 ALA B CA 1
ATOM 5916 C C . ALA B 1 14 ? 24.172 -42.781 -4.156 1 26.84 14 ALA B C 1
ATOM 5918 O O . ALA B 1 14 ? 23.484 -41.875 -4.625 1 26.84 14 ALA B O 1
ATOM 5919 N N . SER B 1 15 ? 25.281 -42.281 -3.545 1 28.73 15 SER B N 1
ATOM 5920 C CA . SER B 1 15 ? 26.109 -41.531 -4.484 1 28.73 15 SER B CA 1
ATOM 5921 C C . SER B 1 15 ? 26.031 -42.125 -5.887 1 28.73 15 SER B C 1
ATOM 5923 O O . SER B 1 15 ? 26.469 -43.25 -6.121 1 28.73 15 SER B O 1
ATOM 5925 N N . SER B 1 16 ? 24.875 -42.125 -6.438 1 30.09 16 SER B N 1
ATOM 5926 C CA . SER B 1 16 ? 24.969 -42.438 -7.859 1 30.09 16 SER B CA 1
ATOM 5927 C C . SER B 1 16 ? 26.234 -41.875 -8.469 1 30.09 16 SER B C 1
ATOM 5929 O O . SER B 1 16 ? 26.453 -40.656 -8.477 1 30.09 16 SER B O 1
ATOM 5931 N N . THR B 1 17 ? 27.328 -42.469 -8.164 1 31.12 17 THR B N 1
ATOM 5932 C CA . THR B 1 17 ? 28.484 -42.312 -9.023 1 31.12 17 THR B CA 1
ATOM 5933 C C . THR B 1 17 ? 28.047 -42.031 -10.469 1 31.12 17 THR B C 1
ATOM 5935 O O . THR B 1 17 ? 27.516 -42.938 -11.133 1 31.12 17 THR B O 1
ATOM 5938 N N . LEU B 1 18 ? 27.438 -40.938 -10.648 1 35.19 18 LEU B N 1
ATOM 5939 C CA . LEU B 1 18 ? 27.469 -40.562 -12.062 1 35.19 18 LEU B CA 1
ATOM 5940 C C . LEU B 1 18 ? 28.688 -41.156 -12.75 1 35.19 18 LEU B C 1
ATOM 5942 O O . LEU B 1 18 ? 29.828 -40.875 -12.352 1 35.19 18 LEU B O 1
ATOM 5946 N N . ASP B 1 19 ? 28.703 -42.344 -13.086 1 37.47 19 ASP B N 1
ATOM 5947 C CA . ASP B 1 19 ? 29.719 -42.938 -13.938 1 37.47 19 ASP B CA 1
ATOM 5948 C C . ASP B 1 19 ? 30.359 -41.906 -14.867 1 37.47 19 ASP B C 1
ATOM 5950 O O . ASP B 1 19 ? 29.656 -41.125 -15.5 1 37.47 19 ASP B O 1
ATOM 5954 N N . SER B 1 20 ? 31.531 -41.406 -14.609 1 42.47 20 SER B N 1
ATOM 5955 C CA . SER B 1 20 ? 32.531 -40.594 -15.289 1 42.47 20 SER B CA 1
ATOM 5956 C C . SER B 1 20 ? 32.312 -40.625 -16.797 1 42.47 20 SER B C 1
ATOM 5958 O O . SER B 1 20 ? 32.906 -39.812 -17.531 1 42.47 20 SER B O 1
ATOM 5960 N N . ARG B 1 21 ? 31.578 -41.625 -17.391 1 50.06 21 ARG B N 1
ATOM 5961 C CA . ARG B 1 21 ? 31.812 -41.875 -18.812 1 50.06 21 ARG B CA 1
ATOM 5962 C C . ARG B 1 21 ? 30.656 -41.375 -19.656 1 50.06 21 ARG B C 1
ATOM 5964 O O . ARG B 1 21 ? 30.5 -41.781 -20.812 1 50.06 21 ARG B O 1
ATOM 5971 N N . THR B 1 22 ? 29.578 -40.812 -18.938 1 67.88 22 THR B N 1
ATOM 5972 C CA . THR B 1 22 ? 28.562 -40.406 -19.906 1 67.88 22 THR B CA 1
ATOM 5973 C C . THR B 1 22 ? 29.016 -39.188 -20.672 1 67.88 22 THR B C 1
ATOM 5975 O O . THR B 1 22 ? 29.328 -38.156 -20.078 1 67.88 22 THR B O 1
ATOM 5978 N N . PRO B 1 23 ? 28.984 -39.312 -21.812 1 83.75 23 PRO B N 1
ATOM 5979 C CA . PRO B 1 23 ? 29.453 -38.188 -22.594 1 83.75 23 PRO B CA 1
ATOM 5980 C C . PRO B 1 23 ? 28.516 -36.969 -22.484 1 83.75 23 PRO B C 1
ATOM 5982 O O .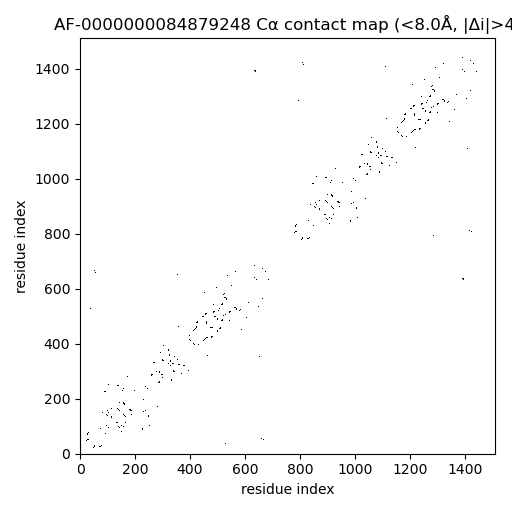 PRO B 1 23 ? 27.297 -37.156 -22.344 1 83.75 23 PRO B O 1
ATOM 5985 N N . HIS B 1 24 ? 29 -35.844 -22.359 1 92.12 24 HIS B N 1
ATOM 5986 C CA . HIS B 1 24 ? 28.297 -34.562 -22.328 1 92.12 24 HIS B CA 1
ATOM 5987 C C . HIS B 1 24 ? 27.688 -34.25 -23.703 1 92.12 24 HIS B C 1
ATOM 5989 O O . HIS B 1 24 ? 28.406 -34.219 -24.703 1 92.12 24 HIS B O 1
ATOM 5995 N N . LEU B 1 25 ? 26.328 -34.062 -23.734 1 96.31 25 LEU B N 1
ATOM 5996 C CA . LEU B 1 25 ? 25.641 -33.781 -24.984 1 96.31 25 LEU B CA 1
ATOM 5997 C C . LEU B 1 25 ? 25.156 -32.344 -25.031 1 96.31 25 LEU B C 1
ATOM 5999 O O . LEU B 1 25 ? 24.828 -31.766 -23.984 1 96.31 25 LEU B O 1
ATOM 6003 N N . ASN B 1 26 ? 25.172 -31.766 -26.234 1 97.31 26 ASN B N 1
ATOM 6004 C CA . ASN B 1 26 ? 24.422 -30.547 -26.516 1 97.31 26 ASN B CA 1
ATOM 6005 C C . ASN B 1 26 ? 23 -30.859 -27 1 97.31 26 ASN B C 1
ATOM 6007 O O . ASN B 1 26 ? 22.812 -31.375 -28.094 1 97.31 26 ASN B O 1
ATOM 6011 N N . ILE B 1 27 ? 22.078 -30.484 -26.188 1 98.44 27 ILE B N 1
ATOM 6012 C CA . ILE B 1 27 ? 20.688 -30.891 -26.453 1 98.44 27 ILE B CA 1
ATOM 6013 C C . ILE B 1 27 ? 19.859 -29.641 -26.766 1 98.44 27 ILE B C 1
ATOM 6015 O O . ILE B 1 27 ? 19.953 -28.625 -26.078 1 98.44 27 ILE B O 1
ATOM 6019 N N . LEU B 1 28 ? 19.047 -29.719 -27.828 1 98.56 28 LEU B N 1
ATOM 6020 C CA . LEU B 1 28 ? 18.062 -28.688 -28.172 1 98.56 28 LEU B CA 1
ATOM 6021 C C . LEU B 1 28 ? 16.656 -29.172 -27.844 1 98.56 28 LEU B C 1
ATOM 6023 O O . LEU B 1 28 ? 16.219 -30.219 -28.312 1 98.56 28 LEU B O 1
ATOM 6027 N N . PHE B 1 29 ? 15.945 -28.406 -26.969 1 98.69 29 PHE B N 1
ATOM 6028 C CA . PHE B 1 29 ? 14.516 -28.625 -26.766 1 98.69 29 PHE B CA 1
ATOM 6029 C C . PHE B 1 29 ? 13.695 -27.875 -27.812 1 98.69 29 PHE B C 1
ATOM 6031 O O . PHE B 1 29 ? 13.906 -26.688 -28.031 1 98.69 29 PHE B O 1
ATOM 6038 N N . LEU B 1 30 ? 12.867 -28.5 -28.484 1 98.25 30 LEU B N 1
ATOM 6039 C CA . LEU B 1 30 ? 11.773 -27.875 -29.219 1 98.25 30 LEU B CA 1
ATOM 6040 C C . LEU B 1 30 ? 10.453 -28.062 -28.484 1 98.25 30 LEU B C 1
ATOM 6042 O O . LEU B 1 30 ? 9.992 -29.188 -28.312 1 98.25 30 LEU B O 1
ATOM 6046 N N . CYS B 1 31 ? 9.914 -26.969 -28.047 1 96 31 CYS B N 1
ATOM 6047 C CA . CYS B 1 31 ? 8.695 -27.078 -27.234 1 96 31 CYS B CA 1
ATOM 6048 C C . CYS B 1 31 ? 7.699 -25.984 -27.625 1 96 31 CYS B C 1
ATOM 6050 O O . CYS B 1 31 ? 8.094 -24.891 -28.031 1 96 31 CYS B O 1
ATOM 6052 N N . THR B 1 32 ? 6.418 -26.281 -27.516 1 94.62 32 THR B N 1
ATOM 6053 C CA . THR B 1 32 ? 5.379 -25.266 -27.688 1 94.62 32 THR B CA 1
ATOM 6054 C C . THR B 1 32 ? 5.48 -24.188 -26.609 1 94.62 32 THR B C 1
ATOM 6056 O O . THR B 1 32 ? 5.285 -23 -26.875 1 94.62 32 THR B O 1
ATOM 6059 N N . ALA B 1 33 ? 5.699 -24.625 -25.391 1 93.88 33 ALA B N 1
ATOM 6060 C CA . ALA B 1 33 ? 5.949 -23.797 -24.219 1 93.88 33 ALA B CA 1
ATOM 6061 C C . ALA B 1 33 ? 6.855 -24.5 -23.219 1 93.88 33 ALA B C 1
ATOM 6063 O O . ALA B 1 33 ? 6.926 -25.734 -23.203 1 93.88 33 ALA B O 1
ATOM 6064 N N . HIS B 1 34 ? 7.594 -23.734 -22.469 1 96.12 34 HIS B N 1
ATOM 6065 C CA . HIS B 1 34 ? 8.422 -24.312 -21.422 1 96.12 34 HIS B CA 1
ATOM 6066 C C . HIS B 1 34 ? 7.613 -24.578 -20.156 1 96.12 34 HIS B C 1
ATOM 6068 O O . HIS B 1 34 ? 7.82 -23.922 -19.141 1 96.12 34 HIS B O 1
ATOM 6074 N N . ASN B 1 35 ? 6.809 -25.625 -20.203 1 94.56 35 ASN B N 1
ATOM 6075 C CA . ASN B 1 35 ? 5.812 -25.922 -19.188 1 94.56 35 ASN B CA 1
ATOM 6076 C C . ASN B 1 35 ? 6.383 -26.828 -18.094 1 94.56 35 ASN B C 1
ATOM 6078 O O . ASN B 1 35 ? 7.598 -27 -17.984 1 94.56 35 ASN B O 1
ATOM 6082 N N . SER B 1 36 ? 5.531 -27.422 -17.234 1 94.56 36 SER B N 1
ATOM 6083 C CA . SER B 1 36 ? 5.949 -28.188 -16.062 1 94.56 36 SER B CA 1
ATOM 6084 C C . SER B 1 36 ? 6.84 -29.359 -16.453 1 94.56 36 SER B C 1
ATOM 6086 O O . SER B 1 36 ? 7.902 -29.562 -15.867 1 94.56 36 SER B O 1
ATOM 6088 N N . LEU B 1 37 ? 6.418 -30.125 -17.484 1 97.19 37 LEU B N 1
ATOM 6089 C CA . LEU B 1 37 ? 7.18 -31.297 -17.906 1 97.19 37 LEU B CA 1
ATOM 6090 C C . LEU B 1 37 ? 8.523 -30.891 -18.5 1 97.19 37 LEU B C 1
ATOM 6092 O O . LEU B 1 37 ? 9.562 -31.438 -18.141 1 97.19 37 LEU B O 1
ATOM 6096 N N . SER B 1 38 ? 8.516 -29.938 -19.406 1 98 38 SER B N 1
ATOM 6097 C CA . SER B 1 38 ? 9.758 -29.5 -20.047 1 98 38 SER B CA 1
ATOM 6098 C C . SER B 1 38 ? 10.727 -28.938 -19.016 1 98 38 SER B C 1
ATOM 6100 O O . SER B 1 38 ? 11.945 -29.125 -19.125 1 98 38 SER B O 1
ATOM 6102 N N . GLN B 1 39 ? 10.203 -28.234 -18.016 1 98 39 GLN B N 1
ATOM 6103 C CA . GLN B 1 39 ? 11.062 -27.656 -16.984 1 98 39 GLN B CA 1
ATOM 6104 C C . GLN B 1 39 ? 11.68 -28.75 -16.125 1 98 39 GLN B C 1
ATOM 6106 O O . GLN B 1 39 ? 12.875 -28.703 -15.797 1 98 39 GLN B O 1
ATOM 6111 N N . GLN B 1 40 ? 10.852 -29.703 -15.734 1 97.31 40 GLN B N 1
ATOM 6112 C CA . GLN B 1 40 ? 11.367 -30.797 -14.93 1 97.31 40 GLN B CA 1
ATOM 6113 C C . GLN B 1 40 ? 12.461 -31.562 -15.68 1 97.31 40 GLN B C 1
ATOM 6115 O O . GLN B 1 40 ? 13.508 -31.875 -15.109 1 97.31 40 GLN B O 1
ATOM 6120 N N . LEU B 1 41 ? 12.227 -31.844 -16.922 1 98.12 41 LEU B N 1
ATOM 6121 C CA . LEU B 1 41 ? 13.203 -32.562 -17.75 1 98.12 41 LEU B CA 1
ATOM 6122 C C . LEU B 1 41 ? 14.461 -31.719 -17.938 1 98.12 41 LEU B C 1
ATOM 6124 O O . LEU B 1 41 ? 15.578 -32.25 -17.875 1 98.12 41 LEU B O 1
ATOM 6128 N N . TYR B 1 42 ? 14.273 -30.453 -18.234 1 98.25 42 TYR B N 1
ATOM 6129 C CA . TYR B 1 42 ? 15.383 -29.516 -18.375 1 98.25 42 TYR B CA 1
ATOM 6130 C C . TYR B 1 42 ? 16.281 -29.547 -17.141 1 98.25 42 TYR B C 1
ATOM 6132 O O . TYR B 1 42 ? 17.5 -29.641 -17.266 1 98.25 42 TYR B O 1
ATOM 6140 N N . LEU B 1 43 ? 15.703 -29.469 -15.969 1 98.12 43 LEU B N 1
ATOM 6141 C CA . LEU B 1 43 ? 16.453 -29.422 -14.711 1 98.12 43 LEU B CA 1
ATOM 6142 C C . LEU B 1 43 ? 17.219 -30.719 -14.484 1 98.12 43 LEU B C 1
ATOM 6144 O O . LEU B 1 43 ? 18.328 -30.703 -13.969 1 98.12 43 LEU B O 1
ATOM 6148 N N . ARG B 1 44 ? 16.641 -31.84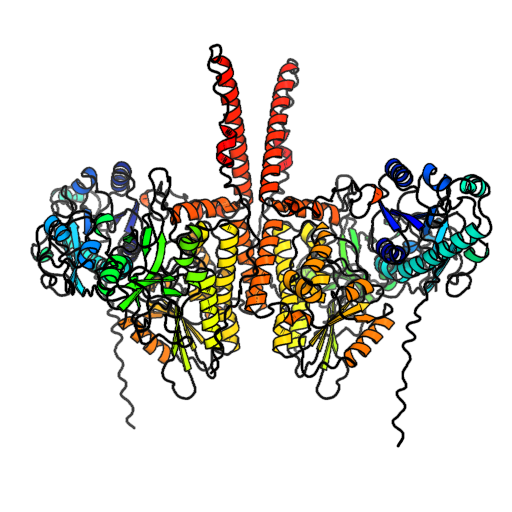4 -14.906 1 97.31 44 ARG B N 1
ATOM 6149 C CA . ARG B 1 44 ? 17.297 -33.125 -14.758 1 97.31 44 ARG B CA 1
ATOM 6150 C C . ARG B 1 44 ? 18.469 -33.25 -15.727 1 97.31 44 ARG B C 1
ATOM 6152 O O . ARG B 1 44 ? 19.5 -33.844 -15.391 1 97.31 44 ARG B O 1
ATOM 6159 N N . LEU B 1 45 ? 18.328 -32.781 -16.875 1 97.94 45 LEU B N 1
ATOM 6160 C CA . LEU B 1 45 ? 19.328 -32.969 -17.938 1 97.94 45 LEU B CA 1
ATOM 6161 C C . LEU B 1 45 ? 20.484 -31.969 -17.766 1 97.94 45 LEU B C 1
ATOM 6163 O O . LEU B 1 45 ? 21.625 -32.281 -18.125 1 97.94 45 LEU B O 1
ATOM 6167 N N . CYS B 1 46 ? 20.172 -30.812 -17.234 1 96.62 46 CYS B N 1
ATOM 6168 C CA . CYS B 1 46 ? 21.188 -29.766 -17.109 1 96.62 46 CYS B CA 1
ATOM 6169 C C . CYS B 1 46 ? 22.266 -30.156 -16.109 1 96.62 46 CYS B C 1
ATOM 6171 O O . CYS B 1 46 ? 23.328 -29.531 -16.062 1 96.62 46 CYS B O 1
ATOM 6173 N N . LYS B 1 47 ? 22.047 -31.156 -15.367 1 94.12 47 LYS B N 1
ATOM 6174 C CA . LYS B 1 47 ? 23.047 -31.656 -14.43 1 94.12 47 LYS B CA 1
ATOM 6175 C C . LYS B 1 47 ? 24.266 -32.219 -15.172 1 94.12 47 LYS B C 1
ATOM 6177 O O . LYS B 1 47 ? 25.391 -32.156 -14.672 1 94.12 47 LYS B O 1
ATOM 6182 N N . THR B 1 48 ? 24 -32.719 -16.359 1 94.44 48 THR B N 1
ATOM 6183 C CA . THR B 1 48 ? 25.062 -33.438 -17.078 1 94.44 48 THR B CA 1
ATOM 6184 C C . THR B 1 48 ? 25.234 -32.844 -18.484 1 94.44 48 THR B C 1
ATOM 6186 O O . THR B 1 48 ? 26.328 -32.906 -19.047 1 94.44 48 THR B O 1
ATOM 6189 N N . HIS B 1 49 ? 24.219 -32.312 -19.047 1 96.69 49 HIS B N 1
ATOM 6190 C CA . HIS B 1 49 ? 24.203 -31.891 -20.453 1 96.69 49 HIS B CA 1
ATOM 6191 C C . HIS B 1 49 ? 23.984 -30.375 -20.562 1 96.69 49 HIS B C 1
ATOM 6193 O O . HIS B 1 49 ? 23.672 -29.719 -19.578 1 96.69 49 HIS B O 1
ATOM 6199 N N . THR B 1 50 ? 24.328 -29.844 -21.703 1 97.31 50 THR B N 1
ATOM 6200 C CA . THR B 1 50 ? 23.938 -28.484 -22.031 1 97.31 50 THR B CA 1
ATOM 6201 C C . THR B 1 50 ? 22.594 -28.469 -22.781 1 97.31 50 THR B C 1
ATOM 6203 O O . THR B 1 50 ? 22.453 -29.125 -23.812 1 97.31 50 THR B O 1
ATOM 6206 N N . VAL B 1 51 ? 21.688 -27.812 -22.234 1 98.38 51 VAL B N 1
ATOM 6207 C CA . VAL B 1 51 ? 20.359 -27.797 -22.812 1 98.38 51 VAL B CA 1
ATOM 6208 C C . VAL B 1 51 ? 19.953 -26.375 -23.172 1 98.38 51 VAL B C 1
ATOM 6210 O O . VAL B 1 51 ? 20.078 -25.469 -22.359 1 98.38 51 VAL B O 1
ATOM 6213 N N . THR B 1 52 ? 19.547 -26.109 -24.375 1 98.38 52 THR B N 1
ATOM 6214 C CA . THR B 1 52 ? 18.938 -24.859 -24.812 1 98.38 52 THR B CA 1
ATOM 6215 C C . THR B 1 52 ? 17.531 -25.094 -25.344 1 98.38 52 THR B C 1
ATOM 6217 O O . THR B 1 52 ? 17.172 -26.219 -25.688 1 98.38 52 THR B O 1
ATOM 6220 N N . ILE B 1 53 ? 16.672 -24.062 -25.297 1 98.62 53 ILE B N 1
ATOM 6221 C CA . ILE B 1 53 ? 15.258 -24.25 -25.562 1 98.62 53 ILE B CA 1
ATOM 6222 C C . ILE B 1 53 ? 14.82 -23.312 -26.688 1 98.62 53 ILE B C 1
ATOM 6224 O O . ILE B 1 53 ? 15.164 -22.125 -26.672 1 98.62 53 ILE B O 1
ATOM 6228 N N . GLU B 1 54 ? 14.109 -23.797 -27.625 1 98.44 54 GLU B N 1
ATOM 6229 C CA . GLU B 1 54 ? 13.438 -23.016 -28.672 1 98.44 54 GLU B CA 1
ATOM 6230 C C . GLU B 1 54 ? 11.945 -23.328 -28.719 1 98.44 54 GLU B C 1
ATOM 6232 O O . GLU B 1 54 ? 11.555 -24.5 -28.781 1 98.44 54 GLU B O 1
ATOM 6237 N N . TYR B 1 55 ? 11.148 -22.328 -28.656 1 97.69 55 TYR B N 1
ATOM 6238 C CA . TYR B 1 55 ? 9.719 -22.531 -28.844 1 97.69 55 TYR B CA 1
ATOM 6239 C C . TYR B 1 55 ? 9.406 -22.891 -30.297 1 97.69 55 TYR B C 1
ATOM 6241 O O . TYR B 1 55 ? 10 -22.344 -31.219 1 97.69 55 TYR B O 1
ATOM 6249 N N . ALA B 1 56 ? 8.555 -23.828 -30.438 1 97.06 56 ALA B N 1
ATOM 6250 C CA . ALA B 1 56 ? 8.117 -24.25 -31.75 1 97.06 56 ALA B CA 1
ATOM 6251 C C . ALA B 1 56 ? 7.082 -23.281 -32.312 1 97.06 56 ALA B C 1
ATOM 6253 O O . ALA B 1 56 ? 5.902 -23.641 -32.438 1 97.06 56 ALA B O 1
ATOM 6254 N N . LEU B 1 57 ? 7.551 -22.203 -32.75 1 95.81 57 LEU B N 1
ATOM 6255 C CA . LEU B 1 57 ? 6.664 -21.141 -33.219 1 95.81 57 LEU B CA 1
ATOM 6256 C C . LEU B 1 57 ? 6.316 -21.297 -34.688 1 95.81 57 LEU B C 1
ATOM 6258 O O . LEU B 1 57 ? 5.219 -20.922 -35.094 1 95.81 57 LEU B O 1
ATOM 6262 N N . SER B 1 58 ? 7.316 -21.75 -35.5 1 96 58 SER B N 1
ATOM 6263 C CA . SER B 1 58 ? 7.172 -22.016 -36.938 1 96 58 SER B CA 1
ATOM 6264 C C . SER B 1 58 ? 8.227 -23 -37.406 1 96 58 SER B C 1
ATOM 6266 O O . SER B 1 58 ? 9.203 -23.266 -36.719 1 96 58 SER B O 1
ATOM 6268 N N . ASP B 1 59 ? 8.008 -23.516 -38.594 1 96.44 59 ASP B N 1
ATOM 6269 C CA . ASP B 1 59 ? 8.992 -24.406 -39.219 1 96.44 59 ASP B CA 1
ATOM 6270 C C . ASP B 1 59 ? 10.336 -23.703 -39.375 1 96.44 59 ASP B C 1
ATOM 6272 O O . ASP B 1 59 ? 11.391 -24.266 -39.062 1 96.44 59 ASP B O 1
ATOM 6276 N N . LYS B 1 60 ? 10.219 -22.5 -39.812 1 96.94 60 LYS B N 1
ATOM 6277 C CA . LYS B 1 60 ? 11.422 -21.703 -40.094 1 96.94 60 LYS B CA 1
ATOM 6278 C C . LYS B 1 60 ? 12.25 -21.531 -38.812 1 96.94 60 LYS B C 1
ATOM 6280 O O . LYS B 1 60 ? 13.469 -21.703 -38.812 1 96.94 60 LYS B O 1
ATOM 6285 N N . VAL B 1 61 ? 11.594 -21.203 -37.75 1 97.31 61 VAL B N 1
ATOM 6286 C CA . VAL B 1 61 ? 12.273 -20.922 -36.469 1 97.31 61 VAL B CA 1
ATOM 6287 C C . VAL B 1 61 ? 12.914 -22.203 -35.938 1 97.31 61 VAL B C 1
ATOM 6289 O O . VAL B 1 61 ? 14.016 -22.172 -35.406 1 97.31 61 VAL B O 1
ATOM 6292 N N . MET B 1 62 ? 12.297 -23.328 -36.094 1 97.94 62 MET B N 1
ATOM 6293 C CA . MET B 1 62 ? 12.828 -24.609 -35.625 1 97.94 62 MET B CA 1
ATOM 6294 C C . MET B 1 62 ? 14.055 -25.016 -36.406 1 97.94 62 MET B C 1
ATOM 6296 O O . MET B 1 62 ? 15.047 -25.469 -35.844 1 97.94 62 MET B O 1
ATOM 6300 N N . ILE B 1 63 ? 13.977 -24.828 -37.719 1 98.12 63 ILE B N 1
ATOM 6301 C CA . ILE B 1 63 ? 15.086 -25.156 -38.594 1 98.12 63 ILE B CA 1
ATOM 6302 C C . ILE B 1 63 ? 16.281 -24.266 -38.281 1 98.12 63 ILE B C 1
ATOM 6304 O O . ILE B 1 63 ? 17.406 -24.75 -38.156 1 98.12 63 ILE B O 1
ATOM 6308 N N . GLU B 1 64 ? 15.992 -22.984 -38.156 1 98.06 64 GLU B N 1
ATOM 6309 C CA . GLU B 1 64 ? 17.047 -22.031 -37.812 1 98.06 64 GLU B CA 1
ATOM 6310 C C . GLU B 1 64 ? 17.719 -22.391 -36.5 1 98.06 64 GLU B C 1
ATOM 6312 O O . GLU B 1 64 ? 18.938 -22.328 -36.375 1 98.06 64 GLU B O 1
ATOM 6317 N N . ALA B 1 65 ? 16.922 -22.75 -35.531 1 98.38 65 ALA B N 1
ATOM 6318 C CA . ALA B 1 65 ? 17.453 -23.109 -34.219 1 98.38 65 ALA B CA 1
ATOM 6319 C C . ALA B 1 65 ? 18.375 -24.328 -34.312 1 98.38 65 ALA B C 1
ATOM 6321 O O . ALA B 1 65 ? 19.453 -24.344 -33.719 1 98.38 65 ALA B O 1
ATOM 6322 N N . ALA B 1 66 ? 17.969 -25.344 -35 1 97.81 66 ALA B N 1
ATOM 6323 C CA . ALA B 1 66 ? 18.781 -26.547 -35.156 1 97.81 66 ALA B CA 1
ATOM 6324 C C . ALA B 1 66 ? 20.125 -26.219 -35.812 1 97.81 66 ALA B C 1
ATOM 6326 O O . ALA B 1 66 ? 21.156 -26.75 -35.438 1 97.81 66 ALA B O 1
ATOM 6327 N N . ASN B 1 67 ? 20.047 -25.312 -36.781 1 97.12 67 ASN B N 1
ATOM 6328 C CA . ASN B 1 67 ? 21.25 -24.922 -37.5 1 97.12 67 ASN B CA 1
ATOM 6329 C C . ASN B 1 67 ? 22.188 -24.109 -36.625 1 97.12 67 ASN B C 1
ATOM 6331 O O . ASN B 1 67 ? 23.406 -24.203 -36.75 1 97.12 67 ASN B O 1
ATOM 6335 N N . LEU B 1 68 ? 21.609 -23.297 -35.812 1 97.19 68 LEU B N 1
ATOM 6336 C CA . LEU B 1 68 ? 22.406 -22.469 -34.906 1 97.19 68 LEU B CA 1
ATOM 6337 C C . LEU B 1 68 ? 23.062 -23.297 -33.844 1 97.19 68 LEU B C 1
ATOM 6339 O O . LEU B 1 68 ? 24.219 -23.094 -33.5 1 97.19 68 LEU B O 1
ATOM 6343 N N . VAL B 1 69 ? 22.312 -24.25 -33.281 1 97.5 69 VAL B N 1
ATOM 6344 C CA . VAL B 1 69 ? 22.781 -25.016 -32.125 1 97.5 69 VAL B CA 1
ATOM 6345 C C . VAL B 1 69 ? 23.688 -26.156 -32.594 1 97.5 69 VAL B C 1
ATOM 6347 O O . VAL B 1 69 ? 24.656 -26.516 -31.906 1 97.5 69 VAL B O 1
ATOM 6350 N N . ARG B 1 70 ? 23.344 -26.734 -33.75 1 96.06 70 ARG B N 1
ATOM 6351 C CA . ARG B 1 70 ? 23.984 -27.969 -34.188 1 96.06 70 ARG B CA 1
ATOM 6352 C C . ARG B 1 70 ? 24.047 -29 -33.062 1 96.06 70 ARG B C 1
ATOM 6354 O O . ARG B 1 70 ? 25.109 -29.5 -32.75 1 96.06 70 ARG B O 1
ATOM 6361 N N . PRO B 1 71 ? 22.922 -29.406 -32.594 1 97.81 71 PRO B N 1
ATOM 6362 C CA . PRO B 1 71 ? 22.859 -30.266 -31.391 1 97.81 71 PRO B CA 1
ATOM 6363 C C . PRO B 1 71 ? 23.25 -31.703 -31.672 1 97.81 71 PRO B C 1
ATOM 6365 O O . PRO B 1 71 ? 23.188 -32.156 -32.812 1 97.81 71 PRO B O 1
ATOM 6368 N N . ASP B 1 72 ? 23.688 -32.375 -30.594 1 96.62 72 ASP B N 1
ATOM 6369 C CA . ASP B 1 72 ? 23.875 -33.812 -30.672 1 96.62 72 ASP B CA 1
ATOM 6370 C C . ASP B 1 72 ? 22.531 -34.531 -30.719 1 96.62 72 ASP B C 1
ATOM 6372 O O . ASP B 1 72 ? 22.422 -35.625 -31.297 1 96.62 72 ASP B O 1
ATOM 6376 N N . LEU B 1 73 ? 21.594 -33.969 -30.062 1 97.56 73 LEU B N 1
ATOM 6377 C CA . LEU B 1 73 ? 20.281 -34.594 -29.891 1 97.56 73 LEU B CA 1
ATOM 6378 C C . LEU B 1 73 ? 19.203 -33.5 -29.734 1 97.56 73 LEU B C 1
ATOM 6380 O O . LEU B 1 73 ? 19.422 -32.5 -29.094 1 97.56 73 LEU B O 1
ATOM 6384 N N . ILE B 1 74 ? 18.047 -33.75 -30.375 1 98.38 74 ILE B N 1
ATOM 6385 C CA . ILE B 1 74 ? 16.891 -32.875 -30.188 1 98.38 74 ILE B CA 1
ATOM 6386 C C . ILE B 1 74 ? 15.82 -33.625 -29.406 1 98.38 74 ILE B C 1
ATOM 6388 O O . ILE B 1 74 ? 15.547 -34.812 -29.672 1 98.38 74 ILE B O 1
ATOM 6392 N N . ILE B 1 75 ? 15.242 -33.031 -28.391 1 98.62 75 ILE B N 1
ATOM 6393 C CA . ILE B 1 75 ? 14.156 -33.594 -27.594 1 98.62 75 ILE B CA 1
ATOM 6394 C C . ILE B 1 75 ? 12.953 -32.656 -27.609 1 98.62 75 ILE B C 1
ATOM 6396 O O . ILE B 1 75 ? 13.102 -31.453 -27.438 1 98.62 75 ILE B O 1
ATOM 6400 N N . CYS B 1 76 ? 11.781 -33.188 -27.812 1 98.25 76 CYS B N 1
ATOM 6401 C CA . CYS B 1 76 ? 10.539 -32.438 -27.812 1 98.25 76 CYS B CA 1
ATOM 6402 C C . CYS B 1 76 ? 9.625 -32.906 -26.688 1 98.25 76 CYS B C 1
ATOM 6404 O O . CYS B 1 76 ? 8.695 -33.688 -26.906 1 98.25 76 CYS B O 1
ATOM 6406 N N . PRO B 1 77 ? 9.758 -32.25 -25.531 1 97.19 77 PRO B N 1
ATOM 6407 C CA . PRO B 1 77 ? 9 -32.719 -24.375 1 97.19 77 PRO B CA 1
ATOM 6408 C C . PRO B 1 77 ? 7.512 -32.375 -24.469 1 97.19 77 PRO B C 1
ATOM 6410 O O . PRO B 1 77 ? 6.676 -33.062 -23.891 1 97.19 77 PRO B O 1
ATOM 6413 N N . PHE B 1 78 ? 7.156 -31.312 -25.094 1 93.19 78 PHE B N 1
ATOM 6414 C CA . PHE B 1 78 ? 5.793 -30.812 -25.234 1 93.19 78 PHE B CA 1
ATOM 6415 C C . PHE B 1 78 ? 5.602 -30.141 -26.594 1 93.19 78 PHE B C 1
ATOM 6417 O O . PHE B 1 78 ? 6.07 -29.016 -26.797 1 93.19 78 PHE B O 1
ATOM 6424 N N . LEU B 1 79 ? 4.922 -30.75 -27.469 1 91.75 79 LEU B N 1
ATOM 6425 C CA . LEU B 1 79 ? 4.723 -30.203 -28.797 1 91.75 79 LEU B CA 1
ATOM 6426 C C . LEU B 1 79 ? 3.26 -30.312 -29.219 1 91.75 79 LEU B C 1
ATOM 6428 O O . LEU B 1 79 ? 2.621 -31.344 -28.984 1 91.75 79 LEU B O 1
ATOM 6432 N N . THR B 1 80 ? 2.789 -29.266 -29.828 1 87.81 80 THR B N 1
ATOM 6433 C CA . THR B 1 80 ? 1.45 -29.281 -30.406 1 87.81 80 THR B CA 1
ATOM 6434 C C . THR B 1 80 ? 1.517 -29.125 -31.922 1 87.81 80 THR B C 1
ATOM 6436 O O . THR B 1 80 ? 0.482 -29.062 -32.594 1 87.81 80 THR B O 1
ATOM 6439 N N . SER B 1 81 ? 2.766 -29.016 -32.469 1 88.81 81 SER B N 1
ATOM 6440 C CA . SER B 1 81 ? 2.994 -28.922 -33.906 1 88.81 81 SER B CA 1
ATOM 6441 C C . SER B 1 81 ? 4.031 -29.953 -34.375 1 88.81 81 SER B C 1
ATOM 6443 O O . SER B 1 81 ? 4.887 -30.359 -33.594 1 88.81 81 SER B O 1
ATOM 6445 N N . PRO B 1 82 ? 4.008 -30.25 -35.562 1 91.19 82 PRO B N 1
ATOM 6446 C CA . PRO B 1 82 ? 4.988 -31.219 -36.062 1 91.19 82 PRO B CA 1
ATOM 6447 C C . PRO B 1 82 ? 6.387 -30.625 -36.219 1 91.19 82 PRO B C 1
ATOM 6449 O O . PRO B 1 82 ? 6.523 -29.422 -36.469 1 91.19 82 PRO B O 1
ATOM 6452 N N . VAL B 1 83 ? 7.352 -31.531 -36.125 1 95.62 83 VAL B N 1
ATOM 6453 C CA . VAL B 1 83 ? 8.734 -31.141 -36.375 1 95.62 83 VAL B CA 1
ATOM 6454 C C . VAL B 1 83 ? 9.023 -31.266 -37.875 1 95.62 83 VAL B C 1
ATOM 6456 O O . VAL B 1 83 ? 8.719 -32.281 -38.5 1 95.62 83 VAL B O 1
ATOM 6459 N N . PRO B 1 84 ? 9.633 -30.203 -38.469 1 96.06 84 PRO B N 1
ATOM 6460 C CA . PRO B 1 84 ? 9.914 -30.266 -39.906 1 96.06 84 PRO B CA 1
ATOM 6461 C C . PRO B 1 84 ? 10.906 -31.375 -40.281 1 96.06 84 PRO B C 1
ATOM 6463 O O . PRO B 1 84 ? 11.844 -31.641 -39.5 1 96.06 84 PRO B O 1
ATOM 6466 N N . SER B 1 85 ? 10.773 -31.906 -41.5 1 95.75 85 SER B N 1
ATOM 6467 C CA . SER B 1 85 ? 11.633 -33 -41.938 1 95.75 85 SER B CA 1
ATOM 6468 C C . SER B 1 85 ? 13.086 -32.562 -42.031 1 95.75 85 SER B C 1
ATOM 6470 O O . SER B 1 85 ? 14 -33.344 -41.812 1 95.75 85 SER B O 1
ATOM 6472 N N . GLU B 1 86 ? 13.25 -31.312 -42.406 1 95.5 86 GLU B N 1
ATOM 6473 C CA . GLU B 1 86 ? 14.602 -30.766 -42.5 1 95.5 86 GLU B CA 1
ATOM 6474 C C . GLU B 1 86 ? 15.344 -30.922 -41.188 1 95.5 86 GLU B C 1
ATOM 6476 O O . GLU B 1 86 ? 16.578 -30.984 -41.156 1 95.5 86 GLU B O 1
ATOM 6481 N N . VAL B 1 87 ? 14.586 -31.016 -40.125 1 97.06 87 VAL B N 1
ATOM 6482 C CA . VAL B 1 87 ? 15.18 -31.109 -38.812 1 97.06 87 VAL B CA 1
ATOM 6483 C C . VAL B 1 87 ? 15.422 -32.562 -38.438 1 97.06 87 VAL B C 1
ATOM 6485 O O . VAL B 1 87 ? 16.547 -32.969 -38.188 1 97.06 87 VAL B O 1
ATOM 6488 N N . PHE B 1 88 ? 14.398 -33.469 -38.531 1 95.38 88 PHE B N 1
ATOM 6489 C CA . PHE B 1 88 ? 14.531 -34.812 -38 1 95.38 88 PHE B CA 1
ATOM 6490 C C . PHE B 1 88 ? 15.266 -35.719 -38.969 1 95.38 88 PHE B C 1
ATOM 6492 O O . PHE B 1 88 ? 15.688 -36.812 -38.625 1 95.38 88 PHE B O 1
ATOM 6499 N N . ASP B 1 89 ? 15.531 -35.219 -40.219 1 94.5 89 ASP B N 1
ATOM 6500 C CA . ASP B 1 89 ? 16.359 -35.969 -41.188 1 94.5 89 ASP B CA 1
ATOM 6501 C C . ASP B 1 89 ? 17.844 -35.781 -40.875 1 94.5 89 ASP B C 1
ATOM 6503 O O . ASP B 1 89 ? 18.672 -36.562 -41.312 1 94.5 89 ASP B O 1
ATOM 6507 N N . ASN B 1 90 ? 18.156 -34.688 -40.25 1 94.69 90 ASN B N 1
ATOM 6508 C CA . ASN B 1 90 ? 19.547 -34.344 -40.062 1 94.69 90 ASN B CA 1
ATOM 6509 C C . ASN B 1 90 ? 19.984 -34.5 -38.594 1 94.69 90 ASN B C 1
ATOM 6511 O O . ASN B 1 90 ? 21.172 -34.656 -38.312 1 94.69 90 ASN B O 1
ATOM 6515 N N . TYR B 1 91 ? 19.094 -34.406 -37.719 1 96.38 91 TYR B N 1
ATOM 6516 C CA . TYR B 1 91 ? 19.359 -34.562 -36.281 1 96.38 91 TYR B CA 1
ATOM 6517 C C . TYR B 1 91 ? 18.438 -35.594 -35.656 1 96.38 91 TYR B C 1
ATOM 6519 O O . TYR B 1 91 ? 17.219 -35.594 -35.906 1 96.38 91 TYR B O 1
ATOM 6527 N N . LEU B 1 92 ? 19 -36.562 -34.875 1 96.62 92 LEU B N 1
ATOM 6528 C CA . LEU B 1 92 ? 18.109 -37.469 -34.156 1 96.62 92 LEU B CA 1
ATOM 6529 C C . LEU B 1 92 ? 17.188 -36.688 -33.219 1 96.62 92 LEU B C 1
ATOM 6531 O O . LEU B 1 92 ? 17.641 -35.969 -32.344 1 96.62 92 LEU B O 1
ATOM 6535 N N . THR B 1 93 ? 15.906 -36.781 -33.5 1 97.62 93 THR B N 1
ATOM 6536 C CA . THR B 1 93 ? 14.891 -36.031 -32.781 1 97.62 93 THR B CA 1
ATOM 6537 C C . THR B 1 93 ? 13.93 -36.938 -32.062 1 97.62 93 THR B C 1
ATOM 6539 O O . THR B 1 93 ? 13.305 -37.812 -32.656 1 97.62 93 THR B O 1
ATOM 6542 N N . LEU B 1 94 ? 13.836 -36.719 -30.75 1 97.94 94 LEU B N 1
ATOM 6543 C CA . LEU B 1 94 ? 12.977 -37.562 -29.891 1 97.94 94 LEU B CA 1
ATOM 6544 C C . LEU B 1 94 ? 11.688 -36.812 -29.547 1 97.94 94 LEU B C 1
ATOM 6546 O O . LEU B 1 94 ? 11.711 -35.625 -29.219 1 97.94 94 LEU B O 1
ATOM 6550 N N . ILE B 1 95 ? 10.555 -37.5 -29.609 1 97.25 95 ILE B N 1
ATOM 6551 C CA . ILE B 1 95 ? 9.242 -37 -29.203 1 97.25 95 ILE B CA 1
ATOM 6552 C C . ILE B 1 95 ? 8.797 -37.719 -27.922 1 97.25 95 ILE B C 1
ATOM 6554 O O . ILE B 1 95 ? 8.836 -38.938 -27.844 1 97.25 95 ILE B O 1
ATOM 6558 N N . VAL B 1 96 ? 8.414 -36.969 -26.938 1 97.88 96 VAL B N 1
ATOM 6559 C CA . VAL B 1 96 ? 7.84 -37.531 -25.719 1 97.88 96 VAL B CA 1
ATOM 6560 C C . VAL B 1 96 ? 6.32 -37.594 -25.844 1 97.88 96 VAL B C 1
ATOM 6562 O O . VAL B 1 96 ? 5.645 -36.562 -25.734 1 97.88 96 VAL B O 1
ATOM 6565 N N . HIS B 1 97 ? 5.773 -38.719 -26 1 97 97 HIS B N 1
ATOM 6566 C CA . HIS B 1 97 ? 4.34 -38.906 -26.172 1 97 97 HIS B CA 1
ATOM 6567 C C . HIS B 1 97 ? 3.688 -39.406 -24.891 1 97 97 HIS B C 1
ATOM 6569 O O . HIS B 1 97 ? 4.102 -40.406 -24.328 1 97 97 HIS B O 1
ATOM 6575 N N . PRO B 1 98 ? 2.672 -38.75 -24.422 1 97.38 98 PRO B N 1
ATOM 6576 C CA . PRO B 1 98 ? 2.021 -39.156 -23.172 1 97.38 98 PRO B CA 1
ATOM 6577 C C . PRO B 1 98 ? 1.057 -40.312 -23.359 1 97.38 98 PRO B C 1
ATOM 6579 O O . PRO B 1 98 ? -0.11 -40.219 -22.969 1 97.38 98 PRO B O 1
ATOM 6582 N N . GLY B 1 99 ? 1.55 -41.344 -23.875 1 97.62 99 GLY B N 1
ATOM 6583 C CA . GLY B 1 99 ? 0.872 -42.625 -24.109 1 97.62 99 GLY B CA 1
ATOM 6584 C C . GLY B 1 99 ? 1.825 -43.781 -24.266 1 97.62 99 GLY B C 1
ATOM 6585 O O . GLY B 1 99 ? 2.986 -43.594 -24.625 1 97.62 99 GLY B O 1
ATOM 6586 N N . PRO B 1 100 ? 1.342 -45 -23.953 1 97.56 100 PRO B N 1
ATOM 6587 C CA . PRO B 1 100 ? 2.178 -46.188 -24.094 1 97.56 100 PRO B CA 1
ATOM 6588 C C . PRO B 1 100 ? 2.426 -46.562 -25.547 1 97.56 100 PRO B C 1
ATOM 6590 O O . PRO B 1 100 ? 1.835 -46 -26.453 1 97.56 100 PRO B O 1
ATOM 6593 N N . PRO B 1 101 ? 3.371 -47.5 -25.766 1 96.38 101 PRO B N 1
ATOM 6594 C CA . PRO B 1 101 ? 3.629 -47.906 -27.156 1 96.38 101 PRO B CA 1
ATOM 6595 C C . PRO B 1 101 ? 2.367 -48.375 -27.875 1 96.38 101 PRO B C 1
ATOM 6597 O O . PRO B 1 101 ? 1.568 -49.125 -27.312 1 96.38 101 PRO B O 1
ATOM 6600 N N . GLY B 1 102 ? 2.211 -47.906 -29.031 1 93.94 102 GLY B N 1
ATOM 6601 C CA . GLY B 1 102 ? 1.03 -48.25 -29.812 1 93.94 102 GLY B CA 1
ATOM 6602 C C . GLY B 1 102 ? -0.047 -47.188 -29.766 1 93.94 102 GLY B C 1
ATOM 6603 O O . GLY B 1 102 ? -0.923 -47.156 -30.625 1 93.94 102 GLY B O 1
ATOM 6604 N N . ASP B 1 103 ? -0.059 -46.438 -28.719 1 94.94 103 ASP B N 1
ATOM 6605 C CA . ASP B 1 103 ? -0.961 -45.281 -28.656 1 94.94 103 ASP B CA 1
ATOM 6606 C C . ASP B 1 103 ? -0.478 -44.156 -29.547 1 94.94 103 ASP B C 1
ATOM 6608 O O . ASP B 1 103 ? 0.727 -43.938 -29.672 1 94.94 103 ASP B O 1
ATOM 6612 N N . ALA B 1 104 ? -1.378 -43.5 -30.188 1 92.38 104 ALA B N 1
ATOM 6613 C CA . ALA B 1 104 ? -1.045 -42.344 -31.016 1 92.38 104 ALA B CA 1
ATOM 6614 C C . ALA B 1 104 ? -2.215 -41.375 -31.094 1 92.38 104 ALA B C 1
ATOM 6616 O O . ALA B 1 104 ? -3.373 -41.75 -30.938 1 92.38 104 ALA B O 1
ATOM 6617 N N . GLY B 1 105 ? -1.825 -40.094 -31.297 1 90.56 105 GLY B N 1
ATOM 6618 C CA . GLY B 1 105 ? -2.842 -39.062 -31.453 1 90.56 105 GLY B CA 1
ATOM 6619 C C . GLY B 1 105 ? -2.66 -37.906 -30.484 1 90.56 105 GLY B C 1
ATOM 6620 O O . GLY B 1 105 ? -1.937 -38.031 -29.484 1 90.56 105 GLY B O 1
ATOM 6621 N N . PRO B 1 106 ? -3.418 -36.844 -30.719 1 91.31 106 PRO B N 1
ATOM 6622 C CA . PRO B 1 106 ? -3.172 -35.594 -30 1 91.31 106 PRO B CA 1
ATOM 6623 C C . PRO B 1 106 ? -3.9 -35.531 -28.656 1 91.31 106 PRO B C 1
ATOM 6625 O O . PRO B 1 106 ? -3.633 -34.656 -27.844 1 91.31 106 PRO B O 1
ATOM 6628 N N . SER B 1 107 ? -4.844 -36.469 -28.344 1 95.12 107 SER B N 1
ATOM 6629 C CA . SER B 1 107 ? -5.664 -36.438 -27.141 1 95.12 107 SER B CA 1
ATOM 6630 C C . SER B 1 107 ? -5.52 -37.719 -26.328 1 95.12 107 SER B C 1
ATOM 6632 O O . SER B 1 107 ? -6.516 -38.281 -25.875 1 95.12 107 SER B O 1
ATOM 6634 N N . ALA B 1 108 ? -4.312 -38.094 -26.188 1 95.81 108 ALA B N 1
ATOM 6635 C CA . ALA B 1 108 ? -4.031 -39.375 -25.531 1 95.81 108 ALA B CA 1
ATOM 6636 C C . ALA B 1 108 ? -4.586 -39.406 -24.109 1 95.81 108 ALA B C 1
ATOM 6638 O O . ALA B 1 108 ? -5.281 -40.375 -23.734 1 95.81 108 ALA B O 1
ATOM 6639 N N . LEU B 1 109 ? -4.309 -38.438 -23.328 1 97.25 109 LEU B N 1
ATOM 6640 C CA . LEU B 1 109 ? -4.73 -38.406 -21.938 1 97.25 109 LEU B CA 1
ATOM 6641 C C . LEU B 1 109 ? -6.234 -38.188 -21.828 1 97.25 109 LEU B C 1
ATOM 6643 O O . LEU B 1 109 ? -6.879 -38.719 -20.922 1 97.25 109 LEU B O 1
ATOM 6647 N N . ASP B 1 110 ? -6.824 -37.406 -22.719 1 96.44 110 ASP B N 1
ATOM 6648 C CA . ASP B 1 110 ? -8.266 -37.188 -22.719 1 96.44 110 ASP B CA 1
ATOM 6649 C C . ASP B 1 110 ? -9.031 -38.5 -22.875 1 96.44 110 ASP B C 1
ATOM 6651 O O . ASP B 1 110 ? -9.938 -38.781 -22.094 1 96.44 110 ASP B O 1
ATOM 6655 N N . TRP B 1 111 ? -8.609 -39.281 -23.844 1 96.44 111 TRP B N 1
ATOM 6656 C CA . TRP B 1 111 ? -9.281 -40.531 -24.156 1 96.44 111 TRP B CA 1
ATOM 6657 C C . TRP B 1 111 ? -9.234 -41.469 -22.969 1 96.44 111 TRP B C 1
ATOM 6659 O O . TRP B 1 111 ? -10.258 -42.062 -22.578 1 96.44 111 TRP B O 1
ATOM 6669 N N . VAL B 1 112 ? -8.055 -41.656 -22.438 1 97.44 112 VAL B N 1
ATOM 6670 C CA . VAL B 1 112 ? -7.895 -42.656 -21.391 1 97.44 112 VAL B CA 1
ATOM 6671 C C . VAL B 1 112 ? -8.68 -42.219 -20.141 1 97.44 112 VAL B C 1
ATOM 6673 O O . VAL B 1 112 ? -9.258 -43.062 -19.453 1 97.44 112 VAL B O 1
ATOM 6676 N N . LEU B 1 113 ? -8.711 -41 -19.844 1 96.69 113 LEU B N 1
ATOM 6677 C CA . LEU B 1 113 ? -9.414 -40.5 -18.656 1 96.69 113 LEU B CA 1
ATOM 6678 C C . LEU B 1 113 ? -10.922 -40.594 -18.844 1 96.69 113 LEU B C 1
ATOM 6680 O O . LEU B 1 113 ? -11.672 -40.75 -17.875 1 96.69 113 LEU B O 1
ATOM 6684 N N . MET B 1 114 ? -11.352 -40.469 -20.094 1 95.12 114 MET B N 1
ATOM 6685 C CA . MET B 1 114 ? -12.773 -40.656 -20.391 1 95.12 114 MET B CA 1
ATOM 6686 C C . MET B 1 114 ? -13.234 -42.062 -20.094 1 95.12 114 MET B C 1
ATOM 6688 O O . MET B 1 114 ? -14.406 -42.312 -19.812 1 95.12 114 MET B O 1
ATOM 6692 N N . GLY B 1 115 ? -12.328 -43.031 -20.219 1 95.75 115 GLY B N 1
ATOM 6693 C CA . GLY B 1 115 ? -12.656 -44.406 -19.953 1 95.75 115 GLY B CA 1
ATOM 6694 C C . GLY B 1 115 ? -12.289 -45.344 -21.094 1 95.75 115 GLY B C 1
ATOM 6695 O O . GLY B 1 115 ? -12.688 -46.5 -21.109 1 95.75 115 GLY B O 1
ATOM 6696 N N . ASP B 1 116 ? -11.562 -44.844 -22.062 1 96.5 116 ASP B N 1
ATOM 6697 C CA . ASP B 1 116 ? -11.109 -45.688 -23.156 1 96.5 116 ASP B CA 1
ATOM 6698 C C . ASP B 1 116 ? -10.18 -46.781 -22.625 1 96.5 116 ASP B C 1
ATOM 6700 O O . ASP B 1 116 ? -9.062 -46.5 -22.188 1 96.5 116 ASP B O 1
ATOM 6704 N N . ASP B 1 117 ? -10.586 -48.031 -22.797 1 95.38 117 ASP B N 1
ATOM 6705 C CA . ASP B 1 117 ? -9.766 -49.125 -22.281 1 95.38 117 ASP B CA 1
ATOM 6706 C C . ASP B 1 117 ? -9.164 -49.938 -23.422 1 95.38 117 ASP B C 1
ATOM 6708 O O . ASP B 1 117 ? -8.586 -51 -23.188 1 95.38 117 ASP B O 1
ATOM 6712 N N . GLY B 1 118 ? -9.445 -49.531 -24.672 1 95 118 GLY B N 1
ATOM 6713 C CA . GLY B 1 118 ? -8.82 -50.125 -25.828 1 95 118 GLY B CA 1
ATOM 6714 C C . GLY B 1 118 ? -9.578 -51.344 -26.359 1 95 118 GLY B C 1
ATOM 6715 O O . GLY B 1 118 ? -9.195 -51.906 -27.375 1 95 118 GLY B O 1
ATOM 6716 N N . THR B 1 119 ? -10.664 -51.719 -25.812 1 94.88 119 THR B N 1
ATOM 6717 C CA . THR B 1 119 ? -11.43 -52.875 -26.234 1 94.88 119 THR B CA 1
ATOM 6718 C C . THR B 1 119 ? -12.078 -52.625 -27.594 1 94.88 119 THR B C 1
ATOM 6720 O O . THR B 1 119 ? -12.219 -53.531 -28.406 1 94.88 119 THR B O 1
ATOM 6723 N N . VAL B 1 120 ? -12.539 -51.406 -27.75 1 95.44 120 VAL B N 1
ATOM 6724 C CA . VAL B 1 120 ? -13.109 -51 -29.031 1 95.44 120 VAL B CA 1
ATOM 6725 C C . VAL B 1 120 ? -12.047 -50.312 -29.875 1 95.44 120 VAL B C 1
ATOM 6727 O O . VAL B 1 120 ? -11.547 -49.25 -29.531 1 95.44 120 VAL B O 1
ATOM 6730 N N . SER B 1 121 ? -11.742 -50.906 -31 1 94.44 121 SER B N 1
ATOM 6731 C CA . SER B 1 121 ? -10.656 -50.406 -31.828 1 94.44 121 SER B CA 1
ATOM 6732 C C . SER B 1 121 ? -11.07 -49.156 -32.594 1 94.44 121 SER B C 1
ATOM 6734 O O . SER B 1 121 ? -10.273 -48.219 -32.75 1 94.44 121 SER B O 1
ATOM 6736 N N . ASP B 1 122 ? -12.297 -49.125 -33 1 94.44 122 ASP B N 1
ATOM 6737 C CA . ASP B 1 122 ? -12.789 -48 -33.812 1 94.44 122 ASP B CA 1
ATOM 6738 C C . ASP B 1 122 ? -13.25 -46.844 -32.938 1 94.44 122 ASP B C 1
ATOM 6740 O O . ASP B 1 122 ? -14.195 -47 -32.156 1 94.44 122 ASP B O 1
ATOM 6744 N N . SER B 1 123 ? -12.609 -45.75 -33.125 1 94.31 123 SER B N 1
ATOM 6745 C CA . SER B 1 123 ? -12.906 -44.594 -32.281 1 94.31 123 SER B CA 1
ATOM 6746 C C . SER B 1 123 ? -14.32 -44.094 -32.531 1 94.31 123 SER B C 1
ATOM 6748 O O . SER B 1 123 ? -15 -43.656 -31.594 1 94.31 123 SER B O 1
ATOM 6750 N N . ALA B 1 124 ? -14.781 -44.062 -33.75 1 94.38 124 ALA B N 1
ATOM 6751 C CA . ALA B 1 124 ? -16.125 -43.562 -34.094 1 94.38 124 ALA B CA 1
ATOM 6752 C C . ALA B 1 124 ? -17.188 -44.438 -33.438 1 94.38 124 ALA B C 1
ATOM 6754 O O . ALA B 1 124 ? -18.203 -43.906 -32.969 1 94.38 124 ALA B O 1
ATOM 6755 N N . GLU B 1 125 ? -16.953 -45.688 -33.438 1 94.56 125 GLU B N 1
ATOM 6756 C CA . GLU B 1 125 ? -17.891 -46.594 -32.781 1 94.56 125 GLU B CA 1
ATOM 6757 C C . GLU B 1 125 ? -17.953 -46.312 -31.281 1 94.56 125 GLU B C 1
ATOM 6759 O O . GLU B 1 125 ? -19.031 -46.281 -30.703 1 94.56 125 GLU B O 1
ATOM 6764 N N . LEU B 1 126 ? -16.859 -46.125 -30.734 1 93.56 126 LEU B N 1
ATOM 6765 C CA . LEU B 1 126 ? -16.781 -45.875 -29.312 1 93.56 126 LEU B CA 1
ATOM 6766 C C . LEU B 1 126 ? -17.516 -44.594 -28.953 1 93.56 126 LEU B C 1
ATOM 6768 O O . LEU B 1 126 ? -18.234 -44.531 -27.953 1 93.56 126 LEU B O 1
ATOM 6772 N N . LEU B 1 127 ? -17.344 -43.531 -29.719 1 93.19 127 LEU B N 1
ATOM 6773 C CA . LEU B 1 127 ? -17.953 -42.25 -29.469 1 93.19 127 LEU B CA 1
ATOM 6774 C C . LEU B 1 127 ? -19.469 -42.312 -29.656 1 93.19 127 LEU B C 1
ATOM 6776 O O . LEU B 1 127 ? -20.219 -41.656 -28.938 1 93.19 127 LEU B O 1
ATOM 6780 N N . LYS B 1 128 ? -19.875 -43.031 -30.641 1 91.62 128 LYS B N 1
ATOM 6781 C CA . LYS B 1 128 ? -21.312 -43.188 -30.906 1 91.62 128 LYS B CA 1
ATOM 6782 C C . LYS B 1 128 ? -22 -43.969 -29.797 1 91.62 128 LYS B C 1
ATOM 6784 O O . LYS B 1 128 ? -23.078 -43.562 -29.328 1 91.62 128 LYS B O 1
ATOM 6789 N N . ALA B 1 129 ? -21.359 -45 -29.406 1 89.62 129 ALA B N 1
ATOM 6790 C CA . ALA B 1 129 ? -21.938 -45.844 -28.391 1 89.62 129 ALA B CA 1
ATOM 6791 C C . ALA B 1 129 ? -21.766 -45.25 -27 1 89.62 129 ALA B C 1
ATOM 6793 O O . ALA B 1 129 ? -22.516 -45.594 -26.078 1 89.62 129 ALA B O 1
ATOM 6794 N N . GLN B 1 130 ? -20.797 -44.469 -26.844 1 86.69 130 GLN B N 1
ATOM 6795 C CA . GLN B 1 130 ? -20.406 -43.906 -25.562 1 86.69 130 GLN B CA 1
ATOM 6796 C C . GLN B 1 130 ? -20.188 -45 -24.516 1 86.69 130 GLN B C 1
ATOM 6798 O O . GLN B 1 130 ? -20.609 -44.875 -23.375 1 86.69 130 GLN B O 1
ATOM 6803 N N . SER B 1 131 ? -19.672 -46.094 -24.969 1 85.75 131 SER B N 1
ATOM 6804 C CA . SER B 1 131 ? -19.438 -47.25 -24.094 1 85.75 131 SER B CA 1
ATOM 6805 C C . SER B 1 131 ? -18.109 -47.125 -23.359 1 85.75 131 SER B C 1
ATOM 6807 O O . SER B 1 131 ? -17.266 -48 -23.469 1 85.75 131 SER B O 1
ATOM 6809 N N . TRP B 1 132 ? -17.938 -46.094 -22.594 1 91.81 132 TRP B N 1
ATOM 6810 C CA . TRP B 1 132 ? -16.75 -45.875 -21.781 1 91.81 132 TRP B CA 1
ATOM 6811 C C . TRP B 1 132 ? -16.672 -46.906 -20.641 1 91.81 132 TRP B C 1
ATOM 6813 O O . TRP B 1 132 ? -17.688 -47.219 -20.016 1 91.81 132 TRP B O 1
ATOM 6823 N N . ASN B 1 133 ? -15.539 -47.406 -20.438 1 93.62 133 ASN B N 1
ATOM 6824 C CA . ASN B 1 133 ? -15.367 -48.312 -19.297 1 93.62 133 ASN B CA 1
ATOM 6825 C C . ASN B 1 133 ? -15.375 -47.562 -17.969 1 93.62 133 ASN B C 1
ATOM 6827 O O . ASN B 1 133 ? -14.594 -46.625 -17.781 1 93.62 133 ASN B O 1
ATOM 6831 N N . GLU B 1 134 ? -16.078 -47.969 -17.031 1 91.94 134 GLU B N 1
ATOM 6832 C CA . GLU B 1 134 ? -16.281 -47.281 -15.766 1 91.94 134 GLU B CA 1
ATOM 6833 C C . GLU B 1 134 ? -15.047 -47.375 -14.875 1 91.94 134 GLU B C 1
ATOM 6835 O O . GLU B 1 134 ? -14.781 -46.469 -14.07 1 91.94 134 GLU B O 1
ATOM 6840 N N . THR B 1 135 ? -14.375 -48.375 -15.023 1 93.44 135 THR B N 1
ATOM 6841 C CA . THR B 1 135 ? -13.188 -48.562 -14.195 1 93.44 135 THR B CA 1
ATOM 6842 C C . THR B 1 135 ? -11.938 -48.062 -14.922 1 93.44 135 THR B C 1
ATOM 6844 O O . THR B 1 135 ? -10.969 -47.625 -14.289 1 93.44 135 THR B O 1
ATOM 6847 N N . GLY B 1 136 ? -11.992 -48.062 -16.25 1 94.12 136 GLY B N 1
ATOM 6848 C CA . GLY B 1 136 ? -10.867 -47.625 -17.047 1 94.12 136 GLY B CA 1
ATOM 6849 C C . GLY B 1 136 ? -9.719 -48.625 -17.047 1 94.12 136 GLY B C 1
ATOM 6850 O O . GLY B 1 136 ? -9.891 -49.781 -16.656 1 94.12 136 GLY B O 1
ATOM 6851 N N . ARG B 1 137 ? -8.562 -48.188 -17.562 1 96.19 137 ARG B N 1
ATOM 6852 C CA . ARG B 1 137 ? -7.328 -48.969 -17.594 1 96.19 137 ARG B CA 1
ATOM 6853 C C . ARG B 1 137 ? -6.629 -48.938 -16.25 1 96.19 137 ARG B C 1
ATOM 6855 O O . ARG B 1 137 ? -6.719 -47.969 -15.508 1 96.19 137 ARG B O 1
ATOM 6862 N N . SER B 1 138 ? -5.898 -50.031 -15.984 1 96.88 138 SER B N 1
ATOM 6863 C CA . SER B 1 138 ? -5.145 -50.062 -14.734 1 96.88 138 SER B CA 1
ATOM 6864 C C . SER B 1 138 ? -3.85 -49.281 -14.844 1 96.88 138 SER B C 1
ATOM 6866 O O . SER B 1 138 ? -3.305 -48.812 -13.828 1 96.88 138 SER B O 1
ATOM 6868 N N . HIS B 1 139 ? -3.338 -49.188 -16.016 1 97.94 139 HIS B N 1
ATOM 6869 C CA . HIS B 1 139 ? -2.066 -48.531 -16.25 1 97.94 139 HIS B CA 1
ATOM 6870 C C . HIS B 1 139 ? -2.135 -47.625 -17.5 1 97.94 139 HIS B C 1
ATOM 6872 O O . HIS B 1 139 ? -2.973 -47.844 -18.375 1 97.94 139 HIS B O 1
ATOM 6878 N N . TRP B 1 140 ? -1.362 -46.688 -17.5 1 98.31 140 TRP B N 1
ATOM 6879 C CA . TRP B 1 140 ? -1.048 -45.906 -18.688 1 98.31 140 TRP B CA 1
ATOM 6880 C C . TRP B 1 140 ? 0.455 -45.656 -18.812 1 98.31 140 TRP B C 1
ATOM 6882 O O . TRP B 1 140 ? 1.242 -46.25 -18.078 1 98.31 140 TRP B O 1
ATOM 6892 N N . GLY B 1 141 ? 0.906 -44.875 -19.828 1 97.94 141 GLY B N 1
ATOM 6893 C CA . GLY B 1 141 ? 2.35 -44.781 -19.969 1 97.94 141 GLY B CA 1
ATOM 6894 C C . GLY B 1 141 ? 2.779 -43.594 -20.828 1 97.94 141 GLY B C 1
ATOM 6895 O O . GLY B 1 141 ? 1.941 -42.812 -21.297 1 97.94 141 GLY B O 1
ATOM 6896 N N . VAL B 1 142 ? 4.062 -43.438 -20.875 1 98.5 142 VAL B N 1
ATOM 6897 C CA . VAL B 1 142 ? 4.727 -42.469 -21.703 1 98.5 142 VAL B CA 1
ATOM 6898 C C . VAL B 1 142 ? 5.754 -43.125 -22.609 1 98.5 142 VAL B C 1
ATOM 6900 O O . VAL B 1 142 ? 6.469 -44.031 -22.172 1 98.5 142 VAL B O 1
ATOM 6903 N N . THR B 1 143 ? 5.789 -42.719 -23.859 1 98.19 143 THR B N 1
ATOM 6904 C CA . THR B 1 143 ? 6.723 -43.281 -24.812 1 98.19 143 THR B CA 1
ATOM 6905 C C . THR B 1 143 ? 7.637 -42.219 -25.391 1 98.19 143 THR B C 1
ATOM 6907 O O . THR B 1 143 ? 7.184 -41.094 -25.719 1 98.19 143 THR B O 1
ATOM 6910 N N . VAL B 1 144 ? 8.93 -42.5 -25.422 1 98.38 144 VAL B N 1
ATOM 6911 C CA . VAL B 1 144 ? 9.906 -41.656 -26.125 1 98.38 144 VAL B CA 1
ATOM 6912 C C . VAL B 1 144 ? 10.266 -42.312 -27.469 1 98.38 144 VAL B C 1
ATOM 6914 O O . VAL B 1 144 ? 10.938 -43.344 -27.516 1 98.38 144 VAL B O 1
ATOM 6917 N N . LEU B 1 145 ? 9.867 -41.625 -28.5 1 96.38 145 LEU B N 1
ATOM 6918 C CA . LEU B 1 145 ? 10.062 -42.219 -29.828 1 96.38 145 LEU B CA 1
ATOM 6919 C C . LEU B 1 145 ? 10.781 -41.219 -30.734 1 96.38 145 LEU B C 1
ATOM 6921 O O . LEU B 1 145 ? 10.844 -40.031 -30.438 1 96.38 145 LEU B O 1
ATOM 6925 N N . GLN B 1 146 ? 11.375 -41.719 -31.75 1 96.12 146 GLN B N 1
ATOM 6926 C CA . GLN B 1 146 ? 12.086 -40.906 -32.719 1 96.12 146 GLN B CA 1
ATOM 6927 C C . GLN B 1 146 ? 11.117 -40.281 -33.719 1 96.12 146 GLN B C 1
ATOM 6929 O O . GLN B 1 146 ? 10.172 -40.938 -34.156 1 96.12 146 GLN B O 1
ATOM 6934 N N . ALA B 1 147 ? 11.367 -39.031 -34.031 1 93.94 147 ALA B N 1
ATOM 6935 C CA . ALA B 1 147 ? 10.516 -38.312 -35 1 93.94 147 ALA B CA 1
ATOM 6936 C C . ALA B 1 147 ? 10.68 -38.875 -36.406 1 93.94 147 ALA B C 1
ATOM 6938 O O . ALA B 1 147 ? 11.797 -39.125 -36.844 1 93.94 147 ALA B O 1
ATOM 6939 N N . VAL B 1 148 ? 9.602 -39.156 -36.969 1 90.12 148 VAL B N 1
ATOM 6940 C CA . VAL B 1 148 ? 9.516 -39.531 -38.375 1 90.12 148 VAL B CA 1
ATOM 6941 C C . VAL B 1 148 ? 8.367 -38.781 -39.062 1 90.12 148 VAL B C 1
ATOM 6943 O O . VAL B 1 148 ? 7.727 -37.938 -38.438 1 90.12 148 VAL B O 1
ATOM 6946 N N . ALA B 1 149 ? 8.188 -39.062 -40.281 1 82.69 149 ALA B N 1
ATOM 6947 C CA . ALA B 1 149 ? 7.172 -38.344 -41.031 1 82.69 149 ALA B CA 1
ATOM 6948 C C . ALA B 1 149 ? 5.777 -38.594 -40.5 1 82.69 149 ALA B C 1
ATOM 6950 O O . ALA B 1 149 ? 4.957 -37.688 -40.406 1 82.69 149 ALA B O 1
ATOM 6951 N N . GLU B 1 150 ? 5.586 -39.812 -40.125 1 78.81 150 GLU B N 1
ATOM 6952 C CA . GLU B 1 150 ? 4.289 -40.188 -39.562 1 78.81 150 GLU B CA 1
ATOM 6953 C C . GLU B 1 150 ? 4.227 -39.875 -38.062 1 78.81 150 GLU B C 1
ATOM 6955 O O . GLU B 1 150 ? 5.18 -40.156 -37.344 1 78.81 150 GLU B O 1
ATOM 6960 N N . MET B 1 151 ? 3.145 -39.312 -37.625 1 77.25 151 MET B N 1
ATOM 6961 C CA . MET B 1 151 ? 2.973 -38.875 -36.219 1 77.25 151 MET B CA 1
ATOM 6962 C C . MET B 1 151 ? 3.059 -40.062 -35.281 1 77.25 151 MET B C 1
ATOM 6964 O O . MET B 1 151 ? 2.332 -41.062 -35.438 1 77.25 151 MET B O 1
ATOM 6968 N N . ASP B 1 152 ? 3.906 -40.062 -34.312 1 78.94 152 ASP B N 1
ATOM 6969 C CA . ASP B 1 152 ? 4.066 -40.969 -33.188 1 78.94 152 ASP B CA 1
ATOM 6970 C C . ASP B 1 152 ? 4.305 -42.406 -33.688 1 78.94 152 ASP B C 1
ATOM 6972 O O . ASP B 1 152 ? 3.822 -43.375 -33.062 1 78.94 152 ASP B O 1
ATOM 6976 N N . ALA B 1 153 ? 4.941 -42.531 -34.812 1 78.88 153 ALA B N 1
ATOM 6977 C CA . ALA B 1 153 ? 5.098 -43.875 -35.406 1 78.88 153 ALA B CA 1
ATOM 6978 C C . ALA B 1 153 ? 6.57 -44.25 -35.5 1 78.88 153 ALA B C 1
ATOM 6980 O O . ALA B 1 153 ? 6.902 -45.344 -36 1 78.88 153 ALA B O 1
ATOM 6981 N N . GLY B 1 154 ? 7.367 -43.5 -34.969 1 88.5 154 GLY B N 1
ATOM 6982 C CA . GLY B 1 154 ? 8.789 -43.781 -35.125 1 88.5 154 GLY B CA 1
ATOM 6983 C C . GLY B 1 154 ? 9.297 -44.844 -34.156 1 88.5 154 GLY B C 1
ATOM 6984 O O . GLY B 1 154 ? 8.539 -45.344 -33.312 1 88.5 154 GLY B O 1
ATOM 6985 N N . PRO B 1 155 ? 10.531 -45.219 -34.344 1 95 155 PRO B N 1
ATOM 6986 C CA . PRO B 1 155 ? 11.141 -46.188 -33.438 1 95 155 PRO B CA 1
ATOM 6987 C C . PRO B 1 155 ? 11.094 -45.75 -31.984 1 95 155 PRO B C 1
ATOM 6989 O O . PRO B 1 155 ? 11.32 -44.594 -31.688 1 95 155 PRO B O 1
ATOM 6992 N N . VAL B 1 156 ? 10.734 -46.688 -31.109 1 97.75 156 VAL B N 1
ATOM 6993 C CA . VAL B 1 156 ? 10.617 -46.438 -29.672 1 97.75 156 VAL B CA 1
ATOM 6994 C C . VAL B 1 156 ? 11.961 -46.656 -29 1 97.75 156 VAL B C 1
ATOM 6996 O O . VAL B 1 156 ? 12.539 -47.75 -29.094 1 97.75 156 VAL B O 1
ATOM 6999 N N . TRP B 1 157 ? 12.422 -45.625 -28.344 1 98.12 157 TRP B N 1
ATOM 7000 C CA . TRP B 1 157 ? 13.703 -45.75 -27.656 1 98.12 157 TRP B CA 1
ATOM 7001 C C . TRP B 1 157 ? 13.508 -46.094 -26.188 1 98.12 157 TRP B C 1
ATOM 7003 O O . TRP B 1 157 ? 14.414 -46.656 -25.547 1 98.12 157 TRP B O 1
ATOM 7013 N N . ALA B 1 158 ? 12.344 -45.75 -25.672 1 98.5 158 ALA B N 1
ATOM 7014 C CA . ALA B 1 158 ? 12.016 -46.125 -24.297 1 98.5 158 ALA B CA 1
ATOM 7015 C C . ALA B 1 158 ? 10.539 -45.875 -24 1 98.5 158 ALA B C 1
ATOM 7017 O O . ALA B 1 158 ? 9.898 -45.031 -24.641 1 98.5 158 ALA B O 1
ATOM 7018 N N . PHE B 1 159 ? 9.969 -46.562 -23.094 1 97.94 159 PHE B N 1
ATOM 7019 C CA . PHE B 1 159 ? 8.672 -46.219 -22.531 1 97.94 159 PHE B CA 1
ATOM 7020 C C . PHE B 1 159 ? 8.586 -46.594 -21.062 1 97.94 159 PHE B C 1
ATOM 7022 O O . PHE B 1 159 ? 9.297 -47.5 -20.625 1 97.94 159 PHE B O 1
ATOM 7029 N N . GLU B 1 160 ? 7.922 -45.875 -20.344 1 98.5 160 GLU B N 1
ATOM 7030 C CA . GLU B 1 160 ? 7.633 -46.094 -18.938 1 98.5 160 GLU B CA 1
ATOM 7031 C C . GLU B 1 160 ? 6.129 -46.094 -18.672 1 98.5 160 GLU B C 1
ATOM 7033 O O . GLU B 1 160 ? 5.359 -45.5 -19.438 1 98.5 160 GLU B O 1
ATOM 7038 N N . GLN B 1 161 ? 5.664 -46.875 -17.641 1 98.5 161 GLN B N 1
ATOM 7039 C CA . GLN B 1 161 ? 4.238 -46.969 -17.344 1 98.5 161 GLN B CA 1
ATOM 7040 C C . GLN B 1 161 ? 3.975 -46.719 -15.859 1 98.5 161 GLN B C 1
ATOM 7042 O O . GLN B 1 161 ? 4.898 -46.781 -15.047 1 98.5 161 GLN B O 1
ATOM 7047 N N . PHE B 1 162 ? 2.834 -46.375 -15.484 1 97.44 162 PHE B N 1
ATOM 7048 C CA . PHE B 1 162 ? 2.416 -46.062 -14.125 1 97.44 162 PHE B CA 1
ATOM 7049 C C . PHE B 1 162 ? 0.963 -46.469 -13.898 1 97.44 162 PHE B C 1
ATOM 7051 O O . PHE B 1 162 ? 0.203 -46.625 -14.859 1 97.44 162 PHE B O 1
ATOM 7058 N N . GLU B 1 163 ? 0.605 -46.625 -12.656 1 96.5 163 GLU B N 1
ATOM 7059 C CA . GLU B 1 163 ? -0.769 -46.969 -12.305 1 96.5 163 GLU B CA 1
ATOM 7060 C C . GLU B 1 163 ? -1.705 -45.781 -12.516 1 96.5 163 GLU B C 1
ATOM 7062 O O . GLU B 1 163 ? -1.308 -44.625 -12.328 1 96.5 163 GLU B O 1
ATOM 7067 N N . LEU B 1 164 ? -2.914 -46.094 -12.945 1 97.12 164 LEU B N 1
ATOM 7068 C CA . LEU B 1 164 ? -3.902 -45.062 -13.219 1 97.12 164 LEU B CA 1
ATOM 7069 C C . LEU B 1 164 ? -5.258 -45.406 -12.617 1 97.12 164 LEU B C 1
ATOM 7071 O O . LEU B 1 164 ? -5.703 -46.562 -12.742 1 97.12 164 LEU B O 1
ATOM 7075 N N . ASP B 1 165 ? -5.812 -44.531 -11.844 1 96.06 165 ASP B N 1
ATOM 7076 C CA . ASP B 1 165 ? -7.199 -44.594 -11.398 1 96.06 165 ASP B CA 1
ATOM 7077 C C . ASP B 1 165 ? -7.996 -43.406 -11.906 1 96.06 165 ASP B C 1
ATOM 7079 O O . ASP B 1 165 ? -7.895 -42.312 -11.359 1 96.06 165 ASP B O 1
ATOM 7083 N N . ILE B 1 166 ? -8.828 -43.625 -12.906 1 95.88 166 ILE B N 1
ATOM 7084 C CA . ILE B 1 166 ? -9.523 -42.531 -13.57 1 95.88 166 ILE B CA 1
ATOM 7085 C C . ILE B 1 166 ? -10.648 -42.031 -12.68 1 95.88 166 ILE B C 1
ATOM 7087 O O . ILE B 1 166 ? -11.234 -40.969 -12.938 1 95.88 166 ILE B O 1
ATOM 7091 N N . ASN B 1 167 ? -10.984 -42.719 -11.586 1 94.62 167 ASN B N 1
ATOM 7092 C CA . ASN B 1 167 ? -12.07 -42.344 -10.695 1 94.62 167 ASN B CA 1
ATOM 7093 C C . ASN B 1 167 ? -11.539 -41.656 -9.43 1 94.62 167 ASN B C 1
ATOM 7095 O O . ASN B 1 167 ? -12.312 -41.25 -8.57 1 94.62 167 ASN B O 1
ATOM 7099 N N . ASP B 1 168 ? -10.234 -41.562 -9.352 1 92.44 168 ASP B N 1
ATOM 7100 C CA . ASP B 1 168 ? -9.648 -40.719 -8.305 1 92.44 168 ASP B CA 1
ATOM 7101 C C . ASP B 1 168 ? -10.047 -39.281 -8.469 1 92.44 168 ASP B C 1
ATOM 7103 O O . ASP B 1 168 ? -9.742 -38.656 -9.492 1 92.44 168 ASP B O 1
ATOM 7107 N N . PRO B 1 169 ? -10.664 -38.719 -7.41 1 88.69 169 PRO B N 1
ATOM 7108 C CA . PRO B 1 169 ? -11.172 -37.344 -7.535 1 88.69 169 PRO B CA 1
ATOM 7109 C C . PRO B 1 169 ? -10.055 -36.312 -7.746 1 88.69 169 PRO B C 1
ATOM 7111 O O . PRO B 1 169 ? -10.312 -35.219 -8.211 1 88.69 169 PRO B O 1
ATOM 7114 N N . GLU B 1 170 ? -8.898 -36.594 -7.477 1 88.88 170 GLU B N 1
ATOM 7115 C CA . GLU B 1 170 ? -7.785 -35.656 -7.602 1 88.88 170 GLU B CA 1
ATOM 7116 C C . GLU B 1 170 ? -7.102 -35.781 -8.961 1 88.88 170 GLU B C 1
ATOM 7118 O O . GLU B 1 170 ? -6.25 -34.969 -9.312 1 88.88 170 GLU B O 1
ATOM 7123 N N . THR B 1 171 ? -7.484 -36.719 -9.703 1 93.75 171 THR B N 1
ATOM 7124 C CA . THR B 1 171 ? -6.852 -36.969 -10.992 1 93.75 171 THR B CA 1
ATOM 7125 C C . THR B 1 171 ? -7.578 -36.219 -12.102 1 93.75 171 THR B C 1
ATOM 7127 O O . THR B 1 171 ? -8.672 -36.625 -12.516 1 93.75 171 THR B O 1
ATOM 7130 N N . THR B 1 172 ? -7.062 -35.156 -12.5 1 96.19 172 THR B N 1
ATOM 7131 C CA . THR B 1 172 ? -7.461 -34.469 -13.711 1 96.19 172 THR B CA 1
ATOM 7132 C C . THR B 1 172 ? -6.398 -34.594 -14.797 1 96.19 172 THR B C 1
ATOM 7134 O O . THR B 1 172 ? -5.285 -35.031 -14.531 1 96.19 172 THR B O 1
ATOM 7137 N N . LYS B 1 173 ? -6.789 -34.281 -16.016 1 96.81 173 LYS B N 1
ATOM 7138 C CA . LYS B 1 173 ? -5.797 -34.281 -17.094 1 96.81 173 LYS B CA 1
ATOM 7139 C C . LYS B 1 173 ? -4.562 -33.469 -16.703 1 96.81 173 LYS B C 1
ATOM 7141 O O . LYS B 1 173 ? -3.432 -33.938 -16.906 1 96.81 173 LYS B O 1
ATOM 7146 N N . ALA B 1 174 ? -4.766 -32.312 -16.109 1 95.44 174 ALA B N 1
ATOM 7147 C CA . ALA B 1 174 ? -3.682 -31.422 -15.734 1 95.44 174 ALA B CA 1
ATOM 7148 C C . ALA B 1 174 ? -2.818 -32 -14.625 1 95.44 174 ALA B C 1
ATOM 7150 O O . ALA B 1 174 ? -1.589 -31.984 -14.703 1 95.44 174 ALA B O 1
ATOM 7151 N N . THR B 1 175 ? -3.424 -32.531 -13.594 1 94.94 175 THR B N 1
ATOM 7152 C CA . THR B 1 175 ? -2.66 -33.062 -12.477 1 94.94 175 THR B CA 1
ATOM 7153 C C . THR B 1 175 ? -1.94 -34.375 -12.875 1 94.94 175 THR B C 1
ATOM 7155 O O . THR B 1 175 ? -0.828 -34.625 -12.414 1 94.94 175 THR B O 1
ATOM 7158 N N . LEU B 1 176 ? -2.572 -35.156 -13.734 1 95.94 176 LEU B N 1
ATOM 7159 C CA . LEU B 1 176 ? -1.922 -36.344 -14.266 1 95.94 176 LEU B CA 1
ATOM 7160 C C . LEU B 1 176 ? -0.676 -35.969 -15.062 1 95.94 176 LEU B C 1
ATOM 7162 O O . LEU B 1 176 ? 0.371 -36.594 -14.914 1 95.94 176 LEU B O 1
ATOM 7166 N N . TYR B 1 177 ? -0.835 -35 -15.867 1 96 177 TYR B N 1
ATOM 7167 C CA . TYR B 1 177 ? 0.265 -34.531 -16.703 1 96 177 TYR B CA 1
ATOM 7168 C C . TYR B 1 177 ? 1.435 -34.062 -15.844 1 96 177 TYR B C 1
ATOM 7170 O O . TYR B 1 177 ? 2.584 -34.438 -16.094 1 96 177 TYR B O 1
ATOM 7178 N N . ARG B 1 178 ? 1.229 -33.312 -14.766 1 93.94 178 ARG B N 1
ATOM 7179 C CA . ARG B 1 178 ? 2.271 -32.75 -13.93 1 93.94 178 ARG B CA 1
ATOM 7180 C C . ARG B 1 178 ? 2.863 -33.781 -12.984 1 93.94 178 ARG B C 1
ATOM 7182 O O . ARG B 1 178 ? 3.979 -33.594 -12.484 1 93.94 178 ARG B O 1
ATOM 7189 N N . GLY B 1 179 ? 2.105 -34.812 -12.805 1 93.75 179 GLY B N 1
ATOM 7190 C CA . GLY B 1 179 ? 2.521 -35.812 -11.852 1 93.75 179 GLY B CA 1
ATOM 7191 C C . GLY B 1 179 ? 3.111 -37.062 -12.508 1 93.75 179 GLY B C 1
ATOM 7192 O O . GLY B 1 179 ? 4.25 -37.031 -12.977 1 93.75 179 GLY B O 1
ATOM 7193 N N . SER B 1 180 ? 2.268 -38.062 -12.711 1 95.44 180 SER B N 1
ATOM 7194 C CA . SER B 1 180 ? 2.721 -39.375 -13.148 1 95.44 180 SER B CA 1
ATOM 7195 C C . SER B 1 180 ? 3.281 -39.312 -14.57 1 95.44 180 SER B C 1
ATOM 7197 O O . SER B 1 180 ? 4.258 -40 -14.883 1 95.44 180 SER B O 1
ATOM 7199 N N . VAL B 1 181 ? 2.65 -38.562 -15.391 1 97.5 181 VAL B N 1
ATOM 7200 C CA . VAL B 1 181 ? 3.117 -38.438 -16.766 1 97.5 181 VAL B CA 1
ATOM 7201 C C . VAL B 1 181 ? 4.512 -37.812 -16.797 1 97.5 181 VAL B C 1
ATOM 7203 O O . VAL B 1 181 ? 5.402 -38.312 -17.5 1 97.5 181 VAL B O 1
ATOM 7206 N N . THR B 1 182 ? 4.703 -36.75 -16.094 1 97 182 THR B N 1
ATOM 7207 C CA . THR B 1 182 ? 5.992 -36.062 -16.047 1 97 182 THR B CA 1
ATOM 7208 C C . THR B 1 182 ? 7.062 -36.969 -15.461 1 97 182 THR B C 1
ATOM 7210 O O . THR B 1 182 ? 8.18 -37.062 -15.977 1 97 182 THR B O 1
ATOM 7213 N N . GLN B 1 183 ? 6.793 -37.719 -14.43 1 95.75 183 GLN B N 1
ATOM 7214 C CA . GLN B 1 183 ? 7.754 -38.625 -13.828 1 95.75 183 GLN B CA 1
ATOM 7215 C C . GLN B 1 183 ? 8.141 -39.75 -14.797 1 95.75 183 GLN B C 1
ATOM 7217 O O . GLN B 1 183 ? 9.32 -40.062 -14.93 1 95.75 183 GLN B O 1
ATOM 7222 N N . ALA B 1 184 ? 7.141 -40.25 -15.43 1 98.06 184 ALA B N 1
ATOM 7223 C CA . ALA B 1 184 ? 7.395 -41.281 -16.422 1 98.06 184 ALA B CA 1
ATOM 7224 C C . ALA B 1 184 ? 8.211 -40.75 -17.594 1 98.06 184 ALA B C 1
ATOM 7226 O O . ALA B 1 184 ? 9.086 -41.438 -18.125 1 98.06 184 ALA B O 1
ATOM 7227 N N . ALA B 1 185 ? 7.855 -39.594 -18.016 1 98.56 185 ALA B N 1
ATOM 7228 C CA . ALA B 1 185 ? 8.57 -38.938 -19.109 1 98.56 185 ALA B CA 1
ATOM 7229 C C . ALA B 1 185 ? 10.047 -38.75 -18.781 1 98.56 185 ALA B C 1
ATOM 7231 O O . ALA B 1 185 ? 10.922 -39 -19.625 1 98.56 185 ALA B O 1
ATOM 7232 N N . VAL B 1 186 ? 10.336 -38.344 -17.594 1 97.62 186 VAL B N 1
ATOM 7233 C CA . VAL B 1 186 ? 11.719 -38.125 -17.156 1 97.62 186 VAL B CA 1
ATOM 7234 C C . VAL B 1 186 ? 12.461 -39.469 -17.172 1 97.62 186 VAL B C 1
ATOM 7236 O O . VAL B 1 186 ? 13.555 -39.562 -17.734 1 97.62 186 VAL B O 1
ATOM 7239 N N . THR B 1 187 ? 11.867 -40.469 -16.641 1 97.94 187 THR B N 1
ATOM 7240 C CA . THR B 1 187 ? 12.484 -41.781 -16.562 1 97.94 187 THR B CA 1
ATOM 7241 C C . THR B 1 187 ? 12.742 -42.344 -17.969 1 97.94 187 THR B C 1
ATOM 7243 O O . THR B 1 187 ? 13.836 -42.844 -18.25 1 97.94 187 THR B O 1
ATOM 7246 N N . ALA B 1 188 ? 11.758 -42.25 -18.766 1 98.69 188 ALA B N 1
ATOM 7247 C CA . ALA B 1 188 ? 11.859 -42.781 -20.109 1 98.69 188 ALA B CA 1
ATOM 7248 C C . ALA B 1 188 ? 12.891 -42.031 -20.938 1 98.69 188 ALA B C 1
ATOM 7250 O O . ALA B 1 188 ? 13.664 -42.625 -21.688 1 98.69 188 ALA B O 1
ATOM 7251 N N . THR B 1 189 ? 12.891 -40.75 -20.844 1 98.62 189 THR B N 1
ATOM 7252 C CA . THR B 1 189 ? 13.805 -39.938 -21.625 1 98.62 189 THR B CA 1
ATOM 7253 C C . THR B 1 189 ? 15.25 -40.188 -21.203 1 98.62 189 THR B C 1
ATOM 7255 O O . THR B 1 189 ? 16.141 -40.281 -22.062 1 98.62 189 THR B O 1
ATOM 7258 N N . LEU B 1 190 ? 15.562 -40.188 -19.938 1 98.06 190 LEU B N 1
ATOM 7259 C CA . LEU B 1 190 ? 16.922 -40.469 -19.469 1 98.06 190 LEU B CA 1
ATOM 7260 C C . LEU B 1 190 ? 17.406 -41.844 -19.969 1 98.06 190 LEU B C 1
ATOM 7262 O O . LEU B 1 190 ? 18.547 -41.969 -20.406 1 98.06 190 LEU B O 1
ATOM 7266 N N . SER B 1 191 ? 16.531 -42.781 -19.922 1 98.19 191 SER B N 1
ATOM 7267 C CA . SER B 1 191 ? 16.875 -44.094 -20.422 1 98.19 191 SER B CA 1
ATOM 7268 C C . SER B 1 191 ? 17.125 -44.094 -21.922 1 98.19 191 SER B C 1
ATOM 7270 O O . SER B 1 191 ? 18.016 -44.781 -22.422 1 98.19 191 SER B O 1
ATOM 7272 N N . ALA B 1 192 ? 16.266 -43.406 -22.625 1 98.38 192 ALA B N 1
ATOM 7273 C CA . ALA B 1 192 ? 16.438 -43.281 -24.078 1 98.38 192 ALA B CA 1
ATOM 7274 C C . ALA B 1 192 ? 17.812 -42.688 -24.422 1 98.38 192 ALA B C 1
ATOM 7276 O O . ALA B 1 192 ? 18.484 -43.188 -25.328 1 98.38 192 ALA B O 1
ATOM 7277 N N . ILE B 1 193 ? 18.188 -41.656 -23.766 1 97.62 193 ILE B N 1
ATOM 7278 C CA . ILE B 1 193 ? 19.469 -41 -24 1 97.62 193 ILE B CA 1
ATOM 7279 C C . ILE B 1 193 ? 20.609 -42 -23.75 1 97.62 193 ILE B C 1
ATOM 7281 O O . ILE B 1 193 ? 21.516 -42.094 -24.578 1 97.62 193 ILE B O 1
ATOM 7285 N N . ASP B 1 194 ? 20.578 -42.75 -22.672 1 96.62 194 ASP B N 1
ATOM 7286 C CA . ASP B 1 194 ? 21.594 -43.75 -22.359 1 96.62 194 ASP B CA 1
ATOM 7287 C C . ASP B 1 194 ? 21.688 -44.781 -23.469 1 96.62 194 ASP B C 1
ATOM 7289 O O . ASP B 1 194 ? 22.781 -45.188 -23.859 1 96.62 194 ASP B O 1
ATOM 7293 N N . ARG B 1 195 ? 20.625 -45.188 -23.906 1 96.88 195 ARG B N 1
ATOM 7294 C CA . ARG B 1 195 ? 20.547 -46.219 -24.938 1 96.88 195 ARG B CA 1
ATOM 7295 C C . ARG B 1 195 ? 21.094 -45.688 -26.266 1 96.88 195 ARG B C 1
ATOM 7297 O O . ARG B 1 195 ? 21.734 -46.438 -27 1 96.88 195 ARG B O 1
ATOM 7304 N N . ILE B 1 196 ? 20.75 -44.5 -26.578 1 96.5 196 ILE B N 1
ATOM 7305 C CA . ILE B 1 196 ? 21.25 -43.875 -27.797 1 96.5 196 ILE B CA 1
ATOM 7306 C C . ILE B 1 196 ? 22.766 -43.719 -27.734 1 96.5 196 ILE B C 1
ATOM 7308 O O . ILE B 1 196 ? 23.469 -44 -28.719 1 96.5 196 ILE B O 1
ATOM 7312 N N . ILE B 1 197 ? 23.281 -43.281 -26.578 1 94.5 197 ILE B N 1
ATOM 7313 C CA . ILE B 1 197 ? 24.719 -43.156 -26.375 1 94.5 197 ILE B CA 1
ATOM 7314 C C . ILE B 1 197 ? 25.375 -44.531 -26.547 1 94.5 197 ILE B C 1
ATOM 7316 O O . ILE B 1 197 ? 26.406 -44.656 -27.219 1 94.5 197 ILE B O 1
ATOM 7320 N N . SER B 1 198 ? 24.781 -45.531 -25.969 1 93.06 198 SER B N 1
ATOM 7321 C CA . SER B 1 198 ? 25.312 -46.875 -26.094 1 93.06 198 SER B CA 1
ATOM 7322 C C . SER B 1 198 ? 25.312 -47.344 -27.531 1 93.06 198 SER B C 1
ATOM 7324 O O . SER B 1 198 ? 26.266 -47.969 -28 1 93.06 198 SER B O 1
ATOM 7326 N N . ALA B 1 199 ? 24.219 -47.062 -28.203 1 92.94 199 ALA B N 1
ATOM 7327 C CA . ALA B 1 199 ? 24.094 -47.469 -29.609 1 92.94 199 ALA B CA 1
ATOM 7328 C C . ALA B 1 199 ? 25.109 -46.75 -30.484 1 92.94 199 ALA B C 1
ATOM 7330 O O . ALA B 1 199 ? 25.625 -47.281 -31.453 1 92.94 199 ALA B O 1
ATOM 7331 N N . THR B 1 200 ? 25.344 -45.531 -30.203 1 90.19 200 THR B N 1
ATOM 7332 C CA . THR B 1 200 ? 26.312 -44.719 -30.922 1 90.19 200 THR B CA 1
ATOM 7333 C C . THR B 1 200 ? 27.734 -45.281 -30.734 1 90.19 200 THR B C 1
ATOM 7335 O O . THR B 1 200 ? 28.531 -45.281 -31.672 1 90.19 200 THR B O 1
ATOM 7338 N N . ASN B 1 201 ? 28.031 -45.75 -29.562 1 86.25 201 ASN B N 1
ATOM 7339 C CA . ASN B 1 201 ? 29.344 -46.281 -29.25 1 86.25 201 ASN B CA 1
ATOM 7340 C C . ASN B 1 201 ? 29.562 -47.656 -29.922 1 86.25 201 ASN B C 1
ATOM 7342 O O . ASN B 1 201 ? 30.688 -48 -30.25 1 86.25 201 ASN B O 1
ATOM 7346 N N . GLU B 1 202 ? 28.625 -48.375 -30.062 1 83.88 202 GLU B N 1
ATOM 7347 C CA . GLU B 1 202 ? 28.719 -49.688 -30.688 1 83.88 202 GLU B CA 1
ATOM 7348 C C . GLU B 1 202 ? 28.828 -49.562 -32.219 1 83.88 202 GLU B C 1
ATOM 7350 O O . GLU B 1 202 ? 29.406 -50.438 -32.875 1 83.88 202 GLU B O 1
ATOM 7355 N N . HIS B 1 203 ? 28.156 -48.656 -32.781 1 74.25 203 HIS B N 1
ATOM 7356 C CA . HIS B 1 203 ? 28.188 -48.469 -34.219 1 74.25 203 HIS B CA 1
ATOM 7357 C C . HIS B 1 203 ? 28.734 -47.062 -34.562 1 74.25 203 HIS B C 1
ATOM 7359 O O . HIS B 1 203 ? 27.969 -46.156 -34.875 1 74.25 203 HIS B O 1
ATOM 7365 N N . PRO B 1 204 ? 30 -46.781 -34.375 1 55.81 204 PRO B N 1
ATOM 7366 C CA . PRO B 1 204 ? 30.5 -45.438 -34.656 1 55.81 204 PRO B CA 1
ATOM 7367 C C . PRO B 1 204 ? 30.328 -45.062 -36.125 1 55.81 204 PRO B C 1
ATOM 7369 O O . PRO B 1 204 ? 30.422 -45.938 -37.031 1 55.81 204 PRO B O 1
ATOM 7372 N N . ASP B 1 205 ? 29.547 -44.219 -36.531 1 53.38 205 ASP B N 1
ATOM 7373 C CA . ASP B 1 205 ? 29.406 -43.75 -37.906 1 53.38 205 ASP B CA 1
ATOM 7374 C C . ASP B 1 205 ? 30.781 -43.688 -38.594 1 53.38 205 ASP B C 1
ATOM 7376 O O . ASP B 1 205 ? 31.688 -43 -38.094 1 53.38 205 ASP B O 1
ATOM 7380 N N . PRO B 1 206 ? 31.062 -44.531 -39.594 1 44.72 206 PRO B N 1
ATOM 7381 C CA . PRO B 1 206 ? 32.375 -44.562 -40.281 1 44.72 206 PRO B CA 1
ATOM 7382 C C . PRO B 1 206 ? 32.781 -43.188 -40.812 1 44.72 206 PRO B C 1
ATOM 7384 O O . PRO B 1 206 ? 33.969 -43 -41.125 1 44.72 206 PRO B O 1
ATOM 7387 N N . ARG B 1 207 ? 31.75 -42.312 -41.188 1 44.31 207 ARG B N 1
ATOM 7388 C CA . ARG B 1 207 ? 32.188 -41.062 -41.812 1 44.31 207 ARG B CA 1
ATOM 7389 C C . ARG B 1 207 ? 32.906 -40.156 -40.812 1 44.31 207 ARG B C 1
ATOM 7391 O O . ARG B 1 207 ? 33.5 -39.156 -41.188 1 44.31 207 ARG B O 1
ATOM 7398 N N . ILE B 1 208 ? 32.625 -40.375 -39.562 1 43.19 208 ILE B N 1
ATOM 7399 C CA . ILE B 1 208 ? 33.188 -39.469 -38.562 1 43.19 208 ILE B CA 1
ATOM 7400 C C . ILE B 1 208 ? 34.531 -39.969 -38.125 1 43.19 208 ILE B C 1
ATOM 7402 O O . ILE B 1 208 ? 35.375 -39.156 -37.656 1 43.19 208 ILE B O 1
ATOM 7406 N N . THR B 1 209 ? 34.719 -41.219 -38.094 1 38.22 209 THR B N 1
ATOM 7407 C CA . THR B 1 209 ? 36.031 -41.656 -37.625 1 38.22 209 THR B CA 1
ATOM 7408 C C . THR B 1 209 ? 37.125 -41.219 -38.594 1 38.22 209 THR B C 1
ATOM 7410 O O . THR B 1 209 ? 38.281 -41.125 -38.219 1 38.22 209 THR B O 1
ATOM 7413 N N . THR B 1 210 ? 36.781 -41.156 -39.844 1 35.38 210 THR B N 1
ATOM 7414 C CA . THR B 1 210 ? 37.906 -40.844 -40.688 1 35.38 210 THR B CA 1
ATOM 7415 C C . THR B 1 210 ? 38.406 -39.438 -40.469 1 35.38 210 THR B C 1
ATOM 7417 O O . THR B 1 210 ? 39.625 -39.156 -40.562 1 35.38 210 THR B O 1
ATOM 7420 N N . ASP B 1 211 ? 37.5 -38.469 -40.281 1 34.16 211 ASP B N 1
ATOM 7421 C CA . ASP B 1 211 ? 38.031 -37.094 -40.281 1 34.16 211 ASP B CA 1
ATOM 7422 C C . ASP B 1 211 ? 38.625 -36.781 -38.906 1 34.16 211 ASP B C 1
ATOM 7424 O O . ASP B 1 211 ? 39.156 -35.688 -38.719 1 34.16 211 ASP B O 1
ATOM 7428 N N . LEU B 1 212 ? 38.344 -37.625 -37.844 1 34.28 212 LEU B N 1
ATOM 7429 C CA . LEU B 1 212 ? 38.938 -37.219 -36.562 1 34.28 212 LEU B CA 1
ATOM 7430 C C . LEU B 1 212 ? 40.438 -37.5 -36.531 1 34.28 212 LEU B C 1
ATOM 7432 O O . LEU B 1 212 ? 41.094 -37.25 -35.531 1 34.28 212 LEU B O 1
ATOM 7436 N N . ARG B 1 213 ? 40.875 -38.312 -37.375 1 33.81 213 ARG B N 1
ATOM 7437 C CA . ARG B 1 213 ? 42.281 -38.562 -37.156 1 33.81 213 ARG B CA 1
ATOM 7438 C C . ARG B 1 213 ? 43.094 -37.281 -37.281 1 33.81 213 ARG B C 1
ATOM 7440 O O . ARG B 1 213 ? 44.281 -37.281 -36.938 1 33.81 213 ARG B O 1
ATOM 7447 N N . GLN B 1 214 ? 42.75 -36.469 -38.219 1 32.22 214 GLN B N 1
ATOM 7448 C CA . GLN B 1 214 ? 43.781 -35.438 -38.375 1 32.22 214 GLN B CA 1
ATOM 7449 C C . GLN B 1 214 ? 43.75 -34.406 -37.281 1 32.22 214 GLN B C 1
ATOM 7451 O O . GLN B 1 214 ? 44.625 -33.531 -37.188 1 32.22 214 GLN B O 1
ATOM 7456 N N . GLN B 1 215 ? 42.469 -33.938 -36.75 1 31.31 215 GLN B N 1
ATOM 7457 C CA . GLN B 1 215 ? 42.688 -32.844 -35.844 1 31.31 215 GLN B CA 1
ATOM 7458 C C . GLN B 1 215 ? 43.094 -33.344 -34.438 1 31.31 215 GLN B C 1
ATOM 7460 O O . GLN B 1 215 ? 42.656 -34.438 -34.031 1 31.31 215 GLN B O 1
ATOM 7465 N N . PRO B 1 216 ? 44.188 -32.781 -33.719 1 32.75 216 PRO B N 1
ATOM 7466 C CA . PRO B 1 216 ? 44.781 -33.125 -32.438 1 32.75 216 PRO B CA 1
ATOM 7467 C C . PRO B 1 216 ? 43.688 -33.406 -31.375 1 32.75 216 PRO B C 1
ATOM 7469 O O . PRO B 1 216 ? 42.594 -32.875 -31.453 1 32.75 216 PRO B O 1
ATOM 7472 N N . LEU B 1 217 ? 43.812 -34.531 -30.516 1 34.97 217 LEU B N 1
ATOM 7473 C CA . LEU B 1 217 ? 43.156 -35.188 -29.422 1 34.97 217 LEU B CA 1
ATOM 7474 C C . LEU B 1 217 ? 42.625 -34.188 -28.391 1 34.97 217 LEU B C 1
ATOM 7476 O O . LEU B 1 217 ? 42.125 -34.594 -27.344 1 34.97 217 LEU B O 1
ATOM 7480 N N . SER B 1 218 ? 43.188 -32.969 -28.359 1 32.44 218 SER B N 1
ATOM 7481 C CA . SER B 1 218 ? 42.938 -32.281 -27.109 1 32.44 218 SER B CA 1
ATOM 7482 C C . SER B 1 218 ? 41.469 -32.219 -26.797 1 32.44 218 SER B C 1
ATOM 7484 O O . SER B 1 218 ? 41.062 -31.688 -25.75 1 32.44 218 SER B O 1
ATOM 7486 N N . GLN B 1 219 ? 40.688 -31.938 -27.828 1 31.39 219 GLN B N 1
ATOM 7487 C CA . GLN B 1 219 ? 39.375 -31.469 -27.375 1 31.39 219 GLN B CA 1
ATOM 7488 C C . GLN B 1 219 ? 38.562 -32.625 -26.781 1 31.39 219 GLN B C 1
ATOM 7490 O O . GLN B 1 219 ? 38.75 -33.781 -27.125 1 31.39 219 GLN B O 1
ATOM 7495 N N . THR B 1 220 ? 37.875 -32.469 -25.562 1 35 220 THR B N 1
ATOM 7496 C CA . THR B 1 220 ? 37.031 -33.375 -24.797 1 35 220 THR B CA 1
ATOM 7497 C C . THR B 1 220 ? 36.219 -34.25 -25.734 1 35 220 THR B C 1
ATOM 7499 O O . THR B 1 220 ? 35.688 -33.781 -26.734 1 35 220 THR B O 1
ATOM 7502 N N . PRO B 1 221 ? 36.406 -35.562 -25.734 1 35.06 221 PRO B N 1
ATOM 7503 C CA . PRO B 1 221 ? 35.656 -36.469 -26.609 1 35.06 221 PRO B CA 1
ATOM 7504 C C . PRO B 1 221 ? 34.188 -36.156 -26.656 1 35.06 221 PRO B C 1
ATOM 7506 O O . PRO B 1 221 ? 33.469 -36.375 -25.688 1 35.06 221 PRO B O 1
ATOM 7509 N N . GLY B 1 222 ? 33.719 -34.938 -26.812 1 37.31 222 GLY B N 1
ATOM 7510 C CA . GLY B 1 222 ? 32.281 -34.781 -27.094 1 37.31 222 GLY B CA 1
ATOM 7511 C C . GLY B 1 222 ? 31.75 -35.781 -28.109 1 37.31 222 GLY B C 1
ATOM 7512 O O . GLY B 1 222 ? 32.5 -36.25 -28.984 1 37.31 222 GLY B O 1
ATOM 7513 N N . VAL B 1 223 ? 31 -36.812 -27.656 1 42.69 223 VAL B N 1
ATOM 7514 C CA . VAL B 1 223 ? 30.328 -37.719 -28.609 1 42.69 223 VAL B CA 1
ATOM 7515 C C . VAL B 1 223 ? 30.094 -36.969 -29.922 1 42.69 223 VAL B C 1
ATOM 7517 O O . VAL B 1 223 ? 29.359 -35.969 -29.969 1 42.69 223 VAL B O 1
ATOM 7520 N N . HIS B 1 224 ? 31.031 -36.812 -30.688 1 47.97 224 HIS B N 1
ATOM 7521 C CA . HIS B 1 224 ? 30.891 -36.344 -32.062 1 47.97 224 HIS B CA 1
ATOM 7522 C C . HIS B 1 224 ? 30.031 -37.281 -32.875 1 47.97 224 HIS B C 1
ATOM 7524 O O . HIS B 1 224 ? 30.297 -38.5 -32.938 1 47.97 224 HIS B O 1
ATOM 7530 N N . GLY B 1 225 ? 28.672 -36.969 -33.281 1 69.88 225 GLY B N 1
ATOM 7531 C CA . GLY B 1 225 ? 27.688 -37.031 -34.344 1 69.88 225 GLY B CA 1
ATOM 7532 C C . GLY B 1 225 ? 26.703 -38.156 -34.188 1 69.88 225 GLY B C 1
ATOM 7533 O O . GLY B 1 225 ? 26.953 -39.312 -34.594 1 69.88 225 GLY B O 1
ATOM 7534 N N . ILE B 1 226 ? 25.781 -38.156 -33.344 1 89.62 226 ILE B N 1
ATOM 7535 C CA . ILE B 1 226 ? 24.672 -39.094 -33.25 1 89.62 226 ILE B CA 1
ATOM 7536 C C . ILE B 1 226 ? 23.953 -39.188 -34.594 1 89.62 226 ILE B C 1
ATOM 7538 O O . ILE B 1 226 ? 23.516 -38.188 -35.156 1 89.62 226 ILE B O 1
ATOM 7542 N N . SER B 1 227 ? 23.984 -40.438 -35.062 1 91.56 227 SER B N 1
ATOM 7543 C CA . SER B 1 227 ? 23.375 -40.656 -36.375 1 91.56 227 SER B CA 1
ATOM 7544 C C . SER B 1 227 ? 21.859 -40.781 -36.25 1 91.56 227 SER B C 1
ATOM 7546 O O . SER B 1 227 ? 21.344 -41.375 -35.281 1 91.56 227 SER B O 1
ATOM 7548 N N . VAL B 1 228 ? 21.156 -40.344 -37.25 1 93.56 228 VAL B N 1
ATOM 7549 C CA . VAL B 1 228 ? 19.688 -40.438 -37.312 1 93.56 228 VAL B CA 1
ATOM 7550 C C . VAL B 1 228 ? 19.281 -41.844 -37.688 1 93.56 228 VAL B C 1
ATOM 7552 O O . VAL B 1 228 ? 18.125 -42.25 -37.531 1 93.56 228 VAL B O 1
ATOM 7555 N N . HIS B 1 229 ? 20.234 -42.688 -38.031 1 91.31 229 HIS B N 1
ATOM 7556 C CA . HIS B 1 229 ? 19.938 -44.031 -38.562 1 91.31 229 HIS B CA 1
ATOM 7557 C C . HIS B 1 229 ? 20.156 -45.094 -37.5 1 91.31 229 HIS B C 1
ATOM 7559 O O . HIS B 1 229 ? 20.094 -46.281 -37.781 1 91.31 229 HIS B O 1
ATOM 7565 N N . LEU B 1 230 ? 20.422 -44.656 -36.312 1 92.56 230 LEU B N 1
ATOM 7566 C CA . LEU B 1 230 ? 20.516 -45.625 -35.25 1 92.56 230 LEU B CA 1
ATOM 7567 C C . LEU B 1 230 ? 19.219 -46.406 -35.094 1 92.56 230 LEU B C 1
ATOM 7569 O O . LEU B 1 230 ? 18.141 -45.844 -35.281 1 92.56 230 LEU B O 1
ATOM 7573 N N . GLN B 1 231 ? 19.328 -47.656 -34.781 1 90.75 231 GLN B N 1
ATOM 7574 C CA . GLN B 1 231 ? 18.141 -48.5 -34.594 1 90.75 231 GLN B CA 1
ATOM 7575 C C . GLN B 1 231 ? 18.016 -48.969 -33.156 1 90.75 231 GLN B C 1
ATOM 7577 O O . GLN B 1 231 ? 18.938 -49.594 -32.625 1 90.75 231 GLN B O 1
ATOM 7582 N N . PRO B 1 232 ? 16.953 -48.688 -32.5 1 95.06 232 PRO B N 1
ATOM 7583 C CA . PRO B 1 232 ? 16.766 -49.188 -31.141 1 95.06 232 PRO B CA 1
ATOM 7584 C C . PRO B 1 232 ? 16.453 -50.688 -31.094 1 95.06 232 PRO B C 1
ATOM 7586 O O . PRO B 1 232 ? 15.938 -51.219 -32.062 1 95.06 232 PRO B O 1
ATOM 7589 N N . SER B 1 233 ? 16.766 -51.25 -29.953 1 94.81 233 SER B N 1
ATOM 7590 C CA . SER B 1 233 ? 16.391 -52.656 -29.719 1 94.81 233 SER B CA 1
ATOM 7591 C C . SER B 1 233 ? 14.867 -52.812 -29.656 1 94.81 233 SER B C 1
ATOM 7593 O O . SER B 1 233 ? 14.18 -51.938 -29.094 1 94.81 233 SER B O 1
ATOM 7595 N N . PRO B 1 234 ? 14.32 -53.875 -30.234 1 92.75 234 PRO B N 1
ATOM 7596 C CA . PRO B 1 234 ? 12.875 -54.094 -30.172 1 92.75 234 PRO B CA 1
ATOM 7597 C C . PRO B 1 234 ? 12.352 -54.219 -28.75 1 92.75 234 PRO B C 1
ATOM 7599 O O . PRO B 1 234 ? 11.188 -53.938 -28.484 1 92.75 234 PRO B O 1
ATOM 7602 N N . GLU B 1 235 ? 13.219 -54.562 -27.875 1 95.31 235 GLU B N 1
ATOM 7603 C CA . GLU B 1 235 ? 12.852 -54.719 -26.469 1 95.31 235 GLU B CA 1
ATOM 7604 C C . GLU B 1 235 ? 12.453 -53.406 -25.844 1 95.31 235 GLU B C 1
ATOM 7606 O O . GLU B 1 235 ? 11.688 -53.344 -24.875 1 95.31 235 GLU B O 1
ATOM 7611 N N . TYR B 1 236 ? 12.977 -52.375 -26.422 1 97.06 236 TYR B N 1
ATOM 7612 C CA . TYR B 1 236 ? 12.719 -51.062 -25.844 1 97.06 236 TYR B CA 1
ATOM 7613 C C . TYR B 1 236 ? 11.242 -50.688 -26 1 97.06 236 TYR B C 1
ATOM 7615 O O . TYR B 1 236 ? 10.711 -49.906 -25.188 1 97.06 236 TYR B O 1
ATOM 7623 N N . LYS B 1 237 ? 10.547 -51.188 -26.984 1 95.62 237 LYS B N 1
ATOM 7624 C CA . LYS B 1 237 ? 9.125 -50.969 -27.234 1 95.62 237 LYS B CA 1
ATOM 7625 C C . LYS B 1 237 ? 8.266 -51.906 -26.406 1 95.62 237 LYS B C 1
ATOM 7627 O O . LYS B 1 237 ? 7.129 -51.594 -26.047 1 95.62 237 LYS B O 1
ATOM 7632 N N . THR B 1 238 ? 8.805 -53.062 -26.031 1 96.19 238 THR B N 1
ATOM 7633 C CA . THR B 1 238 ? 8.008 -54.125 -25.453 1 96.19 238 THR B CA 1
ATOM 7634 C C . THR B 1 238 ? 8.086 -54.094 -23.922 1 96.19 238 THR B C 1
ATOM 7636 O O . THR B 1 238 ? 7.133 -54.469 -23.234 1 96.19 238 THR B O 1
ATOM 7639 N N . LEU B 1 239 ? 9.242 -53.625 -23.422 1 97.81 239 LEU B N 1
ATOM 7640 C CA . LEU B 1 239 ? 9.453 -53.656 -21.969 1 97.81 239 LEU B CA 1
ATOM 7641 C C . LEU B 1 239 ? 9.648 -52.281 -21.406 1 97.81 239 LEU B C 1
ATOM 7643 O O . LEU B 1 239 ? 10.445 -51.5 -21.938 1 97.81 239 LEU B O 1
ATOM 7647 N N . SER B 1 240 ? 8.891 -52.031 -20.328 1 98.12 240 SER B N 1
ATOM 7648 C CA . SER B 1 240 ? 9.031 -50.719 -19.672 1 98.12 240 SER B CA 1
ATOM 7649 C C . SER B 1 240 ? 10.398 -50.594 -19 1 98.12 240 SER B C 1
ATOM 7651 O O . SER B 1 240 ? 11.07 -51.594 -18.734 1 98.12 240 SER B O 1
ATOM 7653 N N . VAL B 1 241 ? 10.797 -49.375 -18.75 1 98.19 241 VAL B N 1
ATOM 7654 C CA . VAL B 1 241 ? 12.141 -49.062 -18.266 1 98.19 241 VAL B CA 1
ATOM 7655 C C . VAL B 1 241 ? 12.32 -49.625 -16.859 1 98.19 241 VAL B C 1
ATOM 7657 O O . VAL B 1 241 ? 13.289 -50.344 -16.594 1 98.19 241 VAL B O 1
ATOM 7660 N N . THR B 1 242 ? 11.391 -49.344 -15.977 1 97.19 242 THR B N 1
ATOM 7661 C CA . THR B 1 242 ? 11.578 -49.625 -14.562 1 97.19 242 THR B CA 1
ATOM 7662 C C . THR B 1 242 ? 11.211 -51.094 -14.258 1 97.19 242 THR B C 1
ATOM 7664 O O . THR B 1 242 ? 12.008 -51.812 -13.672 1 97.19 242 THR B O 1
ATOM 7667 N N . GLN B 1 243 ? 10.078 -51.531 -14.711 1 96.81 243 GLN B N 1
ATOM 7668 C CA . GLN B 1 243 ? 9.562 -52.844 -14.328 1 96.81 243 GLN B CA 1
ATOM 7669 C C . GLN B 1 243 ? 10 -53.906 -15.32 1 96.81 243 GLN B C 1
ATOM 7671 O O . GLN B 1 243 ? 9.914 -55.094 -15.023 1 96.81 243 GLN B O 1
ATOM 7676 N N . LYS B 1 244 ? 10.406 -53.531 -16.438 1 97.19 244 LYS B N 1
ATOM 7677 C CA . LYS B 1 244 ? 10.789 -54.469 -17.484 1 97.19 244 LYS B CA 1
ATOM 7678 C C . LYS B 1 244 ? 9.641 -55.406 -17.828 1 97.19 244 LYS B C 1
ATOM 7680 O O . LYS B 1 244 ? 9.836 -56.625 -17.922 1 97.19 244 LYS B O 1
ATOM 7685 N N . LYS B 1 245 ? 8.492 -54.812 -17.938 1 97.88 245 LYS B N 1
ATOM 7686 C CA . LYS B 1 245 ? 7.277 -55.562 -18.297 1 97.88 245 LYS B CA 1
ATOM 7687 C C . LYS B 1 245 ? 6.574 -54.906 -19.484 1 97.88 245 LYS B C 1
ATOM 7689 O O . LYS B 1 245 ? 6.75 -53.688 -19.734 1 97.88 245 LYS B O 1
ATOM 7694 N N . PRO B 1 246 ? 5.82 -55.75 -20.203 1 97.31 246 PRO B N 1
ATOM 7695 C CA . PRO B 1 246 ? 4.98 -55.125 -21.234 1 97.31 246 PRO B CA 1
ATOM 7696 C C . PRO B 1 246 ? 3.922 -54.188 -20.656 1 97.31 246 PRO B C 1
ATOM 7698 O O . PRO B 1 246 ? 3.686 -54.188 -19.453 1 97.31 246 PRO B O 1
ATOM 7701 N N . PHE B 1 247 ? 3.402 -53.438 -21.531 1 97.5 247 PHE B N 1
ATOM 7702 C CA . PHE B 1 247 ? 2.361 -52.531 -21.094 1 97.5 247 PHE B CA 1
ATOM 7703 C C . PHE B 1 247 ? 1.194 -53.281 -20.469 1 97.5 247 PHE B C 1
ATOM 7705 O O . PHE B 1 247 ? 0.646 -54.188 -21.094 1 97.5 247 PHE B O 1
ATOM 7712 N N . LEU B 1 248 ? 0.803 -52.812 -19.344 1 97.88 248 LEU B N 1
ATOM 7713 C CA . LEU B 1 248 ? -0.151 -53.594 -18.531 1 97.88 248 LEU B CA 1
ATOM 7714 C C . LEU B 1 248 ? -1.561 -53.031 -18.688 1 97.88 248 LEU B C 1
ATOM 7716 O O . LEU B 1 248 ? -2.52 -53.594 -18.156 1 97.88 248 LEU B O 1
ATOM 7720 N N . GLY B 1 249 ? -1.766 -52 -19.469 1 97.31 249 GLY B N 1
ATOM 7721 C CA . GLY B 1 249 ? -3.035 -51.281 -19.516 1 97.31 249 GLY B CA 1
ATOM 7722 C C . GLY B 1 249 ? -3.938 -51.75 -20.641 1 97.31 249 GLY B C 1
ATOM 7723 O O . GLY B 1 249 ? -4.926 -51.094 -20.953 1 97.31 249 GLY B O 1
ATOM 7724 N N . GLY B 1 250 ? -3.586 -52.781 -21.328 1 95.69 250 GLY B N 1
ATOM 7725 C CA . GLY B 1 250 ? -4.426 -53.312 -22.391 1 95.69 250 GLY B CA 1
ATOM 7726 C C . GLY B 1 250 ? -4.043 -52.812 -23.766 1 95.69 250 GLY B C 1
ATOM 7727 O O . GLY B 1 250 ? -2.965 -52.25 -23.953 1 95.69 250 GLY B O 1
ATOM 7728 N N . ALA B 1 251 ? -4.957 -53 -24.688 1 96 251 ALA B N 1
ATOM 7729 C CA . ALA B 1 251 ? -4.664 -52.688 -26.078 1 96 251 ALA B CA 1
ATOM 7730 C C . ALA B 1 251 ? -4.641 -51.188 -26.297 1 96 251 ALA B C 1
ATOM 7732 O O . ALA B 1 251 ? -5.449 -50.438 -25.719 1 96 251 ALA B O 1
ATOM 7733 N N . THR B 1 252 ? -3.75 -50.75 -27.125 1 96 252 THR B N 1
ATOM 7734 C CA . THR B 1 252 ? -3.639 -49.344 -27.469 1 96 252 THR B CA 1
ATOM 7735 C C . THR B 1 252 ? -3.996 -49.125 -28.938 1 96 252 THR B C 1
ATOM 7737 O O . THR B 1 252 ? -3.9 -50.062 -29.75 1 96 252 THR B O 1
ATOM 7740 N N . HIS B 1 253 ? -4.445 -47.938 -29.266 1 95.44 253 HIS B N 1
ATOM 7741 C CA . HIS B 1 253 ? -4.871 -47.594 -30.625 1 95.44 253 HIS B CA 1
ATOM 7742 C C . HIS B 1 253 ? -4.48 -46.156 -30.969 1 95.44 253 HIS B C 1
ATOM 7744 O O . HIS B 1 253 ? -4.16 -45.375 -30.094 1 95.44 253 HIS B O 1
ATOM 7750 N N . CYS B 1 254 ? -4.465 -45.875 -32.219 1 94.12 254 CYS B N 1
ATOM 7751 C CA . CYS B 1 254 ? -4.426 -44.5 -32.656 1 94.12 254 CYS B CA 1
ATOM 7752 C C . CYS B 1 254 ? -5.789 -43.844 -32.5 1 94.12 254 CYS B C 1
ATOM 7754 O O . CYS B 1 254 ? -6.785 -44.312 -33.031 1 94.12 254 CYS B O 1
ATOM 7756 N N . ARG B 1 255 ? -5.859 -42.844 -31.766 1 95 255 ARG B N 1
ATOM 7757 C CA . ARG B 1 255 ? -7.098 -42.094 -31.531 1 95 255 ARG B CA 1
ATOM 7758 C C . ARG B 1 255 ? -7.02 -40.688 -32.094 1 95 255 ARG B C 1
ATOM 7760 O O . ARG B 1 255 ? -5.996 -40 -31.953 1 95 255 ARG B O 1
ATOM 7767 N N . PRO B 1 256 ? -8.055 -40.219 -32.719 1 93.44 256 PRO B N 1
ATOM 7768 C CA . PRO B 1 256 ? -8.07 -38.844 -33.25 1 93.44 256 PRO B CA 1
ATOM 7769 C C . PRO B 1 256 ? -8.219 -37.812 -32.156 1 93.44 256 PRO B C 1
ATOM 7771 O O . PRO B 1 256 ? -8.344 -38.156 -30.969 1 93.44 256 PRO B O 1
ATOM 7774 N N . LEU B 1 257 ? -8.102 -36.562 -32.562 1 93.69 257 LEU B N 1
ATOM 7775 C CA . LEU B 1 257 ? -8.391 -35.469 -31.641 1 93.69 257 LEU B CA 1
ATOM 7776 C C . LEU B 1 257 ? -9.781 -35.594 -31.031 1 93.69 257 LEU B C 1
ATOM 7778 O O . LEU B 1 257 ? -10.758 -35.844 -31.75 1 93.69 257 LEU B O 1
ATOM 7782 N N . LEU B 1 258 ? -9.859 -35.625 -29.75 1 94.62 258 LEU B N 1
ATOM 7783 C CA . LEU B 1 258 ? -11.156 -35.625 -29.078 1 94.62 258 LEU B CA 1
ATOM 7784 C C . LEU B 1 258 ? -11.758 -34.219 -29.078 1 94.62 258 LEU B C 1
ATOM 7786 O O . LEU B 1 258 ? -11.305 -33.344 -28.344 1 94.62 258 LEU B O 1
ATOM 7790 N N . ARG B 1 259 ? -12.781 -33.969 -29.766 1 91 259 ARG B N 1
ATOM 7791 C CA . ARG B 1 259 ? -13.383 -32.625 -29.953 1 91 259 ARG B CA 1
ATOM 7792 C C . ARG B 1 259 ? -14.141 -32.188 -28.703 1 91 259 ARG B C 1
ATOM 7794 O O . ARG B 1 259 ? -14.555 -33.031 -27.906 1 91 259 ARG B O 1
ATOM 7801 N N . ALA B 1 260 ? -14.367 -30.969 -28.625 1 91.69 260 ALA B N 1
ATOM 7802 C CA . ALA B 1 260 ? -15.055 -30.391 -27.469 1 91.69 260 ALA B CA 1
ATOM 7803 C C . ALA B 1 260 ? -16.453 -30.984 -27.297 1 91.69 260 ALA B C 1
ATOM 7805 O O . ALA B 1 260 ? -16.859 -31.312 -26.188 1 91.69 260 ALA B O 1
ATOM 7806 N N . ALA B 1 261 ? -17.156 -31.062 -28.344 1 90.62 261 ALA B N 1
ATOM 7807 C CA . ALA B 1 261 ? -18.531 -31.547 -28.328 1 90.62 261 ALA B CA 1
ATOM 7808 C C . ALA B 1 261 ? -18.578 -33 -27.875 1 90.62 261 ALA B C 1
ATOM 7810 O O . ALA B 1 261 ? -19.594 -33.438 -27.344 1 90.62 261 ALA B O 1
ATOM 7811 N N . GLU B 1 262 ? -17.516 -33.688 -28.062 1 92.31 262 GLU B N 1
ATOM 7812 C CA . GLU B 1 262 ? -17.453 -35.125 -27.719 1 92.31 262 GLU B CA 1
ATOM 7813 C C . GLU B 1 262 ? -17.172 -35.344 -26.234 1 92.31 262 GLU B C 1
ATOM 7815 O O . GLU B 1 262 ? -17.219 -36.469 -25.75 1 92.31 262 GLU B O 1
ATOM 7820 N N . ARG B 1 263 ? -16.844 -34.281 -25.547 1 91.44 263 ARG B N 1
ATOM 7821 C CA . ARG B 1 263 ? -16.516 -34.312 -24.125 1 91.44 263 ARG B CA 1
ATOM 7822 C C . ARG B 1 263 ? -17.734 -34.062 -23.266 1 91.44 263 ARG B C 1
ATOM 7824 O O . ARG B 1 263 ? -17.703 -34.25 -22.047 1 91.44 263 ARG B O 1
ATOM 7831 N N . ASN B 1 264 ? -18.828 -33.719 -23.797 1 90.56 264 ASN B N 1
ATOM 7832 C CA . ASN B 1 264 ? -20.031 -33.25 -23.094 1 90.56 264 ASN B CA 1
ATOM 7833 C C . ASN B 1 264 ? -20.641 -34.375 -22.266 1 90.56 264 ASN B C 1
ATOM 7835 O O . ASN B 1 264 ? -20.25 -35.531 -22.375 1 90.56 264 ASN B O 1
ATOM 7839 N N . PHE B 1 265 ? -21.531 -33.969 -21.375 1 94.12 265 PHE B N 1
ATOM 7840 C CA . PHE B 1 265 ? -22.266 -34.906 -20.531 1 94.12 265 PHE B CA 1
ATOM 7841 C C . PHE B 1 265 ? -23.766 -34.594 -20.547 1 94.12 265 PHE B C 1
ATOM 7843 O O . PHE B 1 265 ? -24.172 -33.5 -20.906 1 94.12 265 PHE B O 1
ATOM 7850 N N . ASP B 1 266 ? -24.531 -35.625 -20.219 1 93.56 266 ASP B N 1
ATOM 7851 C CA . ASP B 1 266 ? -25.969 -35.438 -20.031 1 93.56 266 ASP B CA 1
ATOM 7852 C C . ASP B 1 266 ? -26.359 -35.562 -18.562 1 93.56 266 ASP B C 1
ATOM 7854 O O . ASP B 1 266 ? -26.453 -36.656 -18.016 1 93.56 266 ASP B O 1
ATOM 7858 N N . ILE B 1 267 ? -26.688 -34.5 -18 1 94.81 267 ILE B N 1
ATOM 7859 C CA . ILE B 1 267 ? -26.938 -34.375 -16.562 1 94.81 267 ILE B CA 1
ATOM 7860 C C . ILE B 1 267 ? -28.172 -35.188 -16.172 1 94.81 267 ILE B C 1
ATOM 7862 O O . ILE B 1 267 ? -28.328 -35.531 -15.016 1 94.81 267 ILE B O 1
ATOM 7866 N N . ARG B 1 268 ? -29.062 -35.469 -17.078 1 92.31 268 ARG B N 1
ATOM 7867 C CA . ARG B 1 268 ? -30.344 -36.125 -16.797 1 92.31 268 ARG B CA 1
ATOM 7868 C C . ARG B 1 268 ? -30.188 -37.625 -16.781 1 92.31 268 ARG B C 1
ATOM 7870 O O . ARG B 1 268 ? -31.031 -38.344 -16.203 1 92.31 268 ARG B O 1
ATOM 7877 N N . THR B 1 269 ? -29.156 -38.094 -17.391 1 93.75 269 THR B N 1
ATOM 7878 C CA . THR B 1 269 ? -29.094 -39.531 -17.531 1 93.75 269 THR B CA 1
ATOM 7879 C C . THR B 1 269 ? -27.781 -40.094 -16.953 1 93.75 269 THR B C 1
ATOM 7881 O O . THR B 1 269 ? -27.688 -41.281 -16.641 1 93.75 269 THR B O 1
ATOM 7884 N N . GLU B 1 270 ? -26.828 -39.312 -16.828 1 94.75 270 GLU B N 1
ATOM 7885 C CA . GLU B 1 270 ? -25.531 -39.812 -16.406 1 94.75 270 GLU B CA 1
ATOM 7886 C C . GLU B 1 270 ? -25.328 -39.594 -14.898 1 94.75 270 GLU B C 1
ATOM 7888 O O . GLU B 1 270 ? -25.844 -38.625 -14.336 1 94.75 270 GLU B O 1
ATOM 7893 N N . SER B 1 271 ? -24.562 -40.531 -14.297 1 95.12 271 SER B N 1
ATOM 7894 C CA . SER B 1 271 ? -24.266 -40.438 -12.875 1 95.12 271 SER B CA 1
ATOM 7895 C C . SER B 1 271 ? -23.281 -39.312 -12.578 1 95.12 271 SER B C 1
ATOM 7897 O O . SER B 1 271 ? -22.562 -38.875 -13.477 1 95.12 271 SER B O 1
ATOM 7899 N N . ALA B 1 272 ? -23.266 -38.906 -11.32 1 96.94 272 ALA B N 1
ATOM 7900 C CA . ALA B 1 272 ? -22.328 -37.875 -10.891 1 96.94 272 ALA B CA 1
ATOM 7901 C C . ALA B 1 272 ? -20.875 -38.312 -11.156 1 96.94 272 ALA B C 1
ATOM 7903 O O . ALA B 1 272 ? -20.047 -37.5 -11.57 1 96.94 272 ALA B O 1
ATOM 7904 N N . GLU B 1 273 ? -20.578 -39.5 -10.945 1 95.56 273 GLU B N 1
ATOM 7905 C CA . GLU B 1 273 ? -19.234 -40.031 -11.148 1 95.56 273 GLU B CA 1
ATOM 7906 C C . GLU B 1 273 ? -18.828 -39.969 -12.617 1 95.56 273 GLU B C 1
ATOM 7908 O O . GLU B 1 273 ? -17.688 -39.625 -12.93 1 95.56 273 GLU B O 1
ATOM 7913 N N . ALA B 1 274 ? -19.719 -40.312 -13.469 1 94.81 274 ALA B N 1
ATOM 7914 C CA . ALA B 1 274 ? -19.453 -40.25 -14.898 1 94.81 274 ALA B CA 1
ATOM 7915 C C . ALA B 1 274 ? -19.219 -38.812 -15.352 1 94.81 274 ALA B C 1
ATOM 7917 O O . ALA B 1 274 ? -18.312 -38.562 -16.141 1 94.81 274 ALA B O 1
ATOM 7918 N N . ILE B 1 275 ? -20.047 -37.969 -14.867 1 96.81 275 ILE B N 1
ATOM 7919 C CA . ILE B 1 275 ? -19.922 -36.562 -15.203 1 96.81 275 ILE B CA 1
ATOM 7920 C C . ILE B 1 275 ? -18.594 -36 -14.664 1 96.81 275 ILE B C 1
ATOM 7922 O O . ILE B 1 275 ? -17.891 -35.281 -15.352 1 96.81 275 ILE B O 1
ATOM 7926 N N . SER B 1 276 ? -18.328 -36.375 -13.438 1 97.5 276 SER B N 1
ATOM 7927 C CA . SER B 1 276 ? -17.062 -35.969 -12.82 1 97.5 276 SER B CA 1
ATOM 7928 C C . SER B 1 276 ? -15.875 -36.344 -13.695 1 97.5 276 SER B C 1
ATOM 7930 O O . SER B 1 276 ? -14.984 -35.531 -13.93 1 97.5 276 SER B O 1
ATOM 7932 N N . ARG B 1 277 ? -15.828 -37.531 -14.18 1 95.75 277 ARG B N 1
ATOM 7933 C CA . ARG B 1 277 ? -14.734 -38.031 -15.008 1 95.75 277 ARG B CA 1
ATOM 7934 C C . ARG B 1 277 ? -14.594 -37.188 -16.281 1 95.75 277 ARG B C 1
ATOM 7936 O O . ARG B 1 277 ? -13.477 -36.844 -16.672 1 95.75 277 ARG B O 1
ATOM 7943 N N . LYS B 1 278 ? -15.664 -36.875 -16.891 1 96 278 LYS B N 1
ATOM 7944 C CA . LYS B 1 278 ? -15.648 -36.125 -18.141 1 96 278 LYS B CA 1
ATOM 7945 C C . LYS B 1 278 ? -15.117 -34.719 -17.922 1 96 278 LYS B C 1
ATOM 7947 O O . LYS B 1 278 ? -14.336 -34.188 -18.734 1 96 278 LYS B O 1
ATOM 7952 N N . ILE B 1 279 ? -15.555 -34.094 -16.859 1 97.62 279 ILE B N 1
ATOM 7953 C CA . ILE B 1 279 ? -15.086 -32.75 -16.547 1 97.62 279 ILE B CA 1
ATOM 7954 C C . ILE B 1 279 ? -13.594 -32.781 -16.219 1 97.62 279 ILE B C 1
ATOM 7956 O O . ILE B 1 279 ? -12.82 -31.969 -16.734 1 97.62 279 ILE B O 1
ATOM 7960 N N . ARG B 1 280 ? -13.141 -33.688 -15.469 1 97.44 280 ARG B N 1
ATOM 7961 C CA . ARG B 1 280 ? -11.742 -33.812 -15.062 1 97.44 280 ARG B CA 1
ATOM 7962 C C . ARG B 1 280 ? -10.852 -34.156 -16.25 1 97.44 280 ARG B C 1
ATOM 7964 O O . ARG B 1 280 ? -9.711 -33.719 -16.328 1 97.44 280 ARG B O 1
ATOM 7971 N N . ALA B 1 281 ? -11.375 -34.938 -17.203 1 96.94 281 ALA B N 1
ATOM 7972 C CA . ALA B 1 281 ? -10.633 -35.344 -18.391 1 96.94 281 ALA B CA 1
ATOM 7973 C C . ALA B 1 281 ? -10.375 -34.156 -19.312 1 96.94 281 ALA B C 1
ATOM 7975 O O . ALA B 1 281 ? -9.484 -34.188 -20.156 1 96.94 281 ALA B O 1
ATOM 7976 N N . SER B 1 282 ? -11.125 -33.156 -19.078 1 96.12 282 SER B N 1
ATOM 7977 C CA . SER B 1 282 ? -11.078 -32 -19.984 1 96.12 282 SER B CA 1
ATOM 7978 C C . SER B 1 282 ? -10.297 -30.844 -19.375 1 96.12 282 SER B C 1
ATOM 7980 O O . SER B 1 282 ? -10.172 -29.781 -20 1 96.12 282 SER B O 1
ATOM 7982 N N . ASP B 1 283 ? -9.727 -31.062 -18.234 1 94.94 283 ASP B N 1
ATOM 7983 C CA . ASP B 1 283 ? -8.969 -30.031 -17.531 1 94.94 283 ASP B CA 1
ATOM 7984 C C . ASP B 1 283 ? -7.516 -30.016 -18 1 94.94 283 ASP B C 1
ATOM 7986 O O . ASP B 1 283 ? -6.91 -31.062 -18.203 1 94.94 283 ASP B O 1
ATOM 7990 N N . SER B 1 284 ? -6.875 -28.984 -18.312 1 89.81 284 SER B N 1
ATOM 7991 C CA . SER B 1 284 ? -7.336 -27.609 -18.188 1 89.81 284 SER B CA 1
ATOM 7992 C C . SER B 1 284 ? -7.816 -27.062 -19.531 1 89.81 284 SER B C 1
ATOM 7994 O O . SER B 1 284 ? -8.531 -26.062 -19.578 1 89.81 284 SER B O 1
ATOM 7996 N N . GLN B 1 285 ? -7.301 -27.562 -20.531 1 88.38 285 GLN B N 1
ATOM 7997 C CA . GLN B 1 285 ? -7.719 -27.156 -21.875 1 88.38 285 GLN B CA 1
ATOM 7998 C C . GLN B 1 285 ? -8.32 -28.328 -22.641 1 88.38 285 GLN B C 1
ATOM 8000 O O . GLN B 1 285 ? -7.746 -29.422 -22.656 1 88.38 285 GLN B O 1
ATOM 8005 N N . PRO B 1 286 ? -9.391 -28.188 -23.141 1 92 286 PRO B N 1
ATOM 8006 C CA . PRO B 1 286 ? -10.148 -26.953 -23.344 1 92 286 PRO B CA 1
ATOM 8007 C C . PRO B 1 286 ? -11.156 -26.703 -22.219 1 92 286 PRO B C 1
ATOM 8009 O O . PRO B 1 286 ? -11.656 -25.578 -22.078 1 92 286 PRO B O 1
ATOM 8012 N N . GLY B 1 287 ? -11.508 -27.656 -21.438 1 95.44 287 GLY B N 1
ATOM 8013 C CA . GLY B 1 287 ? -12.648 -27.688 -20.547 1 95.44 287 GLY B CA 1
ATOM 8014 C C . GLY B 1 287 ? -13.789 -28.562 -21.047 1 95.44 287 GLY B C 1
ATOM 8015 O O . GLY B 1 287 ? -13.758 -29.031 -22.188 1 95.44 287 GLY B O 1
ATOM 8016 N N . CYS B 1 288 ? -14.656 -28.781 -20.188 1 97.69 288 CYS B N 1
ATOM 8017 C CA . CYS B 1 288 ? -15.805 -29.594 -20.578 1 97.69 288 CYS B CA 1
ATOM 8018 C C . CYS B 1 288 ? -16.938 -28.703 -21.109 1 97.69 288 CYS B C 1
ATOM 8020 O O . CYS B 1 288 ? -17.5 -27.906 -20.359 1 97.69 288 CYS B O 1
ATOM 8022 N N . LEU B 1 289 ? -17.219 -28.906 -22.344 1 96.69 289 LEU B N 1
ATOM 8023 C CA . LEU B 1 289 ? -18.234 -28.078 -23 1 96.69 289 LEU B CA 1
ATOM 8024 C C . LEU B 1 289 ? -19.641 -28.531 -22.594 1 96.69 289 LEU B C 1
ATOM 8026 O O . LEU B 1 289 ? -19.938 -29.719 -22.656 1 96.69 289 LEU B O 1
ATOM 8030 N N . THR B 1 290 ? -20.5 -27.594 -22.188 1 96.12 290 THR B N 1
ATOM 8031 C CA . THR B 1 290 ? -21.844 -27.984 -21.766 1 96.12 290 THR B CA 1
ATOM 8032 C C . THR B 1 290 ? -22.812 -26.812 -21.938 1 96.12 290 THR B C 1
ATOM 8034 O O . THR B 1 290 ? -22.391 -25.656 -22.016 1 96.12 290 THR B O 1
ATOM 8037 N N . LYS B 1 291 ? -24.094 -27.109 -22.016 1 94.12 291 LYS B N 1
ATOM 8038 C CA . LYS B 1 291 ? -25.188 -26.141 -22.016 1 94.12 291 LYS B CA 1
ATOM 8039 C C . LYS B 1 291 ? -26 -26.234 -20.734 1 94.12 291 LYS B C 1
ATOM 8041 O O . LYS B 1 291 ? -27.172 -25.859 -20.703 1 94.12 291 LYS B O 1
ATOM 8046 N N . LEU B 1 292 ? -25.406 -26.734 -19.828 1 94.25 292 LEU B N 1
ATOM 8047 C CA . LEU B 1 292 ? -26.062 -27.047 -18.547 1 94.25 292 LEU B CA 1
ATOM 8048 C C . LEU B 1 292 ? -26.797 -25.828 -18 1 94.25 292 LEU B C 1
ATOM 8050 O O . LEU B 1 292 ? -27.891 -25.969 -17.453 1 94.25 292 LEU B O 1
ATOM 8054 N N . PHE B 1 293 ? -26.344 -24.625 -18.031 1 92.38 293 PHE B N 1
ATOM 8055 C CA . PHE B 1 293 ? -26.859 -23.469 -17.328 1 92.38 293 PHE B CA 1
ATOM 8056 C C . PHE B 1 293 ? -27.734 -22.625 -18.25 1 92.38 293 PHE B C 1
ATOM 8058 O O . PHE B 1 293 ? -28.391 -21.672 -17.797 1 92.38 293 PHE B O 1
ATOM 8065 N N . GLY B 1 294 ? -27.703 -22.984 -19.5 1 83.19 294 GLY B N 1
ATOM 8066 C CA . GLY B 1 294 ? -28.516 -22.188 -20.406 1 83.19 294 GLY B CA 1
ATOM 8067 C C . GLY B 1 294 ? -28.359 -22.594 -21.859 1 83.19 294 GLY B C 1
ATOM 8068 O O . GLY B 1 294 ? -28.094 -23.766 -22.156 1 83.19 294 GLY B O 1
ATOM 8069 N N . SER B 1 295 ? -28.688 -21.484 -22.656 1 83.75 295 SER B N 1
ATOM 8070 C CA . SER B 1 295 ? -28.703 -21.75 -24.078 1 83.75 295 SER B CA 1
ATOM 8071 C C . SER B 1 295 ? -27.312 -21.578 -24.688 1 83.75 295 SER B C 1
ATOM 8073 O O . SER B 1 295 ? -27.078 -21.984 -25.828 1 83.75 295 SER B O 1
ATOM 8075 N N . THR B 1 296 ? -26.438 -21.062 -23.891 1 90.69 296 THR B N 1
ATOM 8076 C CA . THR B 1 296 ? -25.109 -20.812 -24.422 1 90.69 296 THR B CA 1
ATOM 8077 C C . THR B 1 296 ? -24.109 -21.828 -23.859 1 90.69 296 THR B C 1
ATOM 8079 O O . THR B 1 296 ? -24.172 -22.188 -22.688 1 90.69 296 THR B O 1
ATOM 8082 N N . ASN B 1 297 ? -23.234 -22.281 -24.75 1 94.56 297 ASN B N 1
ATOM 8083 C CA . ASN B 1 297 ? -22.172 -23.203 -24.359 1 94.56 297 ASN B CA 1
ATOM 8084 C C . ASN B 1 297 ? -21.156 -22.531 -23.438 1 94.56 297 ASN B C 1
ATOM 8086 O O . ASN B 1 297 ? -20.797 -21.375 -23.641 1 94.56 297 ASN B O 1
ATOM 8090 N N . LEU B 1 298 ? -20.812 -23.234 -22.438 1 96.44 298 LEU B N 1
ATOM 8091 C CA . LEU B 1 298 ? -19.719 -22.859 -21.547 1 96.44 298 LEU B CA 1
ATOM 8092 C C . LEU B 1 298 ? -18.75 -24.016 -21.344 1 96.44 298 LEU B C 1
ATOM 8094 O O . LEU B 1 298 ? -19.125 -25.172 -21.484 1 96.44 298 LEU B O 1
ATOM 8098 N N . TYR B 1 299 ? -17.516 -23.672 -21.156 1 97.69 299 TYR B N 1
ATOM 8099 C CA . TYR B 1 299 ? -16.609 -24.672 -20.594 1 97.69 299 TYR B CA 1
ATOM 8100 C C . TYR B 1 299 ? -16.688 -24.688 -19.078 1 97.69 299 TYR B C 1
ATOM 8102 O O . TYR B 1 299 ? -16.703 -23.641 -18.438 1 97.69 299 TYR B O 1
ATOM 8110 N N . VAL B 1 300 ? -16.766 -25.859 -18.5 1 97.94 300 VAL B N 1
ATOM 8111 C CA . VAL B 1 300 ? -16.859 -25.969 -17.047 1 97.94 300 VAL B CA 1
ATOM 8112 C C . VAL B 1 300 ? -15.656 -26.766 -16.516 1 97.94 300 VAL B C 1
ATOM 8114 O O . VAL B 1 300 ? -15.07 -27.578 -17.234 1 97.94 300 VAL B O 1
ATOM 8117 N N . TYR B 1 301 ? -15.25 -26.531 -15.273 1 97.88 301 TYR B N 1
ATOM 8118 C CA . TYR B 1 301 ? -14.117 -27.141 -14.586 1 97.88 301 TYR B CA 1
ATOM 8119 C C . TYR B 1 301 ? -14.516 -27.609 -13.188 1 97.88 301 TYR B C 1
ATOM 8121 O O . TYR B 1 301 ? -15.57 -27.219 -12.672 1 97.88 301 TYR B O 1
ATOM 8129 N N . GLY B 1 302 ? -13.617 -28.391 -12.586 1 96.94 302 GLY B N 1
ATOM 8130 C CA . GLY B 1 302 ? -13.898 -29.016 -11.305 1 96.94 302 GLY B CA 1
ATOM 8131 C C . GLY B 1 302 ? -14.359 -30.453 -11.43 1 96.94 302 GLY B C 1
ATOM 8132 O O . GLY B 1 302 ? -13.586 -31.328 -11.805 1 96.94 302 GLY B O 1
ATOM 8133 N N . GLY B 1 303 ? -15.625 -30.641 -11.219 1 97 303 GLY B N 1
ATOM 8134 C CA . GLY B 1 303 ? -16.203 -31.969 -11.344 1 97 303 GLY B CA 1
ATOM 8135 C C . GLY B 1 303 ? -16.125 -32.781 -10.07 1 97 303 GLY B C 1
ATOM 8136 O O . GLY B 1 303 ? -15.906 -34 -10.109 1 97 303 GLY B O 1
ATOM 8137 N N . ILE B 1 304 ? -16.188 -32.156 -8.898 1 97.5 304 ILE B N 1
ATOM 8138 C CA . ILE B 1 304 ? -16.172 -32.875 -7.633 1 97.5 304 ILE B CA 1
ATOM 8139 C C . ILE B 1 304 ? -17.562 -33.375 -7.301 1 97.5 304 ILE B C 1
ATOM 8141 O O . ILE B 1 304 ? -18.547 -32.625 -7.387 1 97.5 304 ILE B O 1
ATOM 8145 N N . VAL B 1 305 ? -17.672 -34.594 -6.887 1 97.81 305 VAL B N 1
ATOM 8146 C CA . VAL B 1 305 ? -18.969 -35.219 -6.59 1 97.81 305 VAL B CA 1
ATOM 8147 C C . VAL B 1 305 ? -19.438 -34.75 -5.211 1 97.81 305 VAL B C 1
ATOM 8149 O O . VAL B 1 305 ? -18.656 -34.719 -4.258 1 97.81 305 VAL B O 1
ATOM 8152 N N . GLU B 1 306 ? -20.656 -34.344 -5.156 1 97.06 306 GLU B N 1
ATOM 8153 C CA . GLU B 1 306 ? -21.328 -34.094 -3.885 1 97.06 306 GLU B CA 1
ATOM 8154 C C . GLU B 1 306 ? -22.156 -35.312 -3.445 1 97.06 306 GLU B C 1
ATOM 8156 O O . GLU B 1 306 ? -23.219 -35.562 -3.992 1 97.06 306 GLU B O 1
ATOM 8161 N N . ALA B 1 307 ? -21.688 -35.906 -2.391 1 96.19 307 ALA B N 1
ATOM 8162 C CA . ALA B 1 307 ? -22.359 -37.125 -1.91 1 96.19 307 ALA B CA 1
ATOM 8163 C C . ALA B 1 307 ? -23.25 -36.812 -0.722 1 96.19 307 ALA B C 1
ATOM 8165 O O . ALA B 1 307 ? -24.031 -37.656 -0.276 1 96.19 307 ALA B O 1
ATOM 8166 N N . GLY B 1 308 ? -23.203 -35.625 -0.228 1 92.44 308 GLY B N 1
ATOM 8167 C CA . GLY B 1 308 ? -23.953 -35.25 0.964 1 92.44 308 GLY B CA 1
ATOM 8168 C C . GLY B 1 308 ? -25.266 -34.562 0.655 1 92.44 308 GLY B C 1
ATOM 8169 O O . GLY B 1 308 ? -25.828 -33.875 1.518 1 92.44 308 GLY B O 1
ATOM 8170 N N . ARG B 1 309 ? -25.734 -34.625 -0.546 1 91.88 309 ARG B N 1
ATOM 8171 C CA . ARG B 1 309 ? -27 -34 -0.901 1 91.88 309 ARG B CA 1
ATOM 8172 C C . ARG B 1 309 ? -28.141 -34.594 -0.069 1 91.88 309 ARG B C 1
ATOM 8174 O O . ARG B 1 309 ? -28.219 -35.812 0.127 1 91.88 309 ARG B O 1
ATOM 8181 N N . SER B 1 310 ? -28.984 -33.656 0.354 1 90.88 310 SER B N 1
ATOM 8182 C CA . SER B 1 310 ? -30.109 -34.094 1.192 1 90.88 310 SER B CA 1
ATOM 8183 C C . SER B 1 310 ? -31.062 -35 0.426 1 90.88 310 SER B C 1
ATOM 8185 O O . SER B 1 310 ? -31.359 -34.75 -0.745 1 90.88 310 SER B O 1
ATOM 8187 N N . VAL B 1 311 ? -31.578 -35.906 1.137 1 86.31 311 VAL B N 1
ATOM 8188 C CA . VAL B 1 311 ? -32.531 -36.844 0.552 1 86.31 311 VAL B CA 1
ATOM 8189 C C . VAL B 1 311 ? -33.844 -36.125 0.26 1 86.31 311 VAL B C 1
ATOM 8191 O O . VAL B 1 311 ? -34.594 -36.5 -0.657 1 86.31 311 VAL B O 1
ATOM 8194 N N . ASP B 1 312 ? -34.062 -35.062 0.975 1 86.38 312 ASP B N 1
ATOM 8195 C CA . ASP B 1 312 ? -35.344 -34.344 0.843 1 86.38 312 ASP B CA 1
ATOM 8196 C C . ASP B 1 312 ? -35.25 -33.281 -0.238 1 86.38 312 ASP B C 1
ATOM 8198 O O . ASP B 1 312 ? -36.188 -32.531 -0.476 1 86.38 312 ASP B O 1
ATOM 8202 N N . CYS B 1 313 ? -34.062 -33.312 -0.875 1 88.44 313 CYS B N 1
ATOM 8203 C CA . CYS B 1 313 ? -33.906 -32.312 -1.922 1 88.44 313 CYS B CA 1
ATOM 8204 C C . CYS B 1 313 ? -34.875 -32.562 -3.07 1 88.44 313 CYS B C 1
ATOM 8206 O O . CYS B 1 313 ? -34.906 -33.656 -3.631 1 88.44 313 CYS B O 1
ATOM 8208 N N . LYS B 1 314 ? -35.656 -31.516 -3.471 1 86.06 314 LYS B N 1
ATOM 8209 C CA . LYS B 1 314 ? -36.656 -31.656 -4.512 1 86.06 314 LYS B CA 1
ATOM 8210 C C . LYS B 1 314 ? -36.156 -31.109 -5.844 1 86.06 314 LYS B C 1
ATOM 8212 O O . LYS B 1 314 ? -36.906 -31.125 -6.84 1 86.06 314 LYS B O 1
ATOM 8217 N N . ARG B 1 315 ? -35 -30.703 -5.832 1 89.81 315 ARG B N 1
ATOM 8218 C CA . ARG B 1 315 ? -34.438 -30.141 -7.066 1 89.81 315 ARG B CA 1
ATOM 8219 C C . ARG B 1 315 ? -34.219 -31.234 -8.109 1 89.81 315 ARG B C 1
ATOM 8221 O O . ARG B 1 315 ? -33.781 -32.344 -7.766 1 89.81 315 ARG B O 1
ATOM 8228 N N . GLN B 1 316 ? -34.531 -30.922 -9.367 1 92.5 316 GLN B N 1
ATOM 8229 C CA . GLN B 1 316 ? -34.375 -31.844 -10.477 1 92.5 316 GLN B CA 1
ATOM 8230 C C . GLN B 1 316 ? -32.938 -31.828 -11.016 1 92.5 316 GLN B C 1
ATOM 8232 O O . GLN B 1 316 ? -32.188 -30.859 -10.805 1 92.5 316 GLN B O 1
ATOM 8237 N N . PRO B 1 317 ? -32.562 -32.969 -11.648 1 95.19 317 PRO B N 1
ATOM 8238 C CA . PRO B 1 317 ? -31.266 -32.938 -12.289 1 95.19 317 PRO B CA 1
ATOM 8239 C C . PRO B 1 317 ? -31.047 -31.734 -13.188 1 95.19 317 PRO B C 1
ATOM 8241 O O . PRO B 1 317 ? -31.922 -31.391 -13.992 1 95.19 317 PRO B O 1
ATOM 8244 N N . GLY B 1 318 ? -29.859 -31.078 -12.953 1 94.75 318 GLY B N 1
ATOM 8245 C CA . GLY B 1 318 ? -29.578 -29.891 -13.758 1 94.75 318 GLY B CA 1
ATOM 8246 C C . GLY B 1 318 ? -29.812 -28.594 -13.016 1 94.75 318 GLY B C 1
ATOM 8247 O O . GLY B 1 318 ? -29.344 -27.531 -13.445 1 94.75 318 GLY B O 1
ATOM 8248 N N . GLU B 1 319 ? -30.469 -28.672 -11.969 1 93.88 319 GLU B N 1
ATOM 8249 C CA . GLU B 1 319 ? -30.734 -27.484 -11.18 1 93.88 319 GLU B CA 1
ATOM 8250 C C . GLU B 1 319 ? -29.625 -27.234 -10.164 1 93.88 319 GLU B C 1
ATOM 8252 O O . GLU B 1 319 ? -29.047 -28.172 -9.609 1 93.88 319 GLU B O 1
ATOM 8257 N N . VAL B 1 320 ? -29.375 -25.953 -9.945 1 95.12 320 VAL B N 1
ATOM 8258 C CA . VAL B 1 320 ? -28.375 -25.562 -8.953 1 95.12 320 VAL B CA 1
ATOM 8259 C C . VAL B 1 320 ? -28.938 -25.781 -7.547 1 95.12 320 VAL B C 1
ATOM 8261 O O . VAL B 1 320 ? -30.031 -25.312 -7.227 1 95.12 320 VAL B O 1
ATOM 8264 N N . ILE B 1 321 ? -28.188 -26.438 -6.719 1 93.94 321 ILE B N 1
ATOM 8265 C CA . ILE B 1 321 ? -28.719 -26.75 -5.398 1 93.94 321 ILE B CA 1
ATOM 8266 C C . ILE B 1 321 ? -27.938 -25.984 -4.332 1 93.94 321 ILE B C 1
ATOM 8268 O O . ILE B 1 321 ? -28.266 -26.062 -3.145 1 93.94 321 ILE B O 1
ATOM 8272 N N . GLY B 1 322 ? -26.891 -25.312 -4.762 1 93.06 322 GLY B N 1
ATOM 8273 C CA . GLY B 1 322 ? -26.156 -24.484 -3.822 1 93.06 322 GLY B CA 1
ATOM 8274 C C . GLY B 1 322 ? -24.828 -23.984 -4.367 1 93.06 322 GLY B C 1
ATOM 8275 O O . GLY B 1 322 ? -24.453 -24.312 -5.496 1 93.06 322 GLY B O 1
ATOM 8276 N N . SER B 1 323 ? -24.156 -23.141 -3.602 1 95.31 323 SER B N 1
ATOM 8277 C CA . SER B 1 323 ? -22.828 -22.625 -3.93 1 95.31 323 SER B CA 1
ATOM 8278 C C . SER B 1 323 ? -21.922 -22.609 -2.707 1 95.31 323 SER B C 1
ATOM 8280 O O . SER B 1 323 ? -22.406 -22.641 -1.571 1 95.31 323 SER B O 1
ATOM 8282 N N . ARG B 1 324 ? -20.688 -22.688 -2.898 1 94.81 324 ARG B N 1
ATOM 8283 C CA . ARG B 1 324 ? -19.672 -22.641 -1.85 1 94.81 324 ARG B CA 1
ATOM 8284 C C . ARG B 1 324 ? -18.344 -22.156 -2.398 1 94.81 324 ARG B C 1
ATOM 8286 O O . ARG B 1 324 ? -17.844 -22.688 -3.391 1 94.81 324 ARG B O 1
ATOM 8293 N N . SER B 1 325 ? -17.75 -21.125 -1.786 1 94.81 325 SER B N 1
ATOM 8294 C CA . SER B 1 325 ? -16.406 -20.656 -2.082 1 94.81 325 SER B CA 1
ATOM 8295 C C . SER B 1 325 ? -16.219 -20.406 -3.576 1 94.81 325 SER B C 1
ATOM 8297 O O . SER B 1 325 ? -15.219 -20.828 -4.164 1 94.81 325 SER B O 1
ATOM 8299 N N . GLY B 1 326 ? -17.188 -19.922 -4.188 1 95.5 326 GLY B N 1
ATOM 8300 C CA . GLY B 1 326 ? -17.109 -19.531 -5.59 1 95.5 326 GLY B CA 1
ATOM 8301 C C . GLY B 1 326 ? -17.516 -20.641 -6.539 1 95.5 326 GLY B C 1
ATOM 8302 O O . GLY B 1 326 ? -17.609 -20.422 -7.75 1 95.5 326 GLY B O 1
ATOM 8303 N N . ALA B 1 327 ? -17.781 -21.828 -6.035 1 97.19 327 ALA B N 1
ATOM 8304 C CA . ALA B 1 327 ? -18.234 -22.969 -6.832 1 97.19 327 ALA B CA 1
ATOM 8305 C C . ALA B 1 327 ? -19.75 -23.125 -6.754 1 97.19 327 ALA B C 1
ATOM 8307 O O . ALA B 1 327 ? -20.391 -22.625 -5.824 1 97.19 327 ALA B O 1
ATOM 8308 N N . VAL B 1 328 ? -20.328 -23.781 -7.754 1 97 328 VAL B N 1
ATOM 8309 C CA . VAL B 1 328 ? -21.75 -24.062 -7.781 1 97 328 VAL B CA 1
ATOM 8310 C C . VAL B 1 328 ? -21.984 -25.562 -7.828 1 97 328 VAL B C 1
ATOM 8312 O O . VAL B 1 328 ? -21.25 -26.297 -8.5 1 97 328 VAL B O 1
ATOM 8315 N N . CYS B 1 329 ? -22.969 -26.016 -7.07 1 97 329 CYS B N 1
ATOM 8316 C CA . CYS B 1 329 ? -23.328 -27.422 -7.059 1 97 329 CYS B CA 1
ATOM 8317 C C . CYS B 1 329 ? -24.625 -27.672 -7.828 1 97 329 CYS B C 1
ATOM 8319 O O . CYS B 1 329 ? -25.625 -27 -7.598 1 97 329 CYS B O 1
ATOM 8321 N N . VAL B 1 330 ? -24.609 -28.656 -8.734 1 96.88 330 VAL B N 1
ATOM 8322 C CA . VAL B 1 330 ? -25.766 -28.969 -9.562 1 96.88 330 VAL B CA 1
ATOM 8323 C C . VAL B 1 330 ? -26.25 -30.391 -9.25 1 96.88 330 VAL B C 1
ATOM 8325 O O . VAL B 1 330 ? -25.438 -31.312 -9.102 1 96.88 330 VAL B O 1
ATOM 8328 N N . ALA B 1 331 ? -27.578 -30.562 -9.172 1 96.31 331 ALA B N 1
ATOM 8329 C CA . ALA B 1 331 ? -28.172 -31.875 -8.875 1 96.31 331 ALA B CA 1
ATOM 8330 C C . ALA B 1 331 ? -28.016 -32.812 -10.055 1 96.31 331 ALA B C 1
ATOM 8332 O O . ALA B 1 331 ? -28.172 -32.438 -11.211 1 96.31 331 ALA B O 1
ATOM 8333 N N . THR B 1 332 ? -27.625 -34.031 -9.773 1 96.69 332 THR B N 1
ATOM 8334 C CA . THR B 1 332 ? -27.547 -35.062 -10.789 1 96.69 332 THR B CA 1
ATOM 8335 C C . THR B 1 332 ? -28.703 -36.062 -10.633 1 96.69 332 THR B C 1
ATOM 8337 O O . THR B 1 332 ? -29.438 -36.031 -9.648 1 96.69 332 THR B O 1
ATOM 8340 N N . CYS B 1 333 ? -28.844 -37 -11.586 1 95.5 333 CYS B N 1
ATOM 8341 C CA . CYS B 1 333 ? -30 -37.875 -11.656 1 95.5 333 CYS B CA 1
ATOM 8342 C C . CYS B 1 333 ? -29.906 -39 -10.625 1 95.5 333 CYS B C 1
ATOM 8344 O O . CYS B 1 333 ? -30.906 -39.594 -10.273 1 95.5 333 CYS B O 1
ATOM 8346 N N . ASP B 1 334 ? -28.734 -39.344 -10.086 1 95.44 334 ASP B N 1
ATOM 8347 C CA . ASP B 1 334 ? -28.531 -40.469 -9.164 1 95.44 334 ASP B CA 1
ATOM 8348 C C . ASP B 1 334 ? -28.625 -40 -7.711 1 95.44 334 ASP B C 1
ATOM 8350 O O . ASP B 1 334 ? -28.141 -40.688 -6.805 1 95.44 334 ASP B O 1
ATOM 8354 N N . GLY B 1 335 ? -29.094 -38.844 -7.496 1 94.56 335 GLY B N 1
ATOM 8355 C CA . GLY B 1 335 ? -29.312 -38.344 -6.145 1 94.56 335 GLY B CA 1
ATOM 8356 C C . GLY B 1 335 ? -28.094 -37.688 -5.547 1 94.56 335 GLY B C 1
ATOM 8357 O O . GLY B 1 335 ? -28.094 -37.312 -4.371 1 94.56 335 GLY B O 1
ATOM 8358 N N . MET B 1 336 ? -27.094 -37.531 -6.285 1 96.62 336 MET B N 1
ATOM 8359 C CA . MET B 1 336 ? -25.875 -36.844 -5.875 1 96.62 336 MET B CA 1
ATOM 8360 C C . MET B 1 336 ? -25.812 -35.438 -6.469 1 96.62 336 MET B C 1
ATOM 8362 O O . MET B 1 336 ? -26.844 -34.875 -6.855 1 96.62 336 MET B O 1
ATOM 8366 N N . GLY B 1 337 ? -24.75 -34.812 -6.465 1 96.5 337 GLY B N 1
ATOM 8367 C CA . GLY B 1 337 ? -24.469 -33.531 -7.105 1 96.5 337 GLY B CA 1
ATOM 8368 C C . GLY B 1 337 ? -23.094 -33.438 -7.711 1 96.5 337 GLY B C 1
ATOM 8369 O O . GLY B 1 337 ? -22.266 -34.344 -7.52 1 96.5 337 GLY B O 1
ATOM 8370 N N . ILE B 1 338 ? -22.859 -32.438 -8.477 1 97.69 338 ILE B N 1
ATOM 8371 C CA . ILE B 1 338 ? -21.562 -32.188 -9.07 1 97.69 338 ILE B CA 1
ATOM 8372 C C . ILE B 1 338 ? -21.172 -30.734 -8.859 1 97.69 338 ILE B C 1
ATOM 8374 O O . ILE B 1 338 ? -21.984 -29.828 -9.062 1 97.69 338 ILE B O 1
ATOM 8378 N N . TRP B 1 339 ? -19.984 -30.516 -8.375 1 97.69 339 TRP B N 1
ATOM 8379 C CA . TRP B 1 339 ? -19.484 -29.156 -8.156 1 97.69 339 TRP B CA 1
ATOM 8380 C C . TRP B 1 339 ? -18.75 -28.641 -9.391 1 97.69 339 TRP B C 1
ATOM 8382 O O . TRP B 1 339 ? -17.812 -29.281 -9.859 1 97.69 339 TRP B O 1
ATOM 8392 N N . ILE B 1 340 ? -19.125 -27.547 -9.891 1 97.94 340 ILE B N 1
ATOM 8393 C CA . ILE B 1 340 ? -18.422 -26.766 -10.914 1 97.94 340 ILE B CA 1
ATOM 8394 C C . ILE B 1 340 ? -17.703 -25.594 -10.266 1 97.94 340 ILE B C 1
ATOM 8396 O O . ILE B 1 340 ? -18.344 -24.672 -9.758 1 97.94 340 ILE B O 1
ATOM 8400 N N . THR B 1 341 ? -16.438 -25.594 -10.336 1 97.94 341 THR B N 1
ATOM 8401 C CA . THR B 1 341 ? -15.664 -24.609 -9.594 1 97.94 341 THR B CA 1
ATOM 8402 C C . THR B 1 341 ? -15.383 -23.375 -10.461 1 97.94 341 THR B C 1
ATOM 8404 O O . THR B 1 341 ? -15.336 -22.25 -9.961 1 97.94 341 THR B O 1
ATOM 8407 N N . HIS B 1 342 ? -15.148 -23.625 -11.75 1 98.25 342 HIS B N 1
ATOM 8408 C CA . HIS B 1 342 ? -14.836 -22.531 -12.672 1 98.25 342 HIS B CA 1
ATOM 8409 C C . HIS B 1 342 ? -15.594 -22.703 -13.992 1 98.25 342 HIS B C 1
ATOM 8411 O O . HIS B 1 342 ? -16.047 -23.797 -14.32 1 98.25 342 HIS B O 1
ATOM 8417 N N . ILE B 1 343 ? -15.734 -21.594 -14.68 1 97.69 343 ILE B N 1
ATOM 8418 C CA . ILE B 1 343 ? -16.297 -21.609 -16.016 1 97.69 343 ILE B CA 1
ATOM 8419 C C . ILE B 1 343 ? -15.484 -20.703 -16.938 1 97.69 343 ILE B C 1
ATOM 8421 O O . ILE B 1 343 ? -14.734 -19.844 -16.469 1 97.69 343 ILE B O 1
ATOM 8425 N N . ARG B 1 344 ? -15.547 -20.938 -18.125 1 97.5 344 ARG B N 1
ATOM 8426 C CA . ARG B 1 344 ? -14.945 -20.109 -19.156 1 97.5 344 ARG B CA 1
ATOM 8427 C C . ARG B 1 344 ? -15.875 -19.953 -20.359 1 97.5 344 ARG B C 1
ATOM 8429 O O . ARG B 1 344 ? -16.469 -20.938 -20.812 1 97.5 344 ARG B O 1
ATOM 8436 N N . ARG B 1 345 ? -16.016 -18.797 -20.859 1 95.94 345 ARG B N 1
ATOM 8437 C CA . ARG B 1 345 ? -16.797 -18.531 -22.062 1 95.94 345 ARG B CA 1
ATOM 8438 C C . ARG B 1 345 ? -16.109 -19.125 -23.281 1 95.94 345 ARG B C 1
ATOM 8440 O O . ARG B 1 345 ? -14.875 -19.172 -23.359 1 95.94 345 ARG B O 1
ATOM 8447 N N . VAL B 1 346 ? -16.891 -19.562 -24.172 1 95.06 346 VAL B N 1
ATOM 8448 C CA . VAL B 1 346 ? -16.359 -20.062 -25.438 1 95.06 346 VAL B CA 1
ATOM 8449 C C . VAL B 1 346 ? -15.852 -18.906 -26.281 1 95.06 346 VAL B C 1
ATOM 8451 O O . VAL B 1 346 ? -16.5 -17.859 -26.359 1 95.06 346 VAL B O 1
ATOM 8454 N N . LYS B 1 347 ? -14.688 -19.078 -26.766 1 92.88 347 LYS B N 1
ATOM 8455 C CA . LYS B 1 347 ? -14.164 -18.078 -27.688 1 92.88 347 LYS B CA 1
ATOM 8456 C C . LYS B 1 347 ? -14.906 -18.109 -29.016 1 92.88 347 LYS B C 1
ATOM 8458 O O . LYS B 1 347 ? -14.812 -19.078 -29.766 1 92.88 347 LYS B O 1
ATOM 8463 N N . ARG B 1 348 ? -15.594 -17.031 -29.438 1 84.06 348 ARG B N 1
ATOM 8464 C CA . ARG B 1 348 ? -16.266 -16.891 -30.719 1 84.06 348 ARG B CA 1
ATOM 8465 C C . ARG B 1 348 ? -15.297 -16.422 -31.812 1 84.06 348 ARG B C 1
ATOM 8467 O O . ARG B 1 348 ? -14.203 -15.938 -31.5 1 84.06 348 ARG B O 1
ATOM 8474 N N . LYS B 1 349 ? -15.664 -16.625 -32.906 1 86.75 349 LYS B N 1
ATOM 8475 C CA . LYS B 1 349 ? -14.844 -16.203 -34.031 1 86.75 349 LYS B CA 1
ATOM 8476 C C . LYS B 1 349 ? -14.516 -14.711 -33.938 1 86.75 349 LYS B C 1
ATOM 8478 O O . LYS B 1 349 ? -13.43 -14.289 -34.344 1 86.75 349 LYS B O 1
ATOM 8483 N N . VAL B 1 350 ? -15.344 -13.953 -33.406 1 87 350 VAL B N 1
ATOM 8484 C CA . VAL B 1 350 ? -15.195 -12.5 -33.344 1 87 350 VAL B CA 1
ATOM 8485 C C . VAL B 1 350 ? -14.289 -12.133 -32.156 1 87 350 VAL B C 1
ATOM 8487 O O . VAL B 1 350 ? -13.789 -11.008 -32.094 1 87 350 VAL B O 1
ATOM 8490 N N . ASP B 1 351 ? -14.133 -13.172 -31.312 1 88.31 351 ASP B N 1
ATOM 8491 C CA . ASP B 1 351 ? -13.289 -12.914 -30.156 1 88.31 351 ASP B CA 1
ATOM 8492 C C . ASP B 1 351 ? -11.805 -13.023 -30.531 1 88.31 351 ASP B C 1
ATOM 8494 O O . ASP B 1 351 ? -11.375 -14.047 -31.062 1 88.31 351 ASP B O 1
ATOM 8498 N N . PRO B 1 352 ? -11.109 -11.969 -30.328 1 87.25 352 PRO B N 1
ATOM 8499 C CA . PRO B 1 352 ? -9.695 -11.992 -30.703 1 87.25 352 PRO B CA 1
ATOM 8500 C C . PRO B 1 352 ? -8.844 -12.883 -29.797 1 87.25 352 PRO B C 1
ATOM 8502 O O . PRO B 1 352 ? -7.766 -13.32 -30.188 1 87.25 352 PRO B O 1
ATOM 8505 N N . MET B 1 353 ? -9.305 -13.102 -28.578 1 92.94 353 MET B N 1
ATOM 8506 C CA . MET B 1 353 ? -8.516 -13.82 -27.578 1 92.94 353 MET B CA 1
ATOM 8507 C C . MET B 1 353 ? -9.414 -14.719 -26.734 1 92.94 353 MET B C 1
ATOM 8509 O O . MET B 1 353 ? -10.625 -14.523 -26.688 1 92.94 353 MET B O 1
ATOM 8513 N N . LEU B 1 354 ? -8.805 -15.711 -26.047 1 94.5 354 LEU B N 1
ATOM 8514 C CA . LEU B 1 354 ? -9.547 -16.594 -25.156 1 94.5 354 LEU B CA 1
ATOM 8515 C C . LEU B 1 354 ? -10.062 -15.828 -23.938 1 94.5 354 LEU B C 1
ATOM 8517 O O . LEU B 1 354 ? -9.477 -14.82 -23.547 1 94.5 354 LEU B O 1
ATOM 8521 N N . TRP B 1 355 ? -11.117 -16.328 -23.406 1 96 355 TRP B N 1
ATOM 8522 C CA . TRP B 1 355 ? -11.664 -15.727 -22.188 1 96 355 TRP B CA 1
ATOM 8523 C C . TRP B 1 355 ? -10.992 -16.281 -20.953 1 96 355 TRP B C 1
ATOM 8525 O O . TRP B 1 355 ? -10.516 -17.422 -20.953 1 96 355 TRP B O 1
ATOM 8535 N N . PRO B 1 356 ? -10.93 -15.523 -19.891 1 97.12 356 PRO B N 1
ATOM 8536 C CA . PRO B 1 356 ? -10.359 -16.031 -18.641 1 97.12 356 PRO B CA 1
ATOM 8537 C C . PRO B 1 356 ? -11.242 -17.094 -17.984 1 97.12 356 PRO B C 1
ATOM 8539 O O . PRO B 1 356 ? -12.469 -17.062 -18.125 1 97.12 356 PRO B O 1
ATOM 8542 N N . LYS B 1 357 ? -10.656 -18.016 -17.281 1 97.25 357 LYS B N 1
ATOM 8543 C CA . LYS B 1 357 ? -11.359 -18.922 -16.391 1 97.25 357 LYS B CA 1
ATOM 8544 C C . LYS B 1 357 ? -11.695 -18.234 -15.07 1 97.25 357 LYS B C 1
ATOM 8546 O O . LYS B 1 357 ? -10.805 -17.766 -14.359 1 97.25 357 LYS B O 1
ATOM 8551 N N . VAL B 1 358 ? -12.922 -18.203 -14.711 1 97.62 358 VAL B N 1
ATOM 8552 C CA . VAL B 1 358 ? -13.32 -17.484 -13.508 1 97.62 358 VAL B CA 1
ATOM 8553 C C . VAL B 1 358 ? -14.117 -18.406 -12.594 1 97.62 358 VAL B C 1
ATOM 8555 O O . VAL B 1 358 ? -14.656 -19.422 -13.031 1 97.62 358 VAL B O 1
ATOM 8558 N N . PRO B 1 359 ? -14.148 -18.094 -11.297 1 97.81 359 PRO B N 1
ATOM 8559 C CA . PRO B 1 359 ? -15.023 -18.875 -10.414 1 97.81 359 PRO B CA 1
ATOM 8560 C C . PRO B 1 359 ? -16.453 -18.953 -10.922 1 97.81 359 PRO B C 1
ATOM 8562 O O . PRO B 1 359 ? -16.984 -17.984 -11.445 1 97.81 359 PRO B O 1
ATOM 8565 N N . ALA B 1 360 ? -17.062 -20.062 -10.781 1 98.12 360 ALA B N 1
ATOM 8566 C CA . ALA B 1 360 ? -18.359 -20.344 -11.383 1 98.12 360 ALA B CA 1
ATOM 8567 C C . ALA B 1 360 ? -19.406 -19.344 -10.922 1 98.12 360 ALA B C 1
ATOM 8569 O O . ALA B 1 360 ? -20.188 -18.828 -11.727 1 98.12 360 ALA B O 1
ATOM 8570 N N . VAL B 1 361 ? -19.453 -19.047 -9.641 1 96.88 361 VAL B N 1
ATOM 8571 C CA . VAL B 1 361 ? -20.453 -18.141 -9.094 1 96.88 361 VAL B CA 1
ATOM 8572 C C . VAL B 1 361 ? -20.359 -16.781 -9.781 1 96.88 361 VAL B C 1
ATOM 8574 O O . VAL B 1 361 ? -21.359 -16.266 -10.289 1 96.88 361 VAL B O 1
ATOM 8577 N N . THR B 1 362 ? -19.141 -16.266 -9.82 1 95.69 362 THR B N 1
ATOM 8578 C CA . THR B 1 362 ? -18.922 -14.953 -10.398 1 95.69 362 THR B CA 1
ATOM 8579 C C . THR B 1 362 ? -19.281 -14.945 -11.883 1 95.69 362 THR B C 1
ATOM 8581 O O . THR B 1 362 ? -19.953 -14.031 -12.359 1 95.69 362 THR B O 1
ATOM 8584 N N . GLY B 1 363 ? -18.812 -15.938 -12.617 1 95.94 363 GLY B N 1
ATOM 8585 C CA . GLY B 1 363 ? -19.062 -16 -14.047 1 95.94 363 GLY B CA 1
ATOM 8586 C C . GLY B 1 363 ? -20.547 -16.156 -14.383 1 95.94 363 GLY B C 1
ATOM 8587 O O . GLY B 1 363 ? -21.047 -15.492 -15.297 1 95.94 363 GLY B O 1
ATOM 8588 N N . LEU B 1 364 ? -21.266 -16.984 -13.656 1 96.56 364 LEU B N 1
ATOM 8589 C CA . LEU B 1 364 ? -22.656 -17.266 -13.961 1 96.56 364 LEU B CA 1
ATOM 8590 C C . LEU B 1 364 ? -23.547 -16.078 -13.617 1 96.56 364 LEU B C 1
ATOM 8592 O O . LEU B 1 364 ? -24.516 -15.789 -14.32 1 96.56 364 LEU B O 1
ATOM 8596 N N . LEU B 1 365 ? -23.219 -15.414 -12.555 1 94.81 365 LEU B N 1
ATOM 8597 C CA . LEU B 1 365 ? -23.953 -14.203 -12.195 1 94.81 365 LEU B CA 1
ATOM 8598 C C . LEU B 1 365 ? -23.766 -13.117 -13.25 1 94.81 365 LEU B C 1
ATOM 8600 O O . LEU B 1 365 ? -24.719 -12.461 -13.656 1 94.81 365 LEU B O 1
ATOM 8604 N N . GLU B 1 366 ? -22.516 -12.977 -13.641 1 93 366 GLU B N 1
ATOM 8605 C CA . GLU B 1 366 ? -22.188 -11.961 -14.633 1 93 366 GLU B CA 1
ATOM 8606 C C . GLU B 1 366 ? -22.922 -12.227 -15.945 1 93 366 GLU B C 1
ATOM 8608 O O . GLU B 1 366 ? -23.344 -11.289 -16.625 1 93 366 GLU B O 1
ATOM 8613 N N . LEU B 1 367 ? -23.078 -13.492 -16.297 1 93.5 367 LEU B N 1
ATOM 8614 C CA . LEU B 1 367 ? -23.719 -13.875 -17.547 1 93.5 367 LEU B CA 1
ATOM 8615 C C . LEU B 1 367 ? -25.234 -13.914 -17.391 1 93.5 367 LEU B C 1
ATOM 8617 O O . LEU B 1 367 ? -25.953 -14.086 -18.375 1 93.5 367 LEU B O 1
ATOM 8621 N N . GLY B 1 368 ? -25.766 -13.805 -16.141 1 92 368 GLY B N 1
ATOM 8622 C CA . GLY B 1 368 ? -27.203 -13.789 -15.883 1 92 368 GLY B CA 1
ATOM 8623 C C . GLY B 1 368 ? -27.828 -15.164 -15.914 1 92 368 GLY B C 1
ATOM 8624 O O . GLY B 1 368 ? -29.047 -15.289 -16.109 1 92 368 GLY B O 1
ATOM 8625 N N . PHE B 1 369 ? -27.031 -16.219 -15.789 1 92.81 369 PHE B N 1
ATOM 8626 C CA . PHE B 1 369 ? -27.547 -17.578 -15.898 1 92.81 369 PHE B CA 1
ATOM 8627 C C . PHE B 1 369 ? -28.141 -18.031 -14.562 1 92.81 369 PHE B C 1
ATOM 8629 O O . PHE B 1 369 ? -28.922 -18.984 -14.523 1 92.81 369 PHE B O 1
ATOM 8636 N N . VAL B 1 370 ? -27.672 -17.469 -13.508 1 90.44 370 VAL B N 1
ATOM 8637 C CA . VAL B 1 370 ? -28.172 -17.781 -12.172 1 90.44 370 VAL B CA 1
ATOM 8638 C C . VAL B 1 370 ? -28.422 -16.484 -11.398 1 90.44 370 VAL B C 1
ATOM 8640 O O . VAL B 1 370 ? -27.797 -15.453 -11.68 1 90.44 370 VAL B O 1
ATOM 8643 N N . SER B 1 371 ? -29.312 -16.516 -10.492 1 90.56 371 SER B N 1
ATOM 8644 C CA . SER B 1 371 ? -29.578 -15.359 -9.648 1 90.56 371 SER B CA 1
ATOM 8645 C C . SER B 1 371 ? -28.875 -15.469 -8.305 1 90.56 371 SER B C 1
ATOM 8647 O O . SER B 1 371 ? -28.484 -16.562 -7.891 1 90.56 371 SER B O 1
ATOM 8649 N N . GLN B 1 372 ? -28.688 -14.352 -7.77 1 87.81 372 GLN B N 1
ATOM 8650 C CA . GLN B 1 372 ? -28.062 -14.312 -6.457 1 87.81 372 GLN B CA 1
ATOM 8651 C C . GLN B 1 372 ? -28.859 -15.109 -5.434 1 87.81 372 GLN B C 1
ATOM 8653 O O . GLN B 1 372 ? -28.281 -15.766 -4.559 1 87.81 372 GLN B O 1
ATOM 8658 N N . SER B 1 373 ? -30.141 -15.086 -5.527 1 87.69 373 SER B N 1
ATOM 8659 C CA . SER B 1 373 ? -31 -15.812 -4.602 1 87.69 373 SER B CA 1
ATOM 8660 C C . SER B 1 373 ? -30.766 -17.312 -4.703 1 87.69 373 SER B C 1
ATOM 8662 O O . SER B 1 373 ? -30.797 -18.016 -3.689 1 87.69 373 SER B O 1
ATOM 8664 N N . THR B 1 374 ? -30.578 -17.781 -5.918 1 85.94 374 THR B N 1
ATOM 8665 C CA . THR B 1 374 ? -30.281 -19.188 -6.133 1 85.94 374 THR B CA 1
ATOM 8666 C C . THR B 1 374 ? -28.953 -19.578 -5.469 1 85.94 374 THR B C 1
ATOM 8668 O O . THR B 1 374 ? -28.828 -20.656 -4.887 1 85.94 374 THR B O 1
ATOM 8671 N N . MET B 1 375 ? -28.047 -18.672 -5.523 1 85.69 375 MET B N 1
ATOM 8672 C CA . MET B 1 375 ? -26.719 -18.922 -4.973 1 85.69 375 MET B CA 1
ATOM 8673 C C . MET B 1 375 ? -26.75 -18.938 -3.449 1 85.69 375 MET B C 1
ATOM 8675 O O . MET B 1 375 ? -25.953 -19.609 -2.807 1 85.69 375 MET B O 1
ATOM 8679 N N . ASP B 1 376 ? -27.672 -18.234 -2.928 1 85.12 376 ASP B N 1
ATOM 8680 C CA . ASP B 1 376 ? -27.75 -18.094 -1.477 1 85.12 376 ASP B CA 1
ATOM 8681 C C . ASP B 1 376 ? -28.469 -19.281 -0.849 1 85.12 376 ASP B C 1
ATOM 8683 O O . ASP B 1 376 ? -28.359 -19.516 0.356 1 85.12 376 ASP B O 1
ATOM 8687 N N . ASP B 1 377 ? -29.172 -20 -1.631 1 82.94 377 ASP B N 1
ATOM 8688 C CA . ASP B 1 377 ? -29.906 -21.156 -1.137 1 82.94 377 ASP B CA 1
ATOM 8689 C C . ASP B 1 377 ? -29 -22.391 -1.07 1 82.94 377 ASP B C 1
ATOM 8691 O O . ASP B 1 377 ? -28.609 -22.938 -2.104 1 82.94 377 ASP B O 1
ATOM 8695 N N . SER B 1 378 ? -28.578 -22.797 0.093 1 80.44 378 SER B N 1
ATOM 8696 C CA . SER B 1 378 ? -27.734 -23.969 0.254 1 80.44 378 SER B CA 1
ATOM 8697 C C . SER B 1 378 ? -28.391 -25 1.174 1 80.44 378 SER B C 1
ATOM 8699 O O . SER B 1 378 ? -27.703 -25.781 1.826 1 80.44 378 SER B O 1
ATOM 8701 N N . THR B 1 379 ? -29.703 -24.984 1.139 1 81.19 379 THR B N 1
ATOM 8702 C CA . THR B 1 379 ? -30.453 -25.828 2.057 1 81.19 379 THR B CA 1
ATOM 8703 C C . THR B 1 379 ? -30.25 -27.312 1.715 1 81.19 379 THR B C 1
ATOM 8705 O O . THR B 1 379 ? -30.375 -28.172 2.584 1 81.19 379 THR B O 1
ATOM 8708 N N . ALA B 1 380 ? -29.922 -27.578 0.542 1 87.5 380 ALA B N 1
ATOM 8709 C CA . ALA B 1 380 ? -29.781 -28.969 0.097 1 87.5 380 ALA B CA 1
ATOM 8710 C C . ALA B 1 380 ? -28.375 -29.484 0.371 1 87.5 380 ALA B C 1
ATOM 8712 O O . ALA B 1 380 ? -28.094 -30.672 0.152 1 87.5 380 ALA B O 1
ATOM 8713 N N . LEU B 1 381 ? -27.531 -28.656 0.843 1 90.62 381 LEU B N 1
ATOM 8714 C CA . LEU B 1 381 ? -26.141 -29.047 1.075 1 90.62 381 LEU B CA 1
ATOM 8715 C C . LEU B 1 381 ? -25.844 -29.125 2.568 1 90.62 381 LEU B C 1
ATOM 8717 O O . LEU B 1 381 ? -26.344 -28.312 3.354 1 90.62 381 LEU B O 1
ATOM 8721 N N . GLN B 1 382 ? -25.062 -30.094 2.898 1 86.94 382 GLN B N 1
ATOM 8722 C CA . GLN B 1 382 ? -24.609 -30.203 4.277 1 86.94 382 GLN B CA 1
ATOM 8723 C C . GLN B 1 382 ? -23.562 -29.156 4.594 1 86.94 382 GLN B C 1
ATOM 8725 O O . GLN B 1 382 ? -22.641 -28.922 3.795 1 86.94 382 GLN B O 1
ATOM 8730 N N . THR B 1 383 ? -23.688 -28.578 5.742 1 85.38 383 THR B N 1
ATOM 8731 C CA . THR B 1 383 ? -22.703 -27.594 6.18 1 85.38 383 THR B CA 1
ATOM 8732 C C . THR B 1 383 ? -21.406 -28.266 6.617 1 85.38 383 THR B C 1
ATOM 8734 O O . THR B 1 383 ? -21.438 -29.328 7.246 1 85.38 383 THR B O 1
ATOM 8737 N N . LEU B 1 384 ? -20.328 -27.672 6.305 1 89.12 384 LEU B N 1
ATOM 8738 C CA . LEU B 1 384 ? -19.031 -28.188 6.727 1 89.12 384 LEU B CA 1
ATOM 8739 C C . LEU B 1 384 ? -18.812 -27.969 8.219 1 89.12 384 LEU B C 1
ATOM 8741 O O . LEU B 1 384 ? -19.234 -26.953 8.773 1 89.12 384 LEU B O 1
ATOM 8745 N N . ALA B 1 385 ? -18.234 -28.844 8.875 1 89.06 385 ALA B N 1
ATOM 8746 C CA . ALA B 1 385 ? -17.938 -28.75 10.305 1 89.06 385 ALA B CA 1
ATOM 8747 C C . ALA B 1 385 ? -16.641 -27.984 10.555 1 89.06 385 ALA B C 1
ATOM 8749 O O . ALA B 1 385 ? -15.586 -28.594 10.719 1 89.06 385 ALA B O 1
ATOM 8750 N N . GLY B 1 386 ? -16.734 -26.641 10.672 1 93.19 386 GLY B N 1
ATOM 8751 C CA . GLY B 1 386 ? -15.547 -25.859 10.906 1 93.19 386 GLY B CA 1
ATOM 8752 C C . GLY B 1 386 ? -14.516 -25.984 9.805 1 93.19 386 GLY B C 1
ATOM 8753 O O . GLY B 1 386 ? -14.828 -25.797 8.625 1 93.19 386 GLY B O 1
ATOM 8754 N N . TRP B 1 387 ? -13.273 -26.375 10.328 1 96.81 387 TRP B N 1
ATOM 8755 C CA . TRP B 1 387 ? -12.203 -26.438 9.344 1 96.81 387 TRP B CA 1
ATOM 8756 C C . TRP B 1 387 ? -11.719 -27.875 9.141 1 96.81 387 TRP B C 1
ATOM 8758 O O . TRP B 1 387 ? -10.68 -28.109 8.523 1 96.81 387 TRP B O 1
ATOM 8768 N N . SER B 1 388 ? -12.484 -28.844 9.602 1 96.62 388 SER B N 1
ATOM 8769 C CA . SER B 1 388 ? -12.133 -30.25 9.406 1 96.62 388 SER B CA 1
ATOM 8770 C C . SER B 1 388 ? -12.492 -30.719 7.996 1 96.62 388 SER B C 1
ATOM 8772 O O . SER B 1 388 ? -13.43 -30.203 7.391 1 96.62 388 SER B O 1
ATOM 8774 N N . LYS B 1 389 ? -11.789 -31.672 7.535 1 96.19 389 LYS B N 1
ATOM 8775 C CA . LYS B 1 389 ? -12.148 -32.25 6.25 1 96.19 389 LYS B CA 1
ATOM 8776 C C . LYS B 1 389 ? -13.484 -33 6.332 1 96.19 389 LYS B C 1
ATOM 8778 O O . LYS B 1 389 ? -13.75 -33.688 7.305 1 96.19 389 LYS B O 1
ATOM 8783 N N . ALA B 1 390 ? -14.273 -32.812 5.301 1 95.81 390 ALA B N 1
ATOM 8784 C CA . ALA B 1 390 ? -15.586 -33.438 5.266 1 95.81 390 ALA B CA 1
ATOM 8785 C C . ALA B 1 390 ? -15.453 -34.969 5.203 1 95.81 390 ALA B C 1
ATOM 8787 O O . ALA B 1 390 ? -14.531 -35.469 4.562 1 95.81 390 ALA B O 1
ATOM 8788 N N . SER B 1 391 ? -16.406 -35.656 5.742 1 93.81 391 SER B N 1
ATOM 8789 C CA . SER B 1 391 ? -16.406 -37.094 5.758 1 93.81 391 SER B CA 1
ATOM 8790 C C . SER B 1 391 ? -16.953 -37.688 4.453 1 93.81 391 SER B C 1
ATOM 8792 O O . SER B 1 391 ? -16.719 -38.844 4.133 1 93.81 391 SER B O 1
ATOM 8794 N N . HIS B 1 392 ? -17.703 -36.969 3.754 1 93.25 392 HIS B N 1
ATOM 8795 C CA . HIS B 1 392 ? -18.25 -37.344 2.463 1 93.25 392 HIS B CA 1
ATOM 8796 C C . HIS B 1 392 ? -17.594 -36.594 1.322 1 93.25 392 HIS B C 1
ATOM 8798 O O . HIS B 1 392 ? -16.922 -35.594 1.554 1 93.25 392 HIS B O 1
ATOM 8804 N N . SER B 1 393 ? -17.766 -37.156 0.162 1 95.31 393 SER B N 1
ATOM 8805 C CA . SER B 1 393 ? -17.234 -36.469 -1.009 1 95.31 393 SER B CA 1
ATOM 8806 C C . SER B 1 393 ? -17.938 -35.156 -1.251 1 95.31 393 SER B C 1
ATOM 8808 O O . SER B 1 393 ? -19.156 -35.094 -1.399 1 95.31 393 SER B O 1
ATOM 8810 N N . THR B 1 394 ? -17.234 -34.031 -1.192 1 96.5 394 THR B N 1
ATOM 8811 C CA . THR B 1 394 ? -17.75 -32.688 -1.42 1 96.5 394 THR B CA 1
ATOM 8812 C C . THR B 1 394 ? -16.625 -31.734 -1.78 1 96.5 394 THR B C 1
ATOM 8814 O O . THR B 1 394 ? -15.453 -32.094 -1.73 1 96.5 394 THR B O 1
ATOM 8817 N N . PHE B 1 395 ? -17.016 -30.609 -2.215 1 96.5 395 PHE B N 1
ATOM 8818 C CA . PHE B 1 395 ? -16.016 -29.578 -2.521 1 96.5 395 PHE B CA 1
ATOM 8819 C C . PHE B 1 395 ? -15.594 -28.844 -1.258 1 96.5 395 PHE B C 1
ATOM 8821 O O . PHE B 1 395 ? -16.438 -28.297 -0.548 1 96.5 395 PHE B O 1
ATOM 8828 N N . GLN B 1 396 ? -14.383 -28.875 -0.957 1 96.62 396 GLN B N 1
ATOM 8829 C CA . GLN B 1 396 ? -13.727 -28.156 0.132 1 96.62 396 GLN B CA 1
ATOM 8830 C C . GLN B 1 396 ? -12.297 -27.797 -0.232 1 96.62 396 GLN B C 1
ATOM 8832 O O . GLN B 1 396 ? -11.453 -28.672 -0.43 1 96.62 396 GLN B O 1
ATOM 8837 N N . ASP B 1 397 ? -12.008 -26.5 -0.267 1 96.44 397 ASP B N 1
ATOM 8838 C CA . ASP B 1 397 ? -10.695 -26.141 -0.807 1 96.44 397 ASP B CA 1
ATOM 8839 C C . ASP B 1 397 ? -9.727 -25.766 0.309 1 96.44 397 ASP B C 1
ATOM 8841 O O . ASP B 1 397 ? -8.531 -25.609 0.069 1 96.44 397 ASP B O 1
ATOM 8845 N N . VAL B 1 398 ? -10.164 -25.531 1.57 1 98.12 398 VAL B N 1
ATOM 8846 C CA . VAL B 1 398 ? -9.297 -25.297 2.719 1 98.12 398 VAL B CA 1
ATOM 8847 C C . VAL B 1 398 ? -9.742 -26.188 3.887 1 98.12 398 VAL B C 1
ATOM 8849 O O . VAL B 1 398 ? -10.938 -26.297 4.164 1 98.12 398 VAL B O 1
ATOM 8852 N N . TRP B 1 399 ? -8.883 -26.844 4.566 1 98.06 399 TRP B N 1
ATOM 8853 C CA . TRP B 1 399 ? -9.211 -27.578 5.781 1 98.06 399 TRP B CA 1
ATOM 8854 C C . TRP B 1 399 ? -7.988 -27.719 6.676 1 98.06 399 TRP B C 1
ATOM 8856 O O . TRP B 1 399 ? -6.863 -27.438 6.25 1 98.06 399 TRP B O 1
ATOM 8866 N N . VAL B 1 400 ? -8.164 -28.062 7.883 1 98.12 400 VAL B N 1
ATOM 8867 C CA . VAL B 1 400 ? -7.125 -28.219 8.891 1 98.12 400 VAL B CA 1
ATOM 8868 C C . VAL B 1 400 ? -7.184 -29.625 9.477 1 98.12 400 VAL B C 1
ATOM 8870 O O . VAL B 1 400 ? -8.266 -30.125 9.797 1 98.12 400 VAL B O 1
ATOM 8873 N N . ASP B 1 401 ? -6.125 -30.281 9.453 1 96.44 401 ASP B N 1
ATOM 8874 C CA . ASP B 1 401 ? -5.961 -31.578 10.109 1 96.44 401 ASP B CA 1
ATOM 8875 C C . ASP B 1 401 ? -4.977 -31.484 11.273 1 96.44 401 ASP B C 1
ATOM 8877 O O . ASP B 1 401 ? -3.904 -30.891 11.141 1 96.44 401 ASP B O 1
ATOM 8881 N N . PHE B 1 402 ? -5.285 -32.031 12.445 1 95.06 402 PHE B N 1
ATOM 8882 C CA . PHE B 1 402 ? -4.391 -32 13.602 1 95.06 402 PHE B CA 1
ATOM 8883 C C . PHE B 1 402 ? -3.727 -33.375 13.781 1 95.06 402 PHE B C 1
ATOM 8885 O O . PHE B 1 402 ? -4.371 -34.406 13.625 1 95.06 402 PHE B O 1
ATOM 8892 N N . ALA B 1 403 ? -2.451 -33.344 13.977 1 92.06 403 ALA B N 1
ATOM 8893 C CA . ALA B 1 403 ? -1.777 -34.562 14.375 1 92.06 403 ALA B CA 1
ATOM 8894 C C . ALA B 1 403 ? -2.27 -35.062 15.734 1 92.06 403 ALA B C 1
ATOM 8896 O O . ALA B 1 403 ? -2.736 -34.25 16.547 1 92.06 403 ALA B O 1
ATOM 8897 N N . PRO B 1 404 ? -2.197 -36.375 15.914 1 85.12 404 PRO B N 1
ATOM 8898 C CA . PRO B 1 404 ? -2.504 -36.875 17.25 1 85.12 404 PRO B CA 1
ATOM 8899 C C . PRO B 1 404 ? -1.646 -36.219 18.328 1 85.12 404 PRO B C 1
ATOM 8901 O O . PRO B 1 404 ? -0.449 -36 18.125 1 85.12 404 PRO B O 1
ATOM 8904 N N . PRO B 1 405 ? -2.289 -35.844 19.297 1 79.38 405 PRO B N 1
ATOM 8905 C CA . PRO B 1 405 ? -1.57 -35.094 20.344 1 79.38 405 PRO B CA 1
ATOM 8906 C C . PRO B 1 405 ? -0.426 -35.906 20.953 1 79.38 405 PRO B C 1
ATOM 8908 O O . PRO B 1 405 ? -0.544 -37.125 21.125 1 79.38 405 PRO B O 1
ATOM 8911 N N . THR B 1 406 ? 0.623 -35.406 20.938 1 76.56 406 THR B N 1
ATOM 8912 C CA . THR B 1 406 ? 1.731 -35.906 21.75 1 76.56 406 THR B CA 1
ATOM 8913 C C . THR B 1 406 ? 1.861 -35.125 23.047 1 76.56 406 THR B C 1
ATOM 8915 O O . THR B 1 406 ? 2.447 -34.062 23.078 1 76.56 406 THR B O 1
ATOM 8918 N N . GLY B 1 407 ? 1.338 -35.625 24.109 1 78 407 GLY B N 1
ATOM 8919 C CA . GLY B 1 407 ? 1.247 -34.844 25.328 1 78 407 GLY B CA 1
ATOM 8920 C C . GLY B 1 407 ? 0.265 -33.688 25.234 1 78 407 GLY B C 1
ATOM 8921 O O . GLY B 1 407 ? -0.893 -33.875 24.859 1 78 407 GLY B O 1
ATOM 8922 N N . GLU B 1 408 ? 0.839 -32.5 25.5 1 79.88 408 GLU B N 1
ATOM 8923 C CA . GLU B 1 408 ? -0.028 -31.328 25.469 1 79.88 408 GLU B CA 1
ATOM 8924 C C . GLU B 1 408 ? 0.168 -30.531 24.188 1 79.88 408 GLU B C 1
ATOM 8926 O O . GLU B 1 408 ? -0.569 -29.594 23.922 1 79.88 408 GLU B O 1
ATOM 8931 N N . GLN B 1 409 ? 1.075 -31.078 23.312 1 84.94 409 GLN B N 1
ATOM 8932 C CA . GLN B 1 409 ? 1.425 -30.266 22.156 1 84.94 409 GLN B CA 1
ATOM 8933 C C . GLN B 1 409 ? 0.671 -30.719 20.906 1 84.94 409 GLN B C 1
ATOM 8935 O O . GLN B 1 409 ? 0.357 -31.906 20.781 1 84.94 409 GLN B O 1
ATOM 8940 N N . ARG B 1 410 ? 0.345 -29.75 20.094 1 91.75 410 ARG B N 1
ATOM 8941 C CA . ARG B 1 410 ? -0.439 -30.016 18.891 1 91.75 410 ARG B CA 1
ATOM 8942 C C . ARG B 1 410 ? 0.26 -29.469 17.641 1 91.75 410 ARG B C 1
ATOM 8944 O O . ARG B 1 410 ? 0.954 -28.453 17.703 1 91.75 410 ARG B O 1
ATOM 8951 N N . VAL B 1 411 ? 0.155 -30.234 16.562 1 95.44 411 VAL B N 1
ATOM 8952 C CA . VAL B 1 411 ? 0.612 -29.797 15.25 1 95.44 411 VAL B CA 1
ATOM 8953 C C . VAL B 1 411 ? -0.573 -29.703 14.289 1 95.44 411 VAL B C 1
ATOM 8955 O O . VAL B 1 411 ? -1.356 -30.656 14.172 1 95.44 411 VAL B O 1
ATOM 8958 N N . ALA B 1 412 ? -0.753 -28.594 13.672 1 97.5 412 ALA B N 1
ATOM 8959 C CA . ALA B 1 412 ? -1.84 -28.406 12.711 1 97.5 412 ALA B CA 1
ATOM 8960 C C . ALA B 1 412 ? -1.323 -28.453 11.281 1 97.5 412 ALA B C 1
ATOM 8962 O O . ALA B 1 412 ? -0.319 -27.828 10.953 1 97.5 412 ALA B O 1
ATOM 8963 N N . PHE B 1 413 ? -1.908 -29.266 10.469 1 97.75 413 PHE B N 1
ATOM 8964 C CA . PHE B 1 413 ? -1.655 -29.312 9.031 1 97.75 413 PHE B CA 1
ATOM 8965 C C . PHE B 1 413 ? -2.756 -28.594 8.266 1 97.75 413 PHE B C 1
ATOM 8967 O O . PHE B 1 413 ? -3.916 -29 8.297 1 97.75 413 PHE B O 1
ATOM 8974 N N . VAL B 1 414 ? -2.42 -27.484 7.602 1 98.62 414 VAL B N 1
ATOM 8975 C CA . VAL B 1 414 ? -3.395 -26.656 6.895 1 98.62 414 VAL B CA 1
ATOM 8976 C C . VAL B 1 414 ? -3.307 -26.922 5.395 1 98.62 414 VAL B C 1
ATOM 8978 O O . VAL B 1 414 ? -2.268 -26.672 4.777 1 98.62 414 VAL B O 1
ATOM 8981 N N . TYR B 1 415 ? -4.371 -27.359 4.84 1 97.69 415 TYR B N 1
ATOM 8982 C CA . TYR B 1 415 ? -4.457 -27.641 3.41 1 97.69 415 TYR B CA 1
ATOM 8983 C C . TYR B 1 415 ? -5.23 -26.531 2.688 1 97.69 415 TYR B C 1
ATOM 8985 O O . TYR B 1 415 ? -6.242 -26.047 3.189 1 97.69 415 TYR B O 1
ATOM 8993 N N . PHE B 1 416 ? -4.758 -26.109 1.547 1 97.94 416 PHE B N 1
ATOM 8994 C CA . PHE B 1 416 ? -5.496 -25.188 0.692 1 97.94 416 PHE B CA 1
ATOM 8995 C C . PHE B 1 416 ? -5.336 -25.562 -0.776 1 97.94 416 PHE B C 1
ATOM 8997 O O . PHE B 1 416 ? -4.422 -25.078 -1.449 1 97.94 416 PHE B O 1
ATOM 9004 N N . GLU B 1 417 ? -6.266 -26.281 -1.28 1 95.88 417 GLU B N 1
ATOM 9005 C CA . GLU B 1 417 ? -6.301 -26.812 -2.643 1 95.88 417 GLU B CA 1
ATOM 9006 C C . GLU B 1 417 ? -7 -25.844 -3.59 1 95.88 417 GLU B C 1
ATOM 9008 O O . GLU B 1 417 ? -8.156 -26.047 -3.959 1 95.88 417 GLU B O 1
ATOM 9013 N N . PHE B 1 418 ? -6.273 -24.875 -4.012 1 97.12 418 PHE B N 1
ATOM 9014 C CA . PHE B 1 418 ? -6.812 -23.859 -4.926 1 97.12 418 PHE B CA 1
ATOM 9015 C C . PHE B 1 418 ? -6.52 -24.234 -6.371 1 97.12 418 PHE B C 1
ATOM 9017 O O . PHE B 1 418 ? -5.445 -24.766 -6.676 1 97.12 418 PHE B O 1
ATOM 9024 N N . TYR B 1 419 ? -7.441 -23.984 -7.242 1 95.81 419 TYR B N 1
ATOM 9025 C CA . TYR B 1 419 ? -7.344 -24.328 -8.656 1 95.81 419 TYR B CA 1
ATOM 9026 C C . TYR B 1 419 ? -6.086 -23.734 -9.281 1 95.81 419 TYR B C 1
ATOM 9028 O O . TYR B 1 419 ? -5.895 -22.516 -9.266 1 95.81 419 TYR B O 1
ATOM 9036 N N . ASN B 1 420 ? -5.184 -24.594 -9.727 1 93.75 420 ASN B N 1
ATOM 9037 C CA . ASN B 1 420 ? -3.918 -24.266 -10.375 1 93.75 420 ASN B CA 1
ATOM 9038 C C . ASN B 1 420 ? -2.982 -23.516 -9.422 1 93.75 420 ASN B C 1
ATOM 9040 O O . ASN B 1 420 ? -2.07 -22.812 -9.859 1 93.75 420 ASN B O 1
ATOM 9044 N N . GLY B 1 421 ? -3.223 -23.484 -8.164 1 96.62 421 GLY B N 1
ATOM 9045 C CA . GLY B 1 421 ? -2.357 -22.922 -7.145 1 96.62 421 GLY B CA 1
ATOM 9046 C C . GLY B 1 421 ? -2.496 -21.406 -7.02 1 96.62 421 GLY B C 1
ATOM 9047 O O . GLY B 1 421 ? -1.778 -20.781 -6.242 1 96.62 421 GLY B O 1
ATOM 9048 N N . ALA B 1 422 ? -3.381 -20.812 -7.82 1 97.25 422 ALA B N 1
ATOM 9049 C CA . ALA B 1 422 ? -3.602 -19.359 -7.77 1 97.25 422 ALA B CA 1
ATOM 9050 C C . ALA B 1 422 ? -4.492 -18.984 -6.59 1 97.25 422 ALA B C 1
ATOM 9052 O O . ALA B 1 422 ? -5.449 -19.703 -6.273 1 97.25 422 ALA B O 1
ATOM 9053 N N . MET B 1 423 ? -4.219 -17.891 -5.957 1 98.25 423 MET B N 1
ATOM 9054 C CA . MET B 1 423 ? -4.957 -17.484 -4.762 1 98.25 423 MET B CA 1
ATOM 9055 C C . MET B 1 423 ? -5.648 -16.141 -4.973 1 98.25 423 MET B C 1
ATOM 9057 O O . MET B 1 423 ? -5.004 -15.094 -4.918 1 98.25 423 MET B O 1
ATOM 9061 N N . SER B 1 424 ? -6.953 -16.203 -5.121 1 98.19 424 SER B N 1
ATOM 9062 C CA . SER B 1 424 ? -7.723 -14.961 -5.242 1 98.19 424 SER B CA 1
ATOM 9063 C C . SER B 1 424 ? -7.91 -14.297 -3.885 1 98.19 424 SER B C 1
ATOM 9065 O O . SER B 1 424 ? -7.605 -14.891 -2.848 1 98.19 424 SER B O 1
ATOM 9067 N N . THR B 1 425 ? -8.375 -13.094 -3.881 1 97.38 425 THR B N 1
ATOM 9068 C CA . THR B 1 425 ? -8.562 -12.32 -2.658 1 97.38 425 THR B CA 1
ATOM 9069 C C . THR B 1 425 ? -9.469 -13.07 -1.682 1 97.38 425 THR B C 1
ATOM 9071 O O . THR B 1 425 ? -9.117 -13.242 -0.514 1 97.38 425 THR B O 1
ATOM 9074 N N . PRO B 1 426 ? -10.656 -13.578 -2.102 1 96.75 426 PRO B N 1
ATOM 9075 C CA . PRO B 1 426 ? -11.508 -14.32 -1.166 1 96.75 426 PRO B CA 1
ATOM 9076 C C . PRO B 1 426 ? -10.859 -15.609 -0.669 1 96.75 426 PRO B C 1
ATOM 9078 O O . PRO B 1 426 ? -11.086 -16.016 0.473 1 96.75 426 PRO B O 1
ATOM 9081 N N . GLN B 1 427 ? -10.109 -16.219 -1.524 1 98.06 427 GLN B N 1
ATOM 9082 C CA . GLN B 1 427 ? -9.406 -17.422 -1.119 1 98.06 427 GLN B CA 1
ATOM 9083 C C . GLN B 1 427 ? -8.375 -17.141 -0.04 1 98.06 427 GLN B C 1
ATOM 9085 O O . GLN B 1 427 ? -8.234 -17.891 0.924 1 98.06 427 GLN B O 1
ATOM 9090 N N . CYS B 1 428 ? -7.625 -16.062 -0.209 1 98.38 428 CYS B N 1
ATOM 9091 C CA . CYS B 1 428 ? -6.684 -15.641 0.822 1 98.38 428 CYS B CA 1
ATOM 9092 C C . CYS B 1 428 ? -7.402 -15.359 2.137 1 98.38 428 CYS B C 1
ATOM 9094 O O . CYS B 1 428 ? -6.902 -15.711 3.207 1 98.38 428 CYS B O 1
ATOM 9096 N N . SER B 1 429 ? -8.555 -14.727 2.014 1 97.12 429 SER B N 1
ATOM 9097 C CA . SER B 1 429 ? -9.336 -14.43 3.209 1 97.12 429 SER B CA 1
ATOM 9098 C C . SER B 1 429 ? -9.734 -15.711 3.939 1 97.12 429 SER B C 1
ATOM 9100 O O . SER B 1 429 ? -9.648 -15.781 5.168 1 97.12 429 SER B O 1
ATOM 9102 N N . ARG B 1 430 ? -10.18 -16.688 3.227 1 96.88 430 ARG B N 1
ATOM 9103 C CA . ARG B 1 430 ? -10.57 -17.953 3.828 1 96.88 430 ARG B CA 1
ATOM 9104 C C . ARG B 1 430 ? -9.367 -18.641 4.473 1 96.88 430 ARG B C 1
ATOM 9106 O O . ARG B 1 430 ? -9.492 -19.234 5.547 1 96.88 430 ARG B O 1
ATOM 9113 N N . LEU B 1 431 ? -8.266 -18.625 3.785 1 98.5 431 LEU B N 1
ATOM 9114 C CA . LEU B 1 431 ? -7.051 -19.203 4.352 1 98.5 431 LEU B CA 1
ATOM 9115 C C . LEU B 1 431 ? -6.668 -18.5 5.652 1 98.5 431 LEU B C 1
ATOM 9117 O O . LEU B 1 431 ? -6.258 -19.156 6.617 1 98.5 431 LEU B O 1
ATOM 9121 N N . ILE B 1 432 ? -6.742 -17.172 5.695 1 98.19 432 ILE B N 1
ATOM 9122 C CA . ILE B 1 432 ? -6.438 -16.391 6.891 1 98.19 432 ILE B CA 1
ATOM 9123 C C . ILE B 1 432 ? -7.371 -16.812 8.023 1 98.19 432 ILE B C 1
ATOM 9125 O O . ILE B 1 432 ? -6.934 -16.969 9.164 1 98.19 432 ILE B O 1
ATOM 9129 N N . GLU B 1 433 ? -8.672 -16.984 7.715 1 96.94 433 GLU B N 1
ATOM 9130 C CA . GLU B 1 433 ? -9.625 -17.422 8.727 1 96.94 433 GLU B CA 1
ATOM 9131 C C . GLU B 1 433 ? -9.234 -18.781 9.297 1 96.94 433 GLU B C 1
ATOM 9133 O O . GLU B 1 433 ? -9.336 -19 10.508 1 96.94 433 GLU B O 1
ATOM 9138 N N . ALA B 1 434 ? -8.828 -19.656 8.43 1 98.25 434 ALA B N 1
ATOM 9139 C CA . ALA B 1 434 ? -8.367 -20.969 8.875 1 98.25 434 ALA B CA 1
ATOM 9140 C C . ALA B 1 434 ? -7.133 -20.844 9.766 1 98.25 434 ALA B C 1
ATOM 9142 O O . ALA B 1 434 ? -7.027 -21.531 10.789 1 98.25 434 ALA B O 1
ATOM 9143 N N . LEU B 1 435 ? -6.242 -20.031 9.391 1 98.44 435 LEU B N 1
ATOM 9144 C CA . LEU B 1 435 ? -5.016 -19.844 10.148 1 98.44 435 LEU B CA 1
ATOM 9145 C C . LEU B 1 435 ? -5.305 -19.188 11.5 1 98.44 435 LEU B C 1
ATOM 9147 O O . LEU B 1 435 ? -4.641 -19.484 12.492 1 98.44 435 LEU B O 1
ATOM 9151 N N . GLN B 1 436 ? -6.203 -18.25 11.469 1 96.62 436 GLN B N 1
ATOM 9152 C CA . GLN B 1 436 ? -6.617 -17.641 12.727 1 96.62 436 GLN B CA 1
ATOM 9153 C C . GLN B 1 436 ? -7.211 -18.672 13.68 1 96.62 436 GLN B C 1
ATOM 9155 O O . GLN B 1 436 ? -6.941 -18.656 14.875 1 96.62 436 GLN B O 1
ATOM 9160 N N . TYR B 1 437 ? -8.062 -19.594 13.156 1 97.12 437 TYR B N 1
ATOM 9161 C CA . TYR B 1 437 ? -8.586 -20.703 13.938 1 97.12 437 TYR B CA 1
ATOM 9162 C C . TYR B 1 437 ? -7.449 -21.531 14.531 1 97.12 437 TYR B C 1
ATOM 9164 O O . TYR B 1 437 ? -7.453 -21.828 15.727 1 97.12 437 TYR B O 1
ATOM 9172 N N . VAL B 1 438 ? -6.508 -21.828 13.711 1 98 438 VAL B N 1
ATOM 9173 C CA . VAL B 1 438 ? -5.359 -22.625 14.148 1 98 438 VAL B CA 1
ATOM 9174 C C . VAL B 1 438 ? -4.594 -21.875 15.234 1 98 438 VAL B C 1
ATOM 9176 O O . VAL B 1 438 ? -4.172 -22.469 16.234 1 98 438 VAL B O 1
ATOM 9179 N N . ALA B 1 439 ? -4.375 -20.594 15.055 1 96.62 439 ALA B N 1
ATOM 9180 C CA . ALA B 1 439 ? -3.625 -19.766 16 1 96.62 439 ALA B CA 1
ATOM 9181 C C . ALA B 1 439 ? -4.328 -19.688 17.359 1 96.62 439 ALA B C 1
ATOM 9183 O O . ALA B 1 439 ? -3.697 -19.406 18.375 1 96.62 439 ALA B O 1
ATOM 9184 N N . SER B 1 440 ? -5.625 -19.922 17.344 1 94.75 440 SER B N 1
ATOM 9185 C CA . SER B 1 440 ? -6.398 -19.828 18.578 1 94.75 440 SER B CA 1
ATOM 9186 C C . SER B 1 440 ? -6.32 -21.125 19.375 1 94.75 440 SER B C 1
ATOM 9188 O O . SER B 1 440 ? -6.734 -21.172 20.531 1 94.75 440 SER B O 1
ATOM 9190 N N . VAL B 1 441 ? -5.766 -22.141 18.75 1 93.25 441 VAL B N 1
ATOM 9191 C CA . VAL B 1 441 ? -5.641 -23.438 19.406 1 93.25 441 VAL B CA 1
ATOM 9192 C C . VAL B 1 441 ? -4.59 -23.359 20.516 1 93.25 441 VAL B C 1
ATOM 9194 O O . VAL B 1 441 ? -3.486 -22.844 20.297 1 93.25 441 VAL B O 1
ATOM 9197 N N . GLU B 1 442 ? -4.941 -23.859 21.672 1 90.5 442 GLU B N 1
ATOM 9198 C CA . GLU B 1 442 ? -4.008 -23.859 22.797 1 90.5 442 GLU B CA 1
ATOM 9199 C C . GLU B 1 442 ? -2.918 -24.906 22.609 1 90.5 442 GLU B C 1
ATOM 9201 O O . GLU B 1 442 ? -3.15 -25.953 21.984 1 90.5 442 GLU B O 1
ATOM 9206 N N . CYS B 1 443 ? -1.786 -24.672 23.016 1 90.38 443 CYS B N 1
ATOM 9207 C CA . CYS B 1 443 ? -0.638 -25.562 23.031 1 90.38 443 CYS B CA 1
ATOM 9208 C C . CYS B 1 443 ? -0.226 -25.953 21.625 1 90.38 443 CYS B C 1
ATOM 9210 O O . CYS B 1 443 ? 0.117 -27.109 21.359 1 90.38 443 CYS B O 1
ATOM 9212 N N . LEU B 1 444 ? -0.458 -25.156 20.672 1 94.31 444 LEU B N 1
ATOM 9213 C CA . LEU B 1 444 ? 0.02 -25.359 19.297 1 94.31 444 LEU B CA 1
ATOM 9214 C C . LEU B 1 444 ? 1.532 -25.188 19.219 1 94.31 444 LEU B C 1
ATOM 9216 O O . LEU B 1 444 ? 2.055 -24.125 19.609 1 94.31 444 LEU B O 1
ATOM 9220 N N . GLU B 1 445 ? 2.199 -26.219 18.766 1 94.44 445 GLU B N 1
ATOM 9221 C CA . GLU B 1 445 ? 3.652 -26.109 18.672 1 94.44 445 GLU B CA 1
ATOM 9222 C C . GLU B 1 445 ? 4.098 -25.734 17.266 1 94.44 445 GLU B C 1
ATOM 9224 O O . GLU B 1 445 ? 5.117 -25.078 17.078 1 94.44 445 GLU B O 1
ATOM 9229 N N . ALA B 1 446 ? 3.299 -26.25 16.25 1 96.69 446 ALA B N 1
ATOM 9230 C CA . ALA B 1 446 ? 3.682 -25.969 14.859 1 96.69 446 ALA B CA 1
ATOM 9231 C C . ALA B 1 446 ? 2.457 -25.922 13.953 1 96.69 446 ALA B C 1
ATOM 9233 O O . ALA B 1 446 ? 1.443 -26.562 14.234 1 96.69 446 ALA B O 1
ATOM 9234 N N . VAL B 1 447 ? 2.539 -25.156 12.953 1 98.12 447 VAL B N 1
ATOM 9235 C CA . VAL B 1 447 ? 1.573 -25.141 11.859 1 98.12 447 VAL B CA 1
ATOM 9236 C C . VAL B 1 447 ? 2.277 -25.453 10.547 1 98.12 447 VAL B C 1
ATOM 9238 O O . VAL B 1 447 ? 3.334 -24.891 10.25 1 98.12 447 VAL B O 1
ATOM 9241 N N . VAL B 1 448 ? 1.787 -26.406 9.805 1 98.44 448 VAL B N 1
ATOM 9242 C CA . VAL B 1 448 ? 2.363 -26.859 8.539 1 98.44 448 VAL B CA 1
ATOM 9243 C C . VAL B 1 448 ? 1.438 -26.469 7.391 1 98.44 448 VAL B C 1
ATOM 9245 O O . VAL B 1 448 ? 0.295 -26.938 7.324 1 98.44 448 VAL B O 1
ATOM 9248 N N . LEU B 1 449 ? 1.907 -25.594 6.539 1 98.75 449 LEU B N 1
ATOM 9249 C CA . LEU B 1 449 ? 1.172 -25.281 5.32 1 98.75 449 LEU B CA 1
ATOM 9250 C C . LEU B 1 449 ? 1.403 -26.344 4.254 1 98.75 449 LEU B C 1
ATOM 9252 O O . LEU B 1 449 ? 2.516 -26.484 3.738 1 98.75 449 LEU B O 1
ATOM 9256 N N . MET B 1 450 ? 0.373 -27 3.869 1 97.75 450 MET B N 1
ATOM 9257 C CA . MET B 1 450 ? 0.494 -28.156 2.986 1 97.75 450 MET B CA 1
ATOM 9258 C C . MET B 1 450 ? 0.233 -27.766 1.536 1 97.75 450 MET B C 1
ATOM 9260 O O . MET B 1 450 ? 0.606 -28.5 0.614 1 97.75 450 MET B O 1
ATOM 9264 N N . GLY B 1 451 ? -0.41 -26.609 1.283 1 96.5 451 GLY B N 1
ATOM 9265 C CA . GLY B 1 451 ? -0.768 -26.219 -0.07 1 96.5 451 GLY B CA 1
ATOM 9266 C C . GLY B 1 451 ? -1.618 -27.25 -0.789 1 96.5 451 GLY B C 1
ATOM 9267 O O . GLY B 1 451 ? -2.377 -27.984 -0.156 1 96.5 451 GLY B O 1
ATOM 9268 N N . GLY B 1 452 ? -1.638 -27.203 -2.1 1 92.69 452 GLY B N 1
ATOM 9269 C CA . GLY B 1 452 ? -2.295 -28.203 -2.92 1 92.69 452 GLY B CA 1
ATOM 9270 C C . GLY B 1 452 ? -1.386 -29.359 -3.289 1 92.69 452 GLY B C 1
ATOM 9271 O O . GLY B 1 452 ? -0.182 -29.328 -3.023 1 92.69 452 GLY B O 1
ATOM 9272 N N . ASN B 1 453 ? -1.944 -30.328 -3.85 1 87.31 453 ASN B N 1
ATOM 9273 C CA . ASN B 1 453 ? -1.197 -31.531 -4.188 1 87.31 453 ASN B CA 1
ATOM 9274 C C . ASN B 1 453 ? -0.315 -31.328 -5.414 1 87.31 453 ASN B C 1
ATOM 9276 O O . ASN B 1 453 ? 0.839 -31.75 -5.438 1 87.31 453 ASN B O 1
ATOM 9280 N N . SER B 1 454 ? -0.837 -30.672 -6.395 1 89.31 454 SER B N 1
ATOM 9281 C CA . SER B 1 454 ? -0.091 -30.484 -7.633 1 89.31 454 SER B CA 1
ATOM 9282 C C . SER B 1 454 ? 0.664 -29.156 -7.633 1 89.31 454 SER B C 1
ATOM 9284 O O . SER B 1 454 ? 1.706 -29.031 -8.281 1 89.31 454 SER B O 1
ATOM 9286 N N . TYR B 1 455 ? 0.097 -28.172 -7.098 1 95.31 455 TYR B N 1
ATOM 9287 C CA . TYR B 1 455 ? 0.715 -26.875 -6.84 1 95.31 455 TYR B CA 1
ATOM 9288 C C . TYR B 1 455 ? 0.616 -26.5 -5.363 1 95.31 455 TYR B C 1
ATOM 9290 O O . TYR B 1 455 ? -0.461 -26.578 -4.766 1 95.31 455 TYR B O 1
ATOM 9298 N N . PHE B 1 456 ? 1.735 -26.141 -4.789 1 97.12 456 PHE B N 1
ATOM 9299 C CA . PHE B 1 456 ? 1.657 -25.531 -3.473 1 97.12 456 PHE B CA 1
ATOM 9300 C C . PHE B 1 456 ? 0.917 -24.203 -3.541 1 97.12 456 PHE B C 1
ATOM 9302 O O . PHE B 1 456 ? -0.148 -24.047 -2.941 1 97.12 456 PHE B O 1
ATOM 9309 N N . SER B 1 457 ? 1.457 -23.297 -4.305 1 98.06 457 SER B N 1
ATOM 9310 C CA . SER B 1 457 ? 0.852 -22 -4.598 1 98.06 457 SER B CA 1
ATOM 9311 C C . SER B 1 457 ? 1.574 -21.297 -5.742 1 98.06 457 SER B C 1
ATOM 9313 O O . SER B 1 457 ? 2.791 -21.422 -5.891 1 98.06 457 SER B O 1
ATOM 9315 N N . ASN B 1 458 ? 0.8 -20.531 -6.508 1 97.44 458 ASN B N 1
ATOM 9316 C CA . ASN B 1 458 ? 1.39 -19.75 -7.59 1 97.44 458 ASN B CA 1
ATOM 9317 C C . ASN B 1 458 ? 1.182 -18.25 -7.383 1 97.44 458 ASN B C 1
ATOM 9319 O O . ASN B 1 458 ? 1.39 -17.453 -8.305 1 97.44 458 ASN B O 1
ATOM 9323 N N . GLY B 1 459 ? 0.734 -17.922 -6.207 1 97.75 459 GLY B N 1
ATOM 9324 C CA . GLY B 1 459 ? 0.552 -16.5 -5.918 1 97.75 459 GLY B CA 1
ATOM 9325 C C . GLY B 1 459 ? -0.806 -15.977 -6.34 1 97.75 459 GLY B C 1
ATOM 9326 O O . GLY B 1 459 ? -1.82 -16.656 -6.176 1 97.75 459 GLY B O 1
ATOM 9327 N N . ILE B 1 460 ? -0.889 -14.75 -6.816 1 97.5 460 ILE B N 1
ATOM 9328 C CA . ILE B 1 460 ? -2.15 -14.055 -7.055 1 97.5 460 ILE B CA 1
ATOM 9329 C C . ILE B 1 460 ? -2.891 -14.719 -8.219 1 97.5 460 ILE B C 1
ATOM 9331 O O . ILE B 1 460 ? -2.271 -15.359 -9.07 1 97.5 460 ILE B O 1
ATOM 9335 N N . ALA B 1 461 ? -4.188 -14.531 -8.258 1 98.44 461 ALA B N 1
ATOM 9336 C CA . ALA B 1 461 ? -5.047 -15.18 -9.25 1 98.44 461 ALA B CA 1
ATOM 9337 C C . ALA B 1 461 ? -5.207 -14.312 -10.492 1 98.44 461 ALA B C 1
ATOM 9339 O O . ALA B 1 461 ? -6.211 -13.609 -10.641 1 98.44 461 ALA B O 1
ATOM 9340 N N . LEU B 1 462 ? -4.371 -14.539 -11.469 1 98.31 462 LEU B N 1
ATOM 9341 C CA . LEU B 1 462 ? -4.285 -13.68 -12.648 1 98.31 462 LEU B CA 1
ATOM 9342 C C . LEU B 1 462 ? -5.555 -13.773 -13.484 1 98.31 462 LEU B C 1
ATOM 9344 O O . LEU B 1 462 ? -5.973 -12.789 -14.102 1 98.31 462 LEU B O 1
ATOM 9348 N N . ASN B 1 463 ? -6.211 -14.953 -13.531 1 98.19 463 ASN B N 1
ATOM 9349 C CA . ASN B 1 463 ? -7.457 -15.094 -14.281 1 98.19 463 ASN B CA 1
ATOM 9350 C C . ASN B 1 463 ? -8.562 -14.219 -13.695 1 98.19 463 ASN B C 1
ATOM 9352 O O . ASN B 1 463 ? -9.273 -13.531 -14.438 1 98.19 463 ASN B O 1
ATOM 9356 N N . VAL B 1 464 ? -8.68 -14.258 -12.375 1 98.38 464 VAL B N 1
ATOM 9357 C CA . VAL B 1 464 ? -9.68 -13.438 -11.688 1 98.38 464 VAL B CA 1
ATOM 9358 C C . VAL B 1 464 ? -9.375 -11.961 -11.914 1 98.38 464 VAL B C 1
ATOM 9360 O O . VAL B 1 464 ? -10.281 -11.164 -12.164 1 98.38 464 VAL B O 1
ATOM 9363 N N . ILE B 1 465 ? -8.125 -11.617 -11.852 1 98.38 465 ILE B N 1
ATOM 9364 C CA . ILE B 1 465 ? -7.68 -10.242 -12.023 1 98.38 465 ILE B CA 1
ATOM 9365 C C . ILE B 1 465 ? -7.996 -9.766 -13.438 1 98.38 465 ILE B C 1
ATOM 9367 O O . ILE B 1 465 ? -8.555 -8.688 -13.625 1 98.38 465 ILE B O 1
ATOM 9371 N N . GLU B 1 466 ? -7.672 -10.578 -14.453 1 97.75 466 GLU B N 1
ATOM 9372 C CA . GLU B 1 466 ? -7.891 -10.219 -15.852 1 97.75 466 GLU B CA 1
ATOM 9373 C C . GLU B 1 466 ? -9.383 -10.07 -16.156 1 97.75 466 GLU B C 1
ATOM 9375 O O . GLU B 1 466 ? -9.773 -9.258 -16.984 1 97.75 466 GLU B O 1
ATOM 9380 N N . ALA B 1 467 ? -10.195 -10.789 -15.461 1 97.38 467 ALA B N 1
ATOM 9381 C CA . ALA B 1 467 ? -11.633 -10.781 -15.703 1 97.38 467 ALA B CA 1
ATOM 9382 C C . ALA B 1 467 ? -12.297 -9.586 -15.031 1 97.38 467 ALA B C 1
ATOM 9384 O O . ALA B 1 467 ? -13.438 -9.242 -15.352 1 97.38 467 ALA B O 1
ATOM 9385 N N . SER B 1 468 ? -11.578 -8.922 -14.188 1 96.5 468 SER B N 1
ATOM 9386 C CA . SER B 1 468 ? -12.117 -7.793 -13.438 1 96.5 468 SER B CA 1
ATOM 9387 C C . SER B 1 468 ? -12.305 -6.57 -14.336 1 96.5 468 SER B C 1
ATOM 9389 O O . SER B 1 468 ? -11.57 -6.398 -15.312 1 96.5 468 SER B O 1
ATOM 9391 N N . CYS B 1 469 ? -13.336 -5.734 -13.93 1 93.12 469 CYS B N 1
ATOM 9392 C CA . CYS B 1 469 ? -13.555 -4.48 -14.641 1 93.12 469 CYS B CA 1
ATOM 9393 C C . CYS B 1 469 ? -12.398 -3.512 -14.414 1 93.12 469 CYS B C 1
ATOM 9395 O O . CYS B 1 469 ? -12.18 -2.596 -15.211 1 93.12 469 CYS B O 1
ATOM 9397 N N . ASP B 1 470 ? -11.672 -3.699 -13.375 1 94.12 470 ASP B N 1
ATOM 9398 C CA . ASP B 1 470 ? -10.484 -2.934 -13.023 1 94.12 470 ASP B CA 1
ATOM 9399 C C . ASP B 1 470 ? -9.359 -3.85 -12.547 1 94.12 470 ASP B C 1
ATOM 9401 O O . ASP B 1 470 ? -9.148 -4 -11.344 1 94.12 470 ASP B O 1
ATOM 9405 N N . PRO B 1 471 ? -8.602 -4.352 -13.461 1 96.69 471 PRO B N 1
ATOM 9406 C CA . PRO B 1 471 ? -7.57 -5.336 -13.125 1 96.69 471 PRO B CA 1
ATOM 9407 C C . PRO B 1 471 ? -6.527 -4.789 -12.156 1 96.69 471 PRO B C 1
ATOM 9409 O O . PRO B 1 471 ? -6.027 -5.523 -11.297 1 96.69 471 PRO B O 1
ATOM 9412 N N . SER B 1 472 ? -6.188 -3.488 -12.266 1 95.75 472 SER B N 1
ATOM 9413 C CA . SER B 1 472 ? -5.203 -2.893 -11.367 1 95.75 472 SER B CA 1
ATOM 9414 C C . SER B 1 472 ? -5.688 -2.91 -9.922 1 95.75 472 SER B C 1
ATOM 9416 O O . SER B 1 472 ? -4.953 -3.322 -9.016 1 95.75 472 SER B O 1
ATOM 9418 N N . THR B 1 473 ? -6.875 -2.486 -9.688 1 94.62 473 THR B N 1
ATOM 9419 C CA . THR B 1 473 ? -7.441 -2.469 -8.344 1 94.62 473 THR B CA 1
ATOM 9420 C C . THR B 1 473 ? -7.578 -3.887 -7.801 1 94.62 473 THR B C 1
ATOM 9422 O O . THR B 1 473 ? -7.32 -4.129 -6.617 1 94.62 473 THR B O 1
ATOM 9425 N N . GLU B 1 474 ? -8.016 -4.824 -8.664 1 97.25 474 GLU B N 1
ATOM 9426 C CA . GLU B 1 474 ? -8.125 -6.215 -8.227 1 97.25 474 GLU B CA 1
ATOM 9427 C C . GLU B 1 474 ? -6.754 -6.789 -7.867 1 97.25 474 GLU B C 1
ATOM 9429 O O . GLU B 1 474 ? -6.629 -7.547 -6.902 1 97.25 474 GLU B O 1
ATOM 9434 N N . SER B 1 475 ? -5.75 -6.488 -8.68 1 98.31 475 SER B N 1
ATOM 9435 C CA . SER B 1 475 ? -4.391 -6.906 -8.359 1 98.31 475 SER B CA 1
ATOM 9436 C C . SER B 1 475 ? -3.963 -6.398 -6.988 1 98.31 475 SER B C 1
ATOM 9438 O O . SER B 1 475 ? -3.357 -7.133 -6.203 1 98.31 475 SER B O 1
ATOM 9440 N N . TRP B 1 476 ? -4.277 -5.137 -6.734 1 98.12 476 TRP B N 1
ATOM 9441 C CA . TRP B 1 476 ? -3.922 -4.488 -5.477 1 98.12 476 TRP B CA 1
ATOM 9442 C C . TRP B 1 476 ? -4.59 -5.184 -4.297 1 98.12 476 TRP B C 1
ATOM 9444 O O . TRP B 1 476 ? -3.936 -5.488 -3.295 1 98.12 476 TRP B O 1
ATOM 9454 N N . ARG B 1 477 ? -5.848 -5.445 -4.391 1 97 477 ARG B N 1
ATOM 9455 C CA . ARG B 1 477 ? -6.566 -6.145 -3.332 1 97 477 ARG B CA 1
ATOM 9456 C C . ARG B 1 477 ? -5.977 -7.531 -3.088 1 97 477 ARG B C 1
ATOM 9458 O O . ARG B 1 477 ? -5.773 -7.93 -1.94 1 97 477 ARG B O 1
ATOM 9465 N N . ASN B 1 478 ? -5.75 -8.203 -4.145 1 98.38 478 ASN B N 1
ATOM 9466 C CA . ASN B 1 478 ? -5.246 -9.57 -4.07 1 98.38 478 ASN B CA 1
ATOM 9467 C C . ASN B 1 478 ? -3.857 -9.625 -3.434 1 98.38 478 ASN B C 1
ATOM 9469 O O . ASN B 1 478 ? -3.604 -10.445 -2.551 1 98.38 478 ASN B O 1
ATOM 9473 N N . ILE B 1 479 ? -2.953 -8.734 -3.867 1 98.5 479 ILE B N 1
ATOM 9474 C CA . ILE B 1 479 ? -1.583 -8.758 -3.365 1 98.5 479 ILE B CA 1
ATOM 9475 C C . ILE B 1 479 ? -1.568 -8.391 -1.884 1 98.5 479 ILE B C 1
ATOM 9477 O O . ILE B 1 479 ? -0.791 -8.953 -1.106 1 98.5 479 ILE B O 1
ATOM 9481 N N . ASN B 1 480 ? -2.355 -7.441 -1.459 1 98.31 480 ASN B N 1
ATOM 9482 C CA . ASN B 1 480 ? -2.434 -7.086 -0.046 1 98.31 480 ASN B CA 1
ATOM 9483 C C . ASN B 1 480 ? -2.928 -8.258 0.799 1 98.31 480 ASN B C 1
ATOM 9485 O O . ASN B 1 480 ? -2.438 -8.477 1.907 1 98.31 480 ASN B O 1
ATOM 9489 N N . ARG B 1 481 ? -3.855 -8.969 0.266 1 98 481 ARG B N 1
ATOM 9490 C CA . ARG B 1 481 ? -4.449 -10.031 1.077 1 98 481 ARG B CA 1
ATOM 9491 C C . ARG B 1 481 ? -3.492 -11.211 1.218 1 98 481 ARG B C 1
ATOM 9493 O O . ARG B 1 481 ? -3.453 -11.859 2.264 1 98 481 ARG B O 1
ATOM 9500 N N . ILE B 1 482 ? -2.807 -11.555 0.154 1 98.44 482 ILE B N 1
ATOM 9501 C CA . ILE B 1 482 ? -1.814 -12.617 0.301 1 98.44 482 ILE B CA 1
ATOM 9502 C C . ILE B 1 482 ? -0.714 -12.156 1.257 1 98.44 482 ILE B C 1
ATOM 9504 O O . ILE B 1 482 ? -0.166 -12.969 2.012 1 98.44 482 ILE B O 1
ATOM 9508 N N . ASP B 1 483 ? -0.303 -10.852 1.198 1 98.5 483 ASP B N 1
ATOM 9509 C CA . ASP B 1 483 ? 0.645 -10.312 2.168 1 98.5 483 ASP B CA 1
ATOM 9510 C C . ASP B 1 483 ? 0.155 -10.531 3.596 1 98.5 483 ASP B C 1
ATOM 9512 O O . ASP B 1 483 ? 0.957 -10.766 4.504 1 98.5 483 ASP B O 1
ATOM 9516 N N . ASP B 1 484 ? -1.132 -10.414 3.801 1 97.88 484 ASP B N 1
ATOM 9517 C CA . ASP B 1 484 ? -1.705 -10.625 5.125 1 97.88 484 ASP B CA 1
ATOM 9518 C C . ASP B 1 484 ? -1.54 -12.078 5.566 1 97.88 484 ASP B C 1
ATOM 9520 O O . ASP B 1 484 ? -1.369 -12.359 6.754 1 97.88 484 ASP B O 1
ATOM 9524 N N . VAL B 1 485 ? -1.671 -13.023 4.621 1 98.56 485 VAL B N 1
ATOM 9525 C CA . VAL B 1 485 ? -1.385 -14.422 4.93 1 98.56 485 VAL B CA 1
ATOM 9526 C C . VAL B 1 485 ? 0.052 -14.555 5.426 1 98.56 485 VAL B C 1
ATOM 9528 O O . VAL B 1 485 ? 0.301 -15.18 6.461 1 98.56 485 VAL B O 1
ATOM 9531 N N . VAL B 1 486 ? 0.952 -14 4.699 1 98.75 486 VAL B N 1
ATOM 9532 C CA . VAL B 1 486 ? 2.369 -14.117 5.023 1 98.75 486 VAL B CA 1
ATOM 9533 C C . VAL B 1 486 ? 2.652 -13.422 6.355 1 98.75 486 VAL B C 1
ATOM 9535 O O . VAL B 1 486 ? 3.502 -13.867 7.129 1 98.75 486 VAL B O 1
ATOM 9538 N N . HIS B 1 487 ? 1.961 -12.328 6.582 1 97.69 487 HIS B N 1
ATOM 9539 C CA . HIS B 1 487 ? 2.115 -11.609 7.848 1 97.69 487 HIS B CA 1
ATOM 9540 C C . HIS B 1 487 ? 1.773 -12.508 9.031 1 97.69 487 HIS B C 1
ATOM 9542 O O . HIS B 1 487 ? 2.404 -12.414 10.086 1 97.69 487 HIS B O 1
ATOM 9548 N N . MET B 1 488 ? 0.771 -13.383 8.93 1 97.44 488 MET B N 1
ATOM 9549 C CA . MET B 1 488 ? 0.456 -14.344 9.984 1 97.44 488 MET B CA 1
ATOM 9550 C C . MET B 1 488 ? 1.648 -15.25 10.273 1 97.44 488 MET B C 1
ATOM 9552 O O . MET B 1 488 ? 1.941 -15.555 11.43 1 97.44 488 MET B O 1
ATOM 9556 N N . LEU B 1 489 ? 2.332 -15.57 9.25 1 98.44 489 LEU B N 1
ATOM 9557 C CA . LEU B 1 489 ? 3.453 -16.5 9.367 1 98.44 489 LEU B CA 1
ATOM 9558 C C . LEU B 1 489 ? 4.664 -15.812 9.984 1 98.44 489 LEU B C 1
ATOM 9560 O O . LEU B 1 489 ? 5.457 -16.453 10.68 1 98.44 489 LEU B O 1
ATOM 9564 N N . LEU B 1 490 ? 4.809 -14.586 9.742 1 98.25 490 LEU B N 1
ATOM 9565 C CA . LEU B 1 490 ? 6.02 -13.867 10.125 1 98.25 490 LEU B CA 1
ATOM 9566 C C . LEU B 1 490 ? 5.848 -13.211 11.492 1 98.25 490 LEU B C 1
ATOM 9568 O O . LEU B 1 490 ? 6.836 -12.93 12.18 1 98.25 490 LEU B O 1
ATOM 9572 N N . GLU B 1 491 ? 4.645 -12.977 11.844 1 95.62 491 GLU B N 1
ATOM 9573 C CA . GLU B 1 491 ? 4.465 -12.188 13.055 1 95.62 491 GLU B CA 1
ATOM 9574 C C . GLU B 1 491 ? 3.531 -12.883 14.039 1 95.62 491 GLU B C 1
ATOM 9576 O O . GLU B 1 491 ? 3.9 -13.125 15.195 1 95.62 491 GLU B O 1
ATOM 9581 N N . VAL B 1 492 ? 2.309 -13.312 13.625 1 94.81 492 VAL B N 1
ATOM 9582 C CA . VAL B 1 492 ? 1.268 -13.797 14.531 1 94.81 492 VAL B CA 1
ATOM 9583 C C . VAL B 1 492 ? 1.713 -15.109 15.18 1 94.81 492 VAL B C 1
ATOM 9585 O O . VAL B 1 492 ? 1.67 -15.25 16.406 1 94.81 492 VAL B O 1
ATOM 9588 N N . PHE B 1 493 ? 2.145 -16.062 14.406 1 97.56 493 PHE B N 1
ATOM 9589 C CA . PHE B 1 493 ? 2.514 -17.375 14.93 1 97.56 493 PHE B CA 1
ATOM 9590 C C . PHE B 1 493 ? 3.799 -17.281 15.75 1 97.56 493 PHE B C 1
ATOM 9592 O O . PHE B 1 493 ? 3.869 -17.812 16.859 1 97.56 493 PHE B O 1
ATOM 9599 N N . PRO B 1 494 ? 4.809 -16.578 15.234 1 96.31 494 PRO B N 1
ATOM 9600 C CA . PRO B 1 494 ? 6.027 -16.453 16.047 1 96.31 494 PRO B CA 1
ATOM 9601 C C . PRO B 1 494 ? 5.773 -15.789 17.391 1 96.31 494 PRO B C 1
ATOM 9603 O O . PRO B 1 494 ? 6.379 -16.172 18.391 1 96.31 494 PRO B O 1
ATOM 9606 N N . ARG B 1 495 ? 4.934 -14.82 17.469 1 92.94 495 ARG B N 1
ATOM 9607 C CA . ARG B 1 495 ? 4.602 -14.164 18.719 1 92.94 495 ARG B CA 1
ATOM 9608 C C . ARG B 1 495 ? 4.016 -15.148 19.719 1 92.94 495 ARG B C 1
ATOM 9610 O O . ARG B 1 495 ? 4.125 -14.953 20.938 1 92.94 495 ARG B O 1
ATOM 9617 N N . LYS B 1 496 ? 3.426 -16.203 19.234 1 94.69 496 LYS B N 1
ATOM 9618 C CA . LYS B 1 496 ? 2.828 -17.234 20.078 1 94.69 496 LYS B CA 1
ATOM 9619 C C . LYS B 1 496 ? 3.777 -18.422 20.266 1 94.69 496 LYS B C 1
ATOM 9621 O O . LYS B 1 496 ? 3.379 -19.469 20.766 1 94.69 496 LYS B O 1
ATOM 9626 N N . ASN B 1 497 ? 5 -18.266 19.781 1 95.56 497 ASN B N 1
ATOM 9627 C CA . ASN B 1 497 ? 6.043 -19.281 19.859 1 95.56 497 ASN B CA 1
ATOM 9628 C C . ASN B 1 497 ? 5.648 -20.547 19.109 1 95.56 497 ASN B C 1
ATOM 9630 O O . ASN B 1 497 ? 5.852 -21.656 19.594 1 95.56 497 ASN B O 1
ATOM 9634 N N . VAL B 1 498 ? 4.953 -20.359 17.984 1 97.06 498 VAL B N 1
ATOM 9635 C CA . VAL B 1 498 ? 4.555 -21.469 17.125 1 97.06 498 VAL B CA 1
ATOM 9636 C C . VAL B 1 498 ? 5.473 -21.547 15.906 1 97.06 498 VAL B C 1
ATOM 9638 O O . VAL B 1 498 ? 5.637 -20.547 15.195 1 97.06 498 VAL B O 1
ATOM 9641 N N . THR B 1 499 ? 6.051 -22.703 15.617 1 97.81 499 THR B N 1
ATOM 9642 C CA . THR B 1 499 ? 6.914 -22.891 14.461 1 97.81 499 THR B CA 1
ATOM 9643 C C . THR B 1 499 ? 6.09 -22.969 13.18 1 97.81 499 THR B C 1
ATOM 9645 O O . THR B 1 499 ? 5.102 -23.703 13.117 1 97.81 499 THR B O 1
ATOM 9648 N N . THR B 1 500 ? 6.438 -22.203 12.195 1 98.5 500 THR B N 1
ATOM 9649 C CA . THR B 1 500 ? 5.762 -22.266 10.906 1 98.5 500 THR B CA 1
ATOM 9650 C C . THR B 1 500 ? 6.555 -23.109 9.914 1 98.5 500 THR B C 1
ATOM 9652 O O . THR B 1 500 ? 7.77 -22.938 9.781 1 98.5 500 THR B O 1
ATOM 9655 N N . ILE B 1 501 ? 5.887 -24.016 9.219 1 98.5 501 ILE B N 1
ATOM 9656 C CA . ILE B 1 501 ? 6.516 -24.938 8.273 1 98.5 501 ILE B CA 1
ATOM 9657 C C . ILE B 1 501 ? 5.75 -24.922 6.953 1 98.5 501 ILE B C 1
ATOM 9659 O O . ILE B 1 501 ? 4.516 -24.969 6.945 1 98.5 501 ILE B O 1
ATOM 9663 N N . ALA B 1 502 ? 6.41 -24.766 5.863 1 98.69 502 ALA B N 1
ATOM 9664 C CA . ALA B 1 502 ? 5.812 -24.953 4.547 1 98.69 502 ALA B CA 1
ATOM 9665 C C . ALA B 1 502 ? 6.246 -26.297 3.941 1 98.69 502 ALA B C 1
ATOM 9667 O O . ALA B 1 502 ? 7.434 -26.625 3.934 1 98.69 502 ALA B O 1
ATOM 9668 N N . ALA B 1 503 ? 5.32 -27.062 3.529 1 98.19 503 ALA B N 1
ATOM 9669 C CA . ALA B 1 503 ? 5.582 -28.312 2.82 1 98.19 503 ALA B CA 1
ATOM 9670 C C . ALA B 1 503 ? 5.125 -28.219 1.368 1 98.19 503 ALA B C 1
ATOM 9672 O O . ALA B 1 503 ? 3.955 -28.469 1.063 1 98.19 503 ALA B O 1
ATOM 9673 N N . MET B 1 504 ? 6.078 -27.953 0.471 1 97.56 504 MET B N 1
ATOM 9674 C CA . MET B 1 504 ? 5.785 -27.875 -0.958 1 97.56 504 MET B CA 1
ATOM 9675 C C . MET B 1 504 ? 5.703 -29.266 -1.581 1 97.56 504 MET B C 1
ATOM 9677 O O . MET B 1 504 ? 6.703 -29.781 -2.072 1 97.56 504 MET B O 1
ATOM 9681 N N . ARG B 1 505 ? 4.5 -29.703 -1.686 1 95.75 505 ARG B N 1
ATOM 9682 C CA . ARG B 1 505 ? 4.285 -31.062 -2.195 1 95.75 505 ARG B CA 1
ATOM 9683 C C . ARG B 1 505 ? 4.215 -31.062 -3.719 1 95.75 505 ARG B C 1
ATOM 9685 O O . ARG B 1 505 ? 4.336 -32.125 -4.348 1 95.75 505 ARG B O 1
ATOM 9692 N N . GLY B 1 506 ? 4.02 -29.906 -4.348 1 94.75 506 GLY B N 1
ATOM 9693 C CA . GLY B 1 506 ? 3.996 -29.703 -5.789 1 94.75 506 GLY B CA 1
ATOM 9694 C C . GLY B 1 506 ? 4.75 -28.469 -6.238 1 94.75 506 GLY B C 1
ATOM 9695 O O . GLY B 1 506 ? 5.512 -27.891 -5.465 1 94.75 506 GLY B O 1
ATOM 9696 N N . ASN B 1 507 ? 4.637 -28.125 -7.527 1 96.94 507 ASN B N 1
ATOM 9697 C CA . ASN B 1 507 ? 5.32 -26.953 -8.078 1 96.94 507 ASN B CA 1
ATOM 9698 C C . ASN B 1 507 ? 4.902 -25.672 -7.371 1 96.94 507 ASN B C 1
ATOM 9700 O O . ASN B 1 507 ? 3.855 -25.625 -6.719 1 96.94 507 ASN B O 1
ATOM 9704 N N . CYS B 1 508 ? 5.723 -24.719 -7.414 1 97.81 508 CYS B N 1
ATOM 9705 C CA . CYS B 1 508 ? 5.5 -23.438 -6.734 1 97.81 508 CYS B CA 1
ATOM 9706 C C . CYS B 1 508 ? 6.105 -22.281 -7.52 1 97.81 508 CYS B C 1
ATOM 9708 O O . CYS B 1 508 ? 7.203 -22.406 -8.07 1 97.81 508 CYS B O 1
ATOM 9710 N N . ALA B 1 509 ? 5.359 -21.172 -7.555 1 97.69 509 ALA B N 1
ATOM 9711 C CA . ALA B 1 509 ? 5.883 -20.078 -8.367 1 97.69 509 ALA B CA 1
ATOM 9712 C C . ALA B 1 509 ? 5.602 -18.734 -7.707 1 97.69 509 ALA B C 1
ATOM 9714 O O . ALA B 1 509 ? 4.656 -18.594 -6.93 1 97.69 509 ALA B O 1
ATOM 9715 N N . ALA B 1 510 ? 6.434 -17.75 -8.016 1 97.31 510 ALA B N 1
ATOM 9716 C CA . ALA B 1 510 ? 6.293 -16.328 -7.688 1 97.31 510 ALA B CA 1
ATOM 9717 C C . ALA B 1 510 ? 5.895 -16.141 -6.227 1 97.31 510 ALA B C 1
ATOM 9719 O O . ALA B 1 510 ? 6.59 -16.609 -5.32 1 97.31 510 ALA B O 1
ATOM 9720 N N . GLY B 1 511 ? 4.695 -15.594 -6.035 1 98.06 511 GLY B N 1
ATOM 9721 C CA . GLY B 1 511 ? 4.246 -15.305 -4.684 1 98.06 511 GLY B CA 1
ATOM 9722 C C . GLY B 1 511 ? 4.086 -16.547 -3.828 1 98.06 511 GLY B C 1
ATOM 9723 O O . GLY B 1 511 ? 4.188 -16.469 -2.602 1 98.06 511 GLY B O 1
ATOM 9724 N N . GLY B 1 512 ? 3.865 -17.672 -4.496 1 98.62 512 GLY B N 1
ATOM 9725 C CA . GLY B 1 512 ? 3.797 -18.922 -3.756 1 98.62 512 GLY B CA 1
ATOM 9726 C C . GLY B 1 512 ? 5.121 -19.312 -3.125 1 98.62 512 GLY B C 1
ATOM 9727 O O . GLY B 1 512 ? 5.152 -19.797 -1.995 1 98.62 512 GLY B O 1
ATOM 9728 N N . VAL B 1 513 ? 6.203 -19.078 -3.869 1 98.81 513 VAL B N 1
ATOM 9729 C CA . VAL B 1 513 ? 7.527 -19.375 -3.33 1 98.81 513 VAL B CA 1
ATOM 9730 C C . VAL B 1 513 ? 7.84 -18.438 -2.172 1 98.81 513 VAL B C 1
ATOM 9732 O O . VAL B 1 513 ? 8.352 -18.859 -1.134 1 98.81 513 VAL B O 1
ATOM 9735 N N . ALA B 1 514 ? 7.504 -17.172 -2.398 1 98.75 514 ALA B N 1
ATOM 9736 C CA . ALA B 1 514 ? 7.742 -16.172 -1.359 1 98.75 514 ALA B CA 1
ATOM 9737 C C . ALA B 1 514 ? 6.953 -16.5 -0.094 1 98.75 514 ALA B C 1
ATOM 9739 O O . ALA B 1 514 ? 7.465 -16.344 1.019 1 98.75 514 ALA B O 1
ATOM 9740 N N . LEU B 1 515 ? 5.73 -16.922 -0.263 1 98.75 515 LEU B N 1
ATOM 9741 C CA . LEU B 1 515 ? 4.898 -17.328 0.863 1 98.75 515 LEU B CA 1
ATOM 9742 C C . LEU B 1 515 ? 5.535 -18.484 1.617 1 98.75 515 LEU B C 1
ATOM 9744 O O . LEU B 1 515 ? 5.645 -18.453 2.846 1 98.75 515 LEU B O 1
ATOM 9748 N N . ALA B 1 516 ? 6.012 -19.453 0.915 1 98.81 516 ALA B N 1
ATOM 9749 C CA . ALA B 1 516 ? 6.621 -20.625 1.534 1 98.81 516 ALA B CA 1
ATOM 9750 C C . ALA B 1 516 ? 7.902 -20.25 2.275 1 98.81 516 ALA B C 1
ATOM 9752 O O . ALA B 1 516 ? 8.125 -20.703 3.404 1 98.81 516 ALA B O 1
ATOM 9753 N N . THR B 1 517 ? 8.711 -19.422 1.669 1 98.81 517 THR B N 1
ATOM 9754 C CA . THR B 1 517 ? 10.039 -19.109 2.199 1 98.81 517 THR B CA 1
ATOM 9755 C C . THR B 1 517 ? 9.938 -18.188 3.41 1 98.81 517 THR B C 1
ATOM 9757 O O . THR B 1 517 ? 10.914 -18 4.133 1 98.81 517 THR B O 1
ATOM 9760 N N . ALA B 1 518 ? 8.773 -17.656 3.635 1 98.75 518 ALA B N 1
ATOM 9761 C CA . ALA B 1 518 ? 8.555 -16.828 4.816 1 98.75 518 ALA B CA 1
ATOM 9762 C C . ALA B 1 518 ? 8.461 -17.688 6.078 1 98.75 518 ALA B C 1
ATOM 9764 O O . ALA B 1 518 ? 8.578 -17.172 7.191 1 98.75 518 ALA B O 1
ATOM 9765 N N . CYS B 1 519 ? 8.227 -18.984 5.98 1 98.69 519 CYS B N 1
ATOM 9766 C CA . CYS B 1 519 ? 8.102 -19.875 7.121 1 98.69 519 CYS B CA 1
ATOM 9767 C C . CYS B 1 519 ? 9.453 -20.125 7.777 1 98.69 519 CYS B C 1
ATOM 9769 O O . CYS B 1 519 ? 10.492 -19.844 7.18 1 98.69 519 CYS B O 1
ATOM 9771 N N . ASP B 1 520 ? 9.445 -20.656 9.008 1 98.44 520 ASP B N 1
ATOM 9772 C CA . ASP B 1 520 ? 10.672 -21 9.727 1 98.44 520 ASP B CA 1
ATOM 9773 C C . ASP B 1 520 ? 11.422 -22.125 9.016 1 98.44 520 ASP B C 1
ATOM 9775 O O . ASP B 1 520 ? 12.656 -22.094 8.938 1 98.44 520 ASP B O 1
ATOM 9779 N N . VAL B 1 521 ? 10.633 -23.094 8.562 1 98.25 521 VAL B N 1
ATOM 9780 C CA . VAL B 1 521 ? 11.195 -24.266 7.891 1 98.25 521 VAL B CA 1
ATOM 9781 C C . VAL B 1 521 ? 10.445 -24.516 6.586 1 98.25 521 VAL B C 1
ATOM 9783 O O . VAL B 1 521 ? 9.211 -24.438 6.543 1 98.25 521 VAL B O 1
ATOM 9786 N N . VAL B 1 522 ? 11.203 -24.781 5.547 1 98.75 522 VAL B N 1
ATOM 9787 C CA . VAL B 1 522 ? 10.594 -25.094 4.254 1 98.75 522 VAL B CA 1
ATOM 9788 C C . VAL B 1 522 ? 11.031 -26.469 3.781 1 98.75 522 VAL B C 1
ATOM 9790 O O . VAL B 1 522 ? 12.234 -26.75 3.668 1 98.75 522 VAL B O 1
ATOM 9793 N N . ILE B 1 523 ? 10.055 -27.297 3.545 1 98.25 523 ILE B N 1
ATOM 9794 C CA . ILE B 1 523 ? 10.234 -28.641 3.006 1 98.25 523 ILE B CA 1
ATOM 9795 C C . ILE B 1 523 ? 9.672 -28.719 1.587 1 98.25 523 ILE B C 1
ATOM 9797 O O . ILE B 1 523 ? 8.609 -28.172 1.309 1 98.25 523 ILE B O 1
ATOM 9801 N N . ALA B 1 524 ? 10.43 -29.359 0.652 1 98.12 524 ALA B N 1
ATOM 9802 C CA . ALA B 1 524 ? 9.922 -29.516 -0.709 1 98.12 524 ALA B CA 1
ATOM 9803 C C . ALA B 1 524 ? 10.086 -30.938 -1.196 1 98.12 524 ALA B C 1
ATOM 9805 O O . ALA B 1 524 ? 11.039 -31.625 -0.813 1 98.12 524 ALA B O 1
ATOM 9806 N N . SER B 1 525 ? 9.156 -31.344 -1.981 1 97.44 525 SER B N 1
ATOM 9807 C CA . SER B 1 525 ? 9.328 -32.594 -2.723 1 97.44 525 SER B CA 1
ATOM 9808 C C . SER B 1 525 ? 10.523 -32.5 -3.666 1 97.44 525 SER B C 1
ATOM 9810 O O . SER B 1 525 ? 10.766 -31.469 -4.281 1 97.44 525 SER B O 1
ATOM 9812 N N . SER B 1 526 ? 11.203 -33.625 -3.846 1 96.19 526 SER B N 1
ATOM 9813 C CA . SER B 1 526 ? 12.312 -33.688 -4.785 1 96.19 526 SER B CA 1
ATOM 9814 C C . SER B 1 526 ? 11.836 -33.469 -6.223 1 96.19 526 SER B C 1
ATOM 9816 O O . SER B 1 526 ? 12.633 -33.156 -7.109 1 96.19 526 SER B O 1
ATOM 9818 N N . GLU B 1 527 ? 10.531 -33.594 -6.422 1 94.31 527 GLU B N 1
ATOM 9819 C CA . GLU B 1 527 ? 9.969 -33.469 -7.766 1 94.31 527 GLU B CA 1
ATOM 9820 C C . GLU B 1 527 ? 9.398 -32.094 -8.008 1 94.31 527 GLU B C 1
ATOM 9822 O O . GLU B 1 527 ? 8.93 -31.781 -9.109 1 94.31 527 GLU B O 1
ATOM 9827 N N . ALA B 1 528 ? 9.438 -31.219 -7.047 1 95.88 528 ALA B N 1
ATOM 9828 C CA . ALA B 1 528 ? 8.867 -29.875 -7.176 1 95.88 528 ALA B CA 1
ATOM 9829 C C . ALA B 1 528 ? 9.797 -28.969 -7.969 1 95.88 528 ALA B C 1
ATOM 9831 O O . ALA B 1 528 ? 11.023 -29.031 -7.824 1 95.88 528 ALA B O 1
ATOM 9832 N N . VAL B 1 529 ? 9.25 -28.172 -8.812 1 97.75 529 VAL B N 1
ATOM 9833 C CA . VAL B 1 529 ? 9.969 -27.125 -9.531 1 97.75 529 VAL B CA 1
ATOM 9834 C C . VAL B 1 529 ? 9.586 -25.75 -8.977 1 97.75 529 VAL B C 1
ATOM 9836 O O . VAL B 1 529 ? 8.398 -25.453 -8.82 1 97.75 529 VAL B O 1
ATOM 9839 N N . LEU B 1 530 ? 10.555 -24.938 -8.656 1 98.5 530 LEU B N 1
ATOM 9840 C CA . LEU B 1 530 ? 10.32 -23.609 -8.102 1 98.5 530 LEU B CA 1
ATOM 9841 C C . LEU B 1 530 ? 10.625 -22.516 -9.125 1 98.5 530 LEU B C 1
ATOM 9843 O O . LEU B 1 530 ? 11.648 -22.578 -9.812 1 98.5 530 LEU B O 1
ATOM 9847 N N . ASN B 1 531 ? 9.766 -21.641 -9.289 1 98.44 531 ASN B N 1
ATOM 9848 C CA . ASN B 1 531 ? 9.945 -20.422 -10.07 1 98.44 531 ASN B CA 1
ATOM 9849 C C . ASN B 1 531 ? 9.75 -19.172 -9.211 1 98.44 531 ASN B C 1
ATOM 9851 O O . ASN B 1 531 ? 8.688 -18.562 -9.242 1 98.44 531 ASN B O 1
ATOM 9855 N N . PRO B 1 532 ? 10.773 -18.672 -8.57 1 98.19 532 PRO B N 1
ATOM 9856 C CA . PRO B 1 532 ? 10.617 -17.641 -7.535 1 98.19 532 PRO B CA 1
ATOM 9857 C C . PRO B 1 532 ? 10.414 -16.25 -8.125 1 98.19 532 PRO B C 1
ATOM 9859 O O . PRO B 1 532 ? 9.961 -15.336 -7.422 1 98.19 532 PRO B O 1
ATOM 9862 N N . ALA B 1 533 ? 10.711 -16.016 -9.352 1 97.44 533 ALA B N 1
ATOM 9863 C CA . ALA B 1 533 ? 10.766 -14.664 -9.914 1 97.44 533 ALA B CA 1
ATOM 9864 C C . ALA B 1 533 ? 9.375 -14.164 -10.281 1 97.44 533 ALA B C 1
ATOM 9866 O O . ALA B 1 533 ? 8.516 -14.953 -10.688 1 97.44 533 ALA B O 1
ATOM 9867 N N . TYR B 1 534 ? 9.164 -12.805 -10.219 1 96 534 TYR B N 1
ATOM 9868 C CA . TYR B 1 534 ? 7.941 -12.094 -10.586 1 96 534 TYR B CA 1
ATOM 9869 C C . TYR B 1 534 ? 8.094 -11.414 -11.945 1 96 534 TYR B C 1
ATOM 9871 O O . TYR B 1 534 ? 7.102 -11.109 -12.609 1 96 534 TYR B O 1
ATOM 9879 N N . ARG B 1 535 ? 9.305 -11.227 -12.289 1 95.75 535 ARG B N 1
ATOM 9880 C CA . ARG B 1 535 ? 9.719 -10.25 -13.289 1 95.75 535 ARG B CA 1
ATOM 9881 C C . ARG B 1 535 ? 9.219 -10.641 -14.672 1 95.75 535 ARG B C 1
ATOM 9883 O O . ARG B 1 535 ? 8.922 -9.773 -15.5 1 95.75 535 ARG B O 1
ATOM 9890 N N . ALA B 1 536 ? 9.078 -11.906 -14.914 1 95.62 536 ALA B N 1
ATOM 9891 C CA . ALA B 1 536 ? 8.609 -12.375 -16.219 1 95.62 536 ALA B CA 1
ATOM 9892 C C . ALA B 1 536 ? 7.191 -11.883 -16.5 1 95.62 536 ALA B C 1
ATOM 9894 O O . ALA B 1 536 ? 6.797 -11.742 -17.656 1 95.62 536 ALA B O 1
ATOM 9895 N N . LEU B 1 537 ? 6.441 -11.531 -15.438 1 97.06 537 LEU B N 1
ATOM 9896 C CA . LEU B 1 537 ? 5.086 -11.008 -15.57 1 97.06 537 LEU B CA 1
ATOM 9897 C C . LEU B 1 537 ? 5.078 -9.484 -15.453 1 97.06 537 LEU B C 1
ATOM 9899 O O . LEU B 1 537 ? 4.012 -8.867 -15.469 1 97.06 537 LEU B O 1
ATOM 9903 N N . GLY B 1 538 ? 6.258 -8.93 -15.344 1 97.31 538 GLY B N 1
ATOM 9904 C CA . GLY B 1 538 ? 6.34 -7.484 -15.227 1 97.31 538 GLY B CA 1
ATOM 9905 C C . GLY B 1 538 ? 6.004 -6.977 -13.836 1 97.31 538 GLY B C 1
ATOM 9906 O O . GLY B 1 538 ? 5.504 -5.863 -13.68 1 97.31 538 GLY B O 1
ATOM 9907 N N . LEU B 1 539 ? 6.207 -7.785 -12.852 1 98.19 539 LEU B N 1
ATOM 9908 C CA . LEU B 1 539 ? 5.93 -7.402 -11.469 1 98.19 539 LEU B CA 1
ATOM 9909 C C . LEU B 1 539 ? 7.219 -7.336 -10.656 1 98.19 539 LEU B C 1
ATOM 9911 O O . LEU B 1 539 ? 8.148 -8.117 -10.883 1 98.19 539 LEU B O 1
ATOM 9915 N N . TYR B 1 540 ? 7.293 -6.434 -9.719 1 97.62 540 TYR B N 1
ATOM 9916 C CA . TYR B 1 540 ? 8.383 -6.367 -8.758 1 97.62 540 TYR B CA 1
ATOM 9917 C C . TYR B 1 540 ? 8.297 -7.516 -7.758 1 97.62 540 TYR B C 1
ATOM 9919 O O . TYR B 1 540 ? 9.305 -8.172 -7.465 1 97.62 540 TYR B O 1
ATOM 9927 N N . GLY B 1 541 ? 7.086 -7.703 -7.266 1 97.81 541 GLY B N 1
ATOM 9928 C CA . GLY B 1 541 ? 6.859 -8.758 -6.285 1 97.81 541 GLY B CA 1
ATOM 9929 C C . GLY B 1 541 ? 6.582 -8.219 -4.895 1 97.81 541 GLY B C 1
ATOM 9930 O O . GLY B 1 541 ? 6.941 -7.086 -4.574 1 97.81 541 GLY B O 1
ATOM 9931 N N . SER B 1 542 ? 5.98 -9.07 -4.066 1 98.19 542 SER B N 1
ATOM 9932 C CA . SER B 1 542 ? 5.648 -8.766 -2.678 1 98.19 542 SER B CA 1
ATOM 9933 C C . SER B 1 542 ? 5.773 -10 -1.793 1 98.19 542 SER B C 1
ATOM 9935 O O . SER B 1 542 ? 6.797 -10.68 -1.812 1 98.19 542 SER B O 1
ATOM 9937 N N . GLU B 1 543 ? 4.824 -10.219 -0.884 1 98.56 543 GLU B N 1
ATOM 9938 C CA . GLU B 1 543 ? 4.828 -11.344 0.045 1 98.56 543 GLU B CA 1
ATOM 9939 C C . GLU B 1 543 ? 6.105 -11.367 0.875 1 98.56 543 GLU B C 1
ATOM 9941 O O . GLU B 1 543 ? 6.586 -12.438 1.257 1 98.56 543 GLU B O 1
ATOM 9946 N N . TYR B 1 544 ? 6.785 -10.227 1.078 1 98.69 544 TYR B N 1
ATOM 9947 C CA . TYR B 1 544 ? 7.961 -10.047 1.918 1 98.69 544 TYR B CA 1
ATOM 9948 C C . TYR B 1 544 ? 9.156 -10.805 1.353 1 98.69 544 TYR B C 1
ATOM 9950 O O . TYR B 1 544 ? 10.016 -11.273 2.104 1 98.69 544 TYR B O 1
ATOM 9958 N N . HIS B 1 545 ? 9.172 -11.023 -0.008 1 98.56 545 HIS B N 1
ATOM 9959 C CA . HIS B 1 545 ? 10.266 -11.766 -0.624 1 98.56 545 HIS B CA 1
ATOM 9960 C C . HIS B 1 545 ? 11.602 -11.062 -0.393 1 98.56 545 HIS B C 1
ATOM 9962 O O . HIS B 1 545 ? 12.648 -11.719 -0.332 1 98.56 545 HIS B O 1
ATOM 9968 N N . SER B 1 546 ? 11.578 -9.719 -0.281 1 97.94 546 SER B N 1
ATOM 9969 C CA . SER B 1 546 ? 12.797 -8.945 -0.072 1 97.94 546 SER B CA 1
ATOM 9970 C C . SER B 1 546 ? 13.469 -9.312 1.246 1 97.94 546 SER B C 1
ATOM 9972 O O . SER B 1 546 ? 14.672 -9.125 1.406 1 97.94 546 SER B O 1
ATOM 9974 N N . LEU B 1 547 ? 12.68 -9.805 2.191 1 98.38 547 LEU B N 1
ATOM 9975 C CA . LEU B 1 547 ? 13.242 -10.273 3.455 1 98.38 547 LEU B CA 1
ATOM 9976 C C . LEU B 1 547 ? 13.641 -11.742 3.363 1 98.38 547 LEU B C 1
ATOM 9978 O O . LEU B 1 547 ? 14.797 -12.086 3.594 1 98.38 547 LEU B O 1
ATOM 9982 N N . SER B 1 548 ? 12.711 -12.594 2.953 1 98.62 548 SER B N 1
ATOM 9983 C CA . SER B 1 548 ? 12.938 -14.031 3.029 1 98.62 548 SER B CA 1
ATOM 9984 C C . SER B 1 548 ? 14.023 -14.469 2.051 1 98.62 548 SER B C 1
ATOM 9986 O O . SER B 1 548 ? 14.883 -15.289 2.393 1 98.62 548 SER B O 1
ATOM 9988 N N . TYR B 1 549 ? 13.969 -13.984 0.759 1 98.62 549 TYR B N 1
ATOM 9989 C CA . TYR B 1 549 ? 14.992 -14.391 -0.2 1 98.62 549 TYR B CA 1
ATOM 9990 C C . TYR B 1 549 ? 16.375 -13.945 0.255 1 98.62 549 TYR B C 1
ATOM 9992 O O . TYR B 1 549 ? 17.344 -14.711 0.191 1 98.62 549 TYR B O 1
ATOM 10000 N N . ASN B 1 550 ? 16.5 -12.688 0.731 1 98.44 550 ASN B N 1
ATOM 10001 C CA . ASN B 1 550 ? 17.781 -12.172 1.195 1 98.44 550 ASN B CA 1
ATOM 10002 C C . ASN B 1 550 ? 18.266 -12.906 2.447 1 98.44 550 ASN B C 1
ATOM 10004 O O . ASN B 1 550 ? 19.453 -13.203 2.582 1 98.44 550 ASN B O 1
ATOM 10008 N N . GLY B 1 551 ? 17.359 -13.086 3.352 1 98.75 551 GLY B N 1
ATOM 10009 C CA . GLY B 1 551 ? 17.719 -13.789 4.574 1 98.75 551 GLY B CA 1
ATOM 10010 C C . GLY B 1 551 ? 18.141 -15.219 4.332 1 98.75 551 GLY B C 1
ATOM 10011 O O . GLY B 1 551 ? 19.031 -15.734 5.02 1 98.75 551 GLY B O 1
ATOM 10012 N N . ARG B 1 552 ? 17.547 -15.898 3.344 1 98.56 552 ARG B N 1
ATOM 10013 C CA . ARG B 1 552 ? 17.781 -17.312 3.098 1 98.56 552 ARG B CA 1
ATOM 10014 C C . ARG B 1 552 ? 19 -17.516 2.188 1 98.56 552 ARG B C 1
ATOM 10016 O O . ARG B 1 552 ? 19.875 -18.312 2.49 1 98.56 552 ARG B O 1
ATOM 10023 N N . CYS B 1 553 ? 19.047 -16.688 1.099 1 97.56 553 CYS B N 1
ATOM 10024 C CA . CYS B 1 553 ? 20.031 -16.969 0.06 1 97.56 553 CYS B CA 1
ATOM 10025 C C . CYS B 1 553 ? 21.156 -15.945 0.086 1 97.56 553 CYS B C 1
ATOM 10027 O O . CYS B 1 553 ? 22.203 -16.156 -0.507 1 97.56 553 CYS B O 1
ATOM 10029 N N . GLY B 1 554 ? 20.984 -14.836 0.804 1 97.75 554 GLY B N 1
ATOM 10030 C CA . GLY B 1 554 ? 21.875 -13.695 0.653 1 97.75 554 GLY B CA 1
ATOM 10031 C C . GLY B 1 554 ? 21.469 -12.773 -0.482 1 97.75 554 GLY B C 1
ATOM 10032 O O . GLY B 1 554 ? 20.828 -13.203 -1.438 1 97.75 554 GLY B O 1
ATOM 10033 N N . PRO B 1 555 ? 21.844 -11.555 -0.466 1 96.56 555 PRO B N 1
ATOM 10034 C CA . PRO B 1 555 ? 21.375 -10.547 -1.42 1 96.56 555 PRO B CA 1
ATOM 10035 C C . PRO B 1 555 ? 21.797 -10.852 -2.855 1 96.56 555 PRO B C 1
ATOM 10037 O O . PRO B 1 555 ? 21.016 -10.633 -3.789 1 96.56 555 PRO B O 1
ATOM 10040 N N . GLU B 1 556 ? 23 -11.359 -3.08 1 97.12 556 GLU B N 1
ATOM 10041 C CA . GLU B 1 556 ? 23.5 -11.602 -4.43 1 97.12 556 GLU B CA 1
ATOM 10042 C C . GLU B 1 556 ? 22.719 -12.719 -5.113 1 97.12 556 GLU B C 1
ATOM 10044 O O . GLU B 1 556 ? 22.281 -12.57 -6.258 1 97.12 556 GLU B O 1
ATOM 10049 N N . ILE B 1 557 ? 22.547 -13.836 -4.418 1 98.12 557 ILE B N 1
ATOM 10050 C CA . ILE B 1 557 ? 21.828 -14.977 -4.977 1 98.12 557 ILE B CA 1
ATOM 10051 C C . ILE B 1 557 ? 20.359 -14.602 -5.164 1 98.12 557 ILE B C 1
ATOM 10053 O O . ILE B 1 557 ? 19.75 -14.953 -6.176 1 98.12 557 ILE B O 1
ATOM 10057 N N . ALA B 1 558 ? 19.781 -13.922 -4.18 1 97.94 558 ALA B N 1
ATOM 10058 C CA . ALA B 1 558 ? 18.391 -13.469 -4.273 1 97.94 558 ALA B CA 1
ATOM 10059 C C . ALA B 1 558 ? 18.172 -12.633 -5.531 1 97.94 558 ALA B C 1
ATOM 10061 O O . ALA B 1 558 ? 17.203 -12.844 -6.262 1 97.94 558 ALA B O 1
ATOM 10062 N N . ARG B 1 559 ? 19.062 -11.656 -5.766 1 96.56 559 ARG B N 1
ATOM 10063 C CA . ARG B 1 559 ? 18.984 -10.836 -6.965 1 96.56 559 ARG B CA 1
ATOM 10064 C C . ARG B 1 559 ? 19.094 -11.68 -8.227 1 96.56 559 ARG B C 1
ATOM 10066 O O . ARG B 1 559 ? 18.359 -11.461 -9.195 1 96.56 559 ARG B O 1
ATOM 10073 N N . GLY B 1 560 ? 20 -12.625 -8.172 1 97.12 560 GLY B N 1
ATOM 10074 C CA . GLY B 1 560 ? 20.203 -13.5 -9.312 1 97.12 560 GLY B CA 1
ATOM 10075 C C . GLY B 1 560 ? 18.969 -14.32 -9.672 1 97.12 560 GLY B C 1
ATOM 10076 O O . GLY B 1 560 ? 18.625 -14.438 -10.844 1 97.12 560 GLY B O 1
ATOM 10077 N N . ILE B 1 561 ? 18.297 -14.891 -8.68 1 96.94 561 ILE B N 1
ATOM 10078 C CA . ILE B 1 561 ? 17.156 -15.758 -8.961 1 96.94 561 ILE B CA 1
ATOM 10079 C C . ILE B 1 561 ? 15.977 -14.914 -9.445 1 96.94 561 ILE B C 1
ATOM 10081 O O . ILE B 1 561 ? 15.188 -15.367 -10.273 1 96.94 561 ILE B O 1
ATOM 10085 N N . LEU B 1 562 ? 15.852 -13.68 -8.969 1 96.88 562 LEU B N 1
ATOM 10086 C CA . LEU B 1 562 ? 14.758 -12.805 -9.367 1 96.88 562 LEU B CA 1
ATOM 10087 C C . LEU B 1 562 ? 14.969 -12.289 -10.789 1 96.88 562 LEU B C 1
ATOM 10089 O O . LEU B 1 562 ? 14 -12.109 -11.539 1 96.88 562 LEU B O 1
ATOM 10093 N N . ARG B 1 563 ? 16.172 -12.102 -11.195 1 96.19 563 ARG B N 1
ATOM 10094 C CA . ARG B 1 563 ? 16.469 -11.516 -12.5 1 96.19 563 ARG B CA 1
ATOM 10095 C C . ARG B 1 563 ? 16.656 -12.602 -13.555 1 96.19 563 ARG B C 1
ATOM 10097 O O . ARG B 1 563 ? 16.328 -12.398 -14.727 1 96.19 563 ARG B O 1
ATOM 10104 N N . GLY B 1 564 ? 17.156 -13.695 -13.141 1 95.69 564 GLY B N 1
ATOM 10105 C CA . GLY B 1 564 ? 17.406 -14.773 -14.078 1 95.69 564 GLY B CA 1
ATOM 10106 C C . GLY B 1 564 ? 16.141 -15.43 -14.586 1 95.69 564 GLY B C 1
ATOM 10107 O O . GLY B 1 564 ? 16.078 -15.875 -15.734 1 95.69 564 GLY B O 1
ATOM 10108 N N . MET B 1 565 ? 15.086 -15.5 -13.742 1 97.5 565 MET B N 1
ATOM 10109 C CA . MET B 1 565 ? 13.773 -16.031 -14.094 1 97.5 565 MET B CA 1
ATOM 10110 C C . MET B 1 565 ? 13.891 -17.438 -14.68 1 97.5 565 MET B C 1
ATOM 10112 O O . MET B 1 565 ? 13.234 -17.75 -15.672 1 97.5 565 MET B O 1
ATOM 10116 N N . LEU B 1 566 ? 14.75 -18.219 -14.148 1 97.69 566 LEU B N 1
ATOM 10117 C CA . LEU B 1 566 ? 14.914 -19.609 -14.539 1 97.69 566 LEU B CA 1
ATOM 10118 C C . LEU B 1 566 ? 14.297 -20.547 -13.5 1 97.69 566 LEU B C 1
ATOM 10120 O O . LEU B 1 566 ? 14.258 -20.203 -12.312 1 97.69 566 LEU B O 1
ATOM 10124 N N . PRO B 1 567 ? 13.781 -21.734 -13.961 1 98.12 567 PRO B N 1
ATOM 10125 C CA . PRO B 1 567 ? 13.305 -22.703 -12.977 1 98.12 567 PRO B CA 1
ATOM 10126 C C . PRO B 1 567 ? 14.422 -23.25 -12.086 1 98.12 567 PRO B C 1
ATOM 10128 O O . PRO B 1 567 ? 15.578 -23.312 -12.516 1 98.12 567 PRO B O 1
ATOM 10131 N N . ILE B 1 568 ? 14.031 -23.594 -10.883 1 98.44 568 ILE B N 1
ATOM 10132 C CA . ILE B 1 568 ? 14.984 -24.094 -9.906 1 98.44 568 ILE B CA 1
ATOM 10133 C C . ILE B 1 568 ? 14.5 -25.438 -9.352 1 98.44 568 ILE B C 1
ATOM 10135 O O . ILE B 1 568 ? 13.336 -25.578 -8.969 1 98.44 568 ILE B O 1
ATOM 10139 N N . SER B 1 569 ? 15.383 -26.453 -9.328 1 97.94 569 SER B N 1
ATOM 10140 C CA . SER B 1 569 ? 15.031 -27.734 -8.719 1 97.94 569 SER B CA 1
ATOM 10141 C C . SER B 1 569 ? 15.008 -27.625 -7.199 1 97.94 569 SER B C 1
ATOM 10143 O O . SER B 1 569 ? 15.602 -26.719 -6.621 1 97.94 569 SER B O 1
ATOM 10145 N N . ALA B 1 570 ? 14.344 -28.562 -6.543 1 97.94 570 ALA B N 1
ATOM 10146 C CA . ALA B 1 570 ? 14.305 -28.594 -5.082 1 97.94 570 ALA B CA 1
ATOM 10147 C C . ALA B 1 570 ? 15.711 -28.734 -4.504 1 97.94 570 ALA B C 1
ATOM 10149 O O . ALA B 1 570 ? 16.047 -28.078 -3.516 1 97.94 570 ALA B O 1
ATOM 10150 N N . HIS B 1 571 ? 16.516 -29.469 -5.141 1 97.69 571 HIS B N 1
ATOM 10151 C CA . HIS B 1 571 ? 17.875 -29.703 -4.648 1 97.69 571 HIS B CA 1
ATOM 10152 C C . HIS B 1 571 ? 18.734 -28.453 -4.773 1 97.69 571 HIS B C 1
ATOM 10154 O O . HIS B 1 571 ? 19.484 -28.109 -3.857 1 97.69 571 HIS B O 1
ATOM 10160 N N . ARG B 1 572 ? 18.625 -27.812 -5.906 1 97.94 572 ARG B N 1
ATOM 10161 C CA . ARG B 1 572 ? 19.359 -26.562 -6.078 1 97.94 572 ARG B CA 1
ATOM 10162 C C . ARG B 1 572 ? 18.875 -25.5 -5.098 1 97.94 572 ARG B C 1
ATOM 10164 O O . ARG B 1 572 ? 19.672 -24.734 -4.57 1 97.94 572 ARG B O 1
ATOM 10171 N N . ALA B 1 573 ? 17.578 -25.438 -4.887 1 98.75 573 ALA B N 1
ATOM 10172 C CA . ALA B 1 573 ? 17 -24.5 -3.939 1 98.75 573 ALA B CA 1
ATOM 10173 C C . ALA B 1 573 ? 17.578 -24.703 -2.539 1 98.75 573 ALA B C 1
ATOM 10175 O O . ALA B 1 573 ? 17.844 -23.734 -1.817 1 98.75 573 ALA B O 1
ATOM 10176 N N . LYS B 1 574 ? 17.719 -25.938 -2.146 1 98.69 574 LYS B N 1
ATOM 10177 C CA . LYS B 1 574 ? 18.328 -26.25 -0.857 1 98.69 574 LYS B CA 1
ATOM 10178 C C . LYS B 1 574 ? 19.797 -25.828 -0.824 1 98.69 574 LYS B C 1
ATOM 10180 O O . LYS B 1 574 ? 20.25 -25.234 0.159 1 98.69 574 LYS B O 1
ATOM 10185 N N . GLU B 1 575 ? 20.5 -26.078 -1.899 1 98.19 575 GLU B N 1
ATOM 10186 C CA . GLU B 1 575 ? 21.906 -25.766 -2 1 98.19 575 GLU B CA 1
ATOM 10187 C C . GLU B 1 575 ? 22.156 -24.266 -1.824 1 98.19 575 GLU B C 1
ATOM 10189 O O . GLU B 1 575 ? 23.109 -23.859 -1.164 1 98.19 575 GLU B O 1
ATOM 10194 N N . ILE B 1 576 ? 21.266 -23.469 -2.361 1 98.12 576 ILE B N 1
ATOM 10195 C CA . ILE B 1 576 ? 21.5 -22.031 -2.33 1 98.12 576 ILE B CA 1
ATOM 10196 C C . ILE B 1 576 ? 20.844 -21.438 -1.08 1 98.12 576 ILE B C 1
ATOM 10198 O O . ILE B 1 576 ? 20.906 -20.234 -0.857 1 98.12 576 ILE B O 1
ATOM 10202 N N . GLY B 1 577 ? 20.109 -22.266 -0.357 1 98.5 577 GLY B N 1
ATOM 10203 C CA . GLY B 1 577 ? 19.578 -21.844 0.931 1 98.5 577 GLY B CA 1
ATOM 10204 C C . GLY B 1 577 ? 18.141 -21.359 0.857 1 98.5 577 GLY B C 1
ATOM 10205 O O . GLY B 1 577 ? 17.562 -20.938 1.866 1 98.5 577 GLY B O 1
ATOM 10206 N N . LEU B 1 578 ? 17.5 -21.438 -0.288 1 98.62 578 LEU B N 1
ATOM 10207 C CA . LEU B 1 578 ? 16.141 -20.953 -0.476 1 98.62 578 LEU B CA 1
ATOM 10208 C C . LEU B 1 578 ? 15.141 -21.797 0.308 1 98.62 578 LEU B C 1
ATOM 10210 O O . LEU B 1 578 ? 14.125 -21.281 0.785 1 98.62 578 LEU B O 1
ATOM 10214 N N . ILE B 1 579 ? 15.391 -23.094 0.433 1 98.62 579 ILE B N 1
ATOM 10215 C CA . ILE B 1 579 ? 14.578 -24 1.24 1 98.62 579 ILE B CA 1
ATOM 10216 C C . ILE B 1 579 ? 15.469 -24.812 2.182 1 98.62 579 ILE B C 1
ATOM 10218 O O . ILE B 1 579 ? 16.703 -24.75 2.08 1 98.62 579 ILE B O 1
ATOM 10222 N N . ASP B 1 580 ? 14.891 -25.578 3.086 1 98.31 580 ASP B N 1
ATOM 10223 C CA . ASP B 1 580 ? 15.672 -26.188 4.152 1 98.31 580 ASP B CA 1
ATOM 10224 C C . ASP B 1 580 ? 15.836 -27.688 3.918 1 98.31 580 ASP B C 1
ATOM 10226 O O . ASP B 1 580 ? 16.906 -28.25 4.184 1 98.31 580 ASP B O 1
ATOM 10230 N N . HIS B 1 581 ? 14.766 -28.328 3.436 1 98.19 581 HIS B N 1
ATOM 10231 C CA . HIS B 1 581 ? 14.805 -29.781 3.316 1 98.19 581 HIS B CA 1
ATOM 10232 C C . HIS B 1 581 ? 14.141 -30.25 2.023 1 98.19 581 HIS B C 1
ATOM 10234 O O . HIS B 1 581 ? 13.234 -29.594 1.518 1 98.19 581 HIS B O 1
ATOM 10240 N N . VAL B 1 582 ? 14.625 -31.375 1.453 1 98.38 582 VAL B N 1
ATOM 10241 C CA . VAL B 1 582 ? 14.039 -32.031 0.292 1 98.38 582 VAL B CA 1
ATOM 10242 C C . VAL B 1 582 ? 13.672 -33.469 0.646 1 98.38 582 VAL B C 1
ATOM 10244 O O . VAL B 1 582 ? 14.5 -34.219 1.191 1 98.38 582 VAL B O 1
ATOM 10247 N N . LEU B 1 583 ? 12.453 -33.812 0.45 1 97.62 583 LEU B N 1
ATOM 10248 C CA . LEU B 1 583 ? 11.992 -35.188 0.669 1 97.62 583 LEU B CA 1
ATOM 10249 C C . LEU B 1 583 ? 11.648 -35.875 -0.654 1 97.62 583 LEU B C 1
ATOM 10251 O O . LEU B 1 583 ? 11.117 -35.219 -1.563 1 97.62 583 LEU B O 1
ATOM 10255 N N . PRO B 1 584 ? 11.891 -37.125 -0.744 1 94.69 584 PRO B N 1
ATOM 10256 C CA . PRO B 1 584 ? 11.602 -37.844 -1.998 1 94.69 584 PRO B CA 1
ATOM 10257 C C . PRO B 1 584 ? 10.125 -38.188 -2.158 1 94.69 584 PRO B C 1
ATOM 10259 O O . PRO B 1 584 ? 9.445 -38.469 -1.17 1 94.69 584 PRO B O 1
ATOM 10262 N N . GLY B 1 585 ? 9.734 -38.188 -3.414 1 86.62 585 GLY B N 1
ATOM 10263 C CA . GLY B 1 585 ? 8.438 -38.719 -3.75 1 86.62 585 GLY B CA 1
ATOM 10264 C C . GLY B 1 585 ? 7.379 -37.688 -4.004 1 86.62 585 GLY B C 1
ATOM 10265 O O . GLY B 1 585 ? 7.695 -36.5 -4.098 1 86.62 585 GLY B O 1
ATOM 10266 N N . SER B 1 586 ? 6.117 -38.219 -4.285 1 85.62 586 SER B N 1
ATOM 10267 C CA . SER B 1 586 ? 4.93 -37.406 -4.535 1 85.62 586 SER B CA 1
ATOM 10268 C C . SER B 1 586 ? 3.666 -38.125 -4.059 1 85.62 586 SER B C 1
ATOM 10270 O O . SER B 1 586 ? 3.723 -39.281 -3.619 1 85.62 586 SER B O 1
ATOM 10272 N N . GLY B 1 587 ? 2.623 -37.375 -3.969 1 85 587 GLY B N 1
ATOM 10273 C CA . GLY B 1 587 ? 1.332 -37.969 -3.668 1 85 587 GLY B CA 1
ATOM 10274 C C . GLY B 1 587 ? 1.191 -38.406 -2.215 1 85 587 GLY B C 1
ATOM 10275 O O . GLY B 1 587 ? 1.785 -37.781 -1.327 1 85 587 GLY B O 1
ATOM 10276 N N . PRO B 1 588 ? 0.413 -39.438 -1.962 1 85.38 588 PRO B N 1
ATOM 10277 C CA . PRO B 1 588 ? 0.108 -39.844 -0.589 1 85.38 588 PRO B CA 1
ATOM 10278 C C . PRO B 1 588 ? 1.35 -40.281 0.185 1 85.38 588 PRO B C 1
ATOM 10280 O O . PRO B 1 588 ? 1.438 -40.062 1.395 1 85.38 588 PRO B O 1
ATOM 10283 N N . SER B 1 589 ? 2.26 -40.938 -0.513 1 89.88 589 SER B N 1
ATOM 10284 C CA . SER B 1 589 ? 3.486 -41.344 0.158 1 89.88 589 SER B CA 1
ATOM 10285 C C . SER B 1 589 ? 4.277 -40.156 0.668 1 89.88 589 SER B C 1
ATOM 10287 O O . SER B 1 589 ? 4.875 -40.188 1.746 1 89.88 589 SER B O 1
ATOM 10289 N N . LEU B 1 590 ? 4.332 -39.094 -0.096 1 93.44 590 LEU B N 1
ATOM 10290 C CA . LEU B 1 590 ? 5.004 -37.875 0.326 1 93.44 590 LEU B CA 1
ATOM 10291 C C . LEU B 1 590 ? 4.301 -37.25 1.528 1 93.44 590 LEU B C 1
ATOM 10293 O O . LEU B 1 590 ? 4.953 -36.688 2.424 1 93.44 590 LEU B O 1
ATOM 10297 N N . ASP B 1 591 ? 2.979 -37.312 1.576 1 92.81 591 ASP B N 1
ATOM 10298 C CA . ASP B 1 591 ? 2.215 -36.75 2.701 1 92.81 591 ASP B CA 1
ATOM 10299 C C . ASP B 1 591 ? 2.633 -37.438 4.012 1 92.81 591 ASP B C 1
ATOM 10301 O O . ASP B 1 591 ? 2.812 -36.75 5.027 1 92.81 591 ASP B O 1
ATOM 10305 N N . VAL B 1 592 ? 2.76 -38.656 3.938 1 93 592 VAL B N 1
ATOM 10306 C CA . VAL B 1 592 ? 3.162 -39.438 5.109 1 93 592 VAL B CA 1
ATOM 10307 C C . VAL B 1 592 ? 4.582 -39.062 5.523 1 93 592 VAL B C 1
ATOM 10309 O O . VAL B 1 592 ? 4.859 -38.844 6.707 1 93 592 VAL B O 1
ATOM 10312 N N . ARG B 1 593 ? 5.422 -38.938 4.551 1 95.25 593 ARG B N 1
ATOM 10313 C CA . ARG B 1 593 ? 6.809 -38.562 4.828 1 95.25 593 ARG B CA 1
ATOM 10314 C C . ARG B 1 593 ? 6.898 -37.188 5.469 1 95.25 593 ARG B C 1
ATOM 10316 O O . ARG B 1 593 ? 7.73 -36.969 6.352 1 95.25 593 ARG B O 1
ATOM 10323 N N . VAL B 1 594 ? 6.129 -36.25 4.988 1 96 594 VAL B N 1
ATOM 10324 C CA . VAL B 1 594 ? 6.113 -34.906 5.531 1 96 594 VAL B CA 1
ATOM 10325 C C . VAL B 1 594 ? 5.672 -34.938 6.992 1 96 594 VAL B C 1
ATOM 10327 O O . VAL B 1 594 ? 6.293 -34.312 7.852 1 96 594 VAL B O 1
ATOM 10330 N N . ARG B 1 595 ? 4.617 -35.656 7.309 1 94.06 595 ARG B N 1
ATOM 10331 C CA . ARG B 1 595 ? 4.102 -35.75 8.672 1 94.06 595 ARG B CA 1
ATOM 10332 C C . ARG B 1 595 ? 5.137 -36.375 9.609 1 94.06 595 ARG B C 1
ATOM 10334 O O . ARG B 1 595 ? 5.359 -35.875 10.711 1 94.06 595 ARG B O 1
ATOM 10341 N N . ASP B 1 596 ? 5.766 -37.438 9.133 1 93.62 596 ASP B N 1
ATOM 10342 C CA . ASP B 1 596 ? 6.801 -38.094 9.93 1 93.62 596 ASP B CA 1
ATOM 10343 C C . ASP B 1 596 ? 7.969 -37.156 10.188 1 93.62 596 ASP B C 1
ATOM 10345 O O . ASP B 1 596 ? 8.5 -37.094 11.297 1 93.62 596 ASP B O 1
ATOM 10349 N N . PHE B 1 597 ? 8.328 -36.531 9.172 1 95.31 597 PHE B N 1
ATOM 10350 C CA . PHE B 1 597 ? 9.453 -35.594 9.281 1 95.31 597 PHE B CA 1
ATOM 10351 C C . PHE B 1 597 ? 9.148 -34.5 10.266 1 95.31 597 PHE B C 1
ATOM 10353 O O . PHE B 1 597 ? 9.992 -34.125 11.094 1 95.31 597 PHE B O 1
ATOM 10360 N N . VAL B 1 598 ? 7.969 -33.875 10.156 1 94.75 598 VAL B N 1
ATOM 10361 C CA . VAL B 1 598 ? 7.555 -32.781 11.031 1 94.75 598 VAL B CA 1
ATOM 10362 C C . VAL B 1 598 ? 7.551 -33.25 12.477 1 94.75 598 VAL B C 1
ATOM 10364 O O . VAL B 1 598 ? 7.949 -32.5 13.383 1 94.75 598 VAL B O 1
ATOM 10367 N N . GLU B 1 599 ? 7.105 -34.375 12.711 1 88.38 599 GLU B N 1
ATOM 10368 C CA . GLU B 1 599 ? 7.094 -34.969 14.055 1 88.38 599 GLU B CA 1
ATOM 10369 C C . GLU B 1 599 ? 8.508 -35.125 14.602 1 88.38 599 GLU B C 1
ATOM 10371 O O . GLU B 1 599 ? 8.719 -35.031 15.812 1 88.38 599 GLU B O 1
ATOM 10376 N N . SER B 1 600 ? 9.375 -35.344 13.703 1 89.62 600 SER B N 1
ATOM 10377 C CA . SER B 1 600 ? 10.766 -35.531 14.125 1 89.62 600 SER B CA 1
ATOM 10378 C C . SER B 1 600 ? 11.445 -34.219 14.391 1 89.62 600 SER B C 1
ATOM 10380 O O . SER B 1 600 ? 12.469 -34.156 15.07 1 89.62 600 SER B O 1
ATOM 10382 N N . LEU B 1 601 ? 10.812 -33.219 13.82 1 88.44 601 LEU B N 1
ATOM 10383 C CA . LEU B 1 601 ? 11.367 -31.875 14.039 1 88.44 601 LEU B CA 1
ATOM 10384 C C . LEU B 1 601 ? 11.07 -31.375 15.453 1 88.44 601 LEU B C 1
ATOM 10386 O O . LEU B 1 601 ? 9.977 -31.625 15.977 1 88.44 601 LEU B O 1
ATOM 10390 N N . SER B 1 602 ? 11.977 -31.141 16.328 1 77.06 602 SER B N 1
ATOM 10391 C CA . SER B 1 602 ? 11.766 -30.547 17.641 1 77.06 602 SER B CA 1
ATOM 10392 C C . SER B 1 602 ? 11.375 -29.078 17.531 1 77.06 602 SER B C 1
ATOM 10394 O O . SER B 1 602 ? 12.211 -28.234 17.188 1 77.06 602 SER B O 1
ATOM 10396 N N . CYS B 1 603 ? 10.156 -28.781 17.781 1 78.31 603 CYS B N 1
ATOM 10397 C CA . CYS B 1 603 ? 9.688 -27.406 17.625 1 78.31 603 CYS B CA 1
ATOM 10398 C C . CYS B 1 603 ? 9.523 -26.734 18.984 1 78.31 603 CYS B C 1
ATOM 10400 O O . CYS B 1 603 ? 9.039 -25.609 19.062 1 78.31 603 CYS B O 1
ATOM 10402 N N . VAL B 1 604 ? 9.961 -27.469 20.062 1 78.88 604 VAL B N 1
ATOM 10403 C CA . VAL B 1 604 ? 9.883 -26.906 21.406 1 78.88 604 VAL B CA 1
ATOM 10404 C C . VAL B 1 604 ? 11.273 -26.922 22.047 1 78.88 604 VAL B C 1
ATOM 10406 O O . VAL B 1 604 ? 11.914 -27.969 22.109 1 78.88 604 VAL B O 1
ATOM 10409 N N . PRO B 1 605 ? 11.719 -25.875 22.531 1 87.75 605 PRO B N 1
ATOM 10410 C CA . PRO B 1 605 ? 11.125 -24.531 22.484 1 87.75 605 PRO B CA 1
ATOM 10411 C C . PRO B 1 605 ? 11.18 -23.922 21.078 1 87.75 605 PRO B C 1
ATOM 10413 O O . PRO B 1 605 ? 11.969 -24.359 20.234 1 87.75 605 PRO B O 1
ATOM 10416 N N . TYR B 1 606 ? 10.305 -23.031 20.828 1 92.62 606 TYR B N 1
ATOM 10417 C CA . TYR B 1 606 ? 10.258 -22.344 19.547 1 92.62 606 TYR B CA 1
ATOM 10418 C C . TYR B 1 606 ? 11.602 -21.688 19.25 1 92.62 606 TYR B C 1
ATOM 10420 O O . TYR B 1 606 ? 12.172 -21 20.094 1 92.62 606 TYR B O 1
ATOM 10428 N N . LYS B 1 607 ? 12.102 -21.938 18.062 1 93.25 607 LYS B N 1
ATOM 10429 C CA . LYS B 1 607 ? 13.273 -21.266 17.516 1 93.25 607 LYS B CA 1
ATOM 10430 C C . LYS B 1 607 ? 12.992 -20.703 16.109 1 93.25 607 LYS B C 1
ATOM 10432 O O . LYS B 1 607 ? 12.648 -21.469 15.203 1 93.25 607 LYS B O 1
ATOM 10437 N N . PRO B 1 608 ? 13.133 -19.375 15.984 1 95.31 608 PRO B N 1
ATOM 10438 C CA . PRO B 1 608 ? 12.93 -18.812 14.648 1 95.31 608 PRO B CA 1
ATOM 10439 C C . PRO B 1 608 ? 13.875 -19.406 13.602 1 95.31 608 PRO B C 1
ATOM 10441 O O . PRO B 1 608 ? 15 -19.812 13.938 1 95.31 608 PRO B O 1
ATOM 10444 N N . GLY B 1 609 ? 13.414 -19.578 12.383 1 95.94 609 GLY B N 1
ATOM 10445 C CA . GLY B 1 609 ? 14.305 -20.016 11.312 1 95.94 609 GLY B CA 1
ATOM 10446 C C . GLY B 1 609 ? 15.602 -19.234 11.258 1 95.94 609 GLY B C 1
ATOM 10447 O O . GLY B 1 609 ? 15.625 -18.031 11.539 1 95.94 609 GLY B O 1
ATOM 10448 N N . ASN B 1 610 ? 16.656 -19.828 10.898 1 95.62 610 ASN B N 1
ATOM 10449 C CA . ASN B 1 610 ? 17.984 -19.219 10.898 1 95.62 610 ASN B CA 1
ATOM 10450 C C . ASN B 1 610 ? 18.031 -17.984 10 1 95.62 610 ASN B C 1
ATOM 10452 O O . ASN B 1 610 ? 18.766 -17.031 10.297 1 95.62 610 ASN B O 1
ATOM 10456 N N . TRP B 1 611 ? 17.281 -17.984 8.93 1 97.88 611 TRP B N 1
ATOM 10457 C CA . TRP B 1 611 ? 17.328 -16.891 7.969 1 97.88 611 TRP B CA 1
ATOM 10458 C C . TRP B 1 611 ? 16.844 -15.594 8.594 1 97.88 611 TRP B C 1
ATOM 10460 O O . TRP B 1 611 ? 17.25 -14.508 8.172 1 97.88 611 TRP B O 1
ATOM 10470 N N . LYS B 1 612 ? 16 -15.695 9.594 1 97.94 612 LYS B N 1
ATOM 10471 C CA . LYS B 1 612 ? 15.383 -14.531 10.219 1 97.94 612 LYS B CA 1
ATOM 10472 C C . LYS B 1 612 ? 16.406 -13.727 11.023 1 97.94 612 LYS B C 1
ATOM 10474 O O . LYS B 1 612 ? 16.172 -12.562 11.344 1 97.94 612 LYS B O 1
ATOM 10479 N N . SER B 1 613 ? 17.531 -14.312 11.359 1 97.25 613 SER B N 1
ATOM 10480 C CA . SER B 1 613 ? 18.578 -13.609 12.086 1 97.25 613 SER B CA 1
ATOM 10481 C C . SER B 1 613 ? 19.375 -12.695 11.164 1 97.25 613 SER B C 1
ATOM 10483 O O . SER B 1 613 ? 20.094 -11.805 11.625 1 97.25 613 SER B O 1
ATOM 10485 N N . ARG B 1 614 ? 19.203 -12.836 9.875 1 97.44 614 ARG B N 1
ATOM 10486 C CA . ARG B 1 614 ? 20.031 -12.117 8.906 1 97.44 614 ARG B CA 1
ATOM 10487 C C . ARG B 1 614 ? 19.281 -10.914 8.344 1 97.44 614 ARG B C 1
ATOM 10489 O O . ARG B 1 614 ? 19.844 -10.141 7.566 1 97.44 614 ARG B O 1
ATOM 10496 N N . VAL B 1 615 ? 18.047 -10.781 8.688 1 97.81 615 VAL B N 1
ATOM 10497 C CA . VAL B 1 615 ? 17.219 -9.672 8.234 1 97.81 615 VAL B CA 1
ATOM 10498 C C . VAL B 1 615 ? 16.375 -9.156 9.398 1 97.81 615 VAL B C 1
ATOM 10500 O O . VAL B 1 615 ? 16.312 -9.789 10.453 1 97.81 615 VAL B O 1
ATOM 10503 N N . ASP B 1 616 ? 15.758 -7.992 9.258 1 96.81 616 ASP B N 1
ATOM 10504 C CA . ASP B 1 616 ? 14.938 -7.391 10.305 1 96.81 616 ASP B CA 1
ATOM 10505 C C . ASP B 1 616 ? 13.492 -7.863 10.203 1 96.81 616 ASP B C 1
ATOM 10507 O O . ASP B 1 616 ? 12.703 -7.301 9.445 1 96.81 616 ASP B O 1
ATOM 10511 N N . VAL B 1 617 ? 13.109 -8.828 11.031 1 97 617 VAL B N 1
ATOM 10512 C CA . VAL B 1 617 ? 11.75 -9.352 10.992 1 97 617 VAL B CA 1
ATOM 10513 C C . VAL B 1 617 ? 10.961 -8.828 12.195 1 97 617 VAL B C 1
ATOM 10515 O O . VAL B 1 617 ? 9.977 -9.438 12.609 1 97 617 VAL B O 1
ATOM 10518 N N . THR B 1 618 ? 11.484 -7.719 12.82 1 93.81 618 THR B N 1
ATOM 10519 C CA . THR B 1 618 ? 10.688 -7.027 13.828 1 93.81 618 THR B CA 1
ATOM 10520 C C . THR B 1 618 ? 9.453 -6.395 13.203 1 93.81 618 THR B C 1
ATOM 10522 O O . THR B 1 618 ? 9.367 -6.266 11.977 1 93.81 618 THR B O 1
ATOM 10525 N N . PRO B 1 619 ? 8.438 -6.031 13.984 1 89.75 619 PRO B N 1
ATOM 10526 C CA . PRO B 1 619 ? 7.266 -5.367 13.414 1 89.75 619 PRO B CA 1
ATOM 10527 C C . PRO B 1 619 ? 7.629 -4.164 12.547 1 89.75 619 PRO B C 1
ATOM 10529 O O . PRO B 1 619 ? 7.023 -3.957 11.492 1 89.75 619 PRO B O 1
ATOM 10532 N N . SER B 1 620 ? 8.617 -3.41 12.93 1 89.75 620 SER B N 1
ATOM 10533 C CA . SER B 1 620 ? 9.062 -2.266 12.141 1 89.75 620 SER B CA 1
ATOM 10534 C C . SER B 1 620 ? 9.703 -2.715 10.828 1 89.75 620 SER B C 1
ATOM 10536 O O . SER B 1 620 ? 9.492 -2.094 9.789 1 89.75 620 SER B O 1
ATOM 10538 N N . GLY B 1 621 ? 10.539 -3.791 10.969 1 93.69 621 GLY B N 1
ATOM 10539 C CA . GLY B 1 621 ? 11.141 -4.336 9.766 1 93.69 621 GLY B CA 1
ATOM 10540 C C . GLY B 1 621 ? 10.125 -4.863 8.773 1 93.69 621 GLY B C 1
ATOM 10541 O O . GLY B 1 621 ? 10.25 -4.633 7.57 1 93.69 621 GLY B O 1
ATOM 10542 N N . LEU B 1 622 ? 9.117 -5.551 9.273 1 96.81 622 LEU B N 1
ATOM 10543 C CA . LEU B 1 622 ? 8.047 -6.078 8.43 1 96.81 622 LEU B CA 1
ATOM 10544 C C . LEU B 1 622 ? 7.273 -4.945 7.766 1 96.81 622 LEU B C 1
ATOM 10546 O O . LEU B 1 622 ? 6.973 -5.012 6.57 1 96.81 622 LEU B O 1
ATOM 10550 N N . ALA B 1 623 ? 6.961 -3.934 8.516 1 92.94 623 ALA B N 1
ATOM 10551 C CA . ALA B 1 623 ? 6.23 -2.785 7.98 1 92.94 623 ALA B CA 1
ATOM 10552 C C . ALA B 1 623 ? 7.02 -2.096 6.875 1 92.94 623 ALA B C 1
ATOM 10554 O O . ALA B 1 623 ? 6.453 -1.691 5.855 1 92.94 623 ALA B O 1
ATOM 10555 N N . THR B 1 624 ? 8.281 -1.951 7.105 1 93.62 624 THR B N 1
ATOM 10556 C CA . THR B 1 624 ? 9.148 -1.307 6.129 1 93.62 624 THR B CA 1
ATOM 10557 C C . THR B 1 624 ? 9.203 -2.111 4.836 1 93.62 624 THR B C 1
ATOM 10559 O O . THR B 1 624 ? 9.086 -1.549 3.744 1 93.62 624 THR B O 1
ATOM 10562 N N . ALA B 1 625 ? 9.398 -3.412 5 1 97.38 625 ALA B N 1
ATOM 10563 C CA . ALA B 1 625 ? 9.469 -4.281 3.828 1 97.38 625 ALA B CA 1
ATOM 10564 C C . ALA B 1 625 ? 8.156 -4.258 3.053 1 97.38 625 ALA B C 1
ATOM 10566 O O . ALA B 1 625 ? 8.156 -4.176 1.822 1 97.38 625 ALA B O 1
ATOM 10567 N N . ARG B 1 626 ? 7.062 -4.355 3.744 1 97.31 626 ARG B N 1
ATOM 10568 C CA . ARG B 1 626 ? 5.746 -4.332 3.111 1 97.31 626 ARG B CA 1
ATOM 10569 C C . ARG B 1 626 ? 5.52 -3.02 2.369 1 97.31 626 ARG B C 1
ATOM 10571 O O . ARG B 1 626 ? 5.043 -3.02 1.231 1 97.31 626 ARG B O 1
ATOM 10578 N N . ALA B 1 627 ? 5.82 -1.9 2.996 1 94.94 627 ALA B N 1
ATOM 10579 C CA . ALA B 1 627 ? 5.648 -0.589 2.377 1 94.94 627 A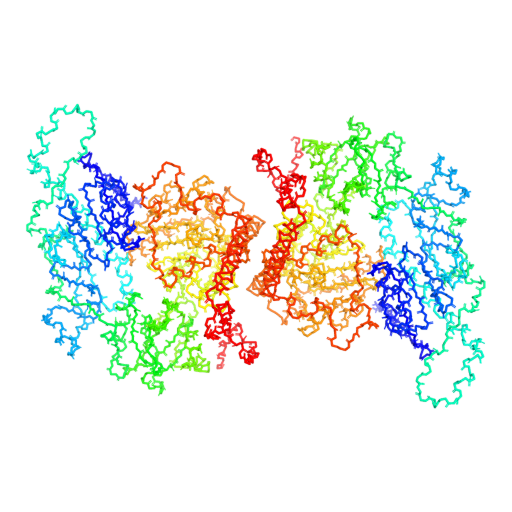LA B CA 1
ATOM 10580 C C . ALA B 1 627 ? 6.484 -0.47 1.106 1 94.94 627 ALA B C 1
ATOM 10582 O O . ALA B 1 627 ? 6.016 0.051 0.092 1 94.94 627 ALA B O 1
ATOM 10583 N N . HIS B 1 628 ? 7.707 -0.928 1.181 1 96.38 628 HIS B N 1
ATOM 10584 C CA . HIS B 1 628 ? 8.594 -0.849 0.026 1 96.38 628 HIS B CA 1
ATOM 10585 C C . HIS B 1 628 ? 8.07 -1.687 -1.134 1 96.38 628 HIS B C 1
ATOM 10587 O O . HIS B 1 628 ? 7.953 -1.193 -2.258 1 96.38 628 HIS B O 1
ATOM 10593 N N . GLU B 1 629 ? 7.77 -2.938 -0.846 1 98.25 629 GLU B N 1
ATOM 10594 C CA . GLU B 1 629 ? 7.301 -3.844 -1.891 1 98.25 629 GLU B CA 1
ATOM 10595 C C . GLU B 1 629 ? 5.996 -3.346 -2.506 1 98.25 629 GLU B C 1
ATOM 10597 O O . GLU B 1 629 ? 5.836 -3.357 -3.729 1 98.25 629 GLU B O 1
ATOM 10602 N N . LEU B 1 630 ? 5.098 -2.883 -1.67 1 98.06 630 LEU B N 1
ATOM 10603 C CA . LEU B 1 630 ? 3.811 -2.406 -2.164 1 98.06 630 LEU B CA 1
ATOM 10604 C C . LEU B 1 630 ? 3.975 -1.105 -2.941 1 98.06 630 LEU B C 1
ATOM 10606 O O . LEU B 1 630 ? 3.223 -0.84 -3.883 1 98.06 630 LEU B O 1
ATOM 10610 N N . GLY B 1 631 ? 4.965 -0.244 -2.547 1 97.12 631 GLY B N 1
ATOM 10611 C CA . GLY B 1 631 ? 5.27 0.92 -3.361 1 97.12 631 GLY B CA 1
ATOM 10612 C C . GLY B 1 631 ? 5.676 0.566 -4.781 1 97.12 631 GLY B C 1
ATOM 10613 O O . GLY B 1 631 ? 5.188 1.168 -5.738 1 97.12 631 GLY B O 1
ATOM 10614 N N . GLU B 1 632 ? 6.547 -0.419 -4.902 1 97.44 632 GLU B N 1
ATOM 10615 C CA . GLU B 1 632 ? 6.969 -0.891 -6.219 1 97.44 632 GLU B CA 1
ATOM 10616 C C . GLU B 1 632 ? 5.805 -1.519 -6.98 1 97.44 632 GLU B C 1
ATOM 10618 O O . GLU B 1 632 ? 5.637 -1.281 -8.18 1 97.44 632 GLU B O 1
ATOM 10623 N N . MET B 1 633 ? 4.992 -2.307 -6.285 1 98.19 633 MET B N 1
ATOM 10624 C CA . MET B 1 633 ? 3.844 -2.945 -6.922 1 98.19 633 MET B CA 1
ATOM 10625 C C . MET B 1 633 ? 2.832 -1.905 -7.391 1 98.19 633 MET B C 1
ATOM 10627 O O . MET B 1 633 ? 2.197 -2.076 -8.43 1 98.19 633 MET B O 1
ATOM 10631 N N . ALA B 1 634 ? 2.607 -0.844 -6.598 1 96.69 634 ALA B N 1
ATOM 10632 C CA . ALA B 1 634 ? 1.707 0.235 -6.996 1 96.69 634 ALA B CA 1
ATOM 10633 C C . ALA B 1 634 ? 2.148 0.861 -8.312 1 96.69 634 ALA B C 1
ATOM 10635 O O . ALA B 1 634 ? 1.316 1.183 -9.164 1 96.69 634 ALA B O 1
ATOM 10636 N N . LYS B 1 635 ? 3.445 1.088 -8.461 1 96.5 635 LYS B N 1
ATOM 10637 C CA . LYS B 1 635 ? 3.975 1.594 -9.719 1 96.5 635 LYS B CA 1
ATOM 10638 C C . LYS B 1 635 ? 3.654 0.643 -10.867 1 96.5 635 LYS B C 1
ATOM 10640 O O . LYS B 1 635 ? 3.375 1.083 -11.984 1 96.5 635 LYS B O 1
ATOM 10645 N N . ASP B 1 636 ? 3.68 -0.711 -10.586 1 97.5 636 ASP B N 1
ATOM 10646 C CA . ASP B 1 636 ? 3.375 -1.715 -11.602 1 97.5 636 ASP B CA 1
ATOM 10647 C C . ASP B 1 636 ? 1.896 -1.68 -11.984 1 97.5 636 ASP B C 1
ATOM 10649 O O . ASP B 1 636 ? 1.516 -2.137 -13.062 1 97.5 636 ASP B O 1
ATOM 10653 N N . PHE B 1 637 ? 1.043 -1.166 -11.148 1 97.12 637 PHE B N 1
ATOM 10654 C CA . PHE B 1 637 ? -0.396 -1.236 -11.375 1 97.12 637 PHE B CA 1
ATOM 10655 C C . PHE B 1 637 ? -0.914 0.068 -11.969 1 97.12 637 PHE B C 1
ATOM 10657 O O . PHE B 1 637 ? -1.893 0.069 -12.719 1 97.12 637 PHE B O 1
ATOM 10664 N N . TRP B 1 638 ? -0.245 1.229 -11.633 1 93.56 638 TRP B N 1
ATOM 10665 C CA . TRP B 1 638 ? -0.954 2.461 -11.969 1 93.56 638 TRP B CA 1
ATOM 10666 C C . TRP B 1 638 ? -0.023 3.455 -12.656 1 93.56 638 TRP B C 1
ATOM 10668 O O . TRP B 1 638 ? -0.482 4.41 -13.289 1 93.56 638 TRP B O 1
ATOM 10678 N N . SER B 1 639 ? 1.324 3.375 -12.516 1 93.31 639 SER B N 1
ATOM 10679 C CA . SER B 1 639 ? 2.238 4.316 -13.156 1 93.31 639 SER B CA 1
ATOM 10680 C C . SER B 1 639 ? 2.398 4.016 -14.641 1 93.31 639 SER B C 1
ATOM 10682 O O . SER B 1 639 ? 1.709 3.146 -15.18 1 93.31 639 SER B O 1
ATOM 10684 N N . ALA B 1 640 ? 3.324 4.727 -15.281 1 90 640 ALA B N 1
ATOM 10685 C CA . ALA B 1 640 ? 3.637 4.453 -16.688 1 90 640 ALA B CA 1
ATOM 10686 C C . ALA B 1 640 ? 4.207 3.047 -16.844 1 90 640 ALA B C 1
ATOM 10688 O O . ALA B 1 640 ? 4.039 2.422 -17.906 1 90 640 ALA B O 1
ATOM 10689 N N . ARG B 1 641 ? 4.781 2.545 -15.852 1 94.12 641 ARG B N 1
ATOM 10690 C CA . ARG B 1 641 ? 5.406 1.228 -15.852 1 94.12 641 ARG B CA 1
ATOM 10691 C C . ARG B 1 641 ? 4.355 0.122 -15.859 1 94.12 641 ARG B C 1
ATOM 10693 O O . ARG B 1 641 ? 4.676 -1.041 -16.125 1 94.12 641 ARG B O 1
ATOM 10700 N N . SER B 1 642 ? 3.094 0.448 -15.695 1 94.31 642 SER B N 1
ATOM 10701 C CA . SER B 1 642 ? 2.01 -0.525 -15.609 1 94.31 642 SER B CA 1
ATOM 10702 C C . SER B 1 642 ? 1.834 -1.278 -16.922 1 94.31 642 SER B C 1
ATOM 10704 O O . SER B 1 642 ? 1.301 -2.389 -16.938 1 94.31 642 SER B O 1
ATOM 10706 N N . GLU B 1 643 ? 2.326 -0.755 -17.969 1 93.69 643 GLU B N 1
ATOM 10707 C CA . GLU B 1 643 ? 2.195 -1.382 -19.281 1 93.69 643 GLU B CA 1
ATOM 10708 C C . GLU B 1 643 ? 2.871 -2.75 -19.297 1 93.69 643 GLU B C 1
ATOM 10710 O O . GLU B 1 643 ? 2.375 -3.68 -19.938 1 93.69 643 GLU B O 1
ATOM 10715 N N . ARG B 1 644 ? 3.979 -2.865 -18.656 1 95.81 644 ARG B N 1
ATOM 10716 C CA . ARG B 1 644 ? 4.727 -4.117 -18.703 1 95.81 644 ARG B CA 1
ATOM 10717 C C . ARG B 1 644 ? 3.939 -5.25 -18.062 1 95.81 644 ARG B C 1
ATOM 10719 O O . ARG B 1 644 ? 3.975 -6.387 -18.531 1 95.81 644 ARG B O 1
ATOM 10726 N N . TYR B 1 645 ? 3.209 -4.938 -17.016 1 97.69 645 TYR B N 1
ATOM 10727 C CA . TYR B 1 645 ? 2.395 -5.941 -16.344 1 97.69 645 TYR B CA 1
ATOM 10728 C C . TYR B 1 645 ? 1.096 -6.191 -17.109 1 97.69 645 TYR B C 1
ATOM 10730 O O . TYR B 1 645 ? 0.688 -7.34 -17.297 1 97.69 645 TYR B O 1
ATOM 10738 N N . THR B 1 646 ? 0.429 -5.184 -17.531 1 96.69 646 THR B N 1
ATOM 10739 C CA . THR B 1 646 ? -0.881 -5.262 -18.156 1 96.69 646 THR B CA 1
ATOM 10740 C C . THR B 1 646 ? -0.82 -6.125 -19.422 1 96.69 646 THR B C 1
ATOM 10742 O O . THR B 1 646 ? -1.646 -7.023 -19.609 1 96.69 646 THR B O 1
ATOM 10745 N N . SER B 1 647 ? 0.108 -5.879 -20.25 1 96.12 647 SER B N 1
ATOM 10746 C CA . SER B 1 647 ? 0.228 -6.625 -21.5 1 96.12 647 SER B CA 1
ATOM 10747 C C . SER B 1 647 ? 0.603 -8.078 -21.25 1 96.12 647 SER B C 1
ATOM 10749 O O . SER B 1 647 ? 0.025 -8.992 -21.844 1 96.12 647 SER B O 1
ATOM 10751 N N . ARG B 1 648 ? 1.497 -8.312 -20.359 1 97.31 648 ARG B N 1
ATOM 10752 C CA . ARG B 1 648 ? 1.969 -9.664 -20.062 1 97.31 648 ARG B CA 1
ATOM 10753 C C . ARG B 1 648 ? 0.889 -10.484 -19.375 1 97.31 648 ARG B C 1
ATOM 10755 O O . ARG B 1 648 ? 0.729 -11.672 -19.656 1 97.31 648 ARG B O 1
ATOM 10762 N N . ARG B 1 649 ? 0.163 -9.859 -18.438 1 97.62 649 ARG B N 1
ATOM 10763 C CA . ARG B 1 649 ? -0.961 -10.531 -17.797 1 97.62 649 ARG B CA 1
ATOM 10764 C C . ARG B 1 649 ? -2.008 -10.953 -18.812 1 97.62 649 ARG B C 1
ATOM 10766 O O . ARG B 1 649 ? -2.461 -12.094 -18.812 1 97.62 649 ARG B O 1
ATOM 10773 N N . ARG B 1 650 ? -2.365 -10.031 -19.688 1 96.62 650 ARG B N 1
ATOM 10774 C CA . ARG B 1 650 ? -3.328 -10.32 -20.75 1 96.62 650 ARG B CA 1
ATOM 10775 C C . ARG B 1 650 ? -2.863 -11.484 -21.609 1 96.62 650 ARG B C 1
ATOM 10777 O O . ARG B 1 650 ? -3.609 -12.438 -21.828 1 96.62 650 ARG B O 1
ATOM 10784 N N . ASP B 1 651 ? -1.62 -11.391 -22.078 1 96.25 651 ASP B N 1
ATOM 10785 C CA . ASP B 1 651 ? -1.087 -12.406 -22.984 1 96.25 651 ASP B CA 1
ATOM 10786 C C . ASP B 1 651 ? -1.046 -13.781 -22.312 1 96.25 651 ASP B C 1
ATOM 10788 O O . ASP B 1 651 ? -1.318 -14.797 -22.938 1 96.25 651 ASP B O 1
ATOM 10792 N N . PHE B 1 652 ? -0.712 -13.773 -21.094 1 96.12 652 PHE B N 1
ATOM 10793 C CA . PHE B 1 652 ? -0.642 -15.023 -20.344 1 96.12 652 PHE B CA 1
ATOM 10794 C C . PHE B 1 652 ? -2.027 -15.633 -20.172 1 96.12 652 PHE B C 1
ATOM 10796 O O . PHE B 1 652 ? -2.234 -16.812 -20.484 1 96.12 652 PHE B O 1
ATOM 10803 N N . VAL B 1 653 ? -2.988 -14.867 -19.656 1 96.88 653 VAL B N 1
ATOM 10804 C CA . VAL B 1 653 ? -4.316 -15.359 -19.297 1 96.88 653 VAL B CA 1
ATOM 10805 C C . VAL B 1 653 ? -5.098 -15.688 -20.578 1 96.88 653 VAL B C 1
ATOM 10807 O O . VAL B 1 653 ? -5.793 -16.703 -20.625 1 96.88 653 VAL B O 1
ATOM 10810 N N . ARG B 1 654 ? -4.941 -14.867 -21.547 1 95.94 654 ARG B N 1
ATOM 10811 C CA . ARG B 1 654 ? -5.75 -15.008 -22.75 1 95.94 654 ARG B CA 1
ATOM 10812 C C . ARG B 1 654 ? -5.02 -15.828 -23.812 1 95.94 654 ARG B C 1
ATOM 10814 O O . ARG B 1 654 ? -5.508 -15.977 -24.938 1 95.94 654 ARG B O 1
ATOM 10821 N N . LYS B 1 655 ? -3.854 -16.312 -23.469 1 92.69 655 LYS B N 1
ATOM 10822 C CA . LYS B 1 655 ? -3.082 -17.281 -24.25 1 92.69 655 LYS B CA 1
ATOM 10823 C C . LYS B 1 655 ? -2.721 -16.719 -25.625 1 92.69 655 LYS B C 1
ATOM 10825 O O . LYS B 1 655 ? -2.951 -17.359 -26.641 1 92.69 655 LYS B O 1
ATOM 10830 N N . ILE B 1 656 ? -2.203 -15.531 -25.562 1 92.38 656 ILE B N 1
ATOM 10831 C CA . ILE B 1 656 ? -1.668 -14.953 -26.781 1 92.38 656 ILE B CA 1
ATOM 10832 C C . ILE B 1 656 ? -0.357 -15.648 -27.156 1 92.38 656 ILE B C 1
ATOM 10834 O O . ILE B 1 656 ? 0.49 -15.883 -26.297 1 92.38 656 ILE B O 1
ATOM 10838 N N . LYS B 1 657 ? -0.234 -16.047 -28.359 1 90 657 LYS B N 1
ATOM 10839 C CA . LYS B 1 657 ? 0.947 -16.766 -28.828 1 90 657 LYS B CA 1
ATOM 10840 C C . LYS B 1 657 ? 2.205 -15.914 -28.672 1 90 657 LYS B C 1
ATOM 10842 O O . LYS B 1 657 ? 2.189 -14.719 -28.969 1 90 657 LYS B O 1
ATOM 10847 N N . SER B 1 658 ? 3.252 -16.562 -28.219 1 92.88 658 SER B N 1
ATOM 10848 C CA . SER B 1 658 ? 4.527 -15.867 -28.094 1 92.88 658 SER B CA 1
ATOM 10849 C C . SER B 1 658 ? 5.098 -15.508 -29.469 1 92.88 658 SER B C 1
ATOM 10851 O O . SER B 1 658 ? 4.891 -16.234 -30.438 1 92.88 658 SER B O 1
ATOM 10853 N N . THR B 1 659 ? 5.82 -14.422 -29.531 1 92.75 659 THR B N 1
ATOM 10854 C CA . THR B 1 659 ? 6.406 -13.984 -30.797 1 92.75 659 THR B CA 1
ATOM 10855 C C . THR B 1 659 ? 7.879 -14.383 -30.875 1 92.75 659 THR B C 1
ATOM 10857 O O . THR B 1 659 ? 8.461 -14.398 -31.953 1 92.75 659 THR B O 1
ATOM 10860 N N . LYS B 1 660 ? 8.438 -14.688 -29.781 1 95.19 660 LYS B N 1
ATOM 10861 C CA . LYS B 1 660 ? 9.828 -15.117 -29.719 1 95.19 660 LYS B CA 1
ATOM 10862 C C . LYS B 1 660 ? 10.102 -15.898 -28.438 1 95.19 660 LYS B C 1
ATOM 10864 O O . LYS B 1 660 ? 9.344 -15.797 -27.469 1 95.19 660 LYS B O 1
ATOM 10869 N N . THR B 1 661 ? 11.125 -16.75 -28.5 1 97.12 661 THR B N 1
ATOM 10870 C CA . THR B 1 661 ? 11.586 -17.406 -27.281 1 97.12 661 THR B CA 1
ATOM 10871 C C . THR B 1 661 ? 12.484 -16.484 -26.469 1 97.12 661 THR B C 1
ATOM 10873 O O . THR B 1 661 ? 13.422 -15.891 -27 1 97.12 661 THR B O 1
ATOM 10876 N N . PRO B 1 662 ? 12.211 -16.281 -25.172 1 96.75 662 PRO B N 1
ATOM 10877 C CA . PRO B 1 662 ? 13.117 -15.453 -24.375 1 96.75 662 PRO B CA 1
ATOM 10878 C C . PRO B 1 662 ? 14.57 -15.914 -24.469 1 96.75 662 PRO B C 1
ATOM 10880 O O . PRO B 1 662 ? 14.844 -17.109 -24.484 1 96.75 662 PRO B O 1
ATOM 10883 N N . LEU B 1 663 ? 15.492 -15.031 -24.453 1 97.5 663 LEU B N 1
ATOM 10884 C CA . LEU B 1 663 ? 16.922 -15.32 -24.609 1 97.5 663 LEU B CA 1
ATOM 10885 C C . LEU B 1 663 ? 17.422 -16.156 -23.453 1 97.5 663 LEU B C 1
ATOM 10887 O O . LEU B 1 663 ? 18.328 -16.984 -23.609 1 97.5 663 LEU B O 1
ATOM 10891 N N . ARG B 1 664 ? 16.844 -16 -22.297 1 96.5 664 ARG B N 1
ATOM 10892 C CA . ARG B 1 664 ? 17.266 -16.766 -21.125 1 96.5 664 ARG B CA 1
ATOM 10893 C C . ARG B 1 664 ? 17.047 -18.266 -21.344 1 96.5 664 ARG B C 1
ATOM 10895 O O . ARG B 1 664 ? 17.734 -19.094 -20.734 1 96.5 664 ARG B O 1
ATOM 10902 N N . PHE B 1 665 ? 16.141 -18.641 -22.219 1 97.75 665 PHE B N 1
ATOM 10903 C CA . PHE B 1 665 ? 15.906 -20.031 -22.594 1 97.75 665 PHE B CA 1
ATOM 10904 C C . PHE B 1 665 ? 16.672 -20.391 -23.859 1 97.75 665 PHE B C 1
ATOM 10906 O O . PHE B 1 665 ? 17.328 -21.438 -23.922 1 97.75 665 PHE B O 1
ATOM 10913 N N . ALA B 1 666 ? 16.547 -19.484 -24.859 1 98.12 666 ALA B N 1
ATOM 10914 C CA . ALA B 1 666 ? 17.25 -19.672 -26.125 1 98.12 666 ALA B CA 1
ATOM 10915 C C . ALA B 1 666 ? 18.672 -19.141 -26.062 1 98.12 666 ALA B C 1
ATOM 10917 O O . ALA B 1 666 ? 19.031 -18.203 -26.766 1 98.12 666 ALA B O 1
ATOM 10918 N N . THR B 1 667 ? 19.469 -19.812 -25.391 1 97.06 667 THR B N 1
ATOM 10919 C CA . THR B 1 667 ? 20.844 -19.344 -25.156 1 97.06 667 THR B CA 1
ATOM 10920 C C . THR B 1 667 ? 21.641 -19.328 -26.453 1 97.06 667 THR B C 1
ATOM 10922 O O . THR B 1 667 ? 22.578 -18.547 -26.609 1 97.06 667 THR B O 1
ATOM 10925 N N . HIS B 1 668 ? 21.297 -20.109 -27.422 1 96.69 668 HIS B N 1
ATOM 10926 C CA . HIS B 1 668 ? 21.953 -20.172 -28.719 1 96.69 668 HIS B CA 1
ATOM 10927 C C . HIS B 1 668 ? 21.734 -18.891 -29.516 1 96.69 668 HIS B C 1
ATOM 10929 O O . HIS B 1 668 ? 22.438 -18.641 -30.5 1 96.69 668 HIS B O 1
ATOM 10935 N N . ARG B 1 669 ? 20.734 -18.172 -29.094 1 97.12 669 ARG B N 1
ATOM 10936 C CA . ARG B 1 669 ? 20.438 -16.906 -29.781 1 97.12 669 ARG B CA 1
ATOM 10937 C C . ARG B 1 669 ? 21.016 -15.727 -29.016 1 97.12 669 ARG B C 1
ATOM 10939 O O . ARG B 1 669 ? 20.969 -14.594 -29.5 1 97.12 669 ARG B O 1
ATOM 10946 N N . ARG B 1 670 ? 21.484 -15.969 -27.828 1 96.25 670 ARG B N 1
ATOM 10947 C CA . ARG B 1 670 ? 21.922 -14.898 -26.938 1 96.25 670 ARG B CA 1
ATOM 10948 C C . ARG B 1 670 ? 23.359 -14.469 -27.25 1 96.25 670 ARG B C 1
ATOM 10950 O O . ARG B 1 670 ? 24.297 -15.227 -27.016 1 96.25 670 ARG B O 1
ATOM 10957 N N . ARG B 1 671 ? 23.531 -13.266 -27.703 1 93.62 671 ARG B N 1
ATOM 10958 C CA . ARG B 1 671 ? 24.859 -12.719 -27.953 1 93.62 671 ARG B CA 1
ATOM 10959 C C . ARG B 1 671 ? 25.469 -12.172 -26.672 1 93.62 671 ARG B C 1
ATOM 10961 O O . ARG B 1 671 ? 24.781 -12 -25.672 1 93.62 671 ARG B O 1
ATOM 10968 N N . GLU B 1 672 ? 26.688 -11.945 -26.781 1 92.31 672 GLU B N 1
ATOM 10969 C CA . GLU B 1 672 ? 27.391 -11.422 -25.609 1 92.31 672 GLU B CA 1
ATOM 10970 C C . GLU B 1 672 ? 26.828 -10.07 -25.188 1 92.31 672 GLU B C 1
ATOM 10972 O O . GLU B 1 672 ? 26.688 -9.156 -26 1 92.31 672 GLU B O 1
ATOM 10977 N N . GLY B 1 673 ? 26.438 -10.031 -24.016 1 90.81 673 GLY B N 1
ATOM 10978 C CA . GLY B 1 673 ? 25.938 -8.781 -23.469 1 90.81 673 GLY B CA 1
ATOM 10979 C C . GLY B 1 673 ? 24.438 -8.594 -23.672 1 90.81 673 GLY B C 1
ATOM 10980 O O . GLY B 1 673 ? 23.844 -7.695 -23.094 1 90.81 673 GLY B O 1
ATOM 10981 N N . GLU B 1 674 ? 23.922 -9.438 -24.5 1 94.62 674 GLU B N 1
ATOM 10982 C CA . GLU B 1 674 ? 22.484 -9.32 -24.766 1 94.62 674 GLU B CA 1
ATOM 10983 C C . GLU B 1 674 ? 21.656 -9.945 -23.656 1 94.62 674 GLU B C 1
ATOM 10985 O O . GLU B 1 674 ? 22.016 -11 -23.125 1 94.62 674 GLU B O 1
ATOM 10990 N N . VAL B 1 675 ? 20.609 -9.18 -23.203 1 94.81 675 VAL B N 1
ATOM 10991 C CA . VAL B 1 675 ? 19.734 -9.703 -22.141 1 94.81 675 VAL B CA 1
ATOM 10992 C C . VAL B 1 675 ? 18.281 -9.5 -22.531 1 94.81 675 VAL B C 1
ATOM 10994 O O . VAL B 1 675 ? 17.969 -8.688 -23.406 1 94.81 675 VAL B O 1
ATOM 10997 N N . ASP B 1 676 ? 17.438 -10.32 -22 1 96.12 676 ASP B N 1
ATOM 10998 C CA . ASP B 1 676 ? 16.016 -10.039 -22.094 1 96.12 676 ASP B CA 1
ATOM 10999 C C . ASP B 1 676 ? 15.68 -8.688 -21.469 1 96.12 676 ASP B C 1
ATOM 11001 O O . ASP B 1 676 ? 16.375 -8.234 -20.562 1 96.12 676 ASP B O 1
ATOM 11005 N N . GLU B 1 677 ? 14.641 -7.996 -21.922 1 94.56 677 GLU B N 1
ATOM 11006 C CA . GLU B 1 677 ? 14.25 -6.699 -21.391 1 94.56 677 GLU B CA 1
ATOM 11007 C C . GLU B 1 677 ? 14 -6.777 -19.891 1 94.56 677 GLU B C 1
ATOM 11009 O O . GLU B 1 677 ? 14.312 -5.84 -19.141 1 94.56 677 GLU B O 1
ATOM 11014 N N . GLU B 1 678 ? 13.461 -7.938 -19.469 1 95.75 678 GLU B N 1
ATOM 11015 C CA . GLU B 1 678 ? 13.125 -8.125 -18.062 1 95.75 678 GLU B CA 1
ATOM 11016 C C . GLU B 1 678 ? 14.383 -8.18 -17.188 1 95.75 678 GLU B C 1
ATOM 11018 O O . GLU B 1 678 ? 14.32 -7.988 -15.977 1 95.75 678 GLU B O 1
ATOM 11023 N N . GLU B 1 679 ? 15.484 -8.484 -17.766 1 95.94 679 GLU B N 1
ATOM 11024 C CA . GLU B 1 679 ? 16.734 -8.648 -17.016 1 95.94 679 GLU B CA 1
ATOM 11025 C C . GLU B 1 679 ? 17.438 -7.309 -16.812 1 95.94 679 GLU B C 1
ATOM 11027 O O . GLU B 1 679 ? 18.359 -7.199 -16 1 95.94 679 GLU B O 1
ATOM 11032 N N . ALA B 1 680 ? 17.031 -6.324 -17.562 1 94.06 680 ALA B N 1
ATOM 11033 C CA . ALA B 1 680 ? 17.719 -5.035 -17.562 1 94.06 680 ALA B CA 1
ATOM 11034 C C . ALA B 1 680 ? 17.234 -4.145 -16.438 1 94.06 680 ALA B C 1
ATOM 11036 O O . ALA B 1 680 ? 16.062 -4.219 -16.031 1 94.06 680 ALA B O 1
ATOM 11037 N N . ASP B 1 681 ? 18.078 -3.252 -15.953 1 92.19 681 ASP B N 1
ATOM 11038 C CA . ASP B 1 681 ? 17.734 -2.293 -14.914 1 92.19 681 ASP B CA 1
ATOM 11039 C C . ASP B 1 681 ? 16.672 -1.306 -15.398 1 92.19 681 ASP B C 1
ATOM 11041 O O . ASP B 1 681 ? 15.844 -0.839 -14.609 1 92.19 681 ASP B O 1
ATOM 11045 N N . THR B 1 682 ? 16.734 -1 -16.625 1 92.06 682 THR B N 1
ATOM 11046 C CA . THR B 1 682 ? 15.805 -0.038 -17.219 1 92.06 682 THR B CA 1
ATOM 11047 C C . THR B 1 682 ? 14.375 -0.559 -17.141 1 92.06 682 THR B C 1
ATOM 11049 O O . THR B 1 682 ? 13.422 0.212 -17.266 1 92.06 682 THR B O 1
ATOM 11052 N N . PHE B 1 683 ? 14.273 -1.865 -17.016 1 95.12 683 PHE B N 1
ATOM 11053 C CA . PHE B 1 683 ? 12.969 -2.496 -16.906 1 95.12 683 PHE B CA 1
ATOM 11054 C C . PHE B 1 683 ? 12.211 -1.978 -15.688 1 95.12 683 PHE B C 1
ATOM 11056 O O . PHE B 1 683 ? 10.977 -1.994 -15.664 1 95.12 683 PHE B O 1
ATOM 11063 N N . ASP B 1 684 ? 12.938 -1.441 -14.672 1 93.56 684 ASP B N 1
ATOM 11064 C CA . ASP B 1 684 ? 12.344 -0.98 -13.422 1 93.56 684 ASP B CA 1
ATOM 11065 C C . ASP B 1 684 ? 12.125 0.532 -13.438 1 93.56 684 ASP B C 1
ATOM 11067 O O . ASP B 1 684 ? 11.5 1.087 -12.531 1 93.56 684 ASP B O 1
ATOM 11071 N N . ASP B 1 685 ? 12.602 1.192 -14.43 1 91.25 685 ASP B N 1
ATOM 11072 C CA . ASP B 1 685 ? 12.617 2.65 -14.461 1 91.25 685 ASP B CA 1
ATOM 11073 C C . ASP B 1 685 ? 11.297 3.205 -14.984 1 91.25 685 ASP B C 1
ATOM 11075 O O . ASP B 1 685 ? 11.023 3.146 -16.188 1 91.25 685 ASP B O 1
ATOM 11079 N N . VAL B 1 686 ? 10.492 3.812 -14.141 1 90.38 686 VAL B N 1
ATOM 11080 C CA . VAL B 1 686 ? 9.188 4.367 -14.492 1 90.38 686 VAL B CA 1
ATOM 11081 C C . VAL B 1 686 ? 9.359 5.441 -15.562 1 90.38 686 VAL B C 1
ATOM 11083 O O . VAL B 1 686 ? 8.539 5.547 -16.484 1 90.38 686 VAL B O 1
ATOM 11086 N N . ALA B 1 687 ? 10.383 6.27 -15.438 1 86.44 687 ALA B N 1
ATOM 11087 C CA . ALA B 1 687 ? 10.625 7.367 -16.375 1 86.44 687 ALA B CA 1
ATOM 11088 C C . ALA B 1 687 ? 10.812 6.844 -17.797 1 86.44 687 ALA B C 1
ATOM 11090 O O . ALA B 1 687 ? 10.398 7.488 -18.75 1 86.44 687 ALA B O 1
ATOM 11091 N N . ASN B 1 688 ? 11.469 5.707 -17.906 1 87.69 688 ASN B N 1
ATOM 11092 C CA . ASN B 1 688 ? 11.664 5.094 -19.203 1 87.69 688 ASN B CA 1
ATOM 11093 C C . ASN B 1 688 ? 10.328 4.758 -19.875 1 87.69 688 ASN B C 1
ATOM 11095 O O . ASN B 1 688 ? 10.156 4.98 -21.078 1 87.69 688 ASN B O 1
ATOM 11099 N N . TYR B 1 689 ? 9.43 4.293 -19.188 1 88.56 689 TYR B N 1
ATOM 11100 C CA . TYR B 1 689 ? 8.117 3.949 -19.734 1 88.56 689 TYR B CA 1
ATOM 11101 C C . TYR B 1 689 ? 7.32 5.203 -20.062 1 88.56 689 TYR B C 1
ATOM 11103 O O . TYR B 1 689 ? 6.555 5.223 -21.031 1 88.56 689 TYR B O 1
ATOM 11111 N N . GLY B 1 690 ? 7.492 6.207 -19.219 1 83.5 690 GLY B N 1
ATOM 11112 C CA . GLY B 1 690 ? 6.871 7.48 -19.531 1 83.5 690 GLY B CA 1
ATOM 11113 C C . GLY B 1 690 ? 7.34 8.055 -20.859 1 83.5 690 GLY B C 1
ATOM 11114 O O . GLY B 1 690 ? 6.527 8.539 -21.656 1 83.5 690 GLY B O 1
ATOM 11115 N N . ALA B 1 691 ? 8.57 7.973 -21.094 1 81.81 691 ALA B N 1
ATOM 11116 C CA . ALA B 1 691 ? 9.156 8.469 -22.328 1 81.81 691 ALA B CA 1
ATOM 11117 C C . ALA B 1 691 ? 8.68 7.66 -23.531 1 81.81 691 ALA B C 1
ATOM 11119 O O . ALA B 1 691 ? 8.375 8.219 -24.578 1 81.81 691 ALA B O 1
ATOM 11120 N N . MET B 1 692 ? 8.617 6.43 -23.328 1 80.94 692 MET B N 1
ATOM 11121 C CA . MET B 1 692 ? 8.156 5.547 -24.391 1 80.94 692 MET B CA 1
ATOM 11122 C C . MET B 1 692 ? 6.711 5.852 -24.766 1 80.94 692 MET B C 1
ATOM 11124 O O . MET B 1 692 ? 6.355 5.82 -25.953 1 80.94 692 MET B O 1
ATOM 11128 N N . ALA B 1 693 ? 5.93 6.117 -23.812 1 76.31 693 ALA B N 1
ATOM 11129 C CA . ALA B 1 693 ? 4.527 6.441 -24.047 1 76.31 693 ALA B CA 1
ATOM 11130 C C . ALA B 1 693 ? 4.391 7.746 -24.828 1 76.31 693 ALA B C 1
ATOM 11132 O O . ALA B 1 693 ? 3.537 7.859 -25.719 1 76.31 693 ALA B O 1
ATOM 11133 N N . LEU B 1 694 ? 5.195 8.656 -24.5 1 74.94 694 LEU B N 1
ATOM 11134 C CA . LEU B 1 694 ? 5.184 9.938 -25.203 1 74.94 694 LEU B CA 1
ATOM 11135 C C . LEU B 1 694 ? 5.645 9.781 -26.641 1 74.94 694 LEU B C 1
ATOM 11137 O O . LEU B 1 694 ? 5.098 10.406 -27.547 1 74.94 694 LEU B O 1
ATOM 11141 N N . ASP B 1 695 ? 6.605 8.945 -26.828 1 72.88 695 ASP B N 1
ATOM 11142 C CA . ASP B 1 695 ? 7.117 8.68 -28.156 1 72.88 695 ASP B CA 1
ATOM 11143 C C . ASP B 1 695 ? 6.047 8.023 -29.031 1 72.88 695 ASP B C 1
ATOM 11145 O O . ASP B 1 695 ? 5.91 8.359 -30.219 1 72.88 695 ASP B O 1
ATOM 11149 N N . LYS B 1 696 ? 5.27 7.234 -28.562 1 74 696 LYS B N 1
ATOM 11150 C CA . LYS B 1 696 ? 4.211 6.547 -29.297 1 74 696 LYS B CA 1
ATOM 11151 C C . LYS B 1 696 ? 3.111 7.52 -29.719 1 74 696 LYS B C 1
ATOM 11153 O O . LYS B 1 696 ? 2.551 7.398 -30.797 1 74 696 LYS B O 1
ATOM 11158 N N . ILE B 1 697 ? 2.859 8.461 -28.875 1 68.06 697 ILE B N 1
ATOM 11159 C CA . ILE B 1 697 ? 1.834 9.453 -29.156 1 68.06 697 ILE B CA 1
ATOM 11160 C C . ILE B 1 697 ? 2.312 10.391 -30.266 1 68.06 697 ILE B C 1
ATOM 11162 O O . ILE B 1 697 ? 1.55 10.719 -31.172 1 68.06 697 ILE B O 1
ATOM 11166 N N . THR B 1 698 ? 3.543 10.719 -30.188 1 67.25 698 THR B N 1
ATOM 11167 C CA . THR B 1 698 ? 4.113 11.609 -31.188 1 67.25 698 THR B CA 1
ATOM 11168 C C . THR B 1 698 ? 4.184 10.922 -32.531 1 67.25 698 THR B C 1
ATOM 11170 O O . THR B 1 698 ? 3.918 11.547 -33.562 1 67.25 698 THR B O 1
ATOM 11173 N N . GLU B 1 699 ? 4.496 9.68 -32.469 1 65.94 699 GLU B N 1
ATOM 11174 C CA . GLU B 1 699 ? 4.562 8.914 -33.719 1 65.94 699 GLU B CA 1
ATOM 11175 C C . GLU B 1 699 ? 3.178 8.742 -34.344 1 65.94 699 GLU B C 1
ATOM 11177 O O . GLU B 1 699 ? 3.018 8.859 -35.562 1 65.94 699 GLU B O 1
ATOM 11182 N N . HIS B 1 700 ? 2.24 8.516 -33.531 1 61.66 700 HIS B N 1
ATOM 11183 C CA . HIS B 1 700 ? 0.879 8.359 -34.031 1 61.66 700 HIS B CA 1
ATOM 11184 C C . HIS B 1 700 ? 0.321 9.68 -34.562 1 61.66 700 HIS B C 1
ATOM 11186 O O . HIS B 1 700 ? -0.415 9.703 -35.531 1 61.66 700 HIS B O 1
ATOM 11192 N N . SER B 1 701 ? 0.648 10.734 -33.844 1 57.03 701 SER B N 1
ATOM 11193 C CA . SER B 1 701 ? 0.226 12.055 -34.312 1 57.03 701 SER B CA 1
ATOM 11194 C C . SER B 1 701 ? 0.899 12.43 -35.625 1 57.03 701 SER B C 1
ATOM 11196 O O . SER B 1 701 ? 0.272 13.023 -36.5 1 57.03 701 SER B O 1
ATOM 11198 N N . SER B 1 702 ? 2.102 11.977 -35.75 1 55.56 702 SER B N 1
ATOM 11199 C CA . SER B 1 702 ? 2.818 12.227 -37 1 55.56 702 SER B CA 1
ATOM 11200 C C . SER B 1 702 ? 2.287 11.352 -38.125 1 55.56 702 SER B C 1
ATOM 11202 O O . SER B 1 702 ? 2.18 11.805 -39.281 1 55.56 702 SER B O 1
ATOM 11204 N N . GLN B 1 703 ? 1.983 10.227 -37.75 1 53.84 703 GLN B N 1
ATOM 11205 C CA . GLN B 1 703 ? 1.426 9.336 -38.75 1 53.84 703 GLN B CA 1
ATOM 11206 C C . GLN B 1 703 ? -0.001 9.734 -39.094 1 53.84 703 GLN B C 1
ATOM 11208 O O . GLN B 1 703 ? -0.415 9.594 -40.25 1 53.84 703 GLN B O 1
ATOM 11213 N N . GLY B 1 704 ? -0.69 10.242 -38.281 1 46.97 704 GLY B N 1
ATOM 11214 C CA . GLY B 1 704 ? -2.01 10.789 -38.531 1 46.97 704 GLY B CA 1
ATOM 11215 C C . GLY B 1 704 ? -1.973 12.047 -39.375 1 46.97 704 GLY B C 1
ATOM 11216 O O . GLY B 1 704 ? -2.828 12.242 -40.25 1 46.97 704 GLY B O 1
ATOM 11217 N N . GLN B 1 705 ? -1.013 12.906 -39.219 1 47.34 705 GLN B N 1
ATOM 11218 C CA . GLN B 1 705 ? -0.837 14.094 -40.062 1 47.34 705 GLN B CA 1
ATOM 11219 C C . GLN B 1 705 ? -0.338 13.734 -41.438 1 47.34 705 GLN B C 1
ATOM 11221 O O . GLN B 1 705 ? -0.701 14.383 -42.438 1 47.34 705 GLN B O 1
ATOM 11226 N N . LYS B 1 706 ? 0.448 12.852 -41.594 1 44.84 706 LYS B N 1
ATOM 11227 C CA . LYS B 1 706 ? 0.863 12.383 -42.906 1 44.84 706 LYS B CA 1
ATOM 11228 C C . LYS B 1 706 ? -0.297 11.719 -43.625 1 44.84 706 LYS B C 1
ATOM 11230 O O . LYS B 1 706 ? -0.445 11.883 -44.844 1 44.84 706 LYS B O 1
ATOM 11235 N N . ALA B 1 707 ? -1.058 11.023 -42.938 1 41.59 707 ALA B N 1
ATOM 11236 C CA . ALA B 1 707 ? -2.225 10.414 -43.562 1 41.59 707 ALA B CA 1
ATOM 11237 C C . ALA B 1 707 ? -3.238 11.477 -44 1 41.59 707 ALA B C 1
ATOM 11239 O O . ALA B 1 707 ? -3.879 11.352 -45.031 1 41.59 707 ALA B O 1
ATOM 11240 N N . SER B 1 708 ? -3.295 12.547 -43.219 1 42.47 708 SER B N 1
ATOM 11241 C CA . SER B 1 708 ? -4.148 13.664 -43.625 1 42.47 708 SER B CA 1
ATOM 11242 C C . SER B 1 708 ? -3.531 14.438 -44.812 1 42.47 708 SER B C 1
ATOM 11244 O O . SER B 1 708 ? -4.25 14.961 -45.656 1 42.47 708 SER B O 1
ATOM 11246 N N . PHE B 1 709 ? -2.277 14.461 -44.969 1 35.97 709 PHE B N 1
ATOM 11247 C CA . PHE B 1 709 ? -1.644 15.148 -46.094 1 35.97 709 PHE B CA 1
ATOM 11248 C C . PHE B 1 709 ? -1.698 14.281 -47.375 1 35.97 709 PHE B C 1
ATOM 11250 O O . PHE B 1 709 ? -1.813 14.805 -48.469 1 35.97 709 PHE B O 1
ATOM 11257 N N . ALA B 1 710 ? -1.59 12.992 -47.312 1 36.16 710 ALA B N 1
ATOM 11258 C CA . ALA B 1 710 ? -1.681 12.117 -48.5 1 36.16 710 ALA B CA 1
ATOM 11259 C C . ALA B 1 710 ? -3.113 12.047 -49 1 36.16 710 ALA B C 1
ATOM 11261 O O . ALA B 1 710 ? -3.336 11.93 -50.219 1 36.16 710 ALA B O 1
ATOM 11262 N N . LYS B 1 711 ? -4.051 12.07 -48.156 1 35.25 711 LYS B N 1
ATOM 11263 C CA . LYS B 1 711 ? -5.441 12.062 -48.594 1 35.25 711 LYS B CA 1
ATOM 11264 C C . LYS B 1 711 ? -5.816 13.383 -49.25 1 35.25 711 LYS B C 1
ATOM 11266 O O . LYS B 1 711 ? -6.801 13.461 -49.969 1 35.25 711 LYS B O 1
ATOM 11271 N N . ARG B 1 712 ? -5.137 14.383 -48.906 1 34.78 712 ARG B N 1
ATOM 11272 C CA . ARG B 1 712 ? -5.488 15.617 -49.594 1 34.78 712 ARG B CA 1
ATOM 11273 C C . ARG B 1 712 ? -5.047 15.57 -51.062 1 34.78 712 ARG B C 1
ATOM 11275 O O . ARG B 1 712 ? -5.559 16.328 -51.875 1 34.78 712 ARG B O 1
ATOM 11282 N N . ASN B 1 713 ? -4.039 14.812 -51.469 1 29.67 713 ASN B N 1
ATOM 11283 C CA . ASN B 1 713 ? -3.713 14.898 -52.875 1 29.67 713 ASN B CA 1
ATOM 11284 C C . ASN B 1 713 ? -4.672 14.062 -53.75 1 29.67 713 ASN B C 1
ATOM 11286 O O . ASN B 1 713 ? -4.77 14.266 -54.938 1 29.67 713 ASN B O 1
ATOM 11290 N N . GLU B 1 714 ? -5.008 12.867 -53.312 1 29.22 714 GLU B N 1
ATOM 11291 C CA . GLU B 1 714 ? -5.793 12.078 -54.25 1 29.22 714 GLU B CA 1
ATOM 11292 C C . GLU B 1 714 ? -7.262 12.492 -54.219 1 29.22 714 GLU B C 1
ATOM 11294 O O . GLU B 1 714 ? -8.047 12.055 -55.062 1 29.22 714 GLU B O 1
ATOM 11299 N N . GLU B 1 715 ? -7.859 12.906 -53.125 1 29.28 715 GLU B N 1
ATOM 11300 C CA . GLU B 1 715 ? -9.32 12.977 -53.125 1 29.28 715 GLU B CA 1
ATOM 11301 C C . GLU B 1 715 ? -9.812 14.195 -53.906 1 29.28 715 GLU B C 1
ATOM 11303 O O . GLU B 1 715 ? -9.938 15.281 -53.344 1 29.28 715 GLU B O 1
ATOM 11308 N N . ALA B 1 716 ? -9.367 14.555 -55.156 1 24.97 716 ALA B N 1
ATOM 11309 C CA . ALA B 1 716 ? -10.336 15.312 -55.938 1 24.97 716 ALA B CA 1
ATOM 11310 C C . ALA B 1 716 ? -11.648 14.555 -56.062 1 24.97 716 ALA B C 1
ATOM 11312 O O . ALA B 1 716 ? -12.648 15.102 -56.562 1 24.97 716 ALA B O 1
ATOM 11313 N N . LYS B 1 717 ? -11.656 13.227 -56.531 1 23.03 717 LYS B N 1
ATOM 11314 C CA . LYS B 1 717 ? -13.008 12.797 -56.875 1 23.03 717 LYS B CA 1
ATOM 11315 C C . LYS B 1 717 ? -13.93 12.781 -55.688 1 23.03 717 LYS B C 1
ATOM 11317 O O . LYS B 1 717 ? -13.469 12.789 -54.531 1 23.03 717 LYS B O 1
ATOM 11322 N N . SER B 1 718 ? -15.219 12.039 -55.781 1 22.12 718 SER B N 1
ATOM 11323 C CA . SER B 1 718 ? -16.516 12.25 -55.125 1 22.12 718 SER B CA 1
ATOM 11324 C C . SER B 1 718 ? -16.422 11.961 -53.625 1 22.12 718 SER B C 1
ATOM 11326 O O . SER B 1 718 ? -17.141 12.57 -52.812 1 22.12 718 SER B O 1
ATOM 11328 N N . HIS B 1 719 ? -15.852 10.742 -53.312 1 20.48 719 HIS B N 1
ATOM 11329 C CA . HIS B 1 719 ? -16.531 9.922 -52.312 1 20.48 719 HIS B CA 1
ATOM 11330 C C . HIS B 1 719 ? -16.297 10.461 -50.906 1 20.48 719 HIS B C 1
ATOM 11332 O O . HIS B 1 719 ? -15.156 10.742 -50.531 1 20.48 719 HIS B O 1
ATOM 11338 N N . ASN B 1 720 ? -17.312 11.016 -50.25 1 21.12 720 ASN B N 1
ATOM 11339 C CA . ASN B 1 720 ? -17.562 11.695 -48.969 1 21.12 720 ASN B CA 1
ATOM 11340 C C . ASN B 1 720 ? -17.141 10.836 -47.781 1 21.12 720 ASN B C 1
ATOM 11342 O O . ASN B 1 720 ? -17.562 11.078 -46.656 1 21.12 720 ASN B O 1
ATOM 11346 N N . GLU B 1 721 ? -16.625 9.562 -48.031 1 21.67 721 GLU B N 1
ATOM 11347 C CA . GLU B 1 721 ? -16.75 8.703 -46.875 1 21.67 721 GLU B CA 1
ATOM 11348 C C . GLU B 1 721 ? -15.938 9.242 -45.688 1 21.67 721 GLU B C 1
ATOM 11350 O O . GLU B 1 721 ? -14.75 9.523 -45.844 1 21.67 721 GLU B O 1
ATOM 11355 N N . GLY B 1 722 ? -16.672 9.867 -44.781 1 21.2 722 GLY B N 1
ATOM 11356 C CA . GLY B 1 722 ? -16.359 10.539 -43.531 1 21.2 722 GLY B CA 1
ATOM 11357 C C . GLY B 1 722 ? -15.391 9.766 -42.688 1 21.2 722 GLY B C 1
ATOM 11358 O O . GLY B 1 722 ? -15.242 8.547 -42.844 1 21.2 722 GLY B O 1
ATOM 11359 N N . VAL B 1 723 ? -14.438 10.422 -42.125 1 23.03 723 VAL B N 1
ATOM 11360 C CA . VAL B 1 723 ? -13.273 10.281 -41.281 1 23.03 723 VAL B CA 1
ATOM 11361 C C . VAL B 1 723 ? -13.68 9.664 -39.938 1 23.03 723 VAL B C 1
ATOM 11363 O O . VAL B 1 723 ? -14.219 10.344 -39.062 1 23.03 723 VAL B O 1
ATOM 11366 N N . VAL B 1 724 ? -14.547 8.5 -39.938 1 23.75 724 VAL B N 1
ATOM 11367 C CA . VAL B 1 724 ? -14.953 7.902 -38.656 1 23.75 724 VAL B CA 1
ATOM 11368 C C . VAL B 1 724 ? -13.727 7.344 -37.938 1 23.75 724 VAL B C 1
ATOM 11370 O O . VAL B 1 724 ? -13.859 6.664 -36.906 1 23.75 724 VAL B O 1
ATOM 11373 N N . ILE B 1 725 ? -12.523 7.48 -38.406 1 21.83 725 ILE B N 1
ATOM 11374 C CA . ILE B 1 725 ? -11.625 6.41 -38 1 21.83 725 ILE B CA 1
ATOM 11375 C C . ILE B 1 725 ? -11.258 6.574 -36.531 1 21.83 725 ILE B C 1
ATOM 11377 O O . ILE B 1 725 ? -11.266 5.602 -35.781 1 21.83 725 ILE B O 1
ATOM 11381 N N . ILE B 1 726 ? -10.766 7.75 -36.281 1 23.02 726 ILE B N 1
ATOM 11382 C CA . ILE B 1 726 ? -9.766 7.652 -35.219 1 23.02 726 ILE B CA 1
ATOM 11383 C C . ILE B 1 726 ? -10.469 7.434 -33.875 1 23.02 726 ILE B C 1
ATOM 11385 O O . ILE B 1 726 ? -9.836 7.012 -32.906 1 23.02 726 ILE B O 1
ATOM 11389 N N . SER B 1 727 ? -11.758 7.973 -33.688 1 23.86 727 SER B N 1
ATOM 11390 C CA . SER B 1 727 ? -12.391 8.031 -32.375 1 23.86 727 SER B CA 1
ATOM 11391 C C . SER B 1 727 ? -12.75 6.633 -31.875 1 23.86 727 SER B C 1
ATOM 11393 O O . SER B 1 727 ? -13.188 6.473 -30.734 1 23.86 727 SER B O 1
ATOM 11395 N N . GLU B 1 728 ? -12.953 5.652 -32.781 1 25.83 728 GLU B N 1
ATOM 11396 C CA . GLU B 1 728 ? -13.602 4.387 -32.438 1 25.83 728 GLU B CA 1
ATOM 11397 C C . GLU B 1 728 ? -12.719 3.551 -31.516 1 25.83 728 GLU B C 1
ATOM 11399 O O . GLU B 1 728 ? -13.195 2.605 -30.891 1 25.83 728 GLU B O 1
ATOM 11404 N N . LEU B 1 729 ? -11.469 3.635 -31.766 1 24.62 729 LEU B N 1
ATOM 11405 C CA . LEU B 1 729 ? -10.727 2.609 -31.031 1 24.62 729 LEU B CA 1
ATOM 11406 C C . LEU B 1 729 ? -10.906 2.775 -29.531 1 24.62 729 LEU B C 1
ATOM 11408 O O . LEU B 1 729 ? -10.922 1.788 -28.781 1 24.62 729 LEU B O 1
ATOM 11412 N N . LEU B 1 730 ? -10.828 4.039 -29.094 1 23.67 730 LEU B N 1
ATOM 11413 C CA . LEU B 1 730 ? -10.766 4.164 -27.641 1 23.67 730 LEU B CA 1
ATOM 11414 C C . LEU B 1 730 ? -12.141 3.961 -27.016 1 23.67 730 LEU B C 1
ATOM 11416 O O . LEU B 1 730 ? -12.281 3.945 -25.781 1 23.67 730 LEU B O 1
ATOM 11420 N N . ARG B 1 731 ? -13.25 4.223 -27.844 1 23.91 731 ARG B N 1
ATOM 11421 C CA . ARG B 1 731 ? -14.602 4.371 -27.297 1 23.91 731 ARG B CA 1
ATOM 11422 C C . ARG B 1 731 ? -15.172 3.021 -26.875 1 23.91 731 ARG B C 1
ATOM 11424 O O . ARG B 1 731 ? -16.359 2.912 -26.578 1 23.91 731 ARG B O 1
ATOM 11431 N N . GLU B 1 732 ? -14.609 1.968 -27.297 1 23.27 732 GLU B N 1
ATOM 11432 C CA . GLU B 1 732 ? -15.5 0.874 -26.922 1 23.27 732 GLU B CA 1
ATOM 11433 C C . GLU B 1 732 ? -15.852 0.924 -25.438 1 23.27 732 GLU B C 1
ATOM 11435 O O . GLU B 1 732 ? -15.188 0.278 -24.609 1 23.27 732 GLU B O 1
ATOM 11440 N N . THR B 1 733 ? -16.078 2.158 -24.953 1 22.7 733 THR B N 1
ATOM 11441 C CA . THR B 1 733 ? -16.438 2.301 -23.547 1 22.7 733 THR B CA 1
ATOM 11442 C C . THR B 1 733 ? -17.781 1.643 -23.266 1 22.7 733 THR B C 1
ATOM 11444 O O . THR B 1 733 ? -18.797 2.002 -23.859 1 22.7 733 THR B O 1
ATOM 11447 N N . ARG B 1 734 ? -17.906 0.345 -22.906 1 22.23 734 ARG B N 1
ATOM 11448 C CA . ARG B 1 734 ? -19.141 -0.266 -22.422 1 22.23 734 ARG B CA 1
ATOM 11449 C C . ARG B 1 734 ? -19.906 0.69 -21.516 1 22.23 734 ARG B C 1
ATOM 11451 O O . ARG B 1 734 ? -19.312 1.347 -20.656 1 22.23 734 ARG B O 1
ATOM 11458 N N . SER B 1 735 ? -21.062 1.302 -21.953 1 21.12 735 SER B N 1
ATOM 11459 C CA . SER B 1 735 ? -22.047 2.096 -21.219 1 21.12 735 SER B CA 1
ATOM 11460 C C . SER B 1 735 ? -22.281 1.525 -19.828 1 21.12 735 SER B C 1
ATOM 11462 O O . SER B 1 735 ? -22.531 0.327 -19.672 1 21.12 735 SER B O 1
ATOM 11464 N N . ALA B 1 736 ? -21.875 2.191 -18.797 1 22.72 736 ALA B N 1
ATOM 11465 C CA . ALA B 1 736 ? -22.156 1.968 -17.375 1 22.72 736 ALA B CA 1
ATOM 11466 C C . ALA B 1 736 ? -23.656 2.01 -17.109 1 22.72 736 ALA B C 1
ATOM 11468 O O . ALA B 1 736 ? -24.281 3.08 -17.141 1 22.72 736 ALA B O 1
ATOM 11469 N N . GLN B 1 737 ? -24.562 1.242 -17.781 1 19.36 737 GLN B N 1
ATOM 11470 C CA . GLN B 1 737 ? -25.938 1.284 -17.297 1 19.36 737 GLN B CA 1
ATOM 11471 C C . GLN B 1 737 ? -25.984 1.591 -15.797 1 19.36 737 GLN B C 1
ATOM 11473 O O . GLN B 1 737 ? -24.984 1.453 -15.102 1 19.36 737 GLN B O 1
ATOM 11478 N N . ASP B 1 738 ? -27.344 1.675 -15.242 1 20.38 738 ASP B N 1
ATOM 11479 C CA . ASP B 1 738 ? -27.938 2.141 -13.992 1 20.38 738 ASP B CA 1
ATOM 11480 C C . ASP B 1 738 ? -27.297 1.451 -12.789 1 20.38 738 ASP B C 1
ATOM 11482 O O . ASP B 1 738 ? -27.344 0.224 -12.68 1 20.38 738 ASP B O 1
ATOM 11486 N N . GLY B 1 739 ? -26.312 1.848 -12.422 1 19.7 739 GLY B N 1
ATOM 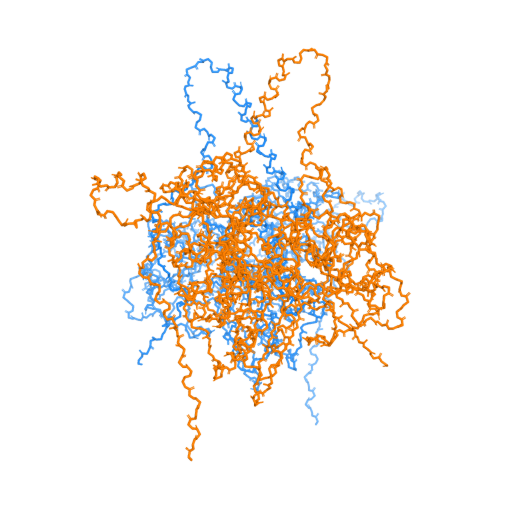11487 C CA . GLY B 1 739 ? -25.547 1.366 -11.281 1 19.7 739 GLY B CA 1
ATOM 11488 C C . GLY B 1 739 ? -26.359 1.319 -10 1 19.7 739 GLY B C 1
ATOM 11489 O O . GLY B 1 739 ? -26.375 2.285 -9.234 1 19.7 739 GLY B O 1
ATOM 11490 N N . LYS B 1 740 ? -27.625 0.716 -10.117 1 21.55 740 LYS B N 1
ATOM 11491 C CA . LYS B 1 740 ? -28.188 0.513 -8.797 1 21.55 740 LYS B CA 1
ATOM 11492 C C . LYS B 1 740 ? -27.125 0.075 -7.793 1 21.55 740 LYS B C 1
ATOM 11494 O O . LYS B 1 740 ? -26.266 -0.743 -8.117 1 21.55 740 LYS B O 1
ATOM 11499 N N . ALA B 1 741 ? -26.984 0.902 -6.727 1 22.14 741 ALA B N 1
ATOM 11500 C CA . ALA B 1 741 ? -26.172 0.848 -5.512 1 22.14 741 ALA B CA 1
ATOM 11501 C C . ALA B 1 741 ? -26.156 -0.562 -4.93 1 22.14 741 ALA B C 1
ATOM 11503 O O . ALA B 1 741 ? -27.188 -1.078 -4.496 1 22.14 741 ALA B O 1
ATOM 11504 N N . MET B 1 742 ? -25.578 -1.501 -5.617 1 19 742 MET B N 1
ATOM 11505 C CA . MET B 1 742 ? -25.547 -2.785 -4.926 1 19 742 MET B CA 1
ATOM 11506 C C . MET B 1 742 ? -25.266 -2.596 -3.439 1 19 742 MET B C 1
ATOM 11508 O O . MET B 1 742 ? -24.312 -1.909 -3.068 1 19 742 MET B O 1
ATOM 11512 N N . LEU B 1 743 ? -26.297 -2.689 -2.633 1 18.77 743 LEU B N 1
ATOM 11513 C CA . LEU B 1 743 ? -26.281 -2.738 -1.175 1 18.77 743 LEU B CA 1
ATOM 11514 C C . LEU B 1 743 ? -25.062 -3.504 -0.673 1 18.77 743 LEU B C 1
ATOM 11516 O O . LEU B 1 743 ? -24.469 -4.301 -1.409 1 18.77 743 LEU B O 1
ATOM 11520 N N . PHE B 1 744 ? -24.719 -3.221 0.542 1 19.05 744 PHE B N 1
ATOM 11521 C CA . PHE B 1 744 ? -23.594 -3.66 1.358 1 19.05 744 PHE B CA 1
ATOM 11522 C C . PHE B 1 744 ? -23.484 -5.18 1.362 1 19.05 744 PHE B C 1
ATOM 11524 O O . PHE B 1 744 ? -24.281 -5.859 2.02 1 19.05 744 PHE B O 1
ATOM 11531 N N . PRO B 1 745 ? -23.312 -5.719 0.261 1 20 745 PRO B N 1
ATOM 11532 C CA . PRO B 1 745 ? -23.344 -7.172 0.432 1 20 745 PRO B CA 1
ATOM 11533 C C . PRO B 1 745 ? -22.547 -7.648 1.64 1 20 745 PRO B C 1
ATOM 11535 O O . PRO B 1 745 ? -21.625 -6.957 2.082 1 20 745 PRO B O 1
ATOM 11538 N N . CYS B 1 746 ? -23.125 -8.438 2.412 1 19.84 746 CYS B N 1
ATOM 11539 C CA . CYS B 1 746 ? -22.609 -9.141 3.578 1 19.84 746 CYS B CA 1
ATOM 11540 C C . CYS B 1 746 ? -21.266 -9.781 3.277 1 19.84 746 CYS B C 1
ATOM 11542 O O . CYS B 1 746 ? -21.172 -10.68 2.441 1 19.84 746 CYS B O 1
ATOM 11544 N N . TYR B 1 747 ? -20.297 -8.992 3.232 1 19.33 747 TYR B N 1
ATOM 11545 C CA . TYR B 1 747 ? -18.953 -9.484 2.967 1 19.33 747 TYR B CA 1
ATOM 11546 C C . TYR B 1 747 ? -18.703 -10.82 3.666 1 19.33 747 TYR B C 1
ATOM 11548 O O . TYR B 1 747 ? -18.25 -11.773 3.045 1 19.33 747 TYR B O 1
ATOM 11556 N N . TYR B 1 748 ? -18.172 -10.727 4.883 1 19.08 748 TYR B N 1
ATOM 11557 C CA . TYR B 1 748 ? -17.609 -11.984 5.348 1 19.08 748 TYR B CA 1
ATOM 11558 C C . TYR B 1 748 ? -18.719 -12.984 5.691 1 19.08 748 TYR B C 1
ATOM 11560 O O . TYR B 1 748 ? -19.688 -12.633 6.367 1 19.08 748 TYR B O 1
ATOM 11568 N N . GLY B 1 749 ? -19.172 -13.883 4.941 1 20.55 749 GLY B N 1
ATOM 11569 C CA . GLY B 1 749 ? -20.141 -14.969 5.023 1 20.55 749 GLY B CA 1
ATOM 11570 C C . GLY B 1 749 ? -20.109 -15.68 6.363 1 20.55 749 GLY B C 1
ATOM 11571 O O . GLY B 1 749 ? -19.359 -16.641 6.551 1 20.55 749 GLY B O 1
ATOM 11572 N N . VAL B 1 750 ? -20.281 -14.969 7.582 1 18.67 750 VAL B N 1
ATOM 11573 C CA . VAL B 1 750 ? -20.344 -15.953 8.656 1 18.67 750 VAL B CA 1
ATOM 11574 C C . VAL B 1 750 ? -21.578 -16.844 8.469 1 18.67 750 VAL B C 1
ATOM 11576 O O . VAL B 1 750 ? -22.609 -16.375 7.977 1 18.67 750 VAL B O 1
ATOM 11579 N N . ASP B 1 751 ? -21.469 -18.094 8.641 1 19.12 751 ASP B N 1
ATOM 11580 C CA . ASP B 1 751 ? -22.359 -19.25 8.727 1 19.12 751 ASP B CA 1
ATOM 11581 C C . ASP B 1 751 ? -23.609 -18.922 9.539 1 19.12 751 ASP B C 1
ATOM 11583 O O . ASP B 1 751 ? -23.656 -17.906 10.227 1 19.12 751 ASP B O 1
ATOM 11587 N N . THR B 1 752 ? -24.484 -20.094 9.773 1 17.48 752 THR B N 1
ATOM 11588 C CA . THR B 1 752 ? -25.578 -21.031 9.977 1 17.48 752 THR B CA 1
ATOM 11589 C C . THR B 1 752 ? -25.875 -21.188 11.461 1 17.48 752 THR B C 1
ATOM 11591 O O . THR B 1 752 ? -25.047 -21.688 12.219 1 17.48 752 THR B O 1
ATOM 11594 N N . PRO B 1 753 ? -26.562 -20.359 12.266 1 18.39 753 PRO B N 1
ATOM 11595 C CA . PRO B 1 753 ? -27.078 -21.078 13.43 1 18.39 753 PRO B CA 1
ATOM 11596 C C . PRO B 1 753 ? -28.094 -22.172 13.055 1 18.39 753 PRO B C 1
ATOM 11598 O O . PRO B 1 753 ? -28.922 -21.969 12.172 1 18.39 753 PRO B O 1
ATOM 11601 N N . VAL B 1 754 ? -27.922 -23.516 13.336 1 18.19 754 VAL B N 1
ATOM 11602 C CA . VAL B 1 754 ? -28.797 -24.688 13.438 1 18.19 754 VAL B CA 1
ATOM 11603 C C . VAL B 1 754 ? -29.844 -24.453 14.523 1 18.19 754 VAL B C 1
ATOM 11605 O O . VAL B 1 754 ? -30.859 -25.141 14.578 1 18.19 754 VAL B O 1
ATOM 11608 N N . CYS B 1 755 ? -29.984 -23.562 15.578 1 19.36 755 CYS B N 1
ATOM 11609 C CA . CYS B 1 755 ? -30.844 -24.141 16.594 1 19.36 755 CYS B CA 1
ATOM 11610 C C . CYS B 1 755 ? -32.219 -24.438 16.047 1 19.36 755 CYS B C 1
ATOM 11612 O O . CYS B 1 755 ? -32.781 -23.656 15.258 1 19.36 755 CYS B O 1
ATOM 11614 N N . THR B 1 756 ? -32.781 -25.562 16.672 1 17.69 756 THR B N 1
ATOM 11615 C CA . THR B 1 756 ? -34 -26.016 17.359 1 17.69 756 THR B CA 1
ATOM 11616 C C . THR B 1 756 ? -34.531 -24.922 18.281 1 17.69 756 THR B C 1
ATOM 11618 O O . THR B 1 756 ? -33.75 -24.203 18.922 1 17.69 756 THR B O 1
#